Protein AF-0000000069317172 (afdb_homodimer)

Nearest PDB structures (foldseek):
  6hxw-assembly1_A  TM=9.285E-01  e=5.579E-65  Homo sapiens
  7qgo-assembly1_A  TM=9.162E-01  e=2.492E-63  Homo sapiens
  4h1y-assembly1_P  TM=6.346E-01  e=2.647E-63  Homo sapiens
  5h7w-assembly1_A  TM=6.269E-01  e=4.409E-60  Naja atra
  7d0v-assembly1_A  TM=6.318E-01  e=1.229E-59  Naja atra

Radius of gyration: 42.14 Å; Cα contacts (8 Å, |Δi|>4): 2681; chains: 2; bounding box: 92×193×120 Å

Sequence (1092 aa):
MFAQWWSWMVLLALTGVVRGQSDLFELSIVHINDFHARFEEVNTASVSCNPEKDEVCVGGYARTVTVLKKLLAERTNPIYLNAGDNFQGTLWYNIHRWNATVEFLNMVPADAMTIGNHEFDHGVEGVVPFLENIDSTVLLVNVDNSEEPEFKKFQKSMMIERNGRKIGLIGVILQTTYDIANTGNLIFSDESETVREEAELLKQQGANIIVVISHCGLDVDKIIAENAGPEIDIIVGGHSHTFLYTGDHPTIPGTSQGEYPTVVTQQGGHKVLIVQAAAYTKFVGDIVLFFDEAGIIQRWEGNPVYLGADVVPDPAVVAAMIPWKVSVDEQGNRQVGSTAVDLLKSNCNVGECNLGTLIADSMVSAFVSMAEPGHWTYGAIAVIAVGGIRVSMFRGAINYANVIEVLPFENNLVCVELRGDYLLAVLEYSVEKSWDEDKFNGANMLQVSGLKVEYNVTKPIGERVLSADVRCYDCMVPSYSPLNPFKYYRVITNSFIVGGGDGFHIFTQHGRNKRFGTIDNVAFENYLKQRSPVIQGVEGRIKVYTMFAQWWSWMVLLALTGVVRGQSDLFELSIVHINDFHARFEEVNTASVSCNPEKDEVCVGGYARTVTVLKKLLAERTNPIYLNAGDNFQGTLWYNIHRWNATVEFLNMVPADAMTIGNHEFDHGVEGVVPFLENIDSTVLLVNVDNSEEPEFKKFQKSMMIERNGRKIGLIGVILQTTYDIANTGNLIFSDESETVREEAELLKQQGANIIVVISHCGLDVDKIIAENAGPEIDIIVGGHSHTFLYTGDHPTIPGTSQGEYPTVVTQQGGHKVLIVQAAAYTKFVGDIVLFFDEAGIIQRWEGNPVYLGADVVPDPAVVAAMIPWKVSVDEQGNRQVGSTAVDLLKSNCNVGECNLGTLIADSMVSAFVSMAEPGHWTYGAIAVIAVGGIRVSMFRGAINYANVIEVLPFENNLVCVELRGDYLLAVLEYSVEKSWDEDKFNGANMLQVSGLKVEYNVTKPIGERVLSADVRCYDCMVPSYSPLNPFKYYRVITNSFIVGGGDGFHIFTQHGRNKRFGTIDNVAFENYLKQRSPVIQGVEGRIKVYT

Foldseek 3Di:
DDPDDPPPPPPPPPPPCPVPPFAWDKEKEWEAEAQQQLQDWAFPQLHRDDVVVVTWTFFHLLLVVLVVVVCVVPGANYFYEYLANNHHFFVLCVVQNLNVSQVSCQVPPGQAYEYALRCCLVHPVRNLVNLVRHPHAYAAQFKDCPVPVSNPSHYQWDWDDHPRAIEIEGEHYAQCSVQAHRHDPMHGDDGLARLLVVLVVVVVVPHQAYEYRYAHDDVVVLVSQARNDQRYAEYEYYNNLAAADDDDDVPRDDDHPYHVFDWHAYPVRRIYTYHHHRHNRQWMFIKMFTAGPNSGTDDMDGGTDGGTPPRDGNVVSVVVCVVSVPVSCVQFAAWLFFAQFKQFLVCQQPKAGLVQQLLQVLQQVQFQVVADVQWSGPAQKEKEWSVQAAGIDGGDTHTLRNLCSGGVSQFWKKKWKFALQLVLVLQLLQQQDAPDDVGRGGPGHMHMGQKAWEFESVDHRPPGTPWMWGWDGNHPDTDTDTGDRGDIHIYMYTPCVLCCHPNNCSNVVGIDDMDTTGTSSVSSSNSNNVCHHHHGGDDNSYHYHD/DCPVPPPPPPPPPPPPPPVPPFAWDKEKEWEAEAQQQLQDWAFPQLADDDVVVVTWTFFHLLLVVLVVVVCVVPGANYFYEYLANNHHFFVLCVVQNLNVSQVSCQVPPGCAYEYALRCCLVHPVRNLVNLVRHPHAYAAQFKDCPVPVSNPSHYQWDWDDHPRAIEIEGEHYAQCSVQAHRHDPMHGDDGLARLLVVLVVVVVVPHQAYEYRYAHDDVVVLVSQARNDQRYAEYEYYNNLAAADPDDDVPRDDDHPYHQWDWHAYPVRRIYTYHHHRHNRQWMFIKMFTAGPNSGTDDMDGGTDGGTPPRDGNPVSVVVCVVSVPVSCVQFAAWLFFAQFKQFLVCQQPKAGLVQQLLQVLQQVQFQVVADVQWRGPAQKEKEWSVQAAGIDGGDIHTLRNLCSGGVSQFWKKKWKDALQLVLVLQLLQQQDAPDDVGRGTPGHMHMGQKAWEFESVDHRPPGTPWMWGWDGNHPDTDTDTGDRGDIHIYMYTPCVLCQHPNNCSNVVGIDDMDTTGTSSVSSSNSNNVCHHHHGGGDNSYHYHD

Organism: Aedes albopictus (NCBI:txid7160)

Solvent-accessible surface area (backbone atoms only — not comparable to full-atom values): 54344 Å² total; per-residue (Å²): 137,80,76,86,77,78,78,78,77,77,77,75,74,72,69,70,72,70,69,66,78,73,81,56,47,60,39,23,43,35,34,43,18,28,34,23,34,33,57,58,45,18,25,92,80,71,39,84,49,50,67,90,71,75,46,64,45,25,21,6,44,26,29,46,50,35,53,49,54,50,50,58,70,70,42,56,58,55,46,39,38,33,10,19,20,52,36,54,46,28,50,55,24,77,74,47,44,50,57,55,51,37,58,55,48,48,75,64,52,33,72,32,26,27,52,30,50,44,42,19,71,63,23,57,78,45,33,38,63,36,47,72,62,38,72,34,46,39,21,40,48,31,60,45,35,84,72,30,66,80,58,57,67,61,36,39,57,50,78,46,73,48,95,86,41,35,34,26,40,36,13,34,44,40,44,64,37,69,32,65,31,43,50,79,60,53,42,55,38,60,53,30,62,38,51,24,56,52,42,53,52,38,42,74,72,56,32,48,40,28,39,36,28,24,17,50,15,64,72,51,46,52,51,29,49,59,60,22,55,83,61,49,40,35,35,41,32,14,72,61,49,47,41,32,40,59,78,90,55,93,86,49,88,77,77,64,79,41,44,35,55,36,78,44,68,28,96,88,64,48,60,22,36,36,39,42,25,20,38,50,31,39,27,38,26,36,40,37,38,27,21,46,95,84,41,46,78,74,48,70,50,61,44,48,44,73,31,45,73,82,51,65,57,28,63,69,51,53,60,64,42,52,76,64,43,51,63,41,48,65,55,26,64,40,74,44,36,31,26,47,26,42,28,43,48,87,39,30,35,62,38,61,18,26,36,41,33,50,49,14,43,19,55,26,58,63,26,33,87,59,30,48,92,76,28,35,18,56,29,36,25,17,45,41,47,39,81,60,55,67,45,58,49,62,59,42,76,34,30,42,36,58,49,28,33,25,34,58,77,65,37,36,25,30,33,26,34,31,41,25,50,57,50,49,48,51,57,27,52,18,61,54,46,51,78,36,92,89,47,82,31,25,64,42,13,59,28,46,21,40,45,36,37,33,34,31,68,76,44,60,82,79,60,23,64,75,46,46,30,36,36,46,30,70,39,58,50,34,38,67,41,71,66,46,54,84,40,76,42,44,40,28,33,36,47,54,41,43,68,18,34,72,61,38,43,63,38,53,74,59,43,40,79,76,43,78,52,60,37,44,44,57,32,38,46,54,38,39,46,39,43,48,61,33,71,59,37,50,85,66,43,42,42,66,44,120,137,87,80,72,74,76,77,79,76,78,75,74,74,73,70,70,73,70,66,65,78,74,80,56,47,59,40,23,44,35,33,42,19,28,34,24,34,33,56,57,46,17,24,93,80,71,39,83,48,48,67,91,72,75,46,67,43,27,21,7,45,26,28,45,49,36,52,48,55,49,50,57,70,70,42,56,58,55,45,38,38,33,11,18,19,54,37,54,45,28,49,56,24,76,75,48,42,50,57,54,51,38,59,56,48,48,76,64,53,32,72,33,25,26,52,30,52,45,42,18,71,62,22,56,79,46,31,39,62,36,47,72,63,41,72,34,46,39,20,39,47,31,60,43,38,86,70,32,68,81,58,57,66,61,34,39,57,50,78,45,73,48,94,86,42,35,33,26,40,37,13,34,44,40,44,64,37,68,32,66,29,43,51,79,59,52,41,56,38,60,54,31,62,40,50,25,55,51,42,51,52,38,42,74,72,57,33,47,40,28,40,33,29,24,18,48,15,65,72,51,47,52,51,28,50,60,59,22,54,83,61,48,42,36,35,40,33,14,76,59,49,48,39,33,40,61,77,90,54,93,87,49,89,78,76,64,77,43,44,36,55,35,78,42,69,26,96,88,64,47,61,23,37,36,40,42,27,20,36,50,31,39,28,38,25,36,39,38,36,28,22,46,96,82,42,47,78,74,50,71,49,60,45,50,44,72,31,45,74,83,52,64,58,28,62,69,51,54,60,64,42,52,77,64,41,51,64,41,49,65,54,27,63,39,74,44,36,30,27,47,26,41,28,42,49,86,39,29,37,62,39,60,19,26,35,42,35,51,49,14,42,18,56,28,57,63,27,33,87,59,31,48,93,76,26,36,19,55,27,37,23,18,46,41,47,38,80,61,55,66,45,58,48,61,58,43,78,33,29,42,34,56,49,28,33,25,34,58,79,62,36,35,25,28,33,26,33,32,41,25,50,55,51,50,47,52,57,27,52,17,61,55,46,52,79,38,92,90,46,83,31,25,64,42,12,59,28,47,20,42,45,36,39,33,34,31,69,76,45,59,84,80,60,21,64,74,49,46,30,35,35,47,29,68,40,58,50,34,37,66,42,71,65,48,53,84,40,74,40,42,40,29,33,36,46,54,40,45,69,17,34,72,62,39,43,62,39,53,73,58,44,40,80,74,44,80,52,58,37,44,42,56,32,39,46,53,41,40,46,40,43,49,63,33,71,59,35,50,84,68,43,43,42,64,42,122

Structure (mmCIF, N/CA/C/O backbone):
data_AF-0000000069317172-model_v1
#
loop_
_entity.id
_entity.type
_entity.pdbx_description
1 polymer 'Uncharacterized protein'
#
loop_
_atom_site.group_PDB
_atom_site.id
_atom_site.type_symbol
_atom_site.label_atom_id
_atom_site.label_alt_id
_atom_site.label_comp_id
_atom_site.label_asym_id
_atom_site.label_entity_id
_atom_site.label_seq_id
_atom_site.pdbx_PDB_ins_code
_atom_site.Cartn_x
_atom_site.Cartn_y
_atom_site.Cartn_z
_atom_site.occupancy
_atom_site.B_iso_or_equiv
_atom_site.auth_seq_id
_atom_site.auth_comp_id
_atom_site.auth_asym_id
_atom_site.auth_atom_id
_atom_site.pdbx_PDB_model_num
ATOM 1 N N . MET A 1 1 ? -38.938 84.5 82.125 1 21.58 1 MET A N 1
ATOM 2 C CA . MET A 1 1 ? -38.344 84.812 80.812 1 21.58 1 MET A CA 1
ATOM 3 C C . MET A 1 1 ? -37.562 83.562 80.25 1 21.58 1 MET A C 1
ATOM 5 O O . MET A 1 1 ? -37.656 83.25 79.125 1 21.58 1 MET A O 1
ATOM 9 N N . PHE A 1 2 ? -36.469 83.125 80.875 1 21.38 2 PHE A N 1
ATOM 10 C CA . PHE A 1 2 ? -35.188 82.812 80.25 1 21.38 2 PHE A CA 1
ATOM 11 C C . PHE A 1 2 ? -35.125 81.312 80 1 21.38 2 PHE A C 1
ATOM 13 O O . PHE A 1 2 ? -34.062 80.75 79.812 1 21.38 2 PHE A O 1
ATOM 20 N N . ALA A 1 3 ? -36.219 80.562 80.312 1 24.66 3 ALA A N 1
ATOM 21 C CA . ALA A 1 3 ? -35.844 79.188 80.438 1 24.66 3 ALA A CA 1
ATOM 22 C C . ALA A 1 3 ? -35.062 78.688 79.188 1 24.66 3 ALA A C 1
ATOM 24 O O . ALA A 1 3 ? -34.031 78 79.312 1 24.66 3 ALA A O 1
ATOM 25 N N . GLN A 1 4 ? -35.656 78.625 78 1 27.28 4 GLN A N 1
ATOM 26 C CA . GLN A 1 4 ? -35.594 77.5 77.125 1 27.28 4 GLN A CA 1
ATOM 27 C C . GLN A 1 4 ? -34.344 77.562 76.25 1 27.28 4 GLN A C 1
ATOM 29 O O . GLN A 1 4 ? -34.094 78.562 75.562 1 27.28 4 GLN A O 1
ATOM 34 N N . TRP A 1 5 ? -33.25 76.75 76.562 1 30.02 5 TRP A N 1
ATOM 35 C CA . TRP A 1 5 ? -32.031 76.25 76 1 30.02 5 TRP A CA 1
ATOM 36 C C . TRP A 1 5 ? -32.312 75.625 74.625 1 30.02 5 TRP A C 1
ATOM 38 O O . TRP A 1 5 ? -33.125 74.688 74.5 1 30.02 5 TRP A O 1
ATOM 48 N N . TRP A 1 6 ? -32.344 76.375 73.5 1 29.81 6 TRP A N 1
ATOM 49 C CA . TRP A 1 6 ? -32.469 75.938 72.125 1 29.81 6 TRP A CA 1
ATOM 50 C C . TRP A 1 6 ? -31.375 74.938 71.75 1 29.81 6 TRP A C 1
ATOM 52 O O . TRP A 1 6 ? -30.188 75.25 71.875 1 29.81 6 TRP A O 1
ATOM 62 N N . SER A 1 7 ? -31.625 73.625 72.062 1 33.16 7 SER A N 1
ATOM 63 C CA . SER A 1 7 ? -30.812 72.5 71.562 1 33.16 7 SER A CA 1
ATOM 64 C C . SER A 1 7 ? -30.516 72.625 70.062 1 33.16 7 SER A C 1
ATOM 66 O O . SER A 1 7 ? -31.422 72.75 69.25 1 33.16 7 SER A O 1
ATOM 68 N N . TRP A 1 8 ? -29.438 73.25 69.75 1 30.8 8 TRP A N 1
ATOM 69 C CA . TRP A 1 8 ? -28.891 73.375 68.375 1 30.8 8 TRP A CA 1
ATOM 70 C C . TRP A 1 8 ? -28.656 71.938 67.812 1 30.8 8 TRP A C 1
ATOM 72 O O . TRP A 1 8 ? -27.938 71.125 68.375 1 30.8 8 TRP A O 1
ATOM 82 N N . MET A 1 9 ? -29.703 71.375 67.188 1 33.12 9 MET A N 1
ATOM 83 C CA . MET A 1 9 ? -29.625 70.188 66.312 1 33.12 9 MET A CA 1
ATOM 84 C C . MET A 1 9 ? -28.516 70.312 65.312 1 33.12 9 MET A C 1
ATOM 86 O O . MET A 1 9 ? -28.531 71.25 64.5 1 33.12 9 MET A O 1
ATOM 90 N N . VAL A 1 10 ? -27.297 69.875 65.625 1 35.41 10 VAL A N 1
ATOM 91 C CA . VAL A 1 10 ? -26.203 69.75 64.625 1 35.41 10 VAL A CA 1
ATOM 92 C C . VAL A 1 10 ? -26.656 68.812 63.531 1 35.41 10 VAL A C 1
ATOM 94 O O . VAL A 1 10 ? -26.969 67.625 63.75 1 35.41 10 VAL A O 1
ATOM 97 N N . LEU A 1 11 ? -27.375 69.312 62.5 1 35.06 11 LEU A N 1
ATOM 98 C CA . LEU A 1 11 ? -27.578 68.562 61.25 1 35.06 11 LEU A CA 1
ATOM 99 C C . LEU A 1 11 ? -26.266 68.062 60.719 1 35.06 11 LEU A C 1
ATOM 101 O O . LEU A 1 11 ? -25.391 68.875 60.312 1 35.06 11 LEU A O 1
ATOM 105 N N . LEU A 1 12 ? -25.781 66.938 61.281 1 36.62 12 LEU A N 1
ATOM 106 C CA . LEU A 1 12 ? -24.703 66.25 60.594 1 36.62 12 LEU A CA 1
ATOM 107 C C . LEU A 1 12 ? -25.031 66.062 59.125 1 36.62 12 LEU A C 1
ATOM 109 O O . LEU A 1 12 ? -26 65.312 58.781 1 36.62 12 LEU A O 1
ATOM 113 N N . ALA A 1 13 ? -24.797 67.062 58.25 1 37.81 13 ALA A N 1
ATOM 114 C CA . ALA A 1 13 ? -24.797 66.875 56.812 1 37.81 13 ALA A CA 1
ATOM 115 C C . ALA A 1 13 ? -23.984 65.688 56.406 1 37.81 13 ALA A C 1
ATOM 117 O O . ALA A 1 13 ? -22.766 65.625 56.562 1 37.81 13 ALA A O 1
ATOM 118 N N . LEU A 1 14 ? -24.609 64.5 56.594 1 36.38 14 LEU A N 1
ATOM 119 C CA . LEU A 1 14 ? -24.047 63.344 55.875 1 36.38 14 LEU A CA 1
ATOM 120 C C . LEU A 1 14 ? -23.719 63.719 54.438 1 36.38 14 LEU A C 1
ATOM 122 O O . LEU A 1 14 ? -24.625 63.875 53.594 1 36.38 14 LEU A O 1
ATOM 126 N N . THR A 1 15 ? -22.797 64.625 54.25 1 35.84 15 THR A N 1
ATOM 127 C CA . THR A 1 15 ? -22.328 64.688 52.875 1 35.84 15 THR A CA 1
ATOM 128 C C . THR A 1 15 ? -22.078 63.281 52.312 1 35.84 15 THR A C 1
ATOM 130 O O . THR A 1 15 ? -21.234 62.562 52.844 1 35.84 15 THR A O 1
ATOM 133 N N . GLY A 1 16 ? -23.156 62.594 51.938 1 36.12 16 GLY A N 1
ATOM 134 C CA . GLY A 1 16 ? -22.922 61.406 51.125 1 36.12 16 GLY A CA 1
ATOM 135 C C . GLY A 1 16 ? -21.766 61.562 50.156 1 36.12 16 GLY A C 1
ATOM 136 O O . GLY A 1 16 ? -21.766 62.438 49.312 1 36.12 16 GLY A O 1
ATOM 137 N N . VAL A 1 17 ? -20.594 61.281 50.625 1 40.75 17 VAL A N 1
ATOM 138 C CA . VAL A 1 17 ? -19.484 61.062 49.688 1 40.75 17 VAL A CA 1
ATOM 139 C C . VAL A 1 17 ? -19.984 60.219 48.5 1 40.75 17 VAL A C 1
ATOM 141 O O . VAL A 1 17 ? -20.312 59.031 48.656 1 40.75 17 VAL A O 1
ATOM 144 N N . VAL A 1 18 ? -20.844 60.781 47.688 1 41.59 18 VAL A N 1
ATOM 145 C CA . VAL A 1 18 ? -20.906 60.125 46.375 1 41.59 18 VAL A CA 1
ATOM 146 C C . VAL A 1 18 ? -19.5 59.75 45.906 1 41.59 18 VAL A C 1
ATOM 148 O O . VAL A 1 18 ? -18.672 60.625 45.625 1 41.59 18 VAL A O 1
ATOM 151 N N . ARG A 1 19 ? -18.891 58.812 46.594 1 41.41 19 ARG A N 1
ATOM 152 C CA . ARG A 1 19 ? -17.734 58.25 45.906 1 41.41 19 ARG A CA 1
ATOM 153 C C . ARG A 1 19 ? -17.969 58.188 44.406 1 41.41 19 ARG A C 1
ATOM 155 O O . ARG A 1 19 ? -18.906 57.562 43.938 1 41.41 19 ARG A O 1
ATOM 162 N N . GLY A 1 20 ? -17.703 59.219 43.75 1 38.81 20 GLY A N 1
ATOM 163 C CA . GLY A 1 20 ? -17.688 59.219 42.281 1 38.81 20 GLY A CA 1
ATOM 164 C C . GLY A 1 20 ? -17.328 57.875 41.688 1 38.81 20 GLY A C 1
ATOM 165 O O . GLY A 1 20 ? -16.328 57.25 42.094 1 38.81 20 GLY A O 1
ATOM 166 N N . GLN A 1 21 ? -18.266 56.938 41.438 1 44.66 21 GLN A N 1
ATOM 167 C CA . GLN A 1 21 ? -17.938 55.844 40.562 1 44.66 21 GLN A CA 1
ATOM 168 C C . GLN A 1 21 ? -16.797 56.188 39.625 1 44.66 21 GLN A C 1
ATOM 170 O O . GLN A 1 21 ? -16.953 57.031 38.75 1 44.66 21 GLN A O 1
ATOM 175 N N . SER A 1 22 ? -15.602 56.438 40.062 1 55.25 22 SER A N 1
ATOM 176 C CA . SER A 1 22 ? -14.406 56.75 39.281 1 55.25 22 SER A CA 1
ATOM 177 C C . SER A 1 22 ? -14.43 56.125 37.906 1 55.25 22 SER A C 1
ATOM 179 O O . SER A 1 22 ? -14.734 54.938 37.781 1 55.25 22 SER A O 1
ATOM 181 N N . ASP A 1 23 ? -14.711 56.781 36.781 1 80.56 23 ASP A N 1
ATOM 182 C CA . ASP A 1 23 ? -14.875 56.469 35.375 1 80.56 23 ASP A CA 1
ATOM 183 C C . ASP A 1 23 ? -13.695 55.625 34.844 1 80.56 23 ASP A C 1
ATOM 185 O O . ASP A 1 23 ? -12.555 56.094 34.875 1 80.56 23 ASP A O 1
ATOM 189 N N . LEU A 1 24 ? -13.805 54.312 34.781 1 94.06 24 LEU A N 1
ATOM 190 C CA . LEU A 1 24 ? -12.781 53.406 34.281 1 94.06 24 LEU A CA 1
ATOM 191 C C . LEU A 1 24 ? -12.422 53.719 32.844 1 94.06 24 LEU A C 1
ATOM 193 O O . LEU A 1 24 ? -13.289 54.156 32.062 1 94.06 24 LEU A O 1
ATOM 197 N N . PHE A 1 25 ? -11.156 53.719 32.625 1 96.75 25 PHE A N 1
ATOM 198 C CA . PHE A 1 25 ? -10.672 53.875 31.25 1 96.75 25 PHE A CA 1
ATOM 199 C C . PHE A 1 25 ? -10.93 52.594 30.438 1 96.75 25 PHE A C 1
ATOM 201 O O . PHE A 1 25 ? -10.516 51.5 30.812 1 96.75 25 PHE A O 1
ATOM 208 N N . GLU A 1 26 ? -11.648 52.812 29.359 1 97.75 26 GLU A N 1
ATOM 209 C CA . GLU A 1 26 ? -11.992 51.688 28.484 1 97.75 26 GLU A CA 1
ATOM 210 C C . GLU A 1 26 ? -10.984 51.562 27.328 1 97.75 26 GLU A C 1
ATOM 212 O O . GLU A 1 26 ? -10.672 52.53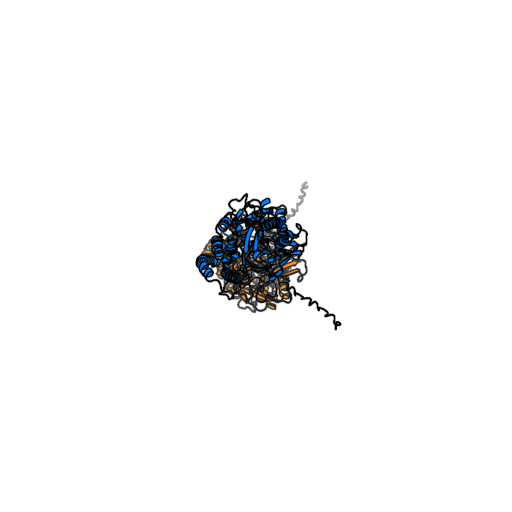1 26.656 1 97.75 26 GLU A O 1
ATOM 217 N N . LEU A 1 27 ? -10.383 50.375 27.203 1 98.38 27 LEU A N 1
ATOM 218 C CA . LEU A 1 27 ? -9.5 50.031 26.094 1 98.38 27 LEU A CA 1
ATOM 219 C C . LEU A 1 27 ? -9.992 48.812 25.344 1 98.38 27 LEU A C 1
ATOM 221 O O . LEU A 1 27 ? -10.188 47.75 25.938 1 98.38 27 LEU A O 1
ATOM 225 N N . SER A 1 28 ? -10.242 48.969 24.047 1 98.69 28 SER A N 1
ATOM 226 C CA . SER A 1 28 ? -10.633 47.844 23.219 1 98.69 28 SER A CA 1
ATOM 227 C C . SER A 1 28 ? -9.453 47.312 22.391 1 98.69 28 SER A C 1
ATOM 229 O O . SER A 1 28 ? -8.766 48.094 21.734 1 98.69 28 SER A O 1
ATOM 231 N N . ILE A 1 29 ? -9.203 46 22.5 1 98.88 29 ILE A N 1
ATOM 232 C CA . ILE A 1 29 ? -8.156 45.375 21.703 1 98.88 29 ILE A CA 1
ATOM 233 C C . ILE A 1 29 ? -8.789 44.438 20.688 1 98.88 29 ILE A C 1
ATOM 235 O O . ILE A 1 29 ? -9.445 43.469 21.062 1 98.88 29 ILE A O 1
ATOM 239 N N . VAL A 1 30 ? -8.641 44.719 19.453 1 98.88 30 VAL A N 1
ATOM 240 C CA . VAL A 1 30 ? -9.008 43.844 18.344 1 98.88 30 VAL A CA 1
ATOM 241 C C . VAL A 1 30 ? -7.758 43.219 17.75 1 98.88 30 VAL A C 1
ATOM 243 O O . VAL A 1 30 ? -6.727 43.844 17.594 1 98.88 30 VAL A O 1
ATOM 246 N N . HIS A 1 31 ? -7.82 41.844 17.547 1 98.88 31 HIS A N 1
ATOM 247 C CA . HIS A 1 31 ? -6.566 41.219 17.141 1 98.88 31 HIS A CA 1
ATOM 248 C C . HIS A 1 31 ? -6.812 40.031 16.203 1 98.88 31 HIS A C 1
ATOM 250 O O . HIS A 1 31 ? -7.898 39.438 16.219 1 98.88 31 HIS A O 1
ATOM 256 N N . ILE A 1 32 ? -5.824 39.688 15.398 1 98.75 32 ILE A N 1
ATOM 257 C CA . ILE A 1 32 ? -5.777 38.469 14.609 1 98.75 32 ILE A CA 1
ATOM 258 C C . ILE A 1 32 ? -4.441 37.75 14.828 1 98.75 32 ILE A C 1
ATOM 260 O O . ILE A 1 32 ? -3.482 38.375 15.312 1 98.75 32 ILE A O 1
ATOM 264 N N . ASN A 1 33 ? -4.438 36.5 14.633 1 98.44 33 ASN A N 1
ATOM 265 C CA . ASN A 1 33 ? -3.23 35.688 14.703 1 98.44 33 ASN A CA 1
ATOM 266 C C . ASN A 1 33 ? -3.314 34.5 13.758 1 98.44 33 ASN A C 1
ATOM 268 O O . ASN A 1 33 ? -4.41 34.031 13.43 1 98.44 33 ASN A O 1
ATOM 272 N N . ASP A 1 34 ? -2.148 34.031 13.25 1 98.25 34 ASP A N 1
ATOM 273 C CA . ASP A 1 34 ? -2.018 32.812 12.484 1 98.25 34 ASP A CA 1
ATOM 274 C C . ASP A 1 34 ? -2.941 32.812 11.266 1 98.25 34 ASP A C 1
ATOM 276 O O . ASP A 1 34 ? -3.742 31.891 11.086 1 98.25 34 ASP A O 1
ATOM 280 N N . PHE A 1 35 ? -2.701 33.906 10.422 1 97.94 35 PHE A N 1
ATOM 281 C CA . PHE A 1 35 ? -3.438 34.094 9.18 1 97.94 35 PHE A CA 1
ATOM 282 C C . PHE A 1 35 ? -3.137 33 8.18 1 97.94 35 PHE A C 1
ATOM 284 O O . PHE A 1 35 ? -4.047 32.469 7.543 1 97.94 35 PHE A O 1
ATOM 291 N N . HIS A 1 36 ? -1.914 32.625 7.98 1 97.75 36 HIS A N 1
ATOM 292 C CA . HIS A 1 36 ? -1.422 31.516 7.176 1 97.75 36 HIS A CA 1
ATOM 293 C C . HIS A 1 36 ? -1.93 31.609 5.742 1 97.75 36 HIS A C 1
ATOM 295 O O . HIS A 1 36 ? -2.367 30.609 5.172 1 97.75 36 HIS A O 1
ATOM 301 N N . ALA A 1 37 ? -1.95 32.812 5.238 1 97.38 37 ALA A N 1
ATOM 302 C CA . ALA A 1 37 ? -2.26 33.094 3.844 1 97.38 37 ALA A CA 1
ATOM 303 C C . ALA A 1 37 ? -3.68 32.656 3.49 1 97.38 37 ALA A C 1
ATOM 305 O O . ALA A 1 37 ? -3.963 32.312 2.342 1 97.38 37 ALA A O 1
ATOM 306 N N . ARG A 1 38 ? -4.48 32.625 4.5 1 97 38 ARG A N 1
ATOM 307 C CA . ARG A 1 38 ? -5.871 32.281 4.227 1 97 38 ARG A CA 1
ATOM 308 C C . ARG A 1 38 ? -6.641 33.469 3.713 1 97 38 ARG A C 1
ATOM 310 O O . ARG A 1 38 ? -7.559 33.969 4.379 1 97 38 ARG A O 1
ATOM 317 N N . PHE A 1 39 ? -6.352 33.844 2.516 1 97.69 39 PHE A N 1
ATOM 318 C CA . PHE A 1 39 ? -7.023 34.938 1.844 1 97.69 39 PHE A CA 1
ATOM 319 C C . PHE A 1 39 ? -8.461 34.562 1.497 1 97.69 39 PHE A C 1
ATOM 321 O O . PHE A 1 39 ? -9.375 35.375 1.656 1 97.69 39 PHE A O 1
ATOM 328 N N . GLU A 1 40 ? -8.617 33.344 1.081 1 96.06 40 GLU A N 1
ATOM 329 C CA . GLU A 1 40 ? -9.945 32.812 0.724 1 96.06 40 GLU A CA 1
ATOM 330 C C . GLU A 1 40 ? -10.609 32.125 1.907 1 96.06 40 GLU A C 1
ATOM 332 O O . GLU A 1 40 ? -9.938 31.75 2.871 1 96.06 40 GLU A O 1
ATOM 337 N N . GLU A 1 41 ? -11.875 31.984 1.806 1 95 41 GLU A N 1
ATOM 338 C CA . GLU A 1 41 ? -12.633 31.266 2.824 1 95 41 GLU A CA 1
ATOM 339 C C . GLU A 1 41 ? -12.211 29.797 2.896 1 95 41 GLU A C 1
ATOM 341 O O . GLU A 1 41 ? -11.664 29.25 1.934 1 95 41 GLU A O 1
ATOM 346 N N . VAL A 1 42 ? -12.438 29.188 4.051 1 92.5 42 VAL A N 1
ATOM 347 C CA . VAL A 1 42 ? -12.133 27.781 4.277 1 92.5 42 VAL A CA 1
ATOM 348 C C . VAL A 1 42 ? -13.391 27.062 4.773 1 92.5 42 VAL A C 1
ATOM 350 O O . VAL A 1 42 ? -14.375 27.703 5.148 1 92.5 42 VAL A O 1
ATOM 353 N N . ASN A 1 43 ? -13.305 25.734 4.703 1 89.12 43 ASN A N 1
ATOM 354 C CA . ASN A 1 43 ? -14.383 24.984 5.324 1 89.12 43 ASN A CA 1
ATOM 355 C C . ASN A 1 43 ? -14.141 24.781 6.816 1 89.12 43 ASN A C 1
ATOM 357 O O . ASN A 1 43 ? -13.188 25.328 7.375 1 89.12 43 ASN A O 1
ATOM 361 N N . THR A 1 44 ? -14.984 24.016 7.465 1 81.62 44 THR A N 1
ATOM 362 C CA . THR A 1 44 ? -14.906 23.859 8.914 1 81.62 44 THR A CA 1
ATOM 363 C C . THR A 1 44 ? -13.641 23.094 9.305 1 81.62 44 THR A C 1
ATOM 365 O O . THR A 1 44 ? -13.18 23.203 10.445 1 81.62 44 THR A O 1
ATOM 368 N N . ALA A 1 45 ? -13.07 22.438 8.336 1 79.88 45 ALA A N 1
ATOM 369 C CA . ALA A 1 45 ? -11.828 21.719 8.586 1 79.88 45 ALA A CA 1
ATOM 370 C C . ALA A 1 45 ? -10.609 22.547 8.195 1 79.88 45 ALA A C 1
ATOM 372 O O . ALA A 1 45 ? -9.484 22.047 8.211 1 79.88 45 ALA A O 1
ATOM 373 N N . SER A 1 46 ? -10.82 23.797 7.84 1 84.75 46 SER A N 1
ATOM 374 C CA . SER A 1 46 ? -9.789 24.797 7.598 1 84.75 46 SER A CA 1
ATOM 375 C C . SER A 1 46 ? -9.07 24.547 6.273 1 84.75 46 SER A C 1
ATOM 377 O O . SER A 1 46 ? -7.898 24.891 6.117 1 84.75 46 SER A O 1
ATOM 379 N N . VAL A 1 47 ? -9.781 23.844 5.383 1 87.94 47 VAL A N 1
ATOM 380 C CA . VAL A 1 47 ? -9.25 23.641 4.039 1 87.94 47 VAL A CA 1
ATOM 381 C C . VAL A 1 47 ? -10.141 24.344 3.021 1 87.94 47 VAL A C 1
ATOM 383 O O . VAL A 1 47 ? -11.172 24.906 3.381 1 87.94 47 VAL A O 1
ATOM 386 N N . SER A 1 48 ? -9.664 24.375 1.781 1 88.81 48 SER A N 1
ATOM 387 C CA . SER A 1 48 ? -10.383 25.062 0.718 1 88.81 48 SER A CA 1
ATOM 388 C C . SER A 1 48 ? -11.859 24.672 0.709 1 88.81 48 SER A C 1
ATOM 390 O O . SER A 1 48 ? -12.203 23.5 0.896 1 88.81 48 SER A O 1
ATOM 392 N N . CYS A 1 49 ? -12.648 25.641 0.56 1 90.31 49 CYS A N 1
ATOM 393 C CA . CYS A 1 49 ? -14.094 25.453 0.564 1 90.31 49 CYS A CA 1
ATOM 394 C C . CYS A 1 49 ? -14.648 25.422 -0.857 1 90.31 49 CYS A C 1
ATOM 396 O O . CYS A 1 49 ? -14.164 26.141 -1.729 1 90.31 49 CYS A O 1
ATOM 398 N N . ASN A 1 50 ? -15.492 24.516 -1.031 1 81.5 50 ASN A N 1
ATOM 399 C CA . ASN A 1 50 ? -16.25 24.484 -2.279 1 81.5 50 ASN A CA 1
ATOM 400 C C . ASN A 1 50 ? -17.734 24.75 -2.041 1 81.5 50 ASN A C 1
ATOM 402 O O . ASN A 1 50 ? -18.5 23.812 -1.769 1 81.5 50 ASN A O 1
ATOM 406 N N . PRO A 1 51 ? -18.078 25.922 -2.303 1 76.31 51 PRO A N 1
ATOM 407 C CA . PRO A 1 51 ? -19.484 26.266 -2.021 1 76.31 51 PRO A CA 1
ATOM 408 C C . PRO A 1 51 ? -20.453 25.516 -2.914 1 76.31 51 PRO A C 1
ATOM 410 O O . PRO A 1 51 ? -21.625 25.344 -2.551 1 76.31 51 PRO A O 1
ATOM 413 N N . GLU A 1 52 ? -20 25.031 -4.023 1 71.25 52 GLU A N 1
ATOM 414 C CA . GLU A 1 52 ? -20.875 24.312 -4.945 1 71.25 52 GLU A CA 1
ATOM 415 C C . GLU A 1 52 ? -21.25 22.938 -4.398 1 71.25 52 GLU A C 1
ATOM 417 O O . GLU A 1 52 ? -22.219 22.328 -4.852 1 71.25 52 GLU A O 1
ATOM 422 N N . LYS A 1 53 ? -20.578 22.484 -3.371 1 73.25 53 LYS A N 1
ATOM 423 C CA . LYS A 1 53 ? -20.844 21.172 -2.811 1 73.25 53 LYS A CA 1
ATOM 424 C C . LYS A 1 53 ? -21.578 21.281 -1.474 1 73.25 53 LYS A C 1
ATOM 426 O O . LYS A 1 53 ? -21.391 20.453 -0.588 1 73.25 53 LYS A O 1
ATOM 431 N N . ASP A 1 54 ? -22.141 22.281 -1.225 1 77.69 54 ASP A N 1
ATOM 432 C CA . ASP A 1 54 ? -22.953 22.547 -0.045 1 77.69 54 ASP A CA 1
ATOM 433 C C . ASP A 1 54 ? -22.094 22.578 1.22 1 77.69 54 ASP A C 1
ATOM 435 O O . ASP A 1 54 ? -22.547 22.156 2.289 1 77.69 54 ASP A O 1
ATOM 439 N N . GLU A 1 55 ? -20.938 23 1.073 1 85.69 55 GLU A N 1
ATOM 440 C CA . GLU A 1 55 ? -20.078 23.188 2.238 1 85.69 55 GLU A CA 1
ATOM 441 C C . GLU A 1 55 ? -20.297 24.547 2.881 1 85.69 55 GLU A C 1
ATOM 443 O O . GLU A 1 55 ? -20.562 25.531 2.186 1 85.69 55 GLU A O 1
ATOM 448 N N . VAL A 1 56 ? -20.234 24.562 4.156 1 88.88 56 VAL A N 1
ATOM 449 C CA . VAL A 1 56 ? -20.266 25.844 4.863 1 88.88 56 VAL A CA 1
ATOM 450 C C . VAL A 1 56 ? -18.891 26.484 4.832 1 88.88 56 VAL A C 1
ATOM 452 O O . VAL A 1 56 ? -17.922 25.922 5.359 1 88.88 56 VAL A O 1
ATOM 455 N N . CYS A 1 57 ? -18.828 27.609 4.199 1 93.81 57 CYS A N 1
ATOM 456 C CA . CYS A 1 57 ? -17.547 28.328 4.105 1 93.81 57 CYS A CA 1
ATOM 457 C C . CYS A 1 57 ? -17.453 29.406 5.18 1 93.81 57 CYS A C 1
ATOM 459 O O . CYS A 1 57 ? -18.453 30.062 5.492 1 93.81 57 CYS A O 1
ATOM 461 N N . VAL A 1 58 ? -16.328 29.547 5.773 1 95.38 58 VAL A N 1
ATOM 462 C CA . VAL A 1 58 ? -16.094 30.484 6.863 1 95.38 58 VAL A CA 1
ATOM 463 C C . VAL A 1 58 ? -14.75 31.188 6.656 1 95.38 58 VAL A C 1
ATOM 465 O O . VAL A 1 58 ? -13.984 30.812 5.77 1 95.38 58 VAL A O 1
ATOM 468 N N . GLY A 1 59 ? -14.562 32.281 7.387 1 96.81 59 GLY A N 1
ATOM 469 C CA . GLY A 1 59 ? -13.273 32.969 7.391 1 96.81 59 GLY A CA 1
ATOM 470 C C . GLY A 1 59 ? -12.984 33.688 6.098 1 96.81 59 GLY A C 1
ATOM 471 O O . GLY A 1 59 ? -13.891 34.25 5.469 1 96.81 59 GLY A O 1
ATOM 472 N N . GLY A 1 60 ? -11.688 33.781 5.789 1 97.25 60 GLY A N 1
ATOM 473 C CA . GLY A 1 60 ? -11.219 34.594 4.68 1 97.25 60 GLY A CA 1
ATOM 474 C C . GLY A 1 60 ? -10.898 36.031 5.078 1 97.25 60 GLY A C 1
ATOM 475 O O . GLY A 1 60 ? -11.508 36.562 6.008 1 97.25 60 GLY A O 1
ATOM 476 N N . TYR A 1 61 ? -10.008 36.594 4.316 1 98.38 61 TYR A N 1
ATOM 477 C CA . TYR A 1 61 ? -9.539 37.906 4.703 1 98.38 61 TYR A CA 1
ATOM 478 C C . TYR A 1 61 ? -10.641 38.938 4.527 1 98.38 61 TYR A C 1
ATOM 480 O O . TYR A 1 61 ? -10.711 39.906 5.293 1 98.38 61 TYR A O 1
ATOM 488 N N . ALA A 1 62 ? -11.547 38.75 3.523 1 98.69 62 ALA A N 1
ATOM 489 C CA . ALA A 1 62 ? -12.617 39.719 3.289 1 98.69 62 ALA A CA 1
ATOM 490 C C . ALA A 1 62 ? -13.555 39.812 4.492 1 98.69 62 ALA A C 1
ATOM 492 O O . ALA A 1 62 ? -13.938 40.906 4.91 1 98.69 62 ALA A O 1
ATOM 493 N N . ARG A 1 63 ? -13.922 38.656 5.039 1 98.62 63 ARG A N 1
ATOM 494 C CA . ARG A 1 63 ? -14.758 38.656 6.234 1 98.62 63 ARG A CA 1
ATOM 495 C C . ARG A 1 63 ? -13.992 39.219 7.434 1 98.62 63 ARG A C 1
ATOM 497 O O . ARG A 1 63 ? -14.57 39.875 8.297 1 98.62 63 ARG A O 1
ATOM 504 N N . THR A 1 64 ? -12.727 38.875 7.508 1 98.81 64 THR A N 1
ATOM 505 C CA . THR A 1 64 ? -11.875 39.406 8.562 1 98.81 64 THR A CA 1
ATOM 506 C C . THR A 1 64 ? -11.93 40.938 8.57 1 98.81 64 THR A C 1
ATOM 508 O O . THR A 1 64 ? -12.148 41.531 9.617 1 98.81 64 THR A O 1
ATOM 511 N N . VAL A 1 65 ? -11.766 41.531 7.414 1 98.81 65 VAL A N 1
ATOM 512 C CA . VAL A 1 65 ? -11.727 43 7.285 1 98.81 65 VAL A CA 1
ATOM 513 C C . VAL A 1 65 ? -13.086 43.594 7.641 1 98.81 65 VAL A C 1
ATOM 515 O O . VAL A 1 65 ? -13.172 44.625 8.273 1 98.81 65 VAL A O 1
ATOM 518 N N . THR A 1 66 ? -14.164 42.906 7.242 1 98.81 66 THR A N 1
ATOM 519 C CA . THR A 1 66 ? -15.5 43.375 7.609 1 98.81 66 THR A CA 1
ATOM 520 C C . THR A 1 66 ? -15.625 43.531 9.125 1 98.81 66 THR A C 1
ATOM 522 O O . THR A 1 66 ? -16.062 44.562 9.625 1 98.81 66 THR A O 1
ATOM 525 N N . VAL A 1 67 ? -15.227 42.5 9.82 1 98.81 67 VAL A N 1
ATOM 526 C CA . VAL A 1 67 ? -15.375 42.5 11.273 1 98.81 67 VAL A CA 1
ATOM 527 C C . VAL A 1 67 ? -14.398 43.469 11.898 1 98.81 67 VAL A C 1
ATOM 529 O O . VAL A 1 67 ? -14.742 44.188 12.852 1 98.81 67 VAL A O 1
ATOM 532 N N . LEU A 1 68 ? -13.156 43.562 11.391 1 98.81 68 LEU A N 1
ATOM 533 C CA . LEU A 1 68 ? -12.172 44.531 11.875 1 98.81 68 LEU A CA 1
ATOM 534 C C . LEU A 1 68 ? -12.719 45.969 11.789 1 98.81 68 LEU A C 1
ATOM 536 O O . LEU A 1 68 ? -12.695 46.688 12.773 1 98.81 68 LEU A O 1
ATOM 540 N N . LYS A 1 69 ? -13.188 46.344 10.625 1 98.62 69 LYS A N 1
ATOM 541 C CA . LYS A 1 69 ? -13.695 47.688 10.406 1 98.62 69 LYS A CA 1
ATOM 542 C C . LYS A 1 69 ? -14.867 48 11.344 1 98.62 69 LYS A C 1
ATOM 544 O O . LYS A 1 69 ? -14.953 49.094 11.906 1 98.62 69 LYS A O 1
ATOM 549 N N . LYS A 1 70 ? -15.727 47.031 11.469 1 98.62 70 LYS A N 1
ATOM 550 C CA . LYS A 1 70 ? -16.875 47.188 12.344 1 98.62 70 LYS A CA 1
ATOM 551 C C . LYS A 1 70 ? -16.438 47.438 13.789 1 98.62 70 LYS A C 1
ATOM 553 O O . LYS A 1 70 ? -16.875 48.406 14.422 1 98.62 70 LYS A O 1
ATOM 558 N N . LEU A 1 71 ? -15.602 46.594 14.305 1 98.56 71 LEU A N 1
ATOM 559 C CA . LEU A 1 71 ? -15.164 46.688 15.688 1 98.56 71 LEU A CA 1
ATOM 560 C C . LEU A 1 71 ? -14.391 48 15.914 1 98.56 71 LEU A C 1
ATOM 562 O O . LEU A 1 71 ? -14.578 48.656 16.938 1 98.56 71 LEU A O 1
ATOM 566 N N . LEU A 1 72 ? -13.523 48.375 14.992 1 98.19 72 LEU A N 1
ATOM 567 C CA . LEU A 1 72 ? -12.695 49.562 15.141 1 98.19 72 LEU A CA 1
ATOM 568 C C . LEU A 1 72 ? -13.547 50.844 15.102 1 98.19 72 LEU A C 1
ATOM 570 O O . LEU A 1 72 ? -13.195 51.844 15.711 1 98.19 72 LEU A O 1
ATOM 574 N N . ALA A 1 73 ? -14.648 50.75 14.43 1 97.88 73 ALA A N 1
ATOM 575 C CA . ALA A 1 73 ? -15.555 51.906 14.352 1 97.88 73 ALA A CA 1
ATOM 576 C C . ALA A 1 73 ? -16.422 52 15.602 1 97.88 73 ALA A C 1
ATOM 578 O O . ALA A 1 73 ? -16.75 53.125 16.047 1 97.88 73 ALA A O 1
ATOM 579 N N . GLU A 1 74 ? -16.719 50.906 16.203 1 97.56 74 GLU A N 1
ATOM 580 C CA . GLU A 1 74 ? -17.734 50.906 17.25 1 97.56 74 GLU A CA 1
ATOM 581 C C . GLU A 1 74 ? -17.094 50.938 18.625 1 97.56 74 GLU A C 1
ATOM 583 O O . GLU A 1 74 ? -17.734 51.375 19.594 1 97.56 74 GLU A O 1
ATOM 588 N N . ARG A 1 75 ? -15.875 50.594 18.766 1 97.56 75 ARG A N 1
ATOM 589 C CA . ARG A 1 75 ? -15.258 50.438 20.078 1 97.56 75 ARG A CA 1
ATOM 590 C C . ARG A 1 75 ? -14.633 51.719 20.547 1 97.56 75 ARG A C 1
ATOM 592 O O . ARG A 1 75 ? -14.305 52.594 19.734 1 97.56 75 ARG A O 1
ATOM 599 N N . THR A 1 76 ? -14.523 51.812 21.875 1 97.5 76 THR A N 1
ATOM 600 C CA . THR A 1 76 ? -13.875 52.969 22.516 1 97.5 76 THR A CA 1
ATOM 601 C C . THR A 1 76 ? -12.375 52.719 22.656 1 97.5 76 THR A C 1
ATOM 603 O O . THR A 1 76 ? -11.953 51.688 23.172 1 97.5 76 THR A O 1
ATOM 606 N N . ASN A 1 77 ? -11.547 53.625 22.172 1 98.12 77 ASN A N 1
ATOM 607 C CA . ASN A 1 77 ? -10.094 53.562 22.234 1 98.12 77 ASN A CA 1
ATOM 608 C C . ASN A 1 77 ? -9.547 52.281 21.656 1 98.12 77 ASN A C 1
ATOM 610 O O . ASN A 1 77 ? -8.766 51.562 22.312 1 98.12 77 ASN A O 1
ATOM 614 N N . PRO A 1 78 ? -9.953 51.969 20.5 1 98.44 78 PRO A N 1
ATOM 615 C CA . PRO A 1 78 ? -9.539 50.656 19.938 1 98.44 78 PRO A CA 1
ATOM 616 C C . PRO A 1 78 ? -8.07 50.656 19.531 1 98.44 78 PRO A C 1
ATOM 618 O O . PRO A 1 78 ? -7.52 51.688 19.125 1 98.44 78 PRO A O 1
ATOM 621 N N . ILE A 1 79 ? -7.438 49.5 19.703 1 98.56 79 ILE A N 1
ATOM 622 C CA . ILE A 1 79 ? -6.152 49.188 19.078 1 98.56 79 ILE A CA 1
ATOM 623 C C . ILE A 1 79 ? -6.254 47.875 18.328 1 98.56 79 ILE A C 1
ATOM 625 O O . ILE A 1 79 ? -6.926 46.938 18.797 1 98.56 79 ILE A O 1
ATOM 629 N N . TYR A 1 80 ? -5.699 47.781 17.172 1 98.88 80 TYR A N 1
ATOM 630 C CA . TYR A 1 80 ? -5.68 46.594 16.328 1 98.88 80 TYR A CA 1
ATOM 631 C C . TYR A 1 80 ? -4.293 45.969 16.312 1 98.88 80 TYR A C 1
ATOM 633 O O . TYR A 1 80 ? -3.318 46.625 15.922 1 98.88 80 TYR A O 1
ATOM 641 N N . LEU A 1 81 ? -4.191 44.688 16.703 1 98.94 81 LEU A N 1
ATOM 642 C CA . LEU A 1 81 ? -2.906 44 16.812 1 98.94 81 LEU A CA 1
ATOM 643 C C . LEU A 1 81 ? -2.895 42.719 15.977 1 98.94 81 LEU A C 1
ATOM 645 O O . LEU A 1 81 ? -3.916 42.062 15.867 1 98.94 81 LEU A O 1
ATOM 649 N N . ASN A 1 82 ? -1.791 42.375 15.328 1 98.88 82 ASN A N 1
ATOM 650 C CA . ASN A 1 82 ? -1.532 41.156 14.57 1 98.88 82 ASN A CA 1
ATOM 651 C C . ASN A 1 82 ? -0.396 40.344 15.188 1 98.88 82 ASN A C 1
ATOM 653 O O . ASN A 1 82 ? 0.761 40.75 15.156 1 98.88 82 ASN A O 1
ATOM 657 N N . ALA A 1 83 ? -0.713 39.125 15.609 1 98.81 83 ALA A N 1
ATOM 658 C CA . ALA A 1 83 ? 0.244 38.375 16.406 1 98.81 83 ALA A CA 1
ATOM 659 C C . ALA A 1 83 ? 1.077 37.438 15.531 1 98.81 83 ALA A C 1
ATOM 661 O O . ALA A 1 83 ? 1.641 36.438 16.016 1 98.81 83 ALA A O 1
ATOM 662 N N . GLY A 1 84 ? 1.115 37.625 14.305 1 98.12 84 GLY A N 1
ATOM 663 C CA 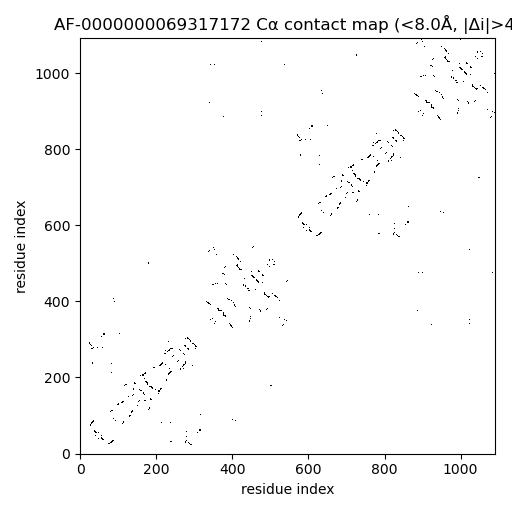. GLY A 1 84 ? 2.111 37 13.445 1 98.12 84 GLY A CA 1
ATOM 664 C C . GLY A 1 84 ? 1.618 35.75 12.781 1 98.12 84 GLY A C 1
ATOM 665 O O . GLY A 1 84 ? 0.446 35.375 12.906 1 98.12 84 GLY A O 1
ATOM 666 N N . ASP A 1 85 ? 2.514 35.062 11.891 1 98.06 85 ASP A N 1
ATOM 667 C CA . ASP A 1 85 ? 2.271 33.938 11.023 1 98.06 85 ASP A CA 1
ATOM 668 C C . ASP A 1 85 ? 1.217 34.25 9.961 1 98.06 85 ASP A C 1
ATOM 670 O O . ASP A 1 85 ? 0.205 33.562 9.852 1 98.06 85 ASP A O 1
ATOM 674 N N . ASN A 1 86 ? 1.616 35.188 9.172 1 98.06 86 ASN A N 1
ATOM 675 C CA . ASN A 1 86 ? 0.74 35.625 8.094 1 98.06 86 ASN A CA 1
ATOM 676 C C . ASN A 1 86 ? 1.032 34.875 6.793 1 98.06 86 ASN A C 1
ATOM 678 O O . ASN A 1 86 ? 0.211 34.906 5.875 1 98.06 86 ASN A O 1
ATOM 682 N N . PHE A 1 87 ? 2.291 34.281 6.789 1 94.25 87 PHE A N 1
ATOM 683 C CA . PHE A 1 87 ? 2.742 33.594 5.594 1 94.25 87 PHE A CA 1
ATOM 684 C C . PHE A 1 87 ? 2.271 32.125 5.602 1 94.25 87 PHE A C 1
ATOM 686 O O . PHE A 1 87 ? 1.799 31.641 6.629 1 94.25 87 PHE A O 1
ATOM 693 N N . GLN A 1 88 ? 2.418 31.5 4.559 1 90.31 88 GLN A N 1
ATOM 694 C CA . GLN A 1 88 ? 2.494 30.078 4.27 1 90.31 88 GLN A CA 1
ATOM 695 C C . GLN A 1 88 ? 1.23 29.359 4.73 1 90.31 88 GLN A C 1
ATOM 697 O O . GLN A 1 88 ? 0.812 29.5 5.879 1 90.31 88 GLN A O 1
ATOM 702 N N . GLY A 1 89 ? 0.649 28.531 3.848 1 93.81 89 GLY A N 1
ATOM 703 C CA . GLY A 1 89 ? -0.475 27.688 4.188 1 93.81 89 GLY A CA 1
ATOM 704 C C . GLY A 1 89 ? -1.381 27.391 3.008 1 93.81 89 GLY A C 1
ATOM 705 O O . GLY A 1 89 ? -2.129 26.406 3.02 1 93.81 89 GLY A O 1
ATOM 706 N N . THR A 1 90 ? -1.398 28.234 2.119 1 95.75 90 THR A N 1
ATOM 707 C CA . THR A 1 90 ? -2.189 28.047 0.907 1 95.75 90 THR A CA 1
ATOM 708 C C . THR A 1 90 ? -1.36 28.359 -0.334 1 95.75 90 THR A C 1
ATOM 710 O O . THR A 1 90 ? -0.261 28.906 -0.229 1 95.75 90 THR A O 1
ATOM 713 N N . LEU A 1 91 ? -1.926 28.062 -1.488 1 95.94 91 LEU A N 1
ATOM 714 C CA . LEU A 1 91 ? -1.25 28.297 -2.762 1 95.94 91 LEU A CA 1
ATOM 715 C C . LEU A 1 91 ? -1.023 29.781 -2.996 1 95.94 91 LEU A C 1
ATOM 717 O O . LEU A 1 91 ? -0.127 30.172 -3.75 1 95.94 91 LEU A O 1
ATOM 721 N N . TRP A 1 92 ? -1.778 30.656 -2.324 1 97.38 92 TRP A N 1
ATOM 722 C CA . TRP A 1 92 ? -1.601 32.094 -2.436 1 97.38 92 TRP A CA 1
ATOM 723 C C . TRP A 1 92 ? -0.169 32.5 -2.096 1 97.38 92 TRP A C 1
ATOM 725 O O . TRP A 1 92 ? 0.45 33.281 -2.814 1 97.38 92 TRP A O 1
ATOM 735 N N . TYR A 1 93 ? 0.341 31.922 -1.054 1 97.38 93 TYR A N 1
ATOM 736 C CA . TYR A 1 93 ? 1.703 32.281 -0.668 1 97.38 93 TYR A CA 1
ATOM 737 C C . TYR A 1 93 ? 2.719 31.641 -1.604 1 97.38 93 TYR A C 1
ATOM 739 O O . TYR A 1 93 ? 3.73 32.25 -1.949 1 97.38 93 TYR A O 1
ATOM 747 N N . ASN A 1 94 ? 2.434 30.375 -1.978 1 96.12 94 ASN A N 1
ATOM 748 C CA . ASN A 1 94 ? 3.379 29.688 -2.852 1 96.12 94 ASN A CA 1
ATOM 749 C C . ASN A 1 94 ? 3.553 30.422 -4.176 1 96.12 94 ASN A C 1
ATOM 751 O O . ASN A 1 94 ? 4.637 30.406 -4.766 1 96.12 94 ASN A O 1
ATOM 755 N N . ILE A 1 95 ? 2.535 31.062 -4.602 1 96.31 95 ILE A N 1
ATOM 756 C CA . ILE A 1 95 ? 2.576 31.766 -5.883 1 96.31 95 ILE A CA 1
ATOM 757 C C . ILE A 1 95 ? 3.029 33.219 -5.672 1 96.31 95 ILE A C 1
ATOM 759 O O . ILE A 1 95 ? 3.928 33.688 -6.363 1 96.31 95 ILE A O 1
ATOM 763 N N . HIS A 1 96 ? 2.471 33.938 -4.641 1 97.38 96 HIS A N 1
ATOM 764 C CA . HIS A 1 96 ? 2.611 35.375 -4.586 1 97.38 96 HIS A CA 1
ATOM 765 C C . HIS A 1 96 ? 3.566 35.812 -3.477 1 97.38 96 HIS A C 1
ATOM 767 O O . HIS A 1 96 ? 4.035 36.938 -3.453 1 97.38 96 HIS A O 1
ATOM 773 N N . ARG A 1 97 ? 3.863 34.906 -2.529 1 96.38 97 ARG A N 1
ATOM 774 C CA . ARG A 1 97 ? 4.793 35.156 -1.431 1 96.38 97 ARG A CA 1
ATOM 775 C C . ARG A 1 97 ? 4.367 36.375 -0.621 1 96.38 97 ARG A C 1
ATOM 777 O O . ARG A 1 97 ? 3.201 36.531 -0.249 1 96.38 97 ARG A O 1
ATOM 784 N N . TRP A 1 98 ? 5.352 37.25 -0.258 1 96.81 98 TRP A N 1
ATOM 785 C CA . TRP A 1 98 ? 5.117 38.375 0.628 1 96.81 98 TRP A CA 1
ATOM 786 C C . TRP A 1 98 ? 4.289 39.438 -0.07 1 96.81 98 TRP A C 1
ATOM 788 O O . TRP A 1 98 ? 3.615 40.25 0.586 1 96.81 98 TRP A O 1
ATOM 798 N N . ASN A 1 99 ? 4.207 39.469 -1.361 1 97.25 99 ASN A N 1
ATOM 799 C CA . ASN A 1 99 ? 3.539 40.531 -2.115 1 97.25 99 ASN A CA 1
ATOM 800 C C . ASN A 1 99 ? 2.047 40.562 -1.804 1 97.25 99 ASN A C 1
ATOM 802 O O . ASN A 1 99 ? 1.513 41.656 -1.485 1 97.25 99 ASN A O 1
ATOM 806 N N . ALA A 1 100 ? 1.382 39.438 -1.868 1 97.69 100 ALA A N 1
ATOM 807 C CA . ALA A 1 100 ? -0.048 39.406 -1.573 1 97.69 100 ALA A CA 1
ATOM 808 C C . ALA A 1 100 ? -0.314 39.781 -0.112 1 97.69 100 ALA A C 1
ATOM 810 O O . ALA A 1 100 ? -1.272 40.469 0.199 1 97.69 100 ALA A O 1
ATOM 811 N N . THR A 1 101 ? 0.516 39.281 0.746 1 98 101 THR A N 1
ATOM 812 C CA . THR A 1 101 ? 0.327 39.5 2.172 1 98 101 THR A CA 1
ATOM 813 C C . THR A 1 101 ? 0.414 41 2.49 1 98 101 THR A C 1
ATOM 815 O O . THR A 1 101 ? -0.432 41.531 3.209 1 98 101 THR A O 1
ATOM 818 N N . VAL A 1 102 ? 1.437 41.688 1.924 1 98.31 102 VAL A N 1
ATOM 819 C CA . VAL A 1 102 ? 1.625 43.094 2.145 1 98.31 102 VAL A CA 1
ATOM 820 C C . VAL A 1 102 ? 0.433 43.875 1.581 1 98.31 102 VAL A C 1
ATOM 822 O O . VAL A 1 102 ? -0.117 44.75 2.25 1 98.31 102 VAL A O 1
ATOM 825 N N . GLU A 1 103 ? 0.052 43.531 0.388 1 97.94 103 GLU A N 1
ATOM 826 C CA . GLU A 1 103 ? -1.053 44.219 -0.268 1 97.94 103 GLU A CA 1
ATOM 827 C C . GLU A 1 103 ? -2.311 44.188 0.597 1 97.94 103 GLU A C 1
ATOM 829 O O . GLU A 1 103 ? -2.922 45.25 0.838 1 97.94 103 GLU A O 1
ATOM 834 N N . PHE A 1 104 ? -2.656 43.094 1.11 1 98.38 104 PHE A N 1
ATOM 835 C CA . PHE A 1 104 ? -3.947 42.969 1.772 1 98.38 104 PHE A CA 1
ATOM 836 C C . PHE A 1 104 ? -3.871 43.438 3.221 1 98.38 104 PHE A C 1
ATOM 838 O O . PHE A 1 104 ? -4.789 44.094 3.717 1 98.38 104 PHE A O 1
ATOM 845 N N . LEU A 1 105 ? -2.783 43.094 3.959 1 98.56 105 LEU A N 1
ATOM 846 C CA . LEU A 1 105 ? -2.668 43.531 5.34 1 98.56 105 LEU A CA 1
ATOM 847 C C . LEU A 1 105 ? -2.588 45.062 5.402 1 98.56 105 LEU A C 1
ATOM 849 O O . LEU A 1 105 ? -3.023 45.656 6.379 1 98.56 105 LEU A O 1
ATOM 853 N N . ASN A 1 106 ? -2.072 45.719 4.348 1 98.56 106 ASN A N 1
ATOM 854 C CA . ASN A 1 106 ? -1.956 47.156 4.312 1 98.56 106 ASN A CA 1
ATOM 855 C C . ASN A 1 106 ? -3.307 47.844 4.066 1 98.56 106 ASN A C 1
ATOM 857 O O . ASN A 1 106 ? -3.451 49.031 4.254 1 98.56 106 ASN A O 1
ATOM 861 N N . MET A 1 107 ? -4.293 47.062 3.643 1 98.12 107 MET A N 1
ATOM 862 C CA . MET A 1 107 ? -5.629 47.625 3.479 1 98.12 107 MET A CA 1
ATOM 863 C C . MET A 1 107 ? -6.211 48.062 4.828 1 98.12 107 MET A C 1
ATOM 865 O O . MET A 1 107 ? -6.988 49 4.906 1 98.12 107 MET A O 1
ATOM 869 N N . VAL A 1 108 ? -5.875 47.25 5.859 1 98.12 108 VAL A N 1
ATOM 870 C CA . VAL A 1 108 ? -6.176 47.594 7.246 1 98.12 108 VAL A CA 1
ATOM 871 C C . VAL A 1 108 ? -4.941 47.375 8.117 1 98.12 108 VAL A C 1
ATOM 873 O O . VAL A 1 108 ? -4.855 46.375 8.828 1 98.12 108 VAL A O 1
ATOM 876 N N . PRO A 1 109 ? -4.062 48.344 8.094 1 98.38 109 PRO A N 1
ATOM 877 C CA . PRO A 1 109 ? -2.834 48.156 8.875 1 98.38 109 PRO A CA 1
ATOM 878 C C . PRO A 1 109 ? -3.096 48.062 10.375 1 98.38 109 PRO A C 1
ATOM 880 O O . PRO A 1 109 ? -3.91 48.844 10.906 1 98.38 109 PRO A O 1
ATOM 883 N N . ALA A 1 110 ? -2.467 47.156 11.039 1 98.75 110 ALA A N 1
ATOM 884 C CA . ALA A 1 110 ? -2.504 47.094 12.492 1 98.75 110 ALA A CA 1
ATOM 885 C C . ALA A 1 110 ? -1.688 48.219 13.125 1 98.75 110 ALA A C 1
ATOM 887 O O . ALA A 1 110 ? -0.765 48.75 12.5 1 98.75 110 ALA A O 1
ATOM 888 N N . ASP A 1 111 ? -2.059 48.531 14.344 1 98.69 111 ASP A N 1
ATOM 889 C CA . ASP A 1 111 ? -1.232 49.469 15.094 1 98.69 111 ASP A CA 1
ATOM 890 C C . ASP A 1 111 ? 0.166 48.906 15.336 1 98.69 111 ASP A C 1
ATOM 892 O O . ASP A 1 111 ? 1.154 49.656 15.281 1 98.69 111 ASP A O 1
ATOM 896 N N . ALA A 1 112 ? 0.224 47.656 15.578 1 98.75 112 ALA A N 1
ATOM 897 C CA . ALA A 1 112 ? 1.482 46.938 15.727 1 98.75 112 ALA A CA 1
ATOM 898 C C . ALA A 1 112 ? 1.3 45.438 15.414 1 98.75 112 ALA A C 1
ATOM 900 O O . ALA A 1 112 ? 0.188 44.906 15.5 1 98.75 112 ALA A O 1
ATOM 901 N N . MET A 1 113 ? 2.373 44.844 15.07 1 98.69 113 MET A N 1
ATOM 902 C CA . MET A 1 113 ? 2.355 43.406 14.836 1 98.69 113 MET A CA 1
ATOM 903 C C . MET A 1 113 ? 3.68 42.781 15.25 1 98.69 113 MET A C 1
ATOM 905 O O . MET A 1 113 ? 4.68 43.469 15.422 1 98.69 113 MET A O 1
ATOM 909 N N . THR A 1 114 ? 3.66 41.562 15.516 1 98.69 114 THR A N 1
ATOM 910 C CA . THR A 1 114 ? 4.867 40.719 15.555 1 98.69 114 THR A CA 1
ATOM 911 C C . THR A 1 114 ? 4.891 39.75 14.383 1 98.69 114 THR A C 1
ATOM 913 O O . THR A 1 114 ? 4.168 39.938 13.398 1 98.69 114 THR A O 1
ATOM 916 N N . ILE A 1 115 ? 5.898 38.875 14.273 1 98.31 115 ILE A N 1
ATOM 917 C CA . ILE A 1 115 ? 5.953 37.844 13.242 1 98.31 115 ILE A CA 1
ATOM 918 C C . ILE A 1 115 ? 6.16 36.469 13.891 1 98.31 115 ILE A C 1
ATOM 920 O O . ILE A 1 115 ? 6.473 36.406 15.086 1 98.31 115 ILE A O 1
ATOM 924 N N . GLY A 1 116 ? 5.82 35.5 13.18 1 98 116 GLY A N 1
ATOM 925 C CA . GLY A 1 116 ? 6.008 34.156 13.641 1 98 116 GLY A CA 1
ATOM 926 C C . GLY A 1 116 ? 7.039 33.375 12.836 1 98 116 GLY A C 1
ATOM 927 O O . GLY A 1 116 ? 7.805 33.969 12.07 1 98 116 GLY A O 1
ATOM 928 N N . ASN A 1 117 ? 7.152 32.062 13.109 1 97 117 ASN A N 1
ATOM 929 C CA . ASN A 1 117 ? 8.156 31.219 12.492 1 97 117 ASN A CA 1
ATOM 930 C C . ASN A 1 117 ? 7.918 31.062 10.992 1 97 117 ASN A C 1
ATOM 932 O O . ASN A 1 117 ? 8.867 30.906 10.219 1 97 117 ASN A O 1
ATOM 936 N N . HIS A 1 118 ? 6.727 31.203 10.492 1 97.44 118 HIS A N 1
ATOM 937 C CA . HIS A 1 118 ? 6.43 30.906 9.094 1 97.44 118 HIS A CA 1
ATOM 938 C C . HIS A 1 118 ? 6.801 32.094 8.195 1 97.44 118 HIS A C 1
ATOM 940 O O . HIS A 1 118 ? 6.887 31.938 6.977 1 97.44 118 HIS A O 1
ATOM 946 N N . GLU A 1 119 ? 6.996 33.25 8.758 1 98.12 119 GLU A N 1
ATOM 947 C CA . GLU A 1 119 ? 7.559 34.344 7.965 1 98.12 119 GLU A CA 1
ATOM 948 C C . GLU A 1 119 ? 8.969 34 7.48 1 98.12 119 GLU A C 1
ATOM 950 O O . GLU A 1 119 ? 9.445 34.594 6.504 1 98.12 119 GLU A O 1
ATOM 955 N N . PHE A 1 120 ? 9.617 32.969 8.109 1 97 120 PHE A N 1
ATOM 956 C CA . PHE A 1 120 ? 10.984 32.594 7.777 1 97 120 PHE A CA 1
ATOM 957 C C . PHE A 1 120 ? 11.016 31.391 6.859 1 97 120 PHE A C 1
ATOM 959 O O . PHE A 1 120 ? 12.078 30.812 6.617 1 97 120 PHE A O 1
ATOM 966 N N . ASP A 1 121 ? 9.914 30.984 6.348 1 94.19 121 ASP A N 1
ATOM 967 C CA . ASP A 1 121 ? 9.859 29.766 5.555 1 94.19 121 ASP A CA 1
ATOM 968 C C . ASP A 1 121 ? 10.75 29.859 4.32 1 94.19 121 ASP A C 1
ATOM 970 O O . ASP A 1 121 ? 11.242 28.844 3.816 1 94.19 121 ASP A O 1
ATOM 974 N N . HIS A 1 122 ? 10.977 31.078 3.783 1 94.38 122 HIS A N 1
ATOM 975 C CA . HIS A 1 122 ? 11.922 31.297 2.691 1 94.38 122 HIS A CA 1
ATOM 976 C C . HIS A 1 122 ? 13.141 32.094 3.164 1 94.38 122 HIS A C 1
ATOM 978 O O . HIS A 1 122 ? 13.656 32.938 2.439 1 94.38 122 HIS A O 1
ATOM 984 N N . GLY A 1 123 ? 13.445 31.922 4.43 1 94.88 123 GLY A N 1
ATOM 985 C CA . GLY A 1 123 ? 14.648 32.5 4.992 1 94.88 123 GLY A CA 1
ATOM 986 C C . GLY A 1 123 ? 14.5 34 5.281 1 94.88 123 GLY A C 1
ATOM 987 O O . GLY A 1 123 ? 13.43 34.562 5.078 1 94.88 123 GLY A O 1
ATOM 988 N N . VAL A 1 124 ? 15.586 34.5 5.73 1 96.88 124 VAL A N 1
ATOM 989 C CA . VAL A 1 124 ? 15.648 35.938 6.039 1 96.88 124 VAL A CA 1
ATOM 990 C C . VAL A 1 124 ? 15.406 36.75 4.77 1 96.88 124 VAL A C 1
ATOM 992 O O . VAL A 1 124 ? 14.695 37.75 4.797 1 96.88 124 VAL A O 1
ATOM 995 N N . GLU A 1 125 ? 15.922 36.219 3.713 1 95.44 125 GLU A N 1
ATOM 996 C CA . GLU A 1 125 ? 15.773 36.906 2.432 1 95.44 125 GLU A CA 1
ATOM 997 C C . GLU A 1 125 ? 14.305 37 2.029 1 95.44 125 GLU A C 1
ATOM 999 O O . GLU A 1 125 ? 13.906 37.969 1.36 1 95.44 125 GLU A O 1
ATOM 1004 N N . GLY A 1 126 ? 13.539 36.094 2.469 1 95.88 126 GLY A N 1
ATOM 1005 C CA . GLY A 1 126 ? 12.133 36.062 2.107 1 95.88 126 GLY A CA 1
ATOM 1006 C C . GLY A 1 126 ? 11.281 37 2.961 1 95.88 126 GLY A C 1
ATOM 1007 O O . GLY A 1 126 ? 10.227 37.438 2.527 1 95.88 126 GLY A O 1
ATOM 1008 N N . VAL A 1 127 ? 11.695 37.25 4.137 1 97.44 127 VAL A N 1
ATOM 1009 C CA . VAL A 1 127 ? 10.867 38.031 5.059 1 97.44 127 VAL A CA 1
ATOM 1010 C C . VAL A 1 127 ? 11.258 39.5 4.996 1 97.44 127 VAL A C 1
ATOM 1012 O O . VAL A 1 127 ? 10.43 40.375 5.254 1 97.44 127 VAL A O 1
ATOM 1015 N N . VAL A 1 128 ? 12.492 39.875 4.605 1 98.12 128 VAL A N 1
ATOM 1016 C CA . VAL A 1 128 ? 13.016 41.219 4.633 1 98.12 128 VAL A CA 1
ATOM 1017 C C . VAL A 1 128 ? 12.148 42.125 3.754 1 98.12 128 VAL A C 1
ATOM 1019 O O . VAL A 1 128 ? 11.727 43.188 4.184 1 98.12 128 VAL A O 1
ATOM 1022 N N . PRO A 1 129 ? 11.812 41.656 2.533 1 98.06 129 PRO A N 1
ATOM 1023 C CA . PRO A 1 129 ? 10.961 42.531 1.724 1 98.06 129 PRO A CA 1
ATOM 1024 C C . PRO A 1 129 ? 9.594 42.781 2.355 1 98.06 129 PRO A C 1
ATOM 1026 O O . PRO A 1 129 ? 9.016 43.875 2.186 1 98.06 129 PRO A O 1
ATOM 1029 N N . PHE A 1 130 ? 9.07 41.906 3.008 1 98.31 130 PHE A N 1
ATOM 1030 C CA . PHE A 1 130 ? 7.816 42.062 3.732 1 98.31 130 PHE A CA 1
ATOM 1031 C C . PHE A 1 130 ? 7.949 43.156 4.785 1 98.31 130 PHE A C 1
ATOM 1033 O O . PHE A 1 130 ? 7.137 44.094 4.836 1 98.31 130 PHE A O 1
ATOM 1040 N N . LEU A 1 131 ? 8.984 43.094 5.59 1 98.44 131 LEU A N 1
ATOM 1041 C CA . LEU A 1 131 ? 9.227 44.062 6.66 1 98.44 131 LEU A CA 1
ATOM 1042 C C . LEU A 1 131 ? 9.383 45.469 6.102 1 98.44 131 LEU A C 1
ATOM 1044 O O . LEU A 1 131 ? 8.969 46.438 6.738 1 98.44 131 LEU A O 1
ATOM 1048 N N . GLU A 1 132 ? 9.93 45.594 5.004 1 98.12 132 GLU A N 1
ATOM 1049 C CA . GLU A 1 132 ? 10.211 46.906 4.395 1 98.12 132 GLU A CA 1
ATOM 1050 C C . GLU A 1 132 ? 8.953 47.531 3.803 1 98.12 132 GLU A C 1
ATOM 1052 O O . GLU A 1 132 ? 8.906 48.719 3.566 1 98.12 132 GLU A O 1
ATOM 1057 N N . ASN A 1 133 ? 7.934 46.688 3.613 1 98.31 133 ASN A N 1
ATOM 1058 C CA . ASN A 1 133 ? 6.805 47.188 2.842 1 98.31 133 ASN A CA 1
ATOM 1059 C C . ASN A 1 133 ? 5.516 47.188 3.654 1 98.31 133 ASN A C 1
ATOM 1061 O O . ASN A 1 133 ? 4.531 47.812 3.275 1 98.31 133 ASN A O 1
ATOM 1065 N N . ILE A 1 134 ? 5.527 46.5 4.785 1 98.56 134 ILE A N 1
ATOM 1066 C CA . ILE A 1 134 ? 4.328 46.438 5.613 1 98.56 134 ILE A CA 1
ATOM 1067 C C . ILE A 1 134 ? 4.141 47.75 6.352 1 98.56 134 ILE A C 1
ATOM 1069 O O . ILE A 1 134 ? 5.109 48.344 6.812 1 98.56 134 ILE A O 1
ATOM 1073 N N . ASP A 1 135 ? 2.914 48.219 6.375 1 98.44 135 ASP A N 1
ATOM 1074 C CA . ASP A 1 135 ? 2.613 49.5 7.004 1 98.44 135 ASP A CA 1
ATOM 1075 C C . ASP A 1 135 ? 2.529 49.375 8.523 1 98.44 135 ASP A C 1
ATOM 1077 O O . ASP A 1 135 ? 2.766 50.344 9.25 1 98.44 135 ASP A O 1
ATOM 1081 N N . SER A 1 136 ? 2.168 48.25 9.016 1 98.62 136 SER A N 1
ATOM 1082 C CA . SER A 1 136 ? 2.131 48 10.453 1 98.62 136 SER A CA 1
ATOM 1083 C C . SER A 1 136 ? 3.533 48 11.047 1 98.62 136 SER A C 1
ATOM 1085 O O . SER A 1 136 ? 4.48 47.5 10.438 1 98.62 136 SER A O 1
ATOM 1087 N N . THR A 1 137 ? 3.666 48.531 12.242 1 98.56 137 THR A N 1
ATOM 1088 C CA . THR A 1 137 ? 4.957 48.5 12.93 1 98.56 137 THR A CA 1
ATOM 1089 C C . THR A 1 137 ? 5.242 47.094 13.461 1 98.56 137 THR A C 1
ATOM 1091 O O . THR A 1 137 ? 4.422 46.531 14.172 1 98.56 137 THR A O 1
ATOM 1094 N N . VAL A 1 138 ? 6.402 46.562 13.07 1 98.81 138 VAL A N 1
ATOM 1095 C CA . VAL A 1 138 ? 6.785 45.219 13.516 1 98.81 138 VAL A CA 1
ATOM 1096 C C . VAL A 1 138 ? 7.609 45.344 14.797 1 98.81 138 VAL A C 1
ATOM 1098 O O . VAL A 1 138 ? 8.602 46.062 14.852 1 98.81 138 VAL A O 1
ATOM 1101 N N . LEU A 1 139 ? 7.18 44.594 15.805 1 98.88 139 LEU A N 1
ATOM 1102 C CA . LEU A 1 139 ? 7.844 44.625 17.109 1 98.88 139 LEU A CA 1
ATOM 1103 C C . LEU A 1 139 ? 8.461 43.281 17.438 1 98.88 139 LEU A C 1
ATOM 1105 O O . LEU A 1 139 ? 7.812 42.25 17.297 1 98.88 139 LEU A O 1
ATOM 1109 N N . LEU A 1 140 ? 9.75 43.281 17.828 1 98.88 140 LEU A N 1
ATOM 1110 C CA . LEU A 1 140 ? 10.508 42.094 18.266 1 98.88 140 LEU A CA 1
ATOM 1111 C C . LEU A 1 140 ? 11.5 42.469 19.359 1 98.88 140 LEU A C 1
ATOM 1113 O O . LEU A 1 140 ? 12.594 42.969 19.062 1 98.88 140 LEU A O 1
ATOM 1117 N N . VAL A 1 141 ? 11.195 42.031 20.516 1 98.81 141 VAL A N 1
ATOM 1118 C CA . VAL A 1 141 ? 12.008 42.531 21.625 1 98.81 141 VAL A CA 1
ATOM 1119 C C . VAL A 1 141 ? 13.203 41.594 21.844 1 98.81 141 VAL A C 1
ATOM 1121 O O . VAL A 1 141 ? 14.258 42.031 22.297 1 98.81 141 VAL A O 1
ATOM 1124 N N . ASN A 1 142 ? 13.023 40.375 21.422 1 98.75 142 ASN A N 1
ATOM 1125 C CA . ASN A 1 142 ? 14.039 39.406 21.812 1 98.75 142 ASN A CA 1
ATOM 1126 C C . ASN A 1 142 ? 14.844 38.938 20.594 1 98.75 142 ASN A C 1
ATOM 1128 O O . ASN A 1 142 ? 15.383 37.812 20.609 1 98.75 142 ASN A O 1
ATOM 1132 N N . VAL A 1 143 ? 14.898 39.688 19.562 1 98.62 143 VAL A N 1
ATOM 1133 C CA . VAL A 1 143 ? 15.648 39.312 18.359 1 98.62 143 VAL A CA 1
ATOM 1134 C C . VAL A 1 143 ? 16.891 40.219 18.234 1 98.62 143 VAL A C 1
ATOM 1136 O O . VAL A 1 143 ? 16.781 41.438 18.328 1 98.62 143 VAL A O 1
ATOM 1139 N N . ASP A 1 144 ? 18.016 39.562 18.141 1 98.25 144 ASP A N 1
ATOM 1140 C CA . ASP A 1 144 ? 19.281 40.219 17.859 1 98.25 144 ASP A CA 1
ATOM 1141 C C . ASP A 1 144 ? 19.703 40.031 16.406 1 98.25 144 ASP A C 1
ATOM 1143 O O . ASP A 1 144 ? 19.969 38.875 15.984 1 98.25 144 ASP A O 1
ATOM 1147 N N . ASN A 1 145 ? 19.766 41.094 15.625 1 97.88 145 ASN A N 1
ATOM 1148 C CA . ASN A 1 145 ? 20.062 41.031 14.195 1 97.88 145 ASN A CA 1
ATOM 1149 C C . ASN A 1 145 ? 21.5 41.438 13.898 1 97.88 145 ASN A C 1
ATOM 1151 O O . ASN A 1 145 ? 21.828 41.812 12.773 1 97.88 145 ASN A O 1
ATOM 1155 N N . SER A 1 146 ? 22.406 41.344 14.844 1 97.69 146 SER A N 1
ATOM 1156 C CA . SER A 1 146 ? 23.781 41.812 14.68 1 97.69 146 SER A CA 1
ATOM 1157 C C . SER A 1 146 ? 24.5 41 13.578 1 97.69 146 SER A C 1
ATOM 1159 O O . SER A 1 146 ? 25.312 41.562 12.844 1 97.69 146 SER A O 1
ATOM 1161 N N . GLU A 1 147 ? 24.141 39.75 13.422 1 97.12 147 GLU A N 1
ATOM 1162 C CA . GLU A 1 147 ? 24.766 38.875 12.414 1 97.12 147 GLU A CA 1
ATOM 1163 C C . GLU A 1 147 ? 23.875 38.75 11.172 1 97.12 147 GLU A C 1
ATOM 1165 O O . GLU A 1 147 ? 24.156 37.969 10.289 1 97.12 147 GLU A O 1
ATOM 1170 N N . GLU A 1 148 ? 22.781 39.469 11.125 1 96.81 148 GLU A N 1
ATOM 1171 C CA . GLU A 1 148 ? 21.875 39.562 10 1 96.81 148 GLU A CA 1
ATOM 1172 C C . GLU A 1 148 ? 21.406 41 9.797 1 96.81 148 GLU A C 1
ATOM 1174 O O . GLU A 1 148 ? 20.219 41.312 9.938 1 96.81 148 GLU A O 1
ATOM 1179 N N . PRO A 1 149 ? 22.234 41.844 9.344 1 95.81 149 PRO A N 1
ATOM 1180 C CA . PRO A 1 149 ? 21.953 43.281 9.359 1 95.81 149 PRO A CA 1
ATOM 1181 C C . PRO A 1 149 ? 20.844 43.656 8.383 1 95.81 149 PRO A C 1
ATOM 1183 O O . PRO A 1 149 ? 20.234 44.719 8.531 1 95.81 149 PRO A O 1
ATOM 1186 N N . GLU A 1 150 ? 20.656 42.812 7.367 1 95.94 150 GLU A N 1
ATOM 1187 C CA . GLU A 1 150 ? 19.594 43.125 6.422 1 95.94 150 GLU A CA 1
ATOM 1188 C C . GLU A 1 150 ? 18.219 43.031 7.086 1 95.94 150 GLU A C 1
ATOM 1190 O O . GLU A 1 150 ? 17.266 43.656 6.637 1 95.94 150 GLU A O 1
ATOM 1195 N N . PHE A 1 151 ? 18.172 42.25 8.109 1 97.56 151 PHE A N 1
ATOM 1196 C CA . PHE A 1 151 ? 16.953 42.125 8.922 1 97.56 151 PHE A CA 1
ATOM 1197 C C . PHE A 1 151 ? 16.875 43.281 9.93 1 97.56 151 PHE A C 1
ATOM 1199 O O . PHE A 1 151 ? 17.25 43.094 11.094 1 97.56 151 PHE A O 1
ATOM 1206 N N . LYS A 1 152 ? 16.359 44.438 9.562 1 95.81 152 LYS A N 1
ATOM 1207 C CA . LYS A 1 152 ? 16.562 45.594 10.445 1 95.81 152 LYS A CA 1
ATOM 1208 C C . LYS A 1 152 ? 15.266 46.406 10.594 1 95.81 152 LYS A C 1
ATOM 1210 O O . LYS A 1 152 ? 15.164 47.281 11.461 1 95.81 152 LYS A O 1
ATOM 1215 N N . LYS A 1 153 ? 14.227 46.125 9.828 1 97.12 153 LYS A N 1
ATOM 1216 C CA . LYS A 1 153 ? 13.008 46.938 9.867 1 97.12 153 LYS A CA 1
ATOM 1217 C C . LYS A 1 153 ? 12.055 46.469 10.953 1 97.12 153 LYS A C 1
ATOM 1219 O O . LYS A 1 153 ? 10.938 46.031 10.656 1 97.12 153 LYS A O 1
ATOM 1224 N N . PHE A 1 154 ? 12.477 46.531 12.234 1 98.12 154 PHE A N 1
ATOM 1225 C CA . PHE A 1 154 ? 11.656 46.25 13.398 1 98.12 154 PHE A CA 1
ATOM 1226 C C . PHE A 1 154 ? 12.125 47.031 14.609 1 98.12 154 PHE A C 1
ATOM 1228 O O . PHE A 1 154 ? 13.195 47.656 14.578 1 98.12 154 PHE A O 1
ATOM 1235 N N . GLN A 1 155 ? 11.18 47.125 15.594 1 98.06 155 GLN A N 1
ATOM 1236 C CA . GLN A 1 155 ? 11.453 47.719 16.891 1 98.06 155 GLN A CA 1
ATOM 1237 C C . GLN A 1 155 ? 11.133 46.75 18.031 1 98.06 155 GLN A C 1
ATOM 1239 O O . GLN A 1 155 ? 10.453 45.75 17.812 1 98.06 155 GLN A O 1
ATOM 1244 N N . LYS A 1 156 ? 11.773 47.062 19.109 1 98.19 156 LYS A N 1
ATOM 1245 C CA . LYS A 1 156 ? 11.484 46.219 20.266 1 98.19 156 LYS A CA 1
ATOM 1246 C C . LYS A 1 156 ? 10.07 46.469 20.797 1 98.19 156 LYS A C 1
ATOM 1248 O O . LYS A 1 156 ? 9.32 45.531 21.062 1 98.19 156 LYS A O 1
ATOM 1253 N N . SER A 1 157 ? 9.773 47.75 20.922 1 98.69 157 SER A N 1
ATOM 1254 C CA . SER A 1 157 ? 8.5 48.219 21.469 1 98.69 157 SER A CA 1
ATOM 1255 C C . SER A 1 157 ? 8.109 49.562 20.891 1 98.69 157 SER A C 1
ATOM 1257 O O . SER A 1 157 ? 8.875 50.156 20.141 1 98.69 157 SER A O 1
ATOM 1259 N N . MET A 1 158 ? 6.832 49.969 21.219 1 98.44 158 MET A N 1
ATOM 1260 C CA . MET A 1 158 ? 6.383 51.312 20.875 1 98.44 158 MET A CA 1
ATOM 1261 C C . MET A 1 158 ? 5.348 51.812 21.875 1 98.44 158 MET A C 1
ATOM 1263 O O . MET A 1 158 ? 4.762 51.031 22.625 1 98.44 158 MET A O 1
ATOM 1267 N N . MET A 1 159 ? 5.281 53.156 21.953 1 98.19 159 MET A N 1
ATOM 1268 C CA . MET A 1 159 ? 4.285 53.812 22.797 1 98.19 159 MET A CA 1
ATOM 1269 C C . MET A 1 159 ? 3.178 54.406 21.938 1 98.19 159 MET A C 1
ATOM 1271 O O . MET A 1 159 ? 3.455 55.062 20.938 1 98.19 159 MET A O 1
ATOM 1275 N N . ILE A 1 160 ? 1.956 54.156 22.312 1 98.12 160 ILE A N 1
ATOM 1276 C CA . ILE A 1 160 ? 0.832 54.844 21.672 1 98.12 160 ILE A CA 1
ATOM 1277 C C . ILE A 1 160 ? -0.041 55.5 22.75 1 98.12 160 ILE A C 1
ATOM 1279 O O . ILE A 1 160 ? 0.096 55.188 23.938 1 98.12 160 ILE A O 1
ATOM 1283 N N . GLU A 1 161 ? -0.832 56.406 22.297 1 97.69 161 GLU A N 1
ATOM 1284 C CA . GLU A 1 161 ? -1.707 57.125 23.234 1 97.69 161 GLU A CA 1
ATOM 1285 C C . GLU A 1 161 ? -3.162 57.062 22.766 1 97.69 161 GLU A C 1
ATOM 1287 O O . GLU A 1 161 ? -3.451 57.188 21.578 1 97.69 161 GLU A O 1
ATOM 1292 N N . ARG A 1 162 ? -4.012 56.75 23.672 1 97.25 162 ARG A N 1
ATOM 1293 C CA . ARG A 1 162 ? -5.457 56.781 23.484 1 97.25 162 ARG A CA 1
ATOM 1294 C C . ARG A 1 162 ? -6.141 57.562 24.609 1 97.25 162 ARG A C 1
ATOM 1296 O O . ARG A 1 162 ? -5.992 57.188 25.781 1 97.25 162 ARG A O 1
ATOM 1303 N N . ASN A 1 163 ? -6.797 58.562 24.266 1 96.06 163 ASN A N 1
ATOM 1304 C CA . ASN A 1 163 ? -7.531 59.406 25.203 1 96.06 163 ASN A CA 1
ATOM 1305 C C . ASN A 1 163 ? -6.672 59.781 26.406 1 96.06 163 ASN A C 1
ATOM 1307 O O . ASN A 1 163 ? -7.09 59.594 27.562 1 96.06 163 ASN A O 1
ATOM 1311 N N . GLY A 1 164 ? -5.473 60.062 26.109 1 94.31 164 GLY A N 1
ATOM 1312 C CA . GLY A 1 164 ? -4.57 60.625 27.125 1 94.31 164 GLY A CA 1
ATOM 1313 C C . GLY A 1 164 ? -3.814 59.531 27.875 1 94.31 164 GLY A C 1
ATOM 1314 O O . GLY A 1 164 ? -2.932 59.844 28.688 1 94.31 164 GLY A O 1
ATOM 1315 N N . ARG A 1 165 ? -4.18 58.375 27.672 1 96.31 165 ARG A N 1
ATOM 1316 C CA . ARG A 1 165 ? -3.475 57.281 28.344 1 96.31 165 ARG A CA 1
ATOM 1317 C C . ARG A 1 165 ? -2.369 56.719 27.469 1 96.31 165 ARG A C 1
ATOM 1319 O O . ARG A 1 165 ? -2.588 56.438 26.281 1 96.31 165 ARG A O 1
ATOM 1326 N N . LYS A 1 166 ? -1.208 56.562 28.062 1 97.88 166 LYS A N 1
ATOM 1327 C CA . LYS A 1 166 ? -0.066 56 27.344 1 97.88 166 LYS A CA 1
ATOM 1328 C C . LYS A 1 166 ? -0.055 54.469 27.438 1 97.88 166 LYS A C 1
ATOM 1330 O O . LYS A 1 166 ? -0.101 53.906 28.547 1 97.88 166 LYS A O 1
ATOM 1335 N N . ILE A 1 167 ? -0.008 53.875 26.281 1 98.5 167 ILE A N 1
ATOM 1336 C CA . ILE A 1 167 ? -0.039 52.406 26.172 1 98.5 167 ILE A CA 1
ATOM 1337 C C . ILE A 1 167 ? 1.252 51.938 25.531 1 98.5 167 ILE A C 1
ATOM 1339 O O . ILE A 1 167 ? 1.591 52.312 24.422 1 98.5 167 ILE A O 1
ATOM 1343 N N . GLY A 1 168 ? 2.014 51.094 26.266 1 98.75 168 GLY A N 1
ATOM 1344 C CA . GLY A 1 168 ? 3.197 50.438 25.703 1 98.75 168 GLY A CA 1
ATOM 1345 C C . GLY A 1 168 ? 2.895 49.125 25.031 1 98.75 168 GLY A C 1
ATOM 1346 O O . GLY A 1 168 ? 2.166 48.312 25.578 1 98.75 168 GLY A O 1
ATOM 1347 N N . LEU A 1 169 ? 3.365 48.938 23.844 1 98.88 169 LEU A N 1
ATOM 1348 C CA . LEU A 1 169 ? 3.254 47.688 23.078 1 98.88 169 LEU A CA 1
ATOM 1349 C C . LEU A 1 169 ? 4.617 47.031 22.922 1 98.88 169 LEU A C 1
ATOM 1351 O O . LEU A 1 169 ? 5.598 47.688 22.562 1 98.88 169 LEU A O 1
ATOM 1355 N N . ILE A 1 170 ? 4.699 45.719 23.25 1 98.94 170 ILE A N 1
ATOM 1356 C CA . ILE A 1 170 ? 5.93 44.938 23.141 1 98.94 170 ILE A CA 1
ATOM 1357 C C . ILE A 1 170 ? 5.691 43.719 22.25 1 98.94 170 ILE A C 1
ATOM 1359 O O . ILE A 1 170 ? 4.699 43 22.406 1 98.94 170 ILE A O 1
ATOM 1363 N N . GLY A 1 171 ? 6.52 43.5 21.25 1 98.88 171 GLY A N 1
ATOM 1364 C CA . GLY A 1 171 ? 6.445 42.281 20.453 1 98.88 171 GLY A CA 1
ATOM 1365 C C . GLY A 1 171 ? 7.477 41.25 20.844 1 98.88 171 GLY A C 1
ATOM 1366 O O . GLY A 1 171 ? 8.609 41.594 21.188 1 98.88 171 GLY A O 1
ATOM 1367 N N . VAL A 1 172 ? 7.078 39.938 20.828 1 98.88 172 VAL A N 1
ATOM 1368 C CA . VAL A 1 172 ? 8.008 38.875 21.203 1 98.88 172 VAL A CA 1
ATOM 1369 C C . VAL A 1 172 ? 7.734 37.625 20.375 1 98.88 172 VAL A C 1
ATOM 1371 O O . VAL A 1 172 ? 6.582 37.344 20.031 1 98.88 172 VAL A O 1
ATOM 1374 N N . ILE A 1 173 ? 8.781 36.969 19.984 1 98.75 173 ILE A N 1
ATOM 1375 C CA . ILE A 1 173 ? 8.703 35.719 19.203 1 98.75 173 ILE A CA 1
ATOM 1376 C C . ILE A 1 173 ? 9.328 34.594 20 1 98.75 173 ILE A C 1
ATOM 1378 O O . ILE A 1 173 ? 10.125 34.812 20.906 1 98.75 173 ILE A O 1
ATOM 1382 N N . LEU A 1 174 ? 8.922 33.406 19.703 1 98.06 174 LEU A N 1
ATOM 1383 C CA . LEU A 1 174 ? 9.375 32.219 20.422 1 98.06 174 LEU A CA 1
ATOM 1384 C C . LEU A 1 174 ? 10.891 32.094 20.375 1 98.06 174 LEU A C 1
ATOM 1386 O O . LEU A 1 174 ? 11.492 32.156 19.297 1 98.06 174 LEU A O 1
ATOM 1390 N N . GLN A 1 175 ? 11.492 31.828 21.5 1 97.62 175 GLN A N 1
ATOM 1391 C CA . GLN A 1 175 ? 12.945 31.766 21.609 1 97.62 175 GLN A CA 1
ATOM 1392 C C . GLN A 1 175 ? 13.523 30.672 20.719 1 97.62 175 GLN A C 1
ATOM 1394 O O . GLN A 1 175 ? 14.602 30.844 20.141 1 97.62 175 GLN A O 1
ATOM 1399 N N . THR A 1 176 ? 12.82 29.578 20.609 1 94.25 176 THR A N 1
ATOM 1400 C CA . THR A 1 176 ? 13.344 28.422 19.891 1 94.25 176 THR A CA 1
ATOM 1401 C C . THR A 1 176 ? 12.953 28.469 18.422 1 94.25 176 THR A C 1
ATOM 1403 O O . THR A 1 176 ? 12.961 27.438 17.734 1 94.25 176 THR A O 1
ATOM 1406 N N . THR A 1 177 ? 12.594 29.641 17.953 1 96 177 THR A N 1
ATOM 1407 C CA . THR A 1 177 ? 12.258 29.797 16.531 1 96 177 THR A CA 1
ATOM 1408 C C . THR A 1 177 ? 13.406 29.328 15.648 1 96 177 THR A C 1
ATOM 1410 O O . THR A 1 177 ? 13.172 28.797 14.555 1 96 177 THR A O 1
ATOM 1413 N N . TYR A 1 178 ? 14.656 29.406 16.109 1 93.31 178 TYR A N 1
ATOM 1414 C CA . TYR A 1 178 ? 15.828 28.969 15.344 1 93.31 178 TYR A CA 1
ATOM 1415 C C . TYR A 1 178 ? 15.773 27.469 15.07 1 93.31 178 TYR A C 1
ATOM 1417 O O . TYR A 1 178 ? 16.422 26.984 14.141 1 93.31 178 TYR A O 1
ATOM 1425 N N . ASP A 1 179 ? 14.969 26.719 15.828 1 91.19 179 ASP A N 1
ATOM 1426 C CA . ASP A 1 179 ? 14.836 25.281 15.641 1 91.19 179 ASP A CA 1
ATOM 1427 C C . ASP A 1 179 ? 13.688 24.953 14.68 1 91.19 179 ASP A C 1
ATOM 1429 O O . ASP A 1 179 ? 13.68 23.891 14.055 1 91.19 179 ASP A O 1
ATOM 1433 N N . ILE A 1 180 ? 12.727 25.828 14.562 1 92.94 180 ILE A N 1
ATOM 1434 C CA . ILE A 1 180 ? 11.492 25.438 13.883 1 92.94 180 ILE A CA 1
ATOM 1435 C C . ILE A 1 180 ? 11.328 26.25 12.602 1 92.94 180 ILE A C 1
ATOM 1437 O O . ILE A 1 180 ? 10.281 26.172 11.945 1 92.94 180 ILE A O 1
ATOM 1441 N N . ALA A 1 181 ? 12.352 27.094 12.25 1 94.94 181 ALA A N 1
ATOM 1442 C CA . ALA A 1 181 ? 12.305 27.906 11.047 1 94.94 181 ALA A CA 1
ATOM 1443 C C . ALA A 1 181 ? 13.711 28.172 10.508 1 94.94 181 ALA A C 1
ATOM 1445 O O . ALA A 1 181 ? 14.703 27.797 11.141 1 94.94 181 ALA A O 1
ATOM 1446 N N . ASN A 1 182 ? 13.828 28.719 9.242 1 93.44 182 ASN A N 1
ATOM 1447 C CA . ASN A 1 182 ? 15.102 29.094 8.633 1 93.44 182 ASN A CA 1
ATOM 1448 C C . ASN A 1 182 ? 15.477 30.547 8.953 1 93.44 182 ASN A C 1
ATOM 1450 O O . ASN A 1 182 ? 15.367 31.422 8.102 1 93.44 182 ASN A O 1
ATOM 1454 N N . THR A 1 183 ? 16.125 30.781 10.109 1 96.69 183 THR A N 1
ATOM 1455 C CA . THR A 1 183 ? 16.266 32.125 10.648 1 96.69 183 THR A CA 1
ATOM 1456 C C . THR A 1 183 ? 17.656 32.688 10.375 1 96.69 183 THR A C 1
ATOM 1458 O O . THR A 1 183 ? 18.016 33.75 10.883 1 96.69 183 THR A O 1
ATOM 1461 N N . GLY A 1 184 ? 18.484 31.906 9.586 1 95.19 184 GLY A N 1
ATOM 1462 C CA . GLY A 1 184 ? 19.859 32.344 9.375 1 95.19 184 GLY A CA 1
ATOM 1463 C C . GLY A 1 184 ? 20.641 32.531 10.664 1 95.19 184 GLY A C 1
ATOM 1464 O O . GLY A 1 184 ? 20.656 31.625 11.508 1 95.19 184 GLY A O 1
ATOM 1465 N N . ASN A 1 185 ? 21.25 33.688 10.789 1 96.69 185 ASN A N 1
ATOM 1466 C CA . ASN A 1 185 ? 22.125 33.906 11.93 1 96.69 185 ASN A CA 1
ATOM 1467 C C . ASN A 1 185 ? 21.469 34.781 12.992 1 96.69 185 ASN A C 1
ATOM 1469 O O . ASN A 1 185 ? 22.141 35.375 13.828 1 96.69 185 ASN A O 1
ATOM 1473 N N . LEU A 1 186 ? 20.188 34.906 12.945 1 97.94 186 LEU A N 1
ATOM 1474 C CA . LEU A 1 186 ? 19.484 35.656 13.984 1 97.94 186 LEU A CA 1
ATOM 1475 C C . LEU A 1 186 ? 19.609 34.938 15.336 1 97.94 186 LEU A C 1
ATOM 1477 O O . LEU A 1 186 ? 19.578 33.719 15.406 1 97.94 186 LEU A O 1
ATOM 1481 N N . ILE A 1 187 ? 19.719 35.719 16.359 1 98 187 ILE A N 1
ATOM 1482 C CA . ILE A 1 187 ? 19.797 35.219 17.719 1 98 187 ILE A CA 1
ATOM 1483 C C . ILE A 1 187 ? 18.516 35.562 18.469 1 98 187 ILE A C 1
ATOM 1485 O O . ILE A 1 187 ? 18.016 36.688 18.359 1 98 187 ILE A O 1
ATOM 1489 N N . PHE A 1 188 ? 18.016 34.688 19.25 1 98.38 188 PHE A N 1
ATOM 1490 C CA . PHE A 1 188 ? 16.766 34.844 19.984 1 98.38 188 PHE A CA 1
ATOM 1491 C C . PHE A 1 188 ? 17.016 34.688 21.484 1 98.38 188 PHE A C 1
ATOM 1493 O O . PHE A 1 188 ? 17.562 33.688 21.938 1 98.38 188 PHE A O 1
ATOM 1500 N N . SER A 1 189 ? 16.594 35.625 22.219 1 98.38 189 SER A N 1
ATOM 1501 C CA . SER A 1 189 ? 16.797 35.625 23.672 1 98.38 189 SER A CA 1
ATOM 1502 C C . SER A 1 189 ? 15.539 35.156 24.391 1 98.38 189 SER A C 1
ATOM 1504 O O . SER A 1 189 ? 14.492 34.938 23.781 1 98.38 189 SER A O 1
ATOM 1506 N N . ASP A 1 190 ? 15.719 34.969 25.688 1 98.5 190 ASP A N 1
ATOM 1507 C CA . ASP A 1 190 ? 14.625 34.5 26.516 1 98.5 190 ASP A CA 1
ATOM 1508 C C . ASP A 1 190 ? 13.422 35.438 26.453 1 98.5 190 ASP A C 1
ATOM 1510 O O . ASP A 1 190 ? 13.578 36.656 26.609 1 98.5 190 ASP A O 1
ATOM 1514 N N . GLU A 1 191 ? 12.266 34.906 26.328 1 98.69 191 GLU A N 1
ATOM 1515 C CA . GLU A 1 191 ? 11.047 35.688 26.141 1 98.69 191 GLU A CA 1
ATOM 1516 C C . GLU A 1 191 ? 10.688 36.469 27.391 1 98.69 191 GLU A C 1
ATOM 1518 O O . GLU A 1 191 ? 10.492 37.688 27.344 1 98.69 191 GLU A O 1
ATOM 1523 N N . SER A 1 192 ? 10.586 35.812 28.531 1 98.62 192 SER A N 1
ATOM 1524 C CA . SER A 1 192 ? 10.141 36.438 29.766 1 98.62 192 SER A CA 1
ATOM 1525 C C . SER A 1 192 ? 11.094 37.531 30.203 1 98.62 192 SER A C 1
ATOM 1527 O O . SER A 1 192 ? 10.656 38.625 30.578 1 98.62 192 SER A O 1
ATOM 1529 N N . GLU A 1 193 ? 12.367 37.281 30.094 1 98.62 193 GLU A N 1
ATOM 1530 C CA . GLU A 1 193 ? 13.375 38.219 30.531 1 98.62 193 GLU A CA 1
ATOM 1531 C C . GLU A 1 193 ? 13.352 39.5 29.688 1 98.62 193 GLU A C 1
ATOM 1533 O O . GLU A 1 193 ? 13.359 40.594 30.203 1 98.62 193 GLU A O 1
ATOM 1538 N N . THR A 1 194 ? 13.312 39.344 28.406 1 98.75 194 THR A N 1
ATOM 1539 C CA . THR A 1 194 ? 13.359 40.469 27.516 1 98.75 194 THR A CA 1
ATOM 1540 C C . THR A 1 194 ? 12.07 41.312 27.609 1 98.75 194 THR A C 1
ATOM 1542 O O . THR A 1 194 ? 12.109 42.531 27.547 1 98.75 194 THR A O 1
ATOM 1545 N N . VAL A 1 195 ? 10.906 40.625 27.734 1 98.88 195 VAL A N 1
ATOM 1546 C CA . VAL A 1 195 ? 9.633 41.312 27.891 1 98.88 195 VAL A CA 1
ATOM 1547 C C . VAL A 1 195 ? 9.648 42.125 29.203 1 98.88 195 VAL A C 1
ATOM 1549 O O . VAL A 1 195 ? 9.211 43.281 29.234 1 98.88 195 VAL A O 1
ATOM 1552 N N . ARG A 1 196 ? 10.125 41.531 30.281 1 98.62 196 ARG A N 1
ATOM 1553 C CA . ARG A 1 196 ? 10.188 42.188 31.578 1 98.62 196 ARG A CA 1
ATOM 1554 C C . ARG A 1 196 ? 11.016 43.469 31.484 1 98.62 196 ARG A C 1
ATOM 1556 O O . ARG A 1 196 ? 10.57 44.531 31.922 1 98.62 196 ARG A O 1
ATOM 1563 N N . GLU A 1 197 ? 12.227 43.344 30.938 1 98.69 197 GLU A N 1
ATOM 1564 C CA . GLU A 1 197 ? 13.133 44.469 30.844 1 98.69 197 GLU A CA 1
ATOM 1565 C C . GLU A 1 197 ? 12.523 45.594 30.016 1 98.69 197 GLU A C 1
ATOM 1567 O O . GLU A 1 197 ? 12.594 46.781 30.391 1 98.69 197 GLU A O 1
ATOM 1572 N N . GLU A 1 198 ? 11.953 45.219 28.906 1 98.75 198 GLU A N 1
ATOM 1573 C CA . GLU A 1 198 ? 11.367 46.25 28.031 1 98.75 198 GLU A CA 1
ATOM 1574 C C . GLU A 1 198 ? 10.141 46.875 28.672 1 98.75 198 GLU A C 1
ATOM 1576 O O . GLU A 1 198 ? 9.898 48.062 28.5 1 98.75 198 GLU A O 1
ATOM 1581 N N . ALA A 1 199 ? 9.336 46.094 29.406 1 98.69 199 ALA A N 1
ATOM 1582 C CA . ALA A 1 199 ? 8.172 46.594 30.109 1 98.69 199 ALA A CA 1
ATOM 1583 C C . ALA A 1 199 ? 8.578 47.625 31.172 1 98.69 199 ALA A C 1
ATOM 1585 O O . ALA A 1 199 ? 7.922 48.656 31.328 1 98.69 199 ALA A O 1
ATOM 1586 N N . GLU A 1 200 ? 9.594 47.344 31.891 1 98.38 200 GLU A N 1
ATOM 1587 C CA . GLU A 1 200 ? 10.109 48.281 32.875 1 98.38 200 GLU A CA 1
ATOM 1588 C C . GLU A 1 200 ? 10.547 49.594 32.25 1 98.38 200 GLU A C 1
ATOM 1590 O O . GLU A 1 200 ? 10.281 50.688 32.781 1 98.38 200 GLU A O 1
ATOM 1595 N N . LEU A 1 201 ? 11.211 49.438 31.156 1 98.44 201 LEU A N 1
ATOM 1596 C CA . LEU A 1 201 ? 11.648 50.625 30.422 1 98.44 201 LEU A CA 1
ATOM 1597 C C . LEU A 1 201 ? 10.461 51.469 29.984 1 98.44 201 LEU A C 1
ATOM 1599 O O . LEU A 1 201 ? 10.484 52.688 30.125 1 98.44 201 LEU A O 1
ATOM 1603 N N . LEU A 1 202 ? 9.438 50.875 29.469 1 98.56 202 LEU A N 1
ATOM 1604 C CA . LEU A 1 202 ? 8.242 51.562 29.016 1 98.56 202 LEU A CA 1
ATOM 1605 C C . LEU A 1 202 ? 7.535 52.25 30.172 1 98.56 202 LEU A C 1
ATOM 1607 O O . LEU A 1 202 ? 6.996 53.344 30.031 1 98.56 202 LEU A O 1
ATOM 1611 N N . LYS A 1 203 ? 7.504 51.594 31.312 1 97.31 203 LYS A N 1
ATOM 1612 C CA . LYS A 1 203 ? 6.902 52.156 32.5 1 97.31 203 LYS A CA 1
ATOM 1613 C C . LYS A 1 203 ? 7.66 53.438 32.938 1 97.31 203 LYS A C 1
ATOM 1615 O O . LYS A 1 203 ? 7.047 54.406 33.344 1 97.31 203 LYS A O 1
ATOM 1620 N N . GLN A 1 204 ? 8.914 53.344 32.875 1 97.69 204 GLN A N 1
ATOM 1621 C CA . GLN A 1 204 ? 9.742 54.5 33.219 1 97.69 204 GLN A CA 1
ATOM 1622 C C . GLN A 1 204 ? 9.484 55.656 32.281 1 97.69 204 GLN A C 1
ATOM 1624 O O . GLN A 1 204 ? 9.602 56.812 32.656 1 97.69 204 GLN A O 1
ATOM 1629 N N . GLN A 1 205 ? 9.047 55.312 31.125 1 97.5 205 GLN A N 1
ATOM 1630 C CA . GLN A 1 205 ? 8.781 56.312 30.109 1 97.5 205 GLN A CA 1
ATOM 1631 C C . GLN A 1 205 ? 7.348 56.812 30.203 1 97.5 205 GLN A C 1
ATOM 1633 O O . GLN A 1 205 ? 6.934 57.688 29.422 1 97.5 205 GLN A O 1
ATOM 1638 N N . GLY A 1 206 ? 6.551 56.219 31.062 1 96.62 206 GLY A N 1
ATOM 1639 C CA . GLY A 1 206 ? 5.246 56.781 31.359 1 96.62 206 GLY A CA 1
ATOM 1640 C C . GLY A 1 206 ? 4.098 55.906 30.922 1 96.62 206 GLY A C 1
ATOM 1641 O O . GLY A 1 206 ? 2.93 56.281 31.047 1 96.62 206 GLY A O 1
ATOM 1642 N N . ALA A 1 207 ? 4.418 54.75 30.484 1 97.19 207 ALA A N 1
ATOM 1643 C CA . ALA A 1 207 ? 3.338 53.844 30.094 1 97.19 207 ALA A CA 1
ATOM 1644 C C . ALA A 1 207 ? 2.484 53.469 31.297 1 97.19 207 ALA A C 1
ATOM 1646 O O . ALA A 1 207 ? 3.014 53.156 32.375 1 97.19 207 ALA A O 1
ATOM 1647 N N . ASN A 1 208 ? 1.196 53.5 31.109 1 93.19 208 ASN A N 1
ATOM 1648 C CA . ASN A 1 208 ? 0.226 53.156 32.125 1 93.19 208 ASN A CA 1
ATOM 1649 C C . ASN A 1 208 ? -0.313 51.75 31.922 1 93.19 208 ASN A C 1
ATOM 1651 O O . ASN A 1 208 ? -0.747 51.094 32.875 1 93.19 208 ASN A O 1
ATOM 1655 N N . ILE A 1 209 ? -0.399 51.406 30.734 1 97.62 209 ILE A N 1
ATOM 1656 C CA . ILE A 1 209 ? -0.877 50.125 30.281 1 97.62 209 ILE A CA 1
ATOM 1657 C C . ILE A 1 209 ? 0.173 49.469 29.375 1 97.62 209 ILE A C 1
ATOM 1659 O O . ILE A 1 209 ? 0.787 50.156 28.547 1 97.62 209 ILE A O 1
ATOM 1663 N N . ILE A 1 210 ? 0.435 48.188 29.562 1 98.69 210 ILE A N 1
ATOM 1664 C CA . ILE A 1 210 ? 1.407 47.5 28.719 1 98.69 210 ILE A CA 1
ATOM 1665 C C . ILE A 1 210 ? 0.764 46.25 28.109 1 98.69 210 ILE A C 1
ATOM 1667 O O . ILE A 1 210 ? 0.237 45.406 28.812 1 98.69 210 ILE A O 1
ATOM 1671 N N . VAL A 1 211 ? 0.798 46.156 26.797 1 98.88 211 VAL A N 1
ATOM 1672 C CA . VAL A 1 211 ? 0.285 45.031 26 1 98.88 211 VAL A CA 1
ATOM 1673 C C . VAL A 1 211 ? 1.444 44.312 25.312 1 98.88 211 VAL A C 1
ATOM 1675 O O . VAL A 1 211 ? 2.291 44.938 24.672 1 98.88 211 VAL A O 1
ATOM 1678 N N . VAL A 1 212 ? 1.481 42.969 25.469 1 98.94 212 VAL A N 1
ATOM 1679 C CA . VAL A 1 212 ? 2.484 42.156 24.797 1 98.94 212 VAL A CA 1
ATOM 1680 C C . VAL A 1 212 ? 1.857 41.438 23.594 1 98.94 212 VAL A C 1
ATOM 1682 O O . VAL A 1 212 ? 0.829 40.781 23.734 1 98.94 212 VAL A O 1
ATOM 1685 N N . ILE A 1 213 ? 2.377 41.625 22.438 1 98.94 213 ILE A N 1
ATOM 1686 C CA . ILE A 1 213 ? 2.047 40.875 21.234 1 98.94 213 ILE A CA 1
ATOM 1687 C C . ILE A 1 213 ? 3.023 39.688 21.078 1 98.94 213 ILE A C 1
ATOM 1689 O O . ILE A 1 213 ? 4.203 39.906 20.797 1 98.94 213 ILE A O 1
ATOM 1693 N N . SER A 1 214 ? 2.506 38.469 21.203 1 98.88 214 SER A N 1
ATOM 1694 C CA . SER A 1 214 ? 3.373 37.312 21.344 1 98.88 214 SER A CA 1
ATOM 1695 C C . SER A 1 214 ? 3.084 36.281 20.266 1 98.88 214 SER A C 1
ATOM 1697 O O . SER A 1 214 ? 1.922 35.969 19.969 1 98.88 214 SER A O 1
ATOM 1699 N N . HIS A 1 215 ? 4.121 35.781 19.641 1 98.81 215 HIS A N 1
ATOM 1700 C CA . HIS A 1 215 ? 4 34.594 18.812 1 98.81 215 HIS A CA 1
ATOM 1701 C C . HIS A 1 215 ? 4.777 33.438 19.422 1 98.81 215 HIS A C 1
ATOM 1703 O O . HIS A 1 215 ? 5.66 32.844 18.766 1 98.81 215 HIS A O 1
ATOM 1709 N N . CYS A 1 216 ? 4.359 33 20.641 1 98.25 216 CYS A N 1
ATOM 1710 C CA . CYS A 1 216 ? 5.121 32.031 21.422 1 98.25 216 CYS A CA 1
ATOM 1711 C C . CYS A 1 216 ? 4.273 30.812 21.734 1 98.25 216 CYS A C 1
ATOM 1713 O O . CYS A 1 216 ? 4.801 29.766 22.109 1 98.25 216 CYS A O 1
ATOM 1715 N N . GLY A 1 217 ? 2.992 30.906 21.547 1 96.81 217 GLY A N 1
ATOM 1716 C CA . GLY A 1 217 ? 2.102 29.828 21.938 1 96.81 217 GLY A CA 1
ATOM 1717 C C . GLY A 1 217 ? 1.559 29.969 23.344 1 96.81 217 GLY A C 1
ATOM 1718 O O . GLY A 1 217 ? 2.207 30.562 24.203 1 96.81 217 GLY A O 1
ATOM 1719 N N . LEU A 1 218 ? 0.434 29.359 23.594 1 96.38 218 LEU A N 1
ATOM 1720 C CA . LEU A 1 218 ? -0.307 29.578 24.828 1 96.38 218 LEU A CA 1
ATOM 1721 C C . LEU A 1 218 ? 0.521 29.156 26.047 1 96.38 218 LEU A C 1
ATOM 1723 O O . LEU A 1 218 ? 0.559 29.859 27.047 1 96.38 218 LEU A O 1
ATOM 1727 N N . ASP A 1 219 ? 1.135 28.047 25.969 1 93.25 219 ASP A N 1
ATOM 1728 C CA . ASP A 1 219 ? 1.896 27.547 27.109 1 93.25 219 ASP A CA 1
ATOM 1729 C C . ASP A 1 219 ? 3.043 28.484 27.469 1 93.25 219 ASP A C 1
ATOM 1731 O O . ASP A 1 219 ? 3.273 28.781 28.641 1 93.25 219 ASP A O 1
ATOM 1735 N N . VAL A 1 220 ? 3.74 28.906 26.469 1 96.56 220 VAL A N 1
ATOM 1736 C CA . VAL A 1 220 ? 4.844 29.828 26.703 1 96.56 220 VAL A CA 1
ATOM 1737 C C . VAL A 1 220 ? 4.297 31.188 27.141 1 96.56 220 VAL A C 1
ATOM 1739 O O . VAL A 1 220 ? 4.902 31.875 27.969 1 96.56 220 VAL A O 1
ATOM 1742 N N . ASP A 1 221 ? 3.174 31.594 26.625 1 98.38 221 ASP A N 1
ATOM 1743 C CA . ASP A 1 221 ? 2.529 32.812 27.047 1 98.38 221 ASP A CA 1
ATOM 1744 C C . ASP A 1 221 ? 2.211 32.781 28.547 1 98.38 221 ASP A C 1
ATOM 1746 O O . ASP A 1 221 ? 2.332 33.812 29.234 1 98.38 221 ASP A O 1
ATOM 1750 N N . LYS A 1 222 ? 1.772 31.656 29.031 1 97.69 222 LYS A N 1
ATOM 1751 C CA . LYS A 1 222 ? 1.526 31.516 30.453 1 97.69 222 LYS A CA 1
ATOM 1752 C C . LYS A 1 222 ? 2.811 31.703 31.266 1 97.69 222 LYS A C 1
ATOM 1754 O O . LYS A 1 222 ? 2.797 32.344 32.312 1 97.69 222 LYS A O 1
ATOM 1759 N N . ILE A 1 223 ? 3.875 31.188 30.734 1 97.69 223 ILE A N 1
ATOM 1760 C CA . ILE A 1 223 ? 5.172 31.328 31.391 1 97.69 223 ILE A CA 1
ATOM 1761 C C . ILE A 1 223 ? 5.582 32.781 31.406 1 97.69 223 ILE A C 1
ATOM 1763 O O . ILE A 1 223 ? 6.055 33.312 32.406 1 97.69 223 ILE A O 1
ATOM 1767 N N . ILE A 1 224 ? 5.434 33.5 30.297 1 98.62 224 ILE A N 1
ATOM 1768 C CA . ILE A 1 224 ? 5.734 34.906 30.234 1 98.62 224 ILE A CA 1
ATOM 1769 C C . ILE A 1 224 ? 4.871 35.688 31.234 1 98.62 224 ILE A C 1
ATOM 1771 O O . ILE A 1 224 ? 5.375 36.5 31.984 1 98.62 224 ILE A O 1
ATOM 1775 N N . ALA A 1 225 ? 3.574 35.375 31.25 1 98.56 225 ALA A N 1
ATOM 1776 C CA . ALA A 1 225 ? 2.637 36.062 32.156 1 98.56 225 ALA A CA 1
ATOM 1777 C C . ALA A 1 225 ? 3.064 35.875 33.594 1 98.56 225 ALA A C 1
ATOM 1779 O O . ALA A 1 225 ? 2.92 36.812 34.406 1 98.56 225 ALA A O 1
ATOM 1780 N N . GLU A 1 226 ? 3.539 34.781 33.906 1 97.69 226 GLU A N 1
ATOM 1781 C CA . GLU A 1 226 ? 3.938 34.469 35.281 1 97.69 226 GLU A CA 1
ATOM 1782 C C . GLU A 1 226 ? 5.25 35.156 35.625 1 97.69 226 GLU A C 1
ATOM 1784 O O . GLU A 1 226 ? 5.457 35.562 36.781 1 97.69 226 GLU A O 1
ATOM 1789 N N . ASN A 1 227 ? 6.117 35.344 34.625 1 97 227 ASN A N 1
ATOM 1790 C CA . ASN A 1 227 ? 7.504 35.625 35 1 97 227 ASN A CA 1
ATOM 1791 C C . ASN A 1 227 ? 7.965 36.969 34.5 1 97 227 ASN A C 1
ATOM 1793 O O . ASN A 1 227 ? 9.047 37.438 34.844 1 97 227 ASN A O 1
ATOM 1797 N N . ALA A 1 228 ? 7.219 37.656 33.625 1 96.56 228 ALA A N 1
ATOM 1798 C CA . ALA A 1 228 ? 7.684 38.906 33 1 96.56 228 ALA A CA 1
ATOM 1799 C C . ALA A 1 228 ? 7.418 40.094 33.875 1 96.56 228 ALA A C 1
ATOM 1801 O O . ALA A 1 228 ? 7.418 41.25 33.406 1 96.56 228 ALA A O 1
ATOM 1802 N N . GLY A 1 229 ? 7.109 39.906 35.188 1 92.62 229 GLY A N 1
ATOM 1803 C CA . GLY A 1 229 ? 6.984 41 36.156 1 92.62 229 GLY A CA 1
ATOM 1804 C C . GLY A 1 229 ? 5.598 41.625 36.156 1 92.62 229 GLY A C 1
ATOM 1805 O O . GLY A 1 229 ? 4.742 41.281 35.344 1 92.62 229 GLY A O 1
ATOM 1806 N N . PRO A 1 230 ? 5.367 42.562 37 1 95.44 230 PRO A N 1
ATOM 1807 C CA . PRO A 1 230 ? 4.012 43.062 37.25 1 95.44 230 PRO A CA 1
ATOM 1808 C C . PRO A 1 230 ? 3.596 44.188 36.312 1 95.44 230 PRO A C 1
ATOM 1810 O O . PRO A 1 230 ? 2.486 44.719 36.438 1 95.44 230 PRO A O 1
ATOM 1813 N N . GLU A 1 231 ? 4.473 44.5 35.375 1 96.69 231 GLU A N 1
ATOM 1814 C CA . GLU A 1 231 ? 4.199 45.688 34.562 1 96.69 231 GLU A CA 1
ATOM 1815 C C . GLU A 1 231 ? 3.301 45.344 33.375 1 96.69 231 GLU A C 1
ATOM 1817 O O . GLU A 1 231 ? 2.643 46.219 32.812 1 96.69 231 GLU A O 1
ATOM 1822 N N . ILE A 1 232 ? 3.254 44.094 32.969 1 98.12 232 ILE A N 1
ATOM 1823 C CA . ILE A 1 232 ? 2.49 43.75 31.781 1 98.12 232 ILE A CA 1
ATOM 1824 C C . ILE A 1 232 ? 1.045 43.438 32.156 1 98.12 232 ILE A C 1
ATOM 1826 O O . ILE A 1 232 ? 0.786 42.844 33.219 1 98.12 232 ILE A O 1
ATOM 1830 N N . ASP A 1 233 ? 0.121 43.75 31.312 1 98.56 233 ASP A N 1
ATOM 1831 C CA . ASP A 1 233 ? -1.297 43.656 31.656 1 98.56 233 ASP A CA 1
ATOM 1832 C C . ASP A 1 233 ? -1.988 42.562 30.828 1 98.56 233 ASP A C 1
ATOM 1834 O O . ASP A 1 233 ? -2.895 41.906 31.312 1 98.56 233 ASP A O 1
ATOM 1838 N N . ILE A 1 234 ? -1.636 42.469 29.578 1 98.81 234 ILE A N 1
ATOM 1839 C CA . ILE A 1 234 ? -2.316 41.5 28.703 1 98.81 234 ILE A CA 1
ATOM 1840 C C . ILE A 1 234 ? -1.359 41.031 27.609 1 98.81 234 ILE A C 1
ATOM 1842 O O . ILE A 1 234 ? -0.474 41.781 27.188 1 98.81 234 ILE A O 1
ATOM 1846 N N . ILE A 1 235 ? -1.493 39.75 27.234 1 98.94 235 ILE A N 1
ATOM 1847 C CA . ILE A 1 235 ? -0.755 39.156 26.125 1 98.94 235 ILE A CA 1
ATOM 1848 C C . ILE A 1 235 ? -1.719 38.781 25 1 98.94 235 ILE A C 1
ATOM 1850 O O . ILE A 1 235 ? -2.691 38.062 25.219 1 98.94 235 ILE A O 1
ATOM 1854 N N . VAL A 1 236 ? -1.529 39.344 23.844 1 98.94 236 VAL A N 1
ATOM 1855 C CA . VAL A 1 236 ? -2.188 38.906 22.609 1 98.94 236 VAL A CA 1
ATOM 1856 C C . VAL A 1 236 ? -1.312 37.906 21.875 1 98.94 236 VAL A C 1
ATOM 1858 O O . VAL A 1 236 ? -0.302 38.25 21.266 1 98.94 236 VAL A O 1
ATOM 1861 N N . GLY A 1 237 ? -1.78 36.625 21.859 1 98.69 237 GLY A N 1
ATOM 1862 C CA . GLY A 1 237 ? -0.891 35.531 21.469 1 98.69 237 GLY A CA 1
ATOM 1863 C C . GLY A 1 237 ? -1.259 34.906 20.141 1 98.69 237 GLY A C 1
ATOM 1864 O O . GLY A 1 237 ? -2.275 35.281 19.531 1 98.69 237 GLY A O 1
ATOM 1865 N N . GLY A 1 238 ? -0.371 34.062 19.594 1 98.06 238 GLY A N 1
ATOM 1866 C CA . GLY A 1 238 ? -0.494 33.188 18.422 1 98.06 238 GLY A CA 1
ATOM 1867 C C . GLY A 1 238 ? 0.399 31.969 18.484 1 98.06 238 GLY A C 1
ATOM 1868 O O . GLY A 1 238 ? 0.694 31.469 19.562 1 98.06 238 GLY A O 1
ATOM 1869 N N . HIS A 1 239 ? 0.635 31.344 17.406 1 96.44 239 HIS A N 1
ATOM 1870 C CA . HIS A 1 239 ? 1.593 30.25 17.25 1 96.44 239 HIS A CA 1
ATOM 1871 C C . HIS A 1 239 ? 0.946 28.906 17.547 1 96.44 239 HIS A C 1
ATOM 1873 O O . HIS A 1 239 ? 1.12 27.953 16.781 1 96.44 239 HIS A O 1
ATOM 1879 N N . SER A 1 240 ? 0.173 28.719 18.641 1 94.38 240 SER A N 1
ATOM 1880 C CA . SER A 1 240 ? -0.381 27.422 19.062 1 94.38 240 SER A CA 1
ATOM 1881 C C . SER A 1 240 ? -1.756 27.203 18.438 1 94.38 240 SER A C 1
ATOM 1883 O O . SER A 1 240 ? -2.326 26.109 18.578 1 94.38 240 SER A O 1
ATOM 1885 N N . HIS A 1 241 ? -2.324 28.188 17.75 1 94.12 241 HIS A N 1
ATOM 1886 C CA . HIS A 1 241 ? -3.619 28.062 17.078 1 94.12 241 HIS A CA 1
ATOM 1887 C C . HIS A 1 241 ? -4.715 27.703 18.078 1 94.12 241 HIS A C 1
ATOM 1889 O O . HIS A 1 241 ? -5.613 26.922 17.766 1 94.12 241 HIS A O 1
ATOM 1895 N N . THR A 1 242 ? -4.652 28.25 19.281 1 95.81 242 THR A N 1
ATOM 1896 C CA . THR A 1 242 ? -5.555 27.828 20.359 1 95.81 242 THR A CA 1
ATOM 1897 C C . THR A 1 242 ? -6.887 28.562 20.25 1 95.81 242 THR A C 1
ATOM 1899 O O . THR A 1 242 ? -6.918 29.797 20.172 1 95.81 242 THR A O 1
ATOM 1902 N N . PHE A 1 243 ? -7.945 27.781 20.297 1 96.06 243 PHE A N 1
ATOM 1903 C CA . PHE A 1 243 ? -9.297 28.344 20.344 1 96.06 243 PHE A CA 1
ATOM 1904 C C . PHE A 1 243 ? -9.711 28.625 21.781 1 96.06 243 PHE A C 1
ATOM 1906 O O . PHE A 1 243 ? -10.031 27.688 22.531 1 96.06 243 PHE A O 1
ATOM 1913 N N . LEU A 1 244 ? -9.719 29.859 22.172 1 97.94 244 LEU A N 1
ATOM 1914 C CA . LEU A 1 244 ? -10.195 30.312 23.469 1 97.94 244 LEU A CA 1
ATOM 1915 C C . LEU A 1 244 ? -11.578 30.938 23.359 1 97.94 244 LEU A C 1
ATOM 1917 O O . LEU A 1 244 ? -11.867 31.656 22.391 1 97.94 244 LEU A O 1
ATOM 1921 N N . TYR A 1 245 ? -12.391 30.594 24.281 1 97.88 245 TYR A N 1
ATOM 1922 C CA . TYR A 1 245 ? -13.758 31.109 24.281 1 97.88 245 TYR A CA 1
ATOM 1923 C C . TYR A 1 245 ? -14.391 30.953 25.656 1 97.88 245 TYR A C 1
ATOM 1925 O O . TYR A 1 245 ? -14.203 29.938 26.328 1 97.88 245 TYR A O 1
ATOM 1933 N N . THR A 1 246 ? -15.094 31.969 26.094 1 97.56 246 THR A N 1
ATOM 1934 C CA . THR A 1 246 ? -15.812 31.906 27.359 1 97.56 246 THR A CA 1
ATOM 1935 C C . THR A 1 246 ? -17.312 31.797 27.125 1 97.56 246 THR A C 1
ATOM 1937 O O . THR A 1 246 ? -17.891 32.594 26.391 1 97.56 246 THR A O 1
ATOM 1940 N N . GLY A 1 247 ? -17.969 30.875 27.797 1 95.62 247 GLY A N 1
ATOM 1941 C CA . GLY A 1 247 ? -19.406 30.656 27.688 1 95.62 247 GLY A CA 1
ATOM 1942 C C . GLY A 1 247 ? -19.766 29.641 26.625 1 95.62 247 GLY A C 1
ATOM 1943 O O . GLY A 1 247 ? -18.891 29.062 25.969 1 95.62 247 GLY A O 1
ATOM 1944 N N . ASP A 1 248 ? -21.062 29.375 26.453 1 94.19 248 ASP A N 1
ATOM 1945 C CA . ASP A 1 248 ? -21.578 28.422 25.469 1 94.19 248 ASP A CA 1
ATOM 1946 C C . ASP A 1 248 ? -21.547 29.031 24.062 1 94.19 248 ASP A C 1
ATOM 1948 O O . ASP A 1 248 ? -21.75 30.234 23.891 1 94.19 248 ASP A O 1
ATOM 1952 N N . HIS A 1 249 ? -21.188 28.219 23.188 1 92.88 249 HIS A N 1
ATOM 1953 C CA . HIS A 1 249 ? -21.156 28.656 21.797 1 92.88 249 HIS A CA 1
ATOM 1954 C C . HIS A 1 249 ? -21.75 27.609 20.875 1 92.88 249 HIS A C 1
ATOM 1956 O O . HIS A 1 249 ? -21.031 27.047 20.031 1 92.88 249 HIS A O 1
ATOM 1962 N N . PRO A 1 250 ? -22.969 27.281 20.828 1 88.38 250 PRO A N 1
ATOM 1963 C CA . PRO A 1 250 ? -23.594 26.188 20.094 1 88.38 250 PRO A CA 1
ATOM 1964 C C . PRO A 1 250 ? -23.5 26.375 18.578 1 88.38 250 PRO A C 1
ATOM 1966 O O . PRO A 1 250 ? -23.609 25.391 17.828 1 88.38 250 PRO A O 1
ATOM 1969 N N . THR A 1 251 ? -23.281 27.562 18.109 1 90.69 251 THR A N 1
ATOM 1970 C CA . THR A 1 251 ? -23.281 27.812 16.672 1 90.69 251 THR A CA 1
ATOM 1971 C C . THR A 1 251 ? -21.844 27.875 16.141 1 90.69 251 THR A C 1
ATOM 1973 O O . THR A 1 251 ? -21.641 28.125 14.945 1 90.69 251 THR A O 1
ATOM 1976 N N . ILE A 1 252 ? -20.891 27.828 17 1 92.81 252 ILE A N 1
ATOM 1977 C CA . ILE A 1 252 ? -19.469 27.844 16.625 1 92.81 252 ILE A CA 1
ATOM 1978 C C . ILE A 1 252 ? -18.906 26.438 16.672 1 92.81 252 ILE A C 1
ATOM 1980 O O . ILE A 1 252 ? -18.891 25.812 17.734 1 92.81 252 ILE A O 1
ATOM 1984 N N . PRO A 1 253 ? -18.5 25.969 15.508 1 89.44 253 PRO A N 1
ATOM 1985 C CA . PRO A 1 253 ? -17.953 24.609 15.508 1 89.44 253 PRO A CA 1
ATOM 1986 C C . PRO A 1 253 ? -16.672 24.469 16.328 1 89.44 253 PRO A C 1
ATOM 1988 O O . PRO A 1 253 ? -15.883 25.406 16.391 1 89.44 253 PRO A O 1
ATOM 1991 N N . GLY A 1 254 ? -16.516 23.281 16.922 1 87.25 254 GLY A N 1
ATOM 1992 C CA . GLY A 1 254 ? -15.305 22.984 17.672 1 87.25 254 GLY A CA 1
ATOM 1993 C C . GLY A 1 254 ? -15.469 23.156 19.172 1 87.25 254 GLY A C 1
ATOM 1994 O O . GLY A 1 254 ? -16.5 23.641 19.625 1 87.25 254 GLY A O 1
ATOM 1995 N N . THR A 1 255 ? -14.461 22.672 19.875 1 90.25 255 THR A N 1
ATOM 1996 C CA . THR A 1 255 ? -14.438 22.797 21.328 1 90.25 255 THR A CA 1
ATOM 1997 C C . THR A 1 255 ? -13.344 23.766 21.766 1 90.25 255 THR A C 1
ATOM 1999 O O . THR A 1 255 ? -12.188 23.641 21.359 1 90.25 255 THR A O 1
ATOM 2002 N N . SER A 1 256 ? -13.75 24.703 22.578 1 94 256 SER A N 1
ATOM 2003 C CA . SER A 1 256 ? -12.758 25.641 23.109 1 94 256 SER A CA 1
ATOM 2004 C C . SER A 1 256 ? -11.734 24.922 23.984 1 94 256 SER A C 1
ATOM 2006 O O . SER A 1 256 ? -12.078 23.984 24.703 1 94 256 SER A O 1
ATOM 2008 N N . GLN A 1 257 ? -10.555 25.438 24 1 92.56 257 GLN A N 1
ATOM 2009 C CA . GLN A 1 257 ? -9.469 24.828 24.75 1 92.56 257 GLN A CA 1
ATOM 2010 C C . GLN A 1 257 ? -9.156 25.594 26.016 1 92.56 257 GLN A C 1
ATOM 2012 O O . GLN A 1 257 ? -8.258 25.234 26.781 1 92.56 257 GLN A O 1
ATOM 2017 N N . GLY A 1 258 ? -9.883 26.656 26.281 1 95.44 258 GLY A N 1
ATOM 2018 C CA . GLY A 1 258 ? -9.742 27.484 27.469 1 95.44 258 GLY A CA 1
ATOM 2019 C C . GLY A 1 258 ? -10.617 28.719 27.453 1 95.44 258 GLY A C 1
ATOM 2020 O O . GLY A 1 258 ? -11.367 28.938 26.5 1 95.44 258 GLY A O 1
ATOM 2021 N N . GLU A 1 259 ? -10.469 29.484 28.438 1 97.31 259 GLU A N 1
ATOM 2022 C CA . GLU A 1 259 ? -11.281 30.703 28.562 1 97.31 259 GLU A CA 1
ATOM 2023 C C . GLU A 1 259 ? -10.641 31.859 27.812 1 97.31 259 GLU A C 1
ATOM 2025 O O . GLU A 1 259 ? -9.422 31.953 27.703 1 97.31 259 GLU A O 1
ATOM 2030 N N . TYR A 1 260 ? -11.461 32.719 27.328 1 98.38 260 TYR A N 1
ATOM 2031 C CA . TYR A 1 260 ? -11.078 33.969 26.703 1 98.38 260 TYR A CA 1
ATOM 2032 C C . TYR A 1 260 ? -11.5 35.156 27.578 1 98.38 260 TYR A C 1
ATOM 2034 O O . TYR A 1 260 ? -12.688 35.469 27.688 1 98.38 260 TYR A O 1
ATOM 2042 N N . PRO A 1 261 ? -10.555 35.875 28.234 1 98.44 261 PRO A N 1
ATOM 2043 C CA . PRO A 1 261 ? -9.125 35.562 28.266 1 98.44 261 PRO A CA 1
ATOM 2044 C C . PRO A 1 261 ? -8.781 34.469 29.281 1 98.44 261 PRO A C 1
ATOM 2046 O O . PRO A 1 261 ? -9.562 34.219 30.203 1 98.44 261 PRO A O 1
ATOM 2049 N N . THR A 1 262 ? -7.719 33.812 29.031 1 98.38 262 THR A N 1
ATOM 2050 C CA . THR A 1 262 ? -7.07 33.062 30.109 1 98.38 262 THR A CA 1
ATOM 2051 C C . THR A 1 262 ? -6.418 34 31.109 1 98.38 262 THR A C 1
ATOM 2053 O O . THR A 1 262 ? -5.758 34.969 30.719 1 98.38 262 THR A O 1
ATOM 2056 N N . VAL A 1 263 ? -6.578 33.75 32.406 1 98.31 263 VAL A N 1
ATOM 2057 C CA . VAL A 1 263 ? -6.078 34.656 33.406 1 98.31 263 VAL A CA 1
ATOM 2058 C C . VAL A 1 263 ? -4.961 34 34.219 1 98.31 263 VAL A C 1
ATOM 2060 O O . VAL A 1 263 ? -5.137 32.875 34.75 1 98.31 263 VAL A O 1
ATOM 2063 N N . VAL A 1 264 ? -3.844 34.594 34.219 1 98.06 264 VAL A N 1
ATOM 2064 C CA . VAL A 1 264 ? -2.734 34.156 35.062 1 98.06 264 VAL A CA 1
ATOM 2065 C C . VAL A 1 264 ? -2.541 35.156 36.188 1 98.06 264 VAL A C 1
ATOM 2067 O O . VAL A 1 264 ? -2.381 36.375 35.938 1 98.06 264 VAL A O 1
ATOM 2070 N N . THR A 1 265 ? -2.566 34.719 37.406 1 97.06 265 THR A N 1
ATOM 2071 C CA . THR A 1 265 ? -2.334 35.594 38.562 1 97.06 265 THR A CA 1
ATOM 2072 C C . THR A 1 265 ? -0.92 35.375 39.125 1 97.06 265 THR A C 1
ATOM 2074 O O . THR A 1 265 ? -0.554 34.281 39.5 1 97.06 265 THR A O 1
ATOM 2077 N N . GLN A 1 266 ? -0.251 36.438 39.094 1 95.88 266 GLN A N 1
ATOM 2078 C CA . GLN A 1 266 ? 1.115 36.375 39.594 1 95.88 266 GLN A CA 1
ATOM 2079 C C . GLN A 1 266 ? 1.131 36.281 41.125 1 95.88 266 GLN A C 1
ATOM 2081 O O . GLN A 1 266 ? 0.106 36.469 41.781 1 95.88 266 GLN A O 1
ATOM 2086 N N . GLN A 1 267 ? 2.303 35.906 41.719 1 91.25 267 GLN A N 1
ATOM 2087 C CA . GLN A 1 267 ? 2.459 35.75 43.156 1 91.25 267 GLN A CA 1
ATOM 2088 C C . GLN A 1 267 ? 2.08 37.031 43.875 1 91.25 267 GLN A C 1
ATOM 2090 O O . GLN A 1 267 ? 1.524 37 44.969 1 91.25 267 GLN A O 1
ATOM 2095 N N . GLY A 1 268 ? 2.254 38.219 43.375 1 90.62 268 GLY A N 1
ATOM 2096 C CA . GLY A 1 268 ? 1.947 39.5 44 1 90.62 268 GLY A CA 1
ATOM 2097 C C . GLY A 1 268 ? 0.505 39.906 43.781 1 90.62 268 GLY A C 1
ATOM 2098 O O . GLY A 1 268 ? 0.099 41 44.25 1 90.62 268 GLY A O 1
ATOM 2099 N N . GLY A 1 269 ? -0.268 39.031 43.094 1 93.06 269 GLY A N 1
ATOM 2100 C CA . GLY A 1 269 ? -1.69 39.312 42.938 1 93.06 269 GLY A CA 1
ATOM 2101 C C . GLY A 1 269 ? -2.027 39.969 41.594 1 93.06 269 GLY A C 1
ATOM 2102 O O . GLY A 1 269 ? -3.197 40.031 41.219 1 93.06 269 GLY A O 1
ATOM 2103 N N . HIS A 1 270 ? -1.001 40.406 40.906 1 95.19 270 HIS A N 1
ATOM 2104 C CA . HIS A 1 270 ? -1.227 41.062 39.625 1 95.19 270 HIS A CA 1
ATOM 2105 C C . HIS A 1 270 ? -1.739 40.062 38.594 1 95.19 270 HIS A C 1
ATOM 2107 O O . HIS A 1 270 ? -1.206 38.938 38.469 1 95.19 270 HIS A O 1
ATOM 2113 N N . LYS A 1 271 ? -2.803 40.469 37.812 1 97.31 271 LYS A N 1
ATOM 2114 C CA . LYS A 1 271 ? -3.389 39.594 36.812 1 97.31 271 LYS A CA 1
ATOM 2115 C C . LYS A 1 271 ? -2.895 39.969 35.406 1 97.31 271 LYS A C 1
ATOM 2117 O O . LYS A 1 271 ? -2.855 41.156 35.062 1 97.31 271 LYS A O 1
ATOM 2122 N N . VAL A 1 272 ? -2.486 39 34.75 1 98.44 272 VAL A N 1
ATOM 2123 C CA . VAL A 1 272 ? -2.145 39.125 33.344 1 98.44 272 VAL A CA 1
ATOM 2124 C C . VAL A 1 272 ? -3.123 38.344 32.5 1 98.44 272 VAL A C 1
ATOM 2126 O O . VAL A 1 272 ? -3.301 37.125 32.719 1 98.44 272 VAL A O 1
ATOM 2129 N N . LEU A 1 273 ? -3.783 38.969 31.562 1 98.75 273 LEU A N 1
ATOM 2130 C CA . LEU A 1 273 ? -4.73 38.312 30.656 1 98.75 273 LEU A CA 1
ATOM 2131 C C . LEU A 1 273 ? -4.031 37.812 29.406 1 98.75 273 LEU A C 1
ATOM 2133 O O . LEU A 1 273 ? -3.066 38.438 28.938 1 98.75 273 LEU A O 1
ATOM 2137 N N . ILE A 1 274 ? -4.461 36.656 28.875 1 98.88 274 ILE A N 1
ATOM 2138 C CA . ILE A 1 274 ? -3.951 36.094 27.625 1 98.88 274 ILE A CA 1
ATOM 2139 C C . ILE A 1 274 ? -5.113 35.844 26.672 1 98.88 274 ILE A C 1
ATOM 2141 O O . ILE A 1 274 ? -6.078 35.156 27.031 1 98.88 274 ILE A O 1
ATOM 2145 N N . VAL A 1 275 ? -5.023 36.344 25.438 1 98.88 275 VAL A N 1
ATOM 2146 C CA . VAL A 1 275 ? -6.055 36.094 24.438 1 98.88 275 VAL A CA 1
ATOM 2147 C C . VAL A 1 275 ? -5.418 35.5 23.172 1 98.88 275 VAL A C 1
ATOM 2149 O O . VAL A 1 275 ? -4.25 35.781 22.875 1 98.88 275 VAL A O 1
ATOM 2152 N N . GLN A 1 276 ? -6.113 34.656 22.469 1 98.56 276 GLN A N 1
ATOM 2153 C CA . GLN A 1 276 ? -5.797 34.062 21.156 1 98.56 276 GLN A CA 1
ATOM 2154 C C . GLN A 1 276 ? -7.07 33.75 20.375 1 98.56 276 GLN A C 1
ATOM 2156 O O . GLN A 1 276 ? -8.094 33.375 20.969 1 98.56 276 GLN A O 1
ATOM 2161 N N . ALA A 1 277 ? -7 33.875 19.094 1 97.81 277 ALA A N 1
ATOM 2162 C CA . ALA A 1 277 ? -8.18 33.719 18.25 1 97.81 277 ALA A CA 1
ATOM 2163 C C . ALA A 1 277 ? -7.988 32.562 17.266 1 97.81 277 ALA A C 1
ATOM 2165 O O . ALA A 1 277 ? -8.195 32.75 16.047 1 97.81 277 ALA A O 1
ATOM 2166 N N . ALA A 1 278 ? -7.578 31.422 17.766 1 96.56 278 ALA A N 1
ATOM 2167 C CA . ALA A 1 278 ? -7.398 30.219 16.953 1 96.56 278 ALA A CA 1
ATOM 2168 C C . ALA A 1 278 ? -6.477 30.5 15.766 1 96.56 278 ALA A C 1
ATOM 2170 O O . ALA A 1 278 ? -5.344 30.953 15.945 1 96.56 278 ALA A O 1
ATOM 2171 N N . ALA A 1 279 ? -6.98 30.203 14.586 1 96.56 279 ALA A N 1
ATOM 2172 C CA . ALA A 1 279 ? -6.152 30.406 13.398 1 96.56 279 ALA A CA 1
ATOM 2173 C C . ALA A 1 279 ? -7.004 30.391 12.133 1 96.56 279 ALA A C 1
ATOM 2175 O O . ALA A 1 279 ? -8.219 30.203 12.188 1 96.56 279 ALA A O 1
ATOM 2176 N N . TYR A 1 280 ? -6.426 30.781 11.039 1 96.31 280 TYR A N 1
ATOM 2177 C CA . TYR A 1 280 ? -6.934 30.578 9.688 1 96.31 280 TYR A CA 1
ATOM 2178 C C . TYR A 1 280 ? -8.156 31.438 9.422 1 96.31 280 TYR A C 1
ATOM 2180 O O . TYR A 1 280 ? -9.086 31.016 8.719 1 96.31 280 TYR A O 1
ATOM 2188 N N . THR A 1 281 ? -8.219 32.562 10.07 1 96.81 281 THR A N 1
ATOM 2189 C CA . THR A 1 281 ? -9.195 33.594 9.844 1 96.81 281 THR A CA 1
ATOM 2190 C C . THR A 1 281 ? -10.578 33.188 10.336 1 96.81 281 THR A C 1
ATOM 2192 O O . THR A 1 281 ? -11.586 33.781 9.984 1 96.81 281 THR A O 1
ATOM 2195 N N . LYS A 1 282 ? -10.578 32.188 11.117 1 96.44 282 LYS A N 1
ATOM 2196 C CA . LYS A 1 282 ? -11.883 31.703 11.578 1 96.44 282 LYS A CA 1
ATOM 2197 C C . LYS A 1 282 ? -12.484 32.656 12.602 1 96.44 282 LYS A C 1
ATOM 2199 O O . LYS A 1 282 ? -13.695 32.688 12.805 1 96.44 282 LYS A O 1
ATOM 2204 N N . PHE A 1 283 ? -11.57 33.406 13.242 1 98 283 PHE A N 1
ATOM 2205 C CA . PHE A 1 283 ? -12 34.344 14.297 1 98 283 PHE A CA 1
ATOM 2206 C C . PHE A 1 283 ? -11.25 35.656 14.211 1 98 283 PHE A C 1
ATOM 2208 O O . PHE A 1 283 ? -10.117 35.688 13.727 1 98 283 PHE A O 1
ATOM 2215 N N . VAL A 1 284 ? -11.883 36.688 14.664 1 98.75 284 VAL A N 1
ATOM 2216 C CA . VAL A 1 284 ? -11.25 37.938 15.062 1 98.75 284 VAL A CA 1
ATOM 2217 C C . VAL A 1 284 ? -11.391 38.156 16.562 1 98.75 284 VAL A C 1
ATOM 2219 O O . VAL A 1 284 ? -12.492 38.062 17.109 1 98.75 284 VAL A O 1
ATOM 2222 N N . GLY A 1 285 ? -10.266 38.344 17.219 1 98.88 285 GLY A N 1
ATOM 2223 C CA . GLY A 1 285 ? -10.312 38.562 18.656 1 98.88 285 GLY A CA 1
ATOM 2224 C C . GLY A 1 285 ? -10.891 39.906 19.047 1 98.88 285 GLY A C 1
ATOM 2225 O O . GLY A 1 285 ? -10.656 40.906 18.359 1 98.88 285 GLY A O 1
ATOM 2226 N N . ASP A 1 286 ? -11.633 39.938 20.141 1 98.75 286 ASP A N 1
ATOM 2227 C CA . ASP A 1 286 ? -12.289 41.156 20.625 1 98.75 286 ASP A CA 1
ATOM 2228 C C . ASP A 1 286 ? -12.352 41.156 22.156 1 98.75 286 ASP A C 1
ATOM 2230 O O . ASP A 1 286 ? -13.164 40.438 22.75 1 98.75 286 ASP A O 1
ATOM 2234 N N . ILE A 1 287 ? -11.531 42 22.75 1 98.81 287 ILE A N 1
ATOM 2235 C CA . ILE A 1 287 ? -11.578 42.094 24.203 1 98.81 287 ILE A CA 1
ATOM 2236 C C . ILE A 1 287 ? -11.633 43.562 24.625 1 98.81 287 ILE A C 1
ATOM 2238 O O . ILE A 1 287 ? -10.977 44.406 24.016 1 98.81 287 ILE A O 1
ATOM 2242 N N . VAL A 1 288 ? -12.477 43.875 25.562 1 98.69 288 VAL A N 1
ATOM 2243 C CA . VAL A 1 288 ? -12.602 45.219 26.156 1 98.69 288 VAL A CA 1
ATOM 2244 C C . VAL A 1 288 ? -12.141 45.188 27.609 1 98.69 288 VAL A C 1
ATOM 2246 O O . VAL A 1 288 ? -12.641 44.375 28.406 1 98.69 288 VAL A O 1
ATOM 2249 N N . LEU A 1 289 ? -11.234 46.031 27.859 1 98.56 289 LEU A N 1
ATOM 2250 C CA . LEU A 1 289 ? -10.656 46.094 29.203 1 98.56 289 LEU A CA 1
ATOM 2251 C C . LEU A 1 289 ? -11.031 47.406 29.891 1 98.56 289 LEU A C 1
ATOM 2253 O O . LEU A 1 289 ? -11.125 48.438 29.234 1 98.56 289 LEU A O 1
ATOM 2257 N N . PHE A 1 290 ? -11.219 47.344 31.188 1 98.12 290 PHE A N 1
ATOM 2258 C CA . PHE A 1 290 ? -11.516 48.531 32 1 98.12 290 PHE A CA 1
ATOM 2259 C C . PHE A 1 290 ? -10.461 48.719 33.094 1 98.12 290 PHE A C 1
ATOM 2261 O O . PHE A 1 290 ? -10.328 47.875 33.969 1 98.12 290 PHE A O 1
ATOM 2268 N N . PHE A 1 291 ? -9.766 49.875 32.938 1 97.44 291 PHE A N 1
ATOM 2269 C CA . PHE A 1 291 ? -8.656 50.156 33.812 1 97.44 291 PHE A CA 1
ATOM 2270 C C . PHE A 1 291 ? -9.023 51.25 34.812 1 97.44 291 PHE A C 1
ATOM 2272 O O . PHE A 1 291 ? -9.727 52.219 34.438 1 97.44 291 PHE A O 1
ATOM 2279 N N . ASP A 1 292 ? -8.453 51.219 36.031 1 96.19 292 ASP A N 1
ATOM 2280 C CA . ASP A 1 292 ? -8.562 52.344 36.938 1 96.19 292 ASP A CA 1
ATOM 2281 C C . ASP A 1 292 ? -7.445 53.375 36.688 1 96.19 292 ASP A C 1
ATOM 2283 O O . ASP A 1 292 ? -6.699 53.25 35.719 1 96.19 292 ASP A O 1
ATOM 2287 N N . GLU A 1 293 ? -7.375 54.344 37.469 1 92.62 293 GLU A N 1
ATOM 2288 C CA . GLU A 1 293 ? -6.422 55.438 37.25 1 92.62 293 GLU A CA 1
ATOM 2289 C C . GLU A 1 293 ? -4.984 54.938 37.406 1 92.62 293 GLU A C 1
ATOM 2291 O O . GLU A 1 293 ? -4.074 55.469 36.781 1 92.62 293 GLU A O 1
ATOM 2296 N N . ALA A 1 294 ? -4.852 53.906 38.125 1 91 294 ALA A N 1
ATOM 2297 C CA . ALA A 1 294 ? -3.52 53.344 38.406 1 91 294 ALA A CA 1
ATOM 2298 C C . ALA A 1 294 ? -3.08 52.406 37.281 1 91 294 ALA A C 1
ATOM 2300 O O . ALA A 1 294 ? -1.941 51.938 37.281 1 91 294 ALA A O 1
ATOM 2301 N N . GLY A 1 295 ? -3.998 52.188 36.375 1 93.19 295 GLY A N 1
ATOM 2302 C CA . GLY A 1 295 ? -3.664 51.312 35.281 1 93.19 295 GLY A CA 1
ATOM 2303 C C . GLY A 1 295 ? -3.881 49.844 35.594 1 93.19 295 GLY A C 1
ATOM 2304 O O . GLY A 1 295 ? -3.262 48.969 35 1 93.19 295 GLY A O 1
ATOM 2305 N N . ILE A 1 296 ? -4.652 49.562 36.625 1 94.56 296 ILE A N 1
ATOM 2306 C CA . ILE A 1 296 ? -4.961 48.188 37 1 94.56 296 ILE A CA 1
ATOM 2307 C C . ILE A 1 296 ? -6.289 47.75 36.406 1 94.56 296 ILE A C 1
ATOM 2309 O O . ILE A 1 296 ? -7.289 48.469 36.5 1 94.56 296 ILE A O 1
ATOM 2313 N N . ILE A 1 297 ? -6.312 46.594 35.812 1 96.94 297 ILE A N 1
ATOM 2314 C CA . ILE A 1 297 ? -7.523 46.062 35.188 1 96.94 297 ILE A CA 1
ATOM 2315 C C . ILE A 1 297 ? -8.562 45.75 36.25 1 96.94 297 ILE A C 1
ATOM 2317 O O . ILE A 1 297 ? -8.289 45 37.188 1 96.94 297 ILE A O 1
ATOM 2321 N N . GLN A 1 298 ? -9.727 46.219 36.062 1 96.31 298 GLN A N 1
ATOM 2322 C CA . GLN A 1 298 ? -10.789 46 37.031 1 96.31 298 GLN A CA 1
ATOM 2323 C C . GLN A 1 298 ? -11.805 44.969 36.5 1 96.31 298 GLN A C 1
ATOM 2325 O O . GLN A 1 298 ? -12.398 44.219 37.281 1 96.31 298 GLN A O 1
ATOM 2330 N N . ARG A 1 299 ? -12.008 45.031 35.281 1 96.75 299 ARG A N 1
ATOM 2331 C CA . ARG A 1 299 ? -12.914 44.094 34.625 1 96.75 299 ARG A CA 1
ATOM 2332 C C . ARG A 1 299 ? -12.648 44.031 33.125 1 96.75 299 ARG A C 1
ATOM 2334 O O . ARG A 1 299 ? -11.945 44.906 32.562 1 96.75 299 ARG A O 1
ATOM 2341 N N . TRP A 1 300 ? -13.133 42.969 32.531 1 98.12 300 TRP A N 1
ATOM 2342 C CA . TRP A 1 300 ? -13.016 42.781 31.078 1 98.12 300 TRP A CA 1
ATOM 2343 C C . TRP A 1 300 ? -14.266 42.125 30.516 1 98.12 300 TRP A C 1
ATOM 2345 O O . TRP A 1 300 ? -15.047 41.531 31.266 1 98.12 300 TRP A O 1
ATOM 2355 N N . GLU A 1 301 ? -14.445 42.25 29.25 1 97.75 301 GLU A N 1
ATOM 2356 C CA . GLU A 1 301 ? -15.508 41.562 28.531 1 97.75 301 GLU A CA 1
ATOM 2357 C C . GLU A 1 301 ? -15.117 41.312 27.062 1 97.75 301 GLU A C 1
ATOM 2359 O O . GLU A 1 301 ? -14.219 42 26.547 1 97.75 301 GLU A O 1
ATOM 2364 N N . GLY A 1 302 ? -15.805 40.344 26.516 1 97.44 302 GLY A N 1
ATOM 2365 C CA . GLY A 1 302 ? -15.578 40.062 25.094 1 97.44 302 GLY A CA 1
ATOM 2366 C C . GLY A 1 302 ? -15.281 38.594 24.812 1 97.44 302 GLY A C 1
ATOM 2367 O O . GLY A 1 302 ? -15.094 37.812 25.734 1 97.44 302 GLY A O 1
ATOM 2368 N N . ASN A 1 303 ? -15.281 38.25 23.547 1 98.25 303 ASN A N 1
ATOM 2369 C CA . ASN A 1 303 ? -14.961 36.969 22.938 1 98.25 303 ASN A CA 1
ATOM 2370 C C . ASN A 1 303 ? -14.5 37.125 21.484 1 98.25 303 ASN A C 1
ATOM 2372 O O . ASN A 1 303 ? -14.766 38.156 20.859 1 98.25 303 ASN A O 1
ATOM 2376 N N . PRO A 1 304 ? -13.742 36.094 21.016 1 98.5 304 PRO A N 1
ATOM 2377 C CA . PRO A 1 304 ? -13.477 36.188 19.578 1 98.5 304 PRO A CA 1
ATOM 2378 C C . PRO A 1 304 ? -14.75 36.094 18.75 1 98.5 304 PRO A C 1
ATOM 2380 O O . PRO A 1 304 ? -15.68 35.375 19.094 1 98.5 304 PRO A O 1
ATOM 2383 N N . VAL A 1 305 ? -14.797 36.844 17.688 1 98.25 305 VAL A N 1
ATOM 2384 C CA . VAL A 1 305 ? -15.93 36.875 16.766 1 98.25 305 VAL A CA 1
ATOM 2385 C C . VAL A 1 305 ? -15.734 35.812 15.688 1 98.25 305 VAL A C 1
ATOM 2387 O O . VAL A 1 305 ? -14.758 35.844 14.938 1 98.25 305 VAL A O 1
ATOM 2390 N N . TYR A 1 306 ? -16.672 34.875 15.633 1 97.69 306 TYR A N 1
ATOM 2391 C CA . TYR A 1 306 ? -16.625 33.812 14.633 1 97.69 306 TYR A CA 1
ATOM 2392 C C . TYR A 1 306 ? -17.016 34.344 13.258 1 97.69 306 TYR A C 1
ATOM 2394 O O . TYR A 1 306 ? -18.031 35.031 13.117 1 97.69 306 TYR A O 1
ATOM 2402 N N . LEU A 1 307 ? -16.219 34.062 12.273 1 97.94 307 LEU A N 1
ATOM 2403 C CA . LEU A 1 307 ? -16.469 34.531 10.93 1 97.94 307 LEU A CA 1
ATOM 2404 C C . LEU A 1 307 ? -17.234 33.5 10.102 1 97.94 307 LEU A C 1
ATOM 2406 O O . LEU A 1 307 ? -16.688 32.969 9.141 1 97.94 307 LEU A O 1
ATOM 2410 N N . GLY A 1 308 ? -18.469 33.344 10.43 1 95.69 308 GLY A N 1
ATOM 2411 C CA . GLY A 1 308 ? -19.344 32.406 9.758 1 95.69 308 GLY A CA 1
ATOM 2412 C C . GLY A 1 308 ? -19.891 32.906 8.438 1 95.69 308 GLY A C 1
ATOM 2413 O O . GLY A 1 308 ? -19.469 33.969 7.961 1 95.69 308 GLY A O 1
ATOM 2414 N N . ALA A 1 309 ? -20.812 32.156 7.891 1 92.5 309 ALA A N 1
ATOM 2415 C CA . ALA A 1 309 ? -21.391 32.438 6.586 1 92.5 309 ALA A CA 1
ATOM 2416 C C . ALA A 1 309 ? -22.234 33.719 6.637 1 92.5 309 ALA A C 1
ATOM 2418 O O . ALA A 1 309 ? -22.484 34.344 5.602 1 92.5 309 ALA A O 1
ATOM 2419 N N . ASP A 1 310 ? -22.594 34.125 7.762 1 94.62 310 ASP A N 1
ATOM 2420 C CA . ASP A 1 310 ? -23.453 35.281 7.934 1 94.62 310 ASP A CA 1
ATOM 2421 C C . ASP A 1 310 ? -22.656 36.594 7.859 1 94.62 310 ASP A C 1
ATOM 2423 O O . ASP A 1 310 ? -23.234 37.656 7.699 1 94.62 310 ASP A O 1
ATOM 2427 N N . VAL A 1 311 ? -21.375 36.562 8.039 1 97.5 311 VAL A N 1
ATOM 2428 C CA . VAL A 1 311 ? -20.531 37.75 7.902 1 97.5 311 VAL A CA 1
ATOM 2429 C C . VAL A 1 311 ? -20.344 38.094 6.422 1 97.5 311 VAL A C 1
ATOM 2431 O O . VAL A 1 311 ? -19.797 37.281 5.668 1 97.5 311 VAL A O 1
ATOM 2434 N N . VAL A 1 312 ? -20.797 39.25 6.008 1 97.38 312 VAL A N 1
ATOM 2435 C CA . VAL A 1 312 ? -20.688 39.688 4.617 1 97.38 312 VAL A CA 1
ATOM 2436 C C . VAL A 1 312 ? -19.25 40.062 4.305 1 97.38 312 VAL A C 1
ATOM 2438 O O . VAL A 1 312 ? -18.672 40.906 5 1 97.38 312 VAL A O 1
ATOM 2441 N N . PRO A 1 313 ? -18.672 39.5 3.297 1 98.06 313 PRO A N 1
ATOM 2442 C CA . PRO A 1 313 ? -17.297 39.844 2.947 1 98.06 313 PRO A CA 1
ATOM 2443 C C . PRO A 1 313 ? -17.156 41.312 2.545 1 98.06 313 PRO A C 1
ATOM 2445 O O . PRO A 1 313 ? -18.047 41.875 1.877 1 98.06 313 PRO A O 1
ATOM 2448 N N . ASP A 1 314 ? -16.078 42 2.908 1 98.69 314 ASP A N 1
ATOM 2449 C CA . ASP A 1 314 ? -15.797 43.375 2.525 1 98.69 314 ASP A CA 1
ATOM 2450 C C . ASP A 1 314 ? -15.641 43.5 1.012 1 98.69 314 ASP A C 1
ATOM 2452 O O . ASP A 1 314 ? -14.781 42.844 0.412 1 98.69 314 ASP A O 1
ATOM 2456 N N . PRO A 1 315 ? -16.406 44.312 0.431 1 98.25 315 PRO A N 1
ATOM 2457 C CA . PRO A 1 315 ? -16.406 44.344 -1.033 1 98.25 315 PRO A CA 1
ATOM 2458 C C . PRO A 1 315 ? -15.102 44.844 -1.623 1 98.25 315 PRO A C 1
ATOM 2460 O O . PRO A 1 315 ? -14.703 44.438 -2.713 1 98.25 315 PRO A O 1
ATOM 2463 N N . ALA A 1 316 ? -14.445 45.75 -0.978 1 98.38 316 ALA A N 1
ATOM 2464 C CA . ALA A 1 316 ? -13.172 46.281 -1.48 1 98.38 316 ALA A CA 1
ATOM 2465 C C . ALA A 1 316 ? -12.109 45.188 -1.506 1 98.38 316 ALA A C 1
ATOM 2467 O O . ALA A 1 316 ? -11.312 45.094 -2.441 1 98.38 316 ALA A O 1
ATOM 2468 N N . VAL A 1 317 ? -12.109 44.375 -0.442 1 98.56 317 VAL A N 1
ATOM 2469 C CA . VAL A 1 317 ? -11.148 43.281 -0.379 1 98.56 317 VAL A CA 1
ATOM 2470 C C . VAL A 1 317 ? -11.477 42.25 -1.465 1 98.56 317 VAL A C 1
ATOM 2472 O O . VAL A 1 317 ? -10.57 41.75 -2.145 1 98.56 317 VAL A O 1
ATOM 2475 N N . VAL A 1 318 ? -12.758 41.906 -1.629 1 98.06 318 VAL A N 1
ATOM 2476 C CA . VAL A 1 318 ? -13.188 40.969 -2.641 1 98.06 318 VAL A CA 1
ATOM 2477 C C . VAL A 1 318 ? -12.711 41.406 -4.02 1 98.06 318 VAL A C 1
ATOM 2479 O O . VAL A 1 318 ? -12.164 40.625 -4.789 1 98.06 318 VAL A O 1
ATOM 2482 N N . ALA A 1 319 ? -12.898 42.688 -4.285 1 98.19 319 ALA A N 1
ATOM 2483 C CA . ALA A 1 319 ? -12.5 43.25 -5.574 1 98.19 319 ALA A CA 1
ATOM 2484 C C . ALA A 1 319 ? -10.984 43.188 -5.762 1 98.19 319 ALA A C 1
ATOM 2486 O O . ALA A 1 319 ? -10.5 42.875 -6.852 1 98.19 319 ALA A O 1
ATOM 2487 N N . ALA A 1 320 ? -10.273 43.469 -4.727 1 98.19 320 ALA A N 1
ATOM 2488 C CA . ALA A 1 320 ? -8.812 43.5 -4.793 1 98.19 320 ALA A CA 1
ATOM 2489 C C . ALA A 1 320 ? -8.242 42.094 -4.996 1 98.19 320 ALA A C 1
ATOM 2491 O O . ALA A 1 320 ? -7.152 41.938 -5.543 1 98.19 320 ALA A O 1
ATOM 2492 N N . MET A 1 321 ? -8.93 41.094 -4.582 1 98.12 321 MET A N 1
ATOM 2493 C CA . MET A 1 321 ? -8.438 39.719 -4.629 1 98.12 321 MET A CA 1
ATOM 2494 C C . MET A 1 321 ? -8.531 39.156 -6.043 1 98.12 321 MET A C 1
ATOM 2496 O O . MET A 1 321 ? -7.797 38.219 -6.398 1 98.12 321 MET A O 1
ATOM 2500 N N . ILE A 1 322 ? -9.367 39.688 -6.883 1 97.44 322 ILE A N 1
ATOM 2501 C CA . ILE A 1 322 ? -9.75 39.094 -8.172 1 97.44 322 ILE A CA 1
ATOM 2502 C C . ILE A 1 322 ? -8.508 38.875 -9.031 1 97.44 322 ILE A C 1
ATOM 2504 O O . ILE A 1 322 ? -8.273 37.781 -9.531 1 97.44 322 ILE A O 1
ATOM 2508 N N . PRO A 1 323 ? -7.629 39.875 -9.227 1 97.44 323 PRO A N 1
ATOM 2509 C CA . PRO A 1 323 ? -6.473 39.656 -10.094 1 97.44 323 PRO A CA 1
ATOM 2510 C C . PRO A 1 323 ? -5.508 38.625 -9.523 1 97.44 323 PRO A C 1
ATOM 2512 O O . PRO A 1 323 ? -4.875 37.875 -10.289 1 97.44 323 PRO A O 1
ATOM 2515 N N . TRP A 1 324 ? -5.344 38.562 -8.219 1 97.38 324 TRP A N 1
ATOM 2516 C CA . TRP A 1 324 ? -4.438 37.625 -7.57 1 97.38 324 TRP A CA 1
ATOM 2517 C C . TRP A 1 324 ? -4.969 36.188 -7.672 1 97.38 324 TRP A C 1
ATOM 2519 O O . TRP A 1 324 ? -4.188 35.25 -7.719 1 97.38 324 TRP A O 1
ATOM 2529 N N . LYS A 1 325 ? -6.254 36.031 -7.707 1 96.69 325 LYS A N 1
ATOM 2530 C CA . LYS A 1 325 ? -6.922 34.719 -7.676 1 96.69 325 LYS A CA 1
ATOM 2531 C C . LYS A 1 325 ? -6.773 34 -9.008 1 96.69 325 LYS A C 1
ATOM 2533 O O . LYS A 1 325 ? -6.801 32.781 -9.055 1 96.69 325 LYS A O 1
ATOM 2538 N N . VAL A 1 326 ? -6.535 34.688 -10.055 1 96.69 326 VAL A N 1
ATOM 2539 C CA . VAL A 1 326 ? -6.488 34.094 -11.391 1 96.69 326 VAL A CA 1
ATOM 2540 C C . VAL A 1 326 ? -5.402 33.031 -11.453 1 96.69 326 VAL A C 1
ATOM 2542 O O . VAL A 1 326 ? -5.672 31.891 -11.812 1 96.69 326 VAL A O 1
ATOM 2545 N N . SER A 1 327 ? -4.184 33.406 -11.078 1 95.5 327 SER A N 1
ATOM 2546 C CA . SER A 1 327 ? -3.08 32.438 -11.125 1 95.5 327 SER A CA 1
ATOM 2547 C C . SER A 1 327 ? -3.262 31.328 -10.094 1 95.5 327 SER A C 1
ATOM 2549 O O . SER A 1 327 ? -2.889 30.188 -10.344 1 95.5 327 SER A O 1
ATOM 2551 N N . VAL A 1 328 ? -3.805 31.656 -8.961 1 96.81 328 VAL A N 1
ATOM 2552 C CA . VAL A 1 328 ? -4.047 30.672 -7.902 1 96.81 328 VAL A CA 1
ATOM 2553 C C . VAL A 1 328 ? -5.043 29.625 -8.391 1 96.81 328 VAL A C 1
ATOM 2555 O O . VAL A 1 328 ? -4.812 28.422 -8.234 1 96.81 328 VAL A O 1
ATOM 2558 N N . ASP A 1 329 ? -6.086 30.109 -9.062 1 95.75 329 ASP A N 1
ATOM 2559 C CA . ASP A 1 329 ? -7.117 29.203 -9.555 1 95.75 329 ASP A CA 1
ATOM 2560 C C . ASP A 1 329 ? -6.594 28.344 -10.711 1 95.75 329 ASP A C 1
ATOM 2562 O O . ASP A 1 329 ? -6.922 27.156 -10.812 1 95.75 329 ASP A O 1
ATOM 2566 N N . GLU A 1 330 ? -5.875 28.953 -11.555 1 96.25 330 GLU A N 1
ATOM 2567 C CA . GLU A 1 330 ? -5.332 28.234 -12.711 1 96.25 330 GLU A CA 1
ATOM 2568 C C . GLU A 1 330 ? -4.504 27.031 -12.273 1 96.25 330 GLU A C 1
ATOM 2570 O O . GLU A 1 330 ? -4.668 25.938 -12.812 1 96.25 330 GLU A O 1
ATOM 2575 N N . GLN A 1 331 ? -3.699 27.188 -11.312 1 96.06 331 GLN A N 1
ATOM 2576 C CA . GLN A 1 331 ? -2.85 26.094 -10.844 1 96.06 331 GLN A CA 1
ATOM 2577 C C . GLN A 1 331 ? -3.584 25.219 -9.828 1 96.06 331 GLN A C 1
ATOM 2579 O O . GLN A 1 331 ? -3.484 23.984 -9.875 1 96.06 331 GLN A O 1
ATOM 2584 N N . GLY A 1 332 ? -4.27 25.875 -8.984 1 96.5 332 GLY A N 1
ATOM 2585 C CA . GLY A 1 332 ? -4.852 25.203 -7.836 1 96.5 332 GLY A CA 1
ATOM 2586 C C . GLY A 1 332 ? -5.977 24.25 -8.203 1 96.5 332 GLY A C 1
ATOM 2587 O O . GLY A 1 332 ? -6.195 23.25 -7.523 1 96.5 332 GLY A O 1
ATOM 2588 N N . ASN A 1 333 ? -6.66 24.5 -9.305 1 94.75 333 ASN A N 1
ATOM 2589 C CA . ASN A 1 333 ? -7.836 23.719 -9.672 1 94.75 333 ASN A CA 1
ATOM 2590 C C . ASN A 1 333 ? -7.465 22.5 -10.516 1 94.75 333 ASN A C 1
ATOM 2592 O O . ASN A 1 333 ? -8.32 21.672 -10.82 1 94.75 333 ASN A O 1
ATOM 2596 N N . ARG A 1 334 ? -6.227 22.375 -10.82 1 96.31 334 ARG A N 1
ATOM 2597 C CA . ARG A 1 334 ? -5.793 21.188 -11.555 1 96.31 334 ARG A CA 1
ATOM 2598 C C . ARG A 1 334 ? -5.996 19.922 -10.719 1 96.31 334 ARG A C 1
ATOM 2600 O O . ARG A 1 334 ? -5.488 19.812 -9.602 1 96.31 334 ARG A O 1
ATOM 2607 N N . GLN A 1 335 ? -6.734 18.969 -11.273 1 96.38 335 GLN A N 1
ATOM 2608 C CA . GLN A 1 335 ? -6.977 17.719 -10.562 1 96.38 335 GLN A CA 1
ATOM 2609 C C . GLN A 1 335 ? -5.734 16.828 -10.57 1 96.38 335 GLN A C 1
ATOM 2611 O O . GLN A 1 335 ? -5.125 16.625 -11.625 1 96.38 335 GLN A O 1
ATOM 2616 N N . VAL A 1 336 ? -5.383 16.344 -9.445 1 97 336 VAL A N 1
ATOM 2617 C CA . VAL A 1 336 ? -4.207 15.492 -9.25 1 97 336 VAL A CA 1
ATOM 2618 C C . VAL A 1 336 ? -4.633 14.039 -9.094 1 97 336 VAL A C 1
ATOM 2620 O O . VAL A 1 336 ? -3.898 13.125 -9.477 1 97 336 VAL A O 1
ATOM 2623 N N . GLY A 1 337 ? -5.742 13.781 -8.547 1 96.88 337 GLY A N 1
ATOM 2624 C CA . GLY A 1 337 ? -6.258 12.445 -8.281 1 96.88 337 GLY A CA 1
ATOM 2625 C C . GLY A 1 337 ? -7.535 12.461 -7.457 1 96.88 337 GLY A C 1
ATOM 2626 O O . GLY A 1 337 ? -8.328 13.398 -7.539 1 96.88 337 GLY A O 1
ATOM 2627 N N . SER A 1 338 ? -7.777 11.375 -6.789 1 97.25 338 SER A N 1
ATOM 2628 C CA . SER A 1 338 ? -8.93 11.25 -5.902 1 97.25 338 SER A CA 1
ATOM 2629 C C . SER A 1 338 ? -8.633 10.312 -4.738 1 97.25 338 SER A C 1
ATOM 2631 O O . SER A 1 338 ? -7.633 9.586 -4.754 1 97.25 338 SER A O 1
ATOM 2633 N N . THR A 1 339 ? -9.352 10.43 -3.729 1 97.56 339 THR A N 1
ATOM 2634 C CA . THR A 1 339 ? -9.258 9.523 -2.586 1 97.56 339 THR A CA 1
ATOM 2635 C C . THR A 1 339 ? -10.633 8.977 -2.217 1 97.56 339 THR A C 1
ATOM 2637 O O . THR A 1 339 ? -11.633 9.695 -2.281 1 97.56 339 THR A O 1
ATOM 2640 N N . ALA A 1 340 ? -10.688 7.668 -1.846 1 97.44 340 ALA A N 1
ATOM 2641 C CA . ALA A 1 340 ? -11.922 7.012 -1.431 1 97.44 340 ALA A CA 1
ATOM 2642 C C . ALA A 1 340 ? -12.102 7.086 0.083 1 97.44 340 ALA A C 1
ATOM 2644 O O . ALA A 1 340 ? -13.164 6.734 0.607 1 97.44 340 ALA A O 1
ATOM 2645 N N . VAL A 1 341 ? -11.102 7.605 0.766 1 97.75 341 VAL A N 1
ATOM 2646 C CA . VAL A 1 341 ? -11.102 7.641 2.225 1 97.75 341 VAL A CA 1
ATOM 2647 C C . VAL A 1 341 ? -10.758 9.047 2.707 1 97.75 341 VAL A C 1
ATOM 2649 O O . VAL A 1 341 ? -10.242 9.867 1.94 1 97.75 341 VAL A O 1
ATOM 2652 N N . ASP A 1 342 ? -11.094 9.273 3.996 1 96.25 342 ASP A N 1
ATOM 2653 C CA . ASP A 1 342 ? -10.562 10.484 4.625 1 96.25 342 ASP A CA 1
ATOM 2654 C C . ASP A 1 342 ? -9.109 10.289 5.043 1 96.25 342 ASP A C 1
ATOM 2656 O O . ASP A 1 342 ? -8.75 9.258 5.605 1 96.25 342 ASP A O 1
ATOM 2660 N N . LEU A 1 343 ? -8.328 11.156 4.629 1 97.62 343 LEU A N 1
ATOM 2661 C CA . LEU A 1 343 ? -6.934 11.203 5.047 1 97.62 343 LEU A CA 1
ATOM 2662 C C . LEU A 1 343 ? -6.73 12.234 6.152 1 97.62 343 LEU A C 1
ATOM 2664 O O . LEU A 1 343 ? -6.641 13.43 5.879 1 97.62 343 LEU A O 1
ATOM 2668 N N . LEU A 1 344 ? -6.555 11.773 7.379 1 96.69 344 LEU A N 1
ATOM 2669 C CA . LEU A 1 344 ? -6.719 12.648 8.539 1 96.69 344 LEU A CA 1
ATOM 2670 C C . LEU A 1 344 ? -5.371 12.969 9.172 1 96.69 344 LEU A C 1
ATOM 2672 O O . LEU A 1 344 ? -4.531 12.086 9.336 1 96.69 344 LEU A O 1
ATOM 2676 N N . LYS A 1 345 ? -5.242 14.211 9.555 1 95.19 345 LYS A N 1
ATOM 2677 C CA . LYS A 1 345 ? -4.07 14.688 10.281 1 95.19 345 LYS A CA 1
ATOM 2678 C C . LYS A 1 345 ? -4.234 14.477 11.789 1 95.19 345 LYS A C 1
ATOM 2680 O O . LYS A 1 345 ? -3.246 14.391 12.523 1 95.19 345 LYS A O 1
ATOM 2685 N N . SER A 1 346 ? -5.391 14.336 12.328 1 89.56 346 SER A N 1
ATOM 2686 C CA . SER A 1 346 ? -5.75 14.445 13.734 1 89.56 346 SER A CA 1
ATOM 2687 C C . SER A 1 346 ? -4.988 13.422 14.578 1 89.56 346 SER A C 1
ATOM 2689 O O . SER A 1 346 ? -4.645 13.695 15.727 1 89.56 346 SER A O 1
ATOM 2691 N N . ASN A 1 347 ? -4.613 12.281 13.992 1 91.88 347 ASN A N 1
ATOM 2692 C CA . ASN A 1 347 ? -3.969 11.25 14.797 1 91.88 347 ASN A CA 1
ATOM 2693 C C . ASN A 1 347 ? -2.457 11.234 14.578 1 91.88 347 ASN A C 1
ATOM 2695 O O . ASN A 1 347 ? -1.749 10.43 15.188 1 91.88 347 ASN A O 1
ATOM 2699 N N . CYS A 1 348 ? -1.953 12.141 13.883 1 96.31 348 CYS A N 1
ATOM 2700 C CA . CYS A 1 348 ? -0.544 12.078 13.508 1 96.31 348 CYS A CA 1
ATOM 2701 C C . CYS A 1 348 ? 0.35 12.352 14.711 1 96.31 348 CYS A C 1
ATOM 2703 O O . CYS A 1 348 ? 1.511 11.938 14.734 1 96.31 348 CYS A O 1
ATOM 2705 N N . ASN A 1 349 ? -0.173 13.031 15.75 1 95.94 349 ASN A N 1
ATOM 2706 C CA . ASN A 1 349 ? 0.636 13.398 16.906 1 95.94 349 ASN A CA 1
ATOM 2707 C C . ASN A 1 349 ? 0.614 12.312 17.969 1 95.94 349 ASN A C 1
ATOM 2709 O O . ASN A 1 349 ? 1.419 12.336 18.906 1 95.94 349 ASN A O 1
ATOM 2713 N N . VAL A 1 350 ? -0.286 11.367 17.891 1 95.56 350 VAL A N 1
ATOM 2714 C CA . VAL A 1 350 ? -0.439 10.438 19 1 95.56 350 VAL A CA 1
ATOM 2715 C C . VAL A 1 350 ? -0.175 9.008 18.516 1 95.56 350 VAL A C 1
ATOM 2717 O O . VAL A 1 350 ? -0.164 8.07 19.328 1 95.56 350 VAL A O 1
ATOM 2720 N N . GLY A 1 351 ? -0.012 8.836 17.312 1 96.56 351 GLY A N 1
ATOM 2721 C CA . GLY A 1 351 ? 0.235 7.539 16.703 1 96.56 351 GLY A CA 1
ATOM 2722 C C . GLY A 1 351 ? 0.259 7.59 15.18 1 96.56 351 GLY A C 1
ATOM 2723 O O . GLY A 1 351 ? 0.616 8.617 14.594 1 96.56 351 GLY A O 1
ATOM 2724 N N . GLU A 1 352 ? -0.068 6.453 14.555 1 97.69 352 GLU A N 1
ATOM 2725 C CA . GLU A 1 352 ? -0.103 6.383 13.102 1 97.69 352 GLU A CA 1
ATOM 2726 C C . GLU A 1 352 ? -1.327 7.105 12.539 1 97.69 352 GLU A C 1
ATOM 2728 O O . GLU A 1 352 ? -2.441 6.922 13.039 1 97.69 352 GLU A O 1
ATOM 2733 N N . CYS A 1 353 ? -1.15 7.957 11.664 1 97.94 353 CYS A N 1
ATOM 2734 C CA . CYS A 1 353 ? -2.256 8.5 10.883 1 97.94 353 CYS A CA 1
ATOM 2735 C C . CYS A 1 353 ? -2.104 8.148 9.406 1 97.94 353 CYS A C 1
ATOM 2737 O O . CYS A 1 353 ? -0.985 8.062 8.898 1 97.94 353 CYS A O 1
ATOM 2739 N N . ASN A 1 354 ? -3.203 7.906 8.688 1 98.25 354 ASN A N 1
ATOM 2740 C CA . ASN A 1 354 ? -3.143 7.406 7.316 1 98.25 354 ASN A CA 1
ATOM 2741 C C . ASN A 1 354 ? -2.584 8.453 6.359 1 98.25 354 ASN A C 1
ATOM 2743 O O . ASN A 1 354 ? -1.918 8.117 5.379 1 98.25 354 ASN A O 1
ATOM 2747 N N . LEU A 1 355 ? -2.812 9.742 6.668 1 98.5 355 LEU A N 1
ATOM 2748 C CA . LEU A 1 355 ? -2.219 10.789 5.848 1 98.5 355 LEU A CA 1
ATOM 2749 C C . LEU A 1 355 ? -0.698 10.773 5.965 1 98.5 355 LEU A C 1
ATOM 2751 O O . LEU A 1 355 ? 0.006 10.875 4.957 1 98.5 355 LEU A O 1
ATOM 2755 N N . GLY A 1 356 ? -0.229 10.711 7.18 1 98.62 356 GLY A N 1
ATOM 2756 C CA . GLY A 1 356 ? 1.208 10.641 7.398 1 98.62 356 GLY A CA 1
ATOM 2757 C C . GLY A 1 356 ? 1.861 9.453 6.723 1 98.62 356 GLY A C 1
ATOM 2758 O O . GLY A 1 356 ? 2.926 9.586 6.113 1 98.62 356 GLY A O 1
ATOM 2759 N N . THR A 1 357 ? 1.248 8.297 6.828 1 98.06 357 THR A N 1
ATOM 2760 C CA . THR A 1 357 ? 1.752 7.09 6.18 1 98.06 357 THR A CA 1
ATOM 2761 C C . THR A 1 357 ? 1.783 7.262 4.664 1 98.06 357 THR A C 1
ATOM 2763 O O . THR A 1 357 ? 2.729 6.828 4.004 1 98.06 357 THR A O 1
ATOM 2766 N N . LEU A 1 358 ? 0.739 7.832 4.102 1 98.56 358 LEU A N 1
ATOM 2767 C CA . LEU A 1 358 ? 0.651 8.062 2.662 1 98.56 358 LEU A CA 1
ATOM 2768 C C . LEU A 1 358 ? 1.777 8.977 2.189 1 98.56 358 LEU A C 1
ATOM 2770 O O . LEU A 1 358 ? 2.412 8.711 1.167 1 98.56 358 LEU A O 1
ATOM 2774 N N . ILE A 1 359 ? 2.008 10.055 2.939 1 98.81 359 ILE A N 1
ATOM 2775 C CA . ILE A 1 359 ? 3.061 11 2.588 1 98.81 359 ILE A CA 1
ATOM 2776 C C . ILE A 1 359 ? 4.422 10.312 2.672 1 98.81 359 ILE A C 1
ATOM 2778 O O . ILE A 1 359 ? 5.246 10.438 1.763 1 98.81 359 ILE A O 1
ATOM 2782 N N . ALA A 1 360 ? 4.66 9.586 3.729 1 98.81 360 ALA A N 1
ATOM 2783 C CA . ALA A 1 360 ? 5.93 8.875 3.887 1 98.81 360 ALA A CA 1
ATOM 2784 C C . ALA A 1 360 ? 6.148 7.883 2.748 1 98.81 360 ALA A C 1
ATOM 2786 O O . ALA A 1 360 ? 7.262 7.75 2.238 1 98.81 360 ALA A O 1
ATOM 2787 N N . ASP A 1 361 ? 5.121 7.18 2.336 1 98.44 361 ASP A N 1
ATOM 2788 C CA . ASP A 1 361 ? 5.219 6.258 1.209 1 98.44 361 ASP A CA 1
ATOM 2789 C C . ASP A 1 361 ? 5.582 6.996 -0.076 1 98.44 361 ASP A C 1
ATOM 2791 O O . ASP A 1 361 ? 6.332 6.477 -0.906 1 98.44 361 ASP A O 1
ATOM 2795 N N . SER A 1 362 ? 5.004 8.156 -0.292 1 98.69 362 SER A N 1
ATOM 2796 C CA . SER A 1 362 ? 5.324 8.953 -1.474 1 98.69 362 SER A CA 1
ATOM 2797 C C . SER A 1 362 ? 6.801 9.328 -1.504 1 98.69 362 SER A C 1
ATOM 2799 O O . SER A 1 362 ? 7.398 9.43 -2.576 1 98.69 362 SER A O 1
ATOM 2801 N N . MET A 1 363 ? 7.379 9.516 -0.321 1 98.75 363 MET A N 1
ATOM 2802 C CA . MET A 1 363 ? 8.797 9.852 -0.227 1 98.75 363 MET A CA 1
ATOM 2803 C C . MET A 1 363 ? 9.664 8.688 -0.678 1 98.75 363 MET A C 1
ATOM 2805 O O . MET A 1 363 ? 10.602 8.867 -1.452 1 98.75 363 MET A O 1
ATOM 2809 N N . VAL A 1 364 ? 9.328 7.512 -0.236 1 98.69 364 VAL A N 1
ATOM 2810 C CA . VAL A 1 364 ? 10.062 6.328 -0.675 1 98.69 364 VAL A CA 1
ATOM 2811 C C . VAL A 1 364 ? 9.883 6.137 -2.18 1 98.69 364 VAL A C 1
ATOM 2813 O O . VAL A 1 364 ? 10.852 5.863 -2.895 1 98.69 364 VAL A O 1
ATOM 2816 N N . SER A 1 365 ? 8.672 6.273 -2.641 1 97.94 365 SER A N 1
ATOM 2817 C CA . SER A 1 365 ? 8.367 6.098 -4.059 1 97.94 365 SER A CA 1
ATOM 2818 C C . SER A 1 365 ? 9.242 6.992 -4.926 1 97.94 365 SER A C 1
ATOM 2820 O O . SER A 1 365 ? 9.656 6.598 -6.016 1 97.94 365 SER A O 1
ATOM 2822 N N . ALA A 1 366 ? 9.578 8.164 -4.457 1 98.19 366 ALA A N 1
ATOM 2823 C CA . ALA A 1 366 ? 10.344 9.148 -5.215 1 98.19 366 ALA A CA 1
ATOM 2824 C C . ALA A 1 366 ? 11.781 8.672 -5.434 1 98.19 366 ALA A C 1
ATOM 2826 O O . ALA A 1 366 ? 12.492 9.195 -6.293 1 98.19 366 ALA A O 1
ATOM 2827 N N . PHE A 1 367 ? 12.195 7.695 -4.688 1 98.5 367 PHE A N 1
ATOM 2828 C CA . PHE A 1 367 ? 13.594 7.273 -4.773 1 98.5 367 PHE A CA 1
ATOM 2829 C C . PHE A 1 367 ? 13.703 5.918 -5.457 1 98.5 367 PHE A C 1
ATOM 2831 O O . PHE A 1 367 ? 14.805 5.391 -5.625 1 98.5 367 PHE A O 1
ATOM 2838 N N . VAL A 1 368 ? 12.625 5.324 -5.883 1 97.81 368 VAL A N 1
ATOM 2839 C CA . VAL A 1 368 ? 12.617 4.02 -6.535 1 97.81 368 VAL A CA 1
ATOM 2840 C C . VAL A 1 368 ? 13.383 4.102 -7.859 1 97.81 368 VAL A C 1
ATOM 2842 O O . VAL A 1 368 ? 14.164 3.209 -8.188 1 97.81 368 VAL A O 1
ATOM 2845 N N . SER A 1 369 ? 13.211 5.207 -8.625 1 95.88 369 SER A N 1
ATOM 2846 C CA . SER A 1 369 ? 13.844 5.371 -9.922 1 95.88 369 SER A CA 1
ATOM 2847 C C . SER A 1 369 ? 15.352 5.582 -9.781 1 95.88 369 SER A C 1
ATOM 2849 O O . SER A 1 369 ? 16.094 5.504 -10.766 1 95.88 369 SER A O 1
ATOM 2851 N N . MET A 1 370 ? 15.766 5.82 -8.531 1 97 370 MET A N 1
ATOM 2852 C CA . MET A 1 370 ? 17.188 6.07 -8.281 1 97 370 MET A CA 1
ATOM 2853 C C . MET A 1 370 ? 17.875 4.809 -7.777 1 97 370 MET A C 1
ATOM 2855 O O . MET A 1 370 ? 19.016 4.867 -7.305 1 97 370 MET A O 1
ATOM 2859 N N . ALA A 1 371 ? 17.219 3.717 -7.836 1 97 371 ALA A N 1
ATOM 2860 C CA . ALA A 1 371 ? 17.734 2.443 -7.344 1 97 371 ALA A CA 1
ATOM 2861 C C . ALA A 1 371 ? 19.078 2.105 -8 1 97 371 ALA A C 1
ATOM 2863 O O . ALA A 1 371 ? 19.25 2.328 -9.195 1 97 371 ALA A O 1
ATOM 2864 N N . GLU A 1 372 ? 19.984 1.573 -7.258 1 96.19 372 GLU A N 1
ATOM 2865 C CA . GLU A 1 372 ? 21.234 1.005 -7.777 1 96.19 372 GLU A CA 1
ATOM 2866 C C . GLU A 1 372 ? 21 -0.405 -8.312 1 96.19 372 GLU A C 1
ATOM 2868 O O . GLU A 1 372 ? 20 -1.039 -8.016 1 96.19 372 GLU A O 1
ATOM 2873 N N . PRO A 1 373 ? 21.969 -0.868 -9.156 1 93.06 373 PRO A N 1
ATOM 2874 C CA . PRO A 1 373 ? 21.797 -2.225 -9.68 1 93.06 373 PRO A CA 1
ATOM 2875 C C . PRO A 1 373 ? 21.594 -3.264 -8.578 1 93.06 373 PRO A C 1
ATOM 2877 O O . PRO A 1 373 ? 22.328 -3.271 -7.586 1 93.06 373 PRO A O 1
ATOM 2880 N N . GLY A 1 374 ? 20.609 -4.016 -8.773 1 91.81 374 GLY A N 1
ATOM 2881 C CA . GLY A 1 374 ? 20.312 -5.074 -7.82 1 91.81 374 GLY A CA 1
ATOM 2882 C C . GLY A 1 374 ? 19.391 -4.629 -6.703 1 91.81 374 GLY A C 1
ATOM 2883 O O . GLY A 1 374 ? 18.875 -5.457 -5.941 1 91.81 374 GLY A O 1
ATOM 2884 N N . HIS A 1 375 ? 19.188 -3.297 -6.566 1 95.94 375 HIS A N 1
ATOM 2885 C CA . HIS A 1 375 ? 18.297 -2.752 -5.543 1 95.94 375 HIS A CA 1
ATOM 2886 C C . HIS A 1 375 ? 16.953 -2.373 -6.129 1 95.94 375 HIS A C 1
ATOM 2888 O O . HIS A 1 375 ? 16.828 -2.123 -7.332 1 95.94 375 HIS A O 1
ATOM 2894 N N . TRP A 1 376 ? 15.883 -2.449 -5.336 1 96.88 376 TRP A N 1
ATOM 2895 C CA . TRP A 1 376 ? 14.578 -2.059 -5.855 1 96.88 376 TRP A CA 1
ATOM 2896 C C . TRP A 1 376 ? 14.336 -0.567 -5.648 1 96.88 376 TRP A C 1
ATOM 2898 O O . TRP A 1 376 ? 13.461 0.02 -6.293 1 96.88 376 TRP A O 1
ATOM 2908 N N . THR A 1 377 ? 15.102 0.063 -4.742 1 97.94 377 THR A N 1
ATOM 2909 C CA . THR A 1 377 ? 15.039 1.488 -4.441 1 97.94 377 THR A CA 1
ATOM 2910 C C . THR A 1 377 ? 16.391 1.995 -3.947 1 97.94 377 THR A C 1
ATOM 2912 O O . THR A 1 377 ? 17.281 1.201 -3.641 1 97.94 377 THR A O 1
ATOM 2915 N N . TYR A 1 378 ? 16.578 3.303 -3.973 1 98.25 378 TYR A N 1
ATOM 2916 C CA . TYR A 1 378 ? 17.75 3.879 -3.346 1 98.25 378 TYR A CA 1
ATOM 2917 C C . TYR A 1 378 ? 17.609 3.904 -1.828 1 98.25 378 TYR A C 1
ATOM 2919 O O . TYR A 1 378 ? 18.578 3.66 -1.102 1 98.25 378 TYR A O 1
ATOM 2927 N N . GLY A 1 379 ? 16.438 4.223 -1.341 1 98.31 379 GLY A N 1
ATOM 2928 C CA . GLY A 1 379 ? 16.094 4.23 0.072 1 98.31 379 GLY A CA 1
ATOM 2929 C C . GLY A 1 379 ? 14.719 3.648 0.354 1 98.31 379 GLY A C 1
ATOM 2930 O O . GLY A 1 379 ? 13.742 3.992 -0.318 1 98.31 379 GLY A O 1
ATOM 2931 N N . ALA A 1 380 ? 14.664 2.807 1.382 1 98.25 380 ALA A N 1
ATOM 2932 C CA . ALA A 1 380 ? 13.422 2.078 1.645 1 98.25 380 ALA A CA 1
ATOM 2933 C C . ALA A 1 380 ? 12.734 2.604 2.9 1 98.25 380 ALA A C 1
ATOM 2935 O O . ALA A 1 380 ? 11.648 2.135 3.266 1 98.25 380 ALA A O 1
ATOM 2936 N N . ILE A 1 381 ? 13.312 3.588 3.59 1 98.62 381 ILE A N 1
ATOM 2937 C CA . ILE A 1 381 ? 12.836 4.148 4.852 1 98.62 381 ILE A CA 1
ATOM 2938 C C . ILE A 1 381 ? 12.609 5.648 4.695 1 98.62 381 ILE A C 1
ATOM 2940 O O . ILE A 1 381 ? 13.445 6.355 4.125 1 98.62 381 ILE A O 1
ATOM 2944 N N . ALA A 1 382 ? 11.477 6.129 5.137 1 98.94 382 ALA A N 1
ATOM 2945 C CA . ALA A 1 382 ? 11.211 7.566 5.156 1 98.94 382 ALA A CA 1
ATOM 2946 C C . ALA A 1 382 ? 10.555 7.98 6.469 1 98.94 382 ALA A C 1
ATOM 2948 O O . ALA A 1 382 ? 9.797 7.207 7.066 1 98.94 382 ALA A O 1
ATOM 2949 N N . VAL A 1 383 ? 10.844 9.141 6.93 1 98.88 383 VAL A N 1
ATOM 2950 C CA . VAL A 1 383 ? 10.203 9.727 8.102 1 98.88 383 VAL A CA 1
ATOM 2951 C C . VAL A 1 383 ? 9.773 11.164 7.789 1 98.88 383 VAL A C 1
ATOM 2953 O O . VAL A 1 383 ? 10.477 11.883 7.074 1 98.88 383 VAL A O 1
ATOM 2956 N N . ILE A 1 384 ? 8.641 11.562 8.273 1 98.62 384 ILE A N 1
ATOM 2957 C CA . ILE A 1 384 ? 8.148 12.93 8.164 1 98.62 384 ILE A CA 1
ATOM 2958 C C . ILE A 1 384 ? 7.598 13.391 9.516 1 98.62 384 ILE A C 1
ATOM 2960 O O . ILE A 1 384 ? 6.84 12.664 10.156 1 98.62 384 ILE A O 1
ATOM 2964 N N . ALA A 1 385 ? 8.07 14.516 9.922 1 97.94 385 ALA A N 1
ATOM 2965 C CA . ALA A 1 385 ? 7.633 15.078 11.195 1 97.94 385 ALA A CA 1
ATOM 2966 C C . ALA A 1 385 ? 6.215 15.641 11.086 1 97.94 385 ALA A C 1
ATOM 2968 O O . ALA A 1 385 ? 5.855 16.234 10.07 1 97.94 385 ALA A O 1
ATOM 2969 N N . VAL A 1 386 ? 5.48 15.539 12.117 1 96.69 386 VAL A N 1
ATOM 2970 C CA . VAL A 1 386 ? 4.074 15.914 12.141 1 96.69 386 VAL A CA 1
ATOM 2971 C C . VAL A 1 386 ? 3.93 17.406 11.836 1 96.69 386 VAL A C 1
ATOM 2973 O O . VAL A 1 386 ? 2.951 17.828 11.219 1 96.69 386 VAL A O 1
ATOM 2976 N N . GLY A 1 387 ? 4.879 18.219 12.148 1 94.06 387 GLY A N 1
ATOM 2977 C CA . GLY A 1 387 ? 4.84 19.641 11.898 1 94.06 387 GLY A CA 1
ATOM 2978 C C . GLY A 1 387 ? 4.797 20 10.422 1 94.06 387 GLY A C 1
ATOM 2979 O O . GLY A 1 387 ? 4.383 21.094 10.055 1 94.06 387 GLY A O 1
ATOM 2980 N N . GLY A 1 388 ? 5.23 19.016 9.625 1 95.5 388 GLY A N 1
ATOM 2981 C CA . GLY A 1 388 ? 5.227 19.234 8.188 1 95.5 388 GLY A CA 1
ATOM 2982 C C . GLY A 1 388 ? 3.883 18.953 7.547 1 95.5 388 GLY A C 1
ATOM 2983 O O . GLY A 1 388 ? 3.643 19.328 6.398 1 95.5 388 GLY A O 1
ATOM 2984 N N . ILE A 1 389 ? 3.014 18.328 8.242 1 96.69 389 ILE A N 1
ATOM 2985 C CA . ILE A 1 389 ? 1.669 17.984 7.785 1 96.69 389 ILE A CA 1
ATOM 2986 C C . ILE A 1 389 ? 0.664 18.984 8.375 1 96.69 389 ILE A C 1
ATOM 2988 O O . ILE A 1 389 ? 0.463 19.016 9.586 1 96.69 389 ILE A O 1
ATOM 2992 N N . ARG A 1 390 ? -0.042 19.672 7.5 1 94.44 390 ARG A N 1
ATOM 2993 C CA . ARG A 1 390 ? -0.683 20.859 8.055 1 94.44 390 ARG A CA 1
ATOM 2994 C C . ARG A 1 390 ? -2.188 20.656 8.188 1 94.44 390 ARG A C 1
ATOM 2996 O O . ARG A 1 390 ? -2.795 21.109 9.156 1 94.44 390 ARG A O 1
ATOM 3003 N N . VAL A 1 391 ? -2.805 20 7.203 1 94.69 391 VAL A N 1
ATOM 3004 C CA . VAL A 1 391 ? -4.25 19.812 7.254 1 94.69 391 VAL A CA 1
ATOM 3005 C C . VAL A 1 391 ? -4.605 18.422 6.711 1 94.69 391 VAL A C 1
ATOM 3007 O O . VAL A 1 391 ? -3.752 17.734 6.148 1 94.69 391 VAL A O 1
ATOM 3010 N N . SER A 1 392 ? -5.852 18 6.945 1 95.69 392 SER A N 1
ATOM 3011 C CA . SER A 1 392 ? -6.375 16.75 6.414 1 95.69 392 SER A CA 1
ATOM 3012 C C . SER A 1 392 ? -6.816 16.906 4.965 1 95.69 392 SER A C 1
ATOM 3014 O O . SER A 1 392 ? -6.871 18.016 4.441 1 95.69 392 SER A O 1
ATOM 3016 N N . MET A 1 393 ? -6.988 15.859 4.348 1 94.69 393 MET A N 1
ATOM 3017 C CA . MET A 1 393 ? -7.598 15.75 3.025 1 94.69 393 MET A CA 1
ATOM 3018 C C . MET A 1 393 ? -8.812 14.82 3.062 1 94.69 393 MET A C 1
ATOM 3020 O O . MET A 1 393 ? -8.781 13.781 3.717 1 94.69 393 MET A O 1
ATOM 3024 N N . PHE A 1 394 ? -9.852 15.211 2.361 1 92.69 394 PHE A N 1
ATOM 3025 C CA . PHE A 1 394 ? -11.102 14.469 2.525 1 92.69 394 PHE A CA 1
ATOM 3026 C C . PHE A 1 394 ? -11.508 13.797 1.222 1 92.69 394 PHE A C 1
ATOM 3028 O O . PHE A 1 394 ? -11.023 14.164 0.149 1 92.69 394 PHE A O 1
ATOM 3035 N N . ARG A 1 395 ? -12.414 12.836 1.315 1 93 395 ARG A N 1
ATOM 3036 C CA . ARG A 1 395 ? -12.867 12.008 0.201 1 93 395 ARG A CA 1
ATOM 3037 C C . ARG A 1 395 ? -13.32 12.875 -0.971 1 93 395 ARG A C 1
ATOM 3039 O O . ARG A 1 395 ? -13.945 13.922 -0.774 1 93 395 ARG A O 1
ATOM 3046 N N . GLY A 1 396 ? -13.039 12.305 -2.219 1 93.19 396 GLY A N 1
ATOM 3047 C CA . GLY A 1 396 ? -13.406 13.016 -3.436 1 93.19 396 GLY A CA 1
ATOM 3048 C C . GLY A 1 396 ? -12.211 13.391 -4.285 1 93.19 396 GLY A C 1
ATOM 3049 O O . GLY A 1 396 ? -11.148 12.773 -4.184 1 93.19 396 GLY A O 1
ATOM 3050 N N . ALA A 1 397 ? -12.406 14.352 -5.156 1 94.94 397 ALA A N 1
ATOM 3051 C CA . ALA A 1 397 ? -11.344 14.82 -6.051 1 94.94 397 ALA A CA 1
ATOM 3052 C C . ALA A 1 397 ? -10.258 15.555 -5.273 1 94.94 397 ALA A C 1
ATOM 3054 O O . ALA A 1 397 ? -10.555 16.312 -4.348 1 94.94 397 ALA A O 1
ATOM 3055 N N . ILE A 1 398 ? -9.062 15.289 -5.57 1 96.75 398 ILE A N 1
ATOM 3056 C CA . ILE A 1 398 ? -7.906 15.992 -5.023 1 96.75 398 ILE A CA 1
ATOM 3057 C C . ILE A 1 398 ? -7.355 16.969 -6.066 1 96.75 398 ILE A C 1
ATOM 3059 O O . ILE A 1 398 ? -6.984 16.547 -7.168 1 96.75 398 ILE A O 1
ATOM 3063 N N . ASN A 1 399 ? -7.316 18.219 -5.746 1 96.19 399 ASN A N 1
ATOM 3064 C CA . ASN A 1 399 ? -6.715 19.234 -6.602 1 96.19 399 ASN A CA 1
ATOM 3065 C C . ASN A 1 399 ? -5.344 19.656 -6.086 1 96.19 399 ASN A C 1
ATOM 3067 O O . ASN A 1 399 ? -4.973 19.328 -4.961 1 96.19 399 ASN A O 1
ATOM 3071 N N . TYR A 1 400 ? -4.613 20.328 -6.941 1 97.38 400 TYR A N 1
ATOM 3072 C CA . TYR A 1 400 ? -3.264 20.766 -6.586 1 97.38 400 TYR A CA 1
ATOM 3073 C C . TYR A 1 400 ? -3.279 21.641 -5.348 1 97.38 400 TYR A C 1
ATOM 3075 O O . TYR A 1 400 ? -2.365 21.578 -4.52 1 97.38 400 TYR A O 1
ATOM 3083 N N . ALA A 1 401 ? -4.27 22.469 -5.168 1 96.5 401 ALA A N 1
ATOM 3084 C CA . ALA A 1 401 ? -4.398 23.328 -3.986 1 96.5 401 ALA A CA 1
ATOM 3085 C C . ALA A 1 401 ? -4.43 22.484 -2.713 1 96.5 401 ALA A C 1
ATOM 3087 O O . ALA A 1 401 ? -3.861 22.875 -1.689 1 96.5 401 ALA A O 1
ATOM 3088 N N . ASN A 1 402 ? -5.121 21.312 -2.74 1 96.44 402 ASN A N 1
ATOM 3089 C CA . ASN A 1 402 ? -5.168 20.406 -1.591 1 96.44 402 ASN A CA 1
ATOM 3090 C C . ASN A 1 402 ? -3.779 19.906 -1.214 1 96.44 402 ASN A C 1
ATOM 3092 O O . ASN A 1 402 ? -3.451 19.812 -0.03 1 96.44 402 ASN A O 1
ATOM 3096 N N . VAL A 1 403 ? -3.014 19.609 -2.227 1 98.06 403 VAL A N 1
ATOM 3097 C CA . VAL A 1 403 ? -1.66 19.094 -2.018 1 98.06 403 VAL A CA 1
ATOM 3098 C C . VAL A 1 403 ? -0.827 20.156 -1.286 1 98.06 403 VAL A C 1
ATOM 3100 O O . VAL A 1 403 ? -0.135 19.844 -0.315 1 98.06 403 VAL A O 1
ATOM 3103 N N . ILE A 1 404 ? -0.945 21.391 -1.7 1 97.25 404 ILE A N 1
ATOM 3104 C CA . ILE A 1 404 ? -0.154 22.484 -1.14 1 97.25 404 ILE A CA 1
ATOM 3105 C C . ILE A 1 404 ? -0.629 22.797 0.28 1 97.25 404 ILE A C 1
ATOM 3107 O O . ILE A 1 404 ? 0.179 23.094 1.158 1 97.25 404 ILE A O 1
ATOM 3111 N N . GLU A 1 405 ? -1.898 22.703 0.535 1 96.12 405 GLU A N 1
ATOM 3112 C CA . GLU A 1 405 ? -2.426 22.953 1.872 1 96.12 405 GLU A CA 1
ATOM 3113 C C . GLU A 1 405 ? -1.897 21.938 2.877 1 96.12 405 GLU A C 1
ATOM 3115 O O . GLU A 1 405 ? -1.664 22.266 4.043 1 96.12 405 GLU A O 1
ATOM 3120 N N . VAL A 1 406 ? -1.701 20.703 2.391 1 97.44 406 VAL A N 1
ATOM 3121 C CA . VAL A 1 406 ? -1.211 19.641 3.254 1 97.44 406 VAL A CA 1
ATOM 3122 C C . VAL A 1 406 ? 0.296 19.781 3.455 1 97.44 406 VAL A C 1
ATOM 3124 O O . VAL A 1 406 ? 0.795 19.656 4.574 1 97.44 406 VAL A O 1
ATOM 3127 N N . LEU A 1 407 ? 1.023 20 2.352 1 97.38 407 LEU A N 1
ATOM 3128 C CA . LEU A 1 407 ? 2.477 20.141 2.338 1 97.38 407 LEU A CA 1
ATOM 3129 C C . LEU A 1 407 ? 2.895 21.453 1.695 1 97.38 407 LEU A C 1
ATOM 3131 O O . LEU A 1 407 ? 3.445 21.469 0.592 1 97.38 407 LEU A O 1
ATOM 3135 N N . PRO A 1 408 ? 2.93 22.5 2.346 1 95.81 408 PRO A N 1
ATOM 3136 C CA . PRO A 1 408 ? 3.096 23.797 1.694 1 95.81 408 PRO A CA 1
ATOM 3137 C C . PRO A 1 408 ? 4.559 24.219 1.569 1 95.81 408 PRO A C 1
ATOM 3139 O O . PRO A 1 408 ? 4.879 25.172 0.847 1 95.81 408 PRO A O 1
ATOM 3142 N N . PHE A 1 409 ? 5.516 23.5 2.148 1 94.81 409 PHE A N 1
ATOM 3143 C CA . PHE A 1 409 ? 6.805 24.078 2.484 1 94.81 409 PHE A CA 1
ATOM 3144 C C . PHE A 1 409 ? 7.797 23.906 1.34 1 94.81 409 PHE A C 1
ATOM 3146 O O . PHE A 1 409 ? 8.836 24.562 1.306 1 94.81 409 PHE A O 1
ATOM 3153 N N . GLU A 1 410 ? 7.574 23 0.381 1 94.5 410 GLU A N 1
ATOM 3154 C CA . GLU A 1 410 ? 8.383 22.812 -0.819 1 94.5 410 GLU A CA 1
ATOM 3155 C C . GLU A 1 410 ? 9.82 22.438 -0.462 1 94.5 410 GLU A C 1
ATOM 3157 O O . GLU A 1 410 ? 10.766 22.984 -1.038 1 94.5 410 GLU A O 1
ATOM 3162 N N . ASN A 1 411 ? 10.023 21.594 0.48 1 96.25 411 ASN A N 1
ATOM 3163 C CA . ASN A 1 411 ? 11.344 21.094 0.829 1 96.25 411 ASN A CA 1
ATOM 3164 C C . ASN A 1 411 ? 11.797 20 -0.143 1 96.25 411 ASN A C 1
ATOM 3166 O O . ASN A 1 411 ? 10.984 19.203 -0.61 1 96.25 411 ASN A O 1
ATOM 3170 N N . ASN A 1 412 ? 13.094 20.016 -0.396 1 97.62 412 ASN A N 1
ATOM 3171 C CA . ASN A 1 412 ? 13.633 18.859 -1.102 1 97.62 412 ASN A CA 1
ATOM 3172 C C . ASN A 1 412 ? 13.586 17.609 -0.236 1 97.62 412 ASN A C 1
ATOM 3174 O O . ASN A 1 412 ? 13.859 17.672 0.965 1 97.62 412 ASN A O 1
ATOM 3178 N N . LEU A 1 413 ? 13.242 16.531 -0.898 1 98.69 413 LEU A N 1
ATOM 3179 C CA . LEU A 1 413 ? 13.508 15.25 -0.243 1 98.69 413 LEU A CA 1
ATOM 3180 C C . LEU A 1 413 ? 15.008 14.961 -0.221 1 98.69 413 LEU A C 1
ATOM 3182 O O . LEU A 1 413 ? 15.727 15.297 -1.163 1 98.69 413 LEU A O 1
ATOM 3186 N N . VAL A 1 414 ? 15.477 14.398 0.842 1 98.75 414 VAL A N 1
ATOM 3187 C CA . VAL A 1 414 ? 16.891 14.039 1.001 1 98.75 414 VAL A CA 1
ATOM 3188 C C . VAL A 1 414 ? 17 12.648 1.613 1 98.75 414 VAL A C 1
ATOM 3190 O O . VAL A 1 414 ? 16.328 12.336 2.6 1 98.75 414 VAL A O 1
ATOM 3193 N N . CYS A 1 415 ? 17.703 11.773 0.984 1 98.75 415 CYS A N 1
ATOM 3194 C CA . CYS A 1 415 ? 18.062 10.492 1.573 1 98.75 415 CYS A CA 1
ATOM 3195 C C . CYS A 1 415 ? 19.438 10.57 2.232 1 98.75 415 CYS A C 1
ATOM 3197 O O . CYS A 1 415 ? 20.422 10.969 1.597 1 98.75 415 CYS A O 1
ATOM 3199 N N . VAL A 1 416 ? 19.516 10.219 3.523 1 98.5 416 VAL A N 1
ATOM 3200 C CA . VAL A 1 416 ? 20.766 10.289 4.281 1 98.5 416 VAL A CA 1
ATOM 3201 C C . VAL A 1 416 ? 21.062 8.922 4.895 1 98.5 416 VAL A C 1
ATOM 3203 O O . VAL A 1 416 ? 20.156 8.164 5.223 1 98.5 416 VAL A O 1
ATOM 3206 N N . GLU A 1 417 ? 22.359 8.617 5.008 1 98.62 417 GLU A N 1
ATOM 3207 C CA . GLU A 1 417 ? 22.766 7.406 5.719 1 98.62 417 GLU A CA 1
ATOM 3208 C C . GLU A 1 417 ? 22.922 7.676 7.215 1 98.62 417 GLU A C 1
ATOM 3210 O O . GLU A 1 417 ? 23.609 8.617 7.613 1 98.62 417 GLU A O 1
ATOM 3215 N N . LEU A 1 418 ? 22.234 6.902 7.996 1 98.5 418 LEU A N 1
ATOM 3216 C CA . LEU A 1 418 ? 22.344 6.926 9.453 1 98.5 418 LEU A CA 1
ATOM 3217 C C . LEU A 1 418 ? 22.656 5.535 9.992 1 98.5 418 LEU A C 1
ATOM 3219 O O . LEU A 1 418 ? 22.109 4.539 9.516 1 98.5 418 LEU A O 1
ATOM 3223 N N . ARG A 1 419 ? 23.562 5.551 10.914 1 98.56 419 ARG A N 1
ATOM 3224 C CA . ARG A 1 419 ? 23.781 4.285 11.609 1 98.56 419 ARG A CA 1
ATOM 3225 C C . ARG A 1 419 ? 22.578 3.92 12.461 1 98.56 419 ARG A C 1
ATOM 3227 O O . ARG A 1 419 ? 21.844 4.797 12.914 1 98.56 419 ARG A O 1
ATOM 3234 N N . GLY A 1 420 ? 22.438 2.613 12.711 1 98.69 420 GLY A N 1
ATOM 3235 C CA . GLY A 1 420 ? 21.25 2.104 13.375 1 98.69 420 GLY A CA 1
ATOM 3236 C C . GLY A 1 420 ? 21.031 2.713 14.75 1 98.69 420 GLY A C 1
ATOM 3237 O O . GLY A 1 420 ? 19.891 2.973 15.141 1 98.69 420 GLY A O 1
ATOM 3238 N N . ASP A 1 421 ? 22.047 2.957 15.469 1 98.62 421 ASP A N 1
ATOM 3239 C CA . ASP A 1 421 ? 21.906 3.559 16.797 1 98.62 421 ASP A CA 1
ATOM 3240 C C . ASP A 1 421 ? 21.422 5 16.688 1 98.62 421 ASP A C 1
ATOM 3242 O O . ASP A 1 421 ? 20.656 5.465 17.531 1 98.62 421 ASP A O 1
ATOM 3246 N N . TYR A 1 422 ? 21.859 5.738 15.633 1 98.75 422 TYR A N 1
ATOM 3247 C CA . TYR A 1 422 ? 21.375 7.102 15.43 1 98.75 422 TYR A CA 1
ATOM 3248 C C . TYR A 1 422 ? 19.938 7.102 14.945 1 98.75 422 TYR A C 1
ATOM 3250 O O . TYR A 1 422 ? 19.156 7.992 15.297 1 98.75 422 TYR A O 1
ATOM 3258 N N . LEU A 1 423 ? 19.594 6.148 14.109 1 98.81 423 LEU A N 1
ATOM 3259 C CA . LEU A 1 423 ? 18.188 6.027 13.711 1 98.81 423 LEU A CA 1
ATOM 3260 C C . LEU A 1 423 ? 17.297 5.754 14.922 1 98.81 423 LEU A C 1
ATOM 3262 O O . LEU A 1 423 ? 16.219 6.332 15.039 1 98.81 423 LEU A O 1
ATOM 3266 N N . LEU A 1 424 ? 17.75 4.902 15.789 1 98.75 424 LEU A N 1
ATOM 3267 C CA . LEU A 1 424 ? 17.031 4.652 17.031 1 98.75 424 LEU A CA 1
ATOM 3268 C C . LEU A 1 424 ? 16.875 5.938 17.844 1 98.75 424 LEU A C 1
ATOM 3270 O O . LEU A 1 424 ? 15.812 6.199 18.391 1 98.75 424 LEU A O 1
ATOM 3274 N N . ALA A 1 425 ? 17.906 6.738 17.906 1 98.69 425 ALA A N 1
ATOM 3275 C CA . ALA A 1 425 ? 17.875 8.008 18.625 1 98.69 425 ALA A CA 1
ATOM 3276 C C . ALA A 1 425 ? 16.875 8.969 17.984 1 98.69 425 ALA A C 1
ATOM 3278 O O . ALA A 1 425 ? 16.203 9.727 18.688 1 98.69 425 ALA A O 1
ATOM 3279 N N . VAL A 1 426 ? 16.812 8.961 16.672 1 98.81 426 VAL A N 1
ATOM 3280 C CA . VAL A 1 426 ? 15.836 9.766 15.969 1 98.81 426 VAL A CA 1
ATOM 3281 C C . VAL A 1 426 ? 14.43 9.359 16.391 1 98.81 426 VAL A C 1
ATOM 3283 O O . VAL A 1 426 ? 13.586 10.211 16.672 1 98.81 426 VAL A O 1
ATOM 3286 N N . LEU A 1 427 ? 14.172 8.086 16.469 1 98.81 427 LEU A N 1
ATOM 3287 C CA . LEU A 1 427 ? 12.859 7.57 16.859 1 98.81 427 LEU A CA 1
ATOM 3288 C C . LEU A 1 427 ? 12.555 7.926 18.312 1 98.81 427 LEU A C 1
ATOM 3290 O O . LEU A 1 427 ? 11.43 8.305 18.641 1 98.81 427 LEU A O 1
ATOM 3294 N N . GLU A 1 428 ? 13.547 7.836 19.125 1 98.69 428 GLU A N 1
ATOM 3295 C CA . GLU A 1 428 ? 13.367 8.234 20.531 1 98.69 428 GLU A CA 1
ATOM 3296 C C . GLU A 1 428 ? 13.023 9.719 20.641 1 98.69 428 GLU A C 1
ATOM 3298 O O . GLU A 1 428 ? 12.117 10.094 21.375 1 98.69 428 GLU A O 1
ATOM 3303 N N . TYR A 1 429 ? 13.727 10.5 19.891 1 98.19 429 TYR A N 1
ATOM 3304 C CA . TYR A 1 429 ? 13.5 11.938 19.922 1 98.19 429 TYR A CA 1
ATOM 3305 C C . TYR A 1 429 ? 12.094 12.273 19.438 1 98.19 429 TYR A C 1
ATOM 3307 O O . TYR A 1 429 ? 11.477 13.227 19.922 1 98.19 429 TYR A O 1
ATOM 3315 N N . SER A 1 430 ? 11.555 11.5 18.594 1 98.12 430 SER A N 1
ATOM 3316 C CA . SER A 1 430 ? 10.242 11.734 18 1 98.12 430 SER A CA 1
ATOM 3317 C C . SER A 1 430 ? 9.141 11.648 19.047 1 98.12 430 SER A C 1
ATOM 3319 O O . SER A 1 430 ? 8.047 12.172 18.844 1 98.12 430 SER A O 1
ATOM 3321 N N . VAL A 1 431 ? 9.383 11 20.172 1 97.56 431 VAL A N 1
ATOM 3322 C CA . VAL A 1 431 ? 8.344 10.836 21.188 1 97.56 431 VAL A CA 1
ATOM 3323 C C . VAL A 1 431 ? 8.82 11.43 22.516 1 97.56 431 VAL A C 1
ATOM 3325 O O . VAL A 1 431 ? 8.328 11.062 23.578 1 97.56 431 VAL A O 1
ATOM 3328 N N . GLU A 1 432 ? 9.789 12.266 22.406 1 95.81 432 GLU A N 1
ATOM 3329 C CA . GLU A 1 432 ? 10.375 12.852 23.609 1 95.81 432 GLU A CA 1
ATOM 3330 C C . GLU A 1 432 ? 9.469 13.922 24.203 1 95.81 432 GLU A C 1
ATOM 3332 O O . GLU A 1 432 ? 9.211 13.922 25.406 1 95.81 432 GLU A O 1
ATOM 3337 N N . LYS A 1 433 ? 9.047 14.805 23.281 1 89.69 433 LYS A N 1
ATOM 3338 C CA . LYS A 1 433 ? 8.312 15.984 23.75 1 89.69 433 LYS A CA 1
ATOM 3339 C C . LYS A 1 433 ? 6.812 15.812 23.531 1 89.69 433 LYS A C 1
ATOM 3341 O O . LYS A 1 433 ? 6.375 15.344 22.484 1 89.69 433 LYS A O 1
ATOM 3346 N N . SER A 1 434 ? 6.055 16.141 24.594 1 88.12 434 SER A N 1
ATOM 3347 C CA . SER A 1 434 ? 4.598 16.125 24.531 1 88.12 434 SER A CA 1
ATOM 3348 C C . SER A 1 434 ? 4.012 17.5 24.828 1 88.12 434 SER A C 1
ATOM 3350 O O . SER A 1 434 ? 4.453 18.188 25.75 1 88.12 434 SER A O 1
ATOM 3352 N N . TRP A 1 435 ? 3.061 17.969 24.031 1 78.38 435 TRP A N 1
ATOM 3353 C CA . TRP A 1 435 ? 2.396 19.25 24.219 1 78.38 435 TRP A CA 1
ATOM 3354 C C . TRP A 1 435 ? 1.442 19.203 25.422 1 78.38 435 TRP A C 1
ATOM 3356 O O . TRP A 1 435 ? 1.079 20.234 25.969 1 78.38 435 TRP A O 1
ATOM 3366 N N . ASP A 1 436 ? 1.055 17.953 25.703 1 77.25 436 ASP A N 1
ATOM 3367 C CA . ASP A 1 436 ? 0.107 17.797 26.797 1 77.25 436 ASP A CA 1
ATOM 3368 C C . ASP A 1 436 ? 0.748 17.047 27.969 1 77.25 436 ASP A C 1
ATOM 3370 O O . ASP A 1 436 ? 1.508 16.094 27.766 1 77.25 436 ASP A O 1
ATOM 3374 N N . GLU A 1 437 ? 0.416 17.562 29.141 1 73.12 437 GLU A N 1
ATOM 3375 C CA . GLU A 1 437 ? 0.988 16.938 30.328 1 73.12 437 GLU A CA 1
ATOM 3376 C C . GLU A 1 437 ? 0.224 15.68 30.719 1 73.12 437 GLU A C 1
ATOM 3378 O O . GLU A 1 437 ? 0.808 14.734 31.25 1 73.12 437 GLU A O 1
ATOM 3383 N N . ASP A 1 438 ? -1.079 15.695 30.438 1 78 438 ASP A N 1
ATOM 3384 C CA . ASP A 1 438 ? -1.935 14.625 30.938 1 78 438 ASP A CA 1
ATOM 3385 C C . ASP A 1 438 ? -2.057 13.492 29.922 1 78 438 ASP A C 1
ATOM 3387 O O . ASP A 1 438 ? -2.381 12.359 30.281 1 78 438 ASP A O 1
ATOM 3391 N N . LYS A 1 439 ? -1.901 13.867 28.672 1 87.88 439 LYS A N 1
ATOM 3392 C CA . LYS A 1 439 ? -2.033 12.898 27.594 1 87.88 439 LYS A CA 1
ATOM 3393 C C . LYS A 1 439 ? -0.946 13.102 26.547 1 87.88 439 LYS A C 1
ATOM 3395 O O . LYS A 1 439 ? -0.594 14.234 26.219 1 87.88 439 LYS A O 1
ATOM 3400 N N . PHE A 1 440 ? -0.484 11.953 26.109 1 90.81 440 PHE A N 1
ATOM 3401 C CA . PHE A 1 440 ? 0.582 12.062 25.109 1 90.81 440 PHE A CA 1
ATOM 3402 C C . PHE A 1 440 ? 0.076 12.734 23.844 1 90.81 440 PHE A C 1
ATOM 3404 O O . PHE A 1 440 ? -0.919 12.305 23.266 1 90.81 440 PHE A O 1
ATOM 3411 N N . ASN A 1 441 ? 0.687 13.758 23.484 1 91.19 441 ASN A N 1
ATOM 3412 C CA . ASN A 1 441 ? 0.54 14.547 22.266 1 91.19 441 ASN A CA 1
ATOM 3413 C C . ASN A 1 441 ? 1.894 14.992 21.719 1 91.19 441 ASN A C 1
ATOM 3415 O O . ASN A 1 441 ? 2.4 16.047 22.078 1 91.19 441 ASN A O 1
ATOM 3419 N N . GLY A 1 442 ? 2.377 14.141 20.828 1 91.62 442 GLY A N 1
ATOM 3420 C CA . GLY A 1 442 ? 3.766 14.273 20.406 1 91.62 442 GLY A CA 1
ATOM 3421 C C . GLY A 1 442 ? 4.023 15.5 19.562 1 91.62 442 GLY A C 1
ATOM 3422 O O . GLY A 1 442 ? 3.479 15.625 18.453 1 91.62 442 GLY A O 1
ATOM 3423 N N . ALA A 1 443 ? 4.953 16.344 20 1 89.44 443 ALA A N 1
ATOM 3424 C CA . ALA A 1 443 ? 5.281 17.594 19.312 1 89.44 443 ALA A CA 1
ATOM 3425 C C . ALA A 1 443 ? 6.16 17.328 18.094 1 89.44 443 ALA A C 1
ATOM 3427 O O . ALA A 1 443 ? 6.109 18.062 17.109 1 89.44 443 ALA A O 1
ATOM 3428 N N . ASN A 1 444 ? 6.941 16.234 18.234 1 94.56 444 ASN A N 1
ATOM 3429 C CA . ASN A 1 444 ? 7.902 15.922 17.172 1 94.56 444 ASN A CA 1
ATOM 3430 C C . ASN A 1 444 ? 7.621 14.57 16.531 1 94.56 444 ASN A C 1
ATOM 3432 O O . ASN A 1 444 ? 8.5 13.984 15.898 1 94.56 444 ASN A O 1
ATOM 3436 N N . MET A 1 445 ? 6.48 14.109 16.75 1 97.44 445 MET A N 1
ATOM 3437 C CA . MET A 1 445 ? 6.184 12.75 16.297 1 97.44 445 MET A CA 1
ATOM 3438 C C . MET A 1 445 ? 6.488 12.586 14.812 1 97.44 445 MET A C 1
ATOM 3440 O O . MET A 1 445 ? 6.207 13.477 14.016 1 97.44 445 MET A O 1
ATOM 3444 N N . LEU A 1 446 ? 7.051 11.422 14.523 1 98.62 446 LEU A N 1
ATOM 3445 C CA . LEU A 1 446 ? 7.355 11.078 13.141 1 98.62 446 LEU A CA 1
ATOM 3446 C C . LEU A 1 446 ? 6.355 10.07 12.594 1 98.62 446 LEU A C 1
ATOM 3448 O O . LEU A 1 446 ? 5.969 9.133 13.297 1 98.62 446 LEU A O 1
ATOM 3452 N N . GLN A 1 447 ? 5.809 10.289 11.422 1 98.75 447 GLN A N 1
ATOM 3453 C CA . GLN A 1 447 ? 5.172 9.258 10.617 1 98.75 447 GLN A CA 1
ATOM 3454 C C . GLN A 1 447 ? 6.191 8.547 9.734 1 98.75 447 GLN A C 1
ATOM 3456 O O . GLN A 1 447 ? 7.211 9.125 9.359 1 98.75 447 GLN A O 1
ATOM 3461 N N . VAL A 1 448 ? 5.922 7.246 9.352 1 98.81 448 VAL A N 1
ATOM 3462 C CA . VAL A 1 448 ? 7.043 6.473 8.836 1 98.81 448 VAL A CA 1
ATOM 3463 C C . VAL A 1 448 ? 6.59 5.652 7.625 1 98.81 448 VAL A C 1
ATOM 3465 O O . VAL A 1 448 ? 5.406 5.34 7.488 1 98.81 448 VAL A O 1
ATOM 3468 N N . SER A 1 449 ? 7.426 5.34 6.77 1 98.69 449 SER A N 1
ATOM 3469 C CA . SER A 1 449 ? 7.395 4.293 5.754 1 98.69 449 SER A CA 1
ATOM 3470 C C . SER A 1 449 ? 8.633 3.408 5.836 1 98.69 449 SER A C 1
ATOM 3472 O O . SER A 1 449 ? 9.742 3.902 6.066 1 98.69 449 SER A O 1
ATOM 3474 N N . GLY A 1 450 ? 8.469 2.109 5.723 1 98.56 450 GLY A N 1
ATOM 3475 C CA . GLY A 1 450 ? 9.594 1.186 5.777 1 98.56 450 GLY A CA 1
ATOM 3476 C C . GLY A 1 450 ? 10.062 0.899 7.191 1 98.56 450 GLY A C 1
ATOM 3477 O O . GLY A 1 450 ? 11.148 0.365 7.395 1 98.56 450 GLY A O 1
ATOM 3478 N N . LEU A 1 451 ? 9.305 1.34 8.195 1 98.75 451 LEU A N 1
ATOM 3479 C CA . LEU A 1 451 ? 9.555 1.067 9.609 1 98.75 451 LEU A CA 1
ATOM 3480 C C . LEU A 1 451 ? 8.289 0.557 10.289 1 98.75 451 LEU A C 1
ATOM 3482 O O . LEU A 1 451 ? 7.18 0.937 9.914 1 98.75 451 LEU A O 1
ATOM 3486 N N . LYS A 1 452 ? 8.43 -0.298 11.133 1 98.38 452 LYS A N 1
ATOM 3487 C CA . LYS A 1 452 ? 7.438 -0.667 12.141 1 98.38 452 LYS A CA 1
ATOM 3488 C C . LYS A 1 452 ? 7.969 -0.431 13.547 1 98.38 452 LYS A C 1
ATOM 3490 O O . LYS A 1 452 ? 8.961 -1.037 13.953 1 98.38 452 LYS A O 1
ATOM 3495 N N . VAL A 1 453 ? 7.305 0.412 14.273 1 98.75 453 VAL A N 1
ATOM 3496 C CA . VAL A 1 453 ? 7.863 0.835 15.547 1 98.75 453 VAL A CA 1
ATOM 3497 C C . VAL A 1 453 ? 6.805 0.706 16.641 1 98.75 453 VAL A C 1
ATOM 3499 O O . VAL A 1 453 ? 5.637 1.035 16.422 1 98.75 453 VAL A O 1
ATOM 3502 N N . GLU A 1 454 ? 7.188 0.282 17.781 1 98.69 454 GLU A N 1
ATOM 3503 C CA . GLU A 1 454 ? 6.375 0.267 19 1 98.69 454 GLU A CA 1
ATOM 3504 C C . GLU A 1 454 ? 6.961 1.185 20.062 1 98.69 454 GLU A C 1
ATOM 3506 O O . GLU A 1 454 ? 8.133 1.054 20.422 1 98.69 454 GLU A O 1
ATOM 3511 N N . TYR A 1 455 ? 6.156 2.049 20.516 1 98.5 455 TYR A N 1
ATOM 3512 C CA . TYR A 1 455 ? 6.562 2.975 21.562 1 98.5 455 TYR A CA 1
ATOM 3513 C C . TYR A 1 455 ? 5.82 2.684 22.859 1 98.5 455 TYR A C 1
ATOM 3515 O O . TYR A 1 455 ? 4.648 2.305 22.844 1 98.5 455 TYR A O 1
ATOM 3523 N N . ASN A 1 456 ? 6.473 2.848 23.938 1 98.31 456 ASN A N 1
ATOM 3524 C CA . ASN A 1 456 ? 5.852 3.039 25.234 1 98.31 456 ASN A CA 1
ATOM 3525 C C . ASN A 1 456 ? 6.215 4.395 25.844 1 98.31 456 ASN A C 1
ATOM 3527 O O . ASN A 1 456 ? 7.293 4.555 26.406 1 98.31 456 ASN A O 1
ATOM 3531 N N . VAL A 1 457 ? 5.297 5.312 25.797 1 96.44 457 VAL A N 1
ATOM 3532 C CA . VAL A 1 457 ? 5.621 6.707 26.078 1 96.44 457 VAL A CA 1
ATOM 3533 C C . VAL A 1 457 ? 5.578 6.953 27.594 1 96.44 457 VAL A C 1
ATOM 3535 O O . VAL A 1 457 ? 5.855 8.062 28.047 1 96.44 457 VAL A O 1
ATOM 3538 N N . THR A 1 458 ? 5.227 5.945 28.359 1 95.25 458 THR A N 1
ATOM 3539 C CA . THR A 1 458 ? 5.277 6.07 29.812 1 95.25 458 THR A CA 1
ATOM 3540 C C . THR A 1 458 ? 6.688 5.801 30.328 1 95.25 458 THR A C 1
ATOM 3542 O O . THR A 1 458 ? 7 6.109 31.484 1 95.25 458 THR A O 1
ATOM 3545 N N . LYS A 1 459 ? 7.469 5.242 29.531 1 96.88 459 LYS A N 1
ATOM 3546 C CA . LYS A 1 459 ? 8.859 5 29.906 1 96.88 459 LYS A CA 1
ATOM 3547 C C . LYS A 1 459 ? 9.672 6.289 29.859 1 96.88 459 LYS A C 1
ATOM 3549 O O . LYS A 1 459 ? 9.242 7.285 29.266 1 96.88 459 LYS A O 1
ATOM 3554 N N . PRO A 1 460 ? 10.875 6.289 30.516 1 96.5 460 PRO A N 1
ATOM 3555 C CA . PRO A 1 460 ? 11.711 7.492 30.516 1 96.5 460 PRO A CA 1
ATOM 3556 C C . PRO A 1 460 ? 12.148 7.906 29.109 1 96.5 460 PRO A C 1
ATOM 3558 O O . PRO A 1 460 ? 12.289 7.055 28.219 1 96.5 460 PRO A O 1
ATOM 3561 N N . ILE A 1 461 ? 12.375 9.195 28.953 1 96.31 461 ILE A N 1
ATOM 3562 C CA . ILE A 1 461 ? 12.898 9.742 27.703 1 96.31 461 ILE A CA 1
ATOM 3563 C C . ILE A 1 461 ? 14.18 9.016 27.312 1 96.31 461 ILE A C 1
ATOM 3565 O O . ILE A 1 461 ? 15.055 8.789 28.156 1 96.31 461 ILE A O 1
ATOM 3569 N N . GLY A 1 462 ? 14.211 8.531 26.156 1 97.06 462 GLY A N 1
ATOM 3570 C CA . GLY A 1 462 ? 15.375 7.824 25.641 1 97.06 462 GLY A CA 1
ATOM 3571 C C . GLY A 1 462 ? 15.234 6.316 25.703 1 97.06 462 GLY A C 1
ATOM 3572 O O . GLY A 1 462 ? 16.062 5.586 25.172 1 97.06 462 GLY A O 1
ATOM 3573 N N . GLU A 1 463 ? 14.164 5.848 26.297 1 98.12 463 GLU A N 1
ATOM 3574 C CA . GLU A 1 463 ? 13.93 4.41 26.438 1 98.12 463 GLU A CA 1
ATOM 3575 C C . GLU A 1 463 ? 12.523 4.039 25.984 1 98.12 463 GLU A C 1
ATOM 3577 O O . GLU A 1 463 ? 11.961 3.047 26.453 1 98.12 463 GLU A O 1
ATOM 3582 N N . ARG A 1 464 ? 11.945 4.75 25.125 1 98.38 464 ARG A N 1
ATOM 3583 C CA . ARG A 1 464 ? 10.523 4.609 24.828 1 98.38 464 ARG A CA 1
ATOM 3584 C C . ARG A 1 464 ? 10.305 3.725 23.609 1 98.38 464 ARG A C 1
ATOM 3586 O O . ARG A 1 464 ? 9.188 3.262 23.359 1 98.38 464 ARG A O 1
ATOM 3593 N N . VAL A 1 465 ? 11.297 3.488 22.828 1 98.75 465 VAL A N 1
ATOM 3594 C CA . VAL A 1 465 ? 11.18 2.572 21.703 1 98.75 465 VAL A CA 1
ATOM 3595 C C . VAL A 1 465 ? 11.305 1.131 22.188 1 98.75 465 VAL A C 1
ATOM 3597 O O . VAL A 1 465 ? 12.359 0.717 22.672 1 98.75 465 VAL A O 1
ATOM 3600 N N . LEU A 1 466 ? 10.25 0.404 22.047 1 98.69 466 LEU A N 1
ATOM 3601 C CA . LEU A 1 466 ? 10.25 -0.995 22.469 1 98.69 466 LEU A CA 1
ATOM 3602 C C . LEU A 1 466 ? 10.836 -1.883 21.375 1 98.69 466 LEU A C 1
ATOM 3604 O O . LEU A 1 466 ? 11.555 -2.842 21.656 1 98.69 466 LEU A O 1
ATOM 3608 N N . SER A 1 467 ? 10.477 -1.672 20.156 1 98.44 467 SER A N 1
ATOM 3609 C CA . SER A 1 467 ? 10.961 -2.412 19 1 98.44 467 SER A CA 1
ATOM 3610 C C . SER A 1 467 ? 10.875 -1.568 17.734 1 98.44 467 SER A C 1
ATOM 3612 O O . SER A 1 467 ? 10.062 -0.646 17.641 1 98.44 467 SER A O 1
ATOM 3614 N N . ALA A 1 468 ? 11.781 -1.86 16.828 1 98.75 468 ALA A N 1
ATOM 3615 C CA . ALA A 1 468 ? 11.789 -1.229 15.516 1 98.75 468 ALA A CA 1
ATOM 3616 C C . ALA A 1 468 ? 12.25 -2.209 14.438 1 98.75 468 ALA A C 1
ATOM 3618 O O . ALA A 1 468 ? 13.336 -2.779 14.531 1 98.75 468 ALA A O 1
ATOM 3619 N N . ASP A 1 469 ? 11.398 -2.463 13.445 1 98.56 469 ASP A N 1
ATOM 3620 C CA . ASP A 1 469 ? 11.758 -3.242 12.266 1 98.56 469 ASP A CA 1
ATOM 3621 C C . ASP A 1 469 ? 11.969 -2.338 11.055 1 98.56 469 ASP A C 1
ATOM 3623 O O . ASP A 1 469 ? 11.289 -1.317 10.906 1 98.56 469 ASP A O 1
ATOM 3627 N N . VAL A 1 470 ? 12.914 -2.746 10.25 1 98.62 470 VAL A N 1
ATOM 3628 C CA . VAL A 1 470 ? 13.328 -1.902 9.133 1 98.62 470 VAL A CA 1
ATOM 3629 C C . VAL A 1 470 ? 13.211 -2.684 7.828 1 98.62 470 VAL A C 1
ATOM 3631 O O . VAL A 1 470 ? 13.609 -3.848 7.754 1 98.62 470 VAL A O 1
ATOM 3634 N N . ARG A 1 471 ? 12.633 -2.049 6.809 1 98.25 471 ARG A N 1
ATOM 3635 C CA . ARG A 1 471 ? 12.5 -2.639 5.48 1 98.25 471 ARG A CA 1
ATOM 3636 C C . ARG A 1 471 ? 13.82 -2.578 4.719 1 98.25 471 ARG A C 1
ATOM 3638 O O . ARG A 1 471 ? 14.508 -1.559 4.746 1 98.25 471 ARG A O 1
ATOM 3645 N N . CYS A 1 472 ? 14.164 -3.564 3.992 1 97.88 472 CYS A N 1
ATOM 3646 C CA . CYS A 1 472 ? 15.414 -3.605 3.238 1 97.88 472 CYS A CA 1
ATOM 3647 C C . CYS A 1 472 ? 15.258 -2.928 1.882 1 97.88 472 CYS A C 1
ATOM 3649 O O . CYS A 1 472 ? 14.195 -3.018 1.259 1 97.88 472 CYS A O 1
ATOM 3651 N N . TYR A 1 473 ? 16.297 -2.201 1.434 1 97.06 473 TYR A N 1
ATOM 3652 C CA . TYR A 1 473 ? 16.297 -1.554 0.127 1 97.06 473 TYR A CA 1
ATOM 3653 C C . TYR A 1 473 ? 17.078 -2.379 -0.891 1 97.06 473 TYR A C 1
ATOM 3655 O O . TYR A 1 473 ? 16.875 -2.238 -2.1 1 97.06 473 TYR A O 1
ATOM 3663 N N . ASP A 1 474 ? 17.891 -3.301 -0.48 1 95.12 474 ASP A N 1
ATOM 3664 C CA . ASP A 1 474 ? 18.828 -4.016 -1.338 1 95.12 474 ASP A CA 1
ATOM 3665 C C . ASP A 1 474 ? 18.422 -5.48 -1.494 1 95.12 474 ASP A C 1
ATOM 3667 O O . ASP A 1 474 ? 19.25 -6.32 -1.858 1 95.12 474 ASP A O 1
ATOM 3671 N N . CYS A 1 475 ? 17.219 -5.816 -1.226 1 94.44 475 CYS A N 1
ATOM 3672 C CA . CYS A 1 475 ? 16.719 -7.184 -1.319 1 94.44 475 CYS A CA 1
ATOM 3673 C C . CYS A 1 475 ? 15.875 -7.371 -2.578 1 94.44 475 CYS A C 1
ATOM 3675 O O . CYS A 1 475 ? 15.422 -6.395 -3.178 1 94.44 475 CYS A O 1
ATOM 3677 N N . MET A 1 476 ? 15.609 -8.609 -2.967 1 92.62 476 MET A N 1
ATOM 3678 C CA . MET A 1 476 ? 14.797 -8.93 -4.133 1 92.62 476 MET A CA 1
ATOM 3679 C C . MET A 1 476 ? 13.312 -8.734 -3.832 1 92.62 476 MET A C 1
ATOM 3681 O O . MET A 1 476 ? 12.562 -8.258 -4.688 1 92.62 476 MET A O 1
ATOM 3685 N N . VAL A 1 477 ? 12.953 -9.07 -2.637 1 95.62 477 VAL A N 1
ATOM 3686 C CA . VAL A 1 477 ? 11.602 -8.875 -2.113 1 95.62 477 VAL A CA 1
ATOM 3687 C C . VAL A 1 477 ? 11.664 -8.062 -0.826 1 95.62 477 VAL A C 1
ATOM 3689 O O . VAL A 1 477 ? 12.219 -8.508 0.177 1 95.62 477 VAL A O 1
ATOM 3692 N N . PRO A 1 478 ? 11.109 -6.852 -0.902 1 97.69 478 PRO A N 1
ATOM 3693 C CA . PRO A 1 478 ? 11.141 -6.039 0.315 1 97.69 478 PRO A CA 1
ATOM 3694 C C . PRO A 1 478 ? 10.578 -6.773 1.53 1 97.69 478 PRO A C 1
ATOM 3696 O O . PRO A 1 478 ? 9.5 -7.371 1.451 1 97.69 478 PRO A O 1
ATOM 3699 N N . SER A 1 479 ? 11.289 -6.781 2.617 1 97 479 SER A N 1
ATOM 3700 C CA . SER A 1 479 ? 10.914 -7.422 3.871 1 97 479 SER A CA 1
ATOM 3701 C C . SER A 1 479 ? 11.453 -6.656 5.07 1 97 479 SER A C 1
ATOM 3703 O O . SER A 1 479 ? 12.344 -5.812 4.926 1 97 479 SER A O 1
ATOM 3705 N N . TYR A 1 480 ? 10.906 -6.887 6.211 1 97.69 480 TYR A N 1
ATOM 3706 C CA . TYR A 1 480 ? 11.305 -6.207 7.441 1 97.69 480 TYR A CA 1
ATOM 3707 C C . TYR A 1 480 ? 12.203 -7.098 8.297 1 97.69 480 TYR A C 1
ATOM 3709 O O . TYR A 1 480 ? 12 -8.312 8.352 1 97.69 480 TYR A O 1
ATOM 3717 N N . SER A 1 481 ? 13.133 -6.535 8.938 1 97.62 481 SER A N 1
ATOM 3718 C CA . SER A 1 481 ? 13.969 -7.168 9.945 1 97.62 481 SER A CA 1
ATOM 3719 C C . SER A 1 481 ? 14.25 -6.219 11.109 1 97.62 481 SER A C 1
ATOM 3721 O O . SER A 1 481 ? 14.156 -5 10.953 1 97.62 481 SER A O 1
ATOM 3723 N N . PRO A 1 482 ? 14.547 -6.73 12.258 1 98.38 482 PRO A N 1
ATOM 3724 C CA . PRO A 1 482 ? 14.828 -5.852 13.391 1 98.38 482 PRO A CA 1
ATOM 3725 C C . PRO A 1 482 ? 15.961 -4.867 13.109 1 98.38 482 PRO A C 1
ATOM 3727 O O . PRO A 1 482 ? 16.953 -5.223 12.461 1 98.38 482 PRO A O 1
ATOM 3730 N N . LEU A 1 483 ? 15.828 -3.705 13.625 1 98.69 483 LEU A N 1
ATOM 3731 C CA . LEU A 1 483 ? 16.859 -2.676 13.492 1 98.69 483 LEU A CA 1
ATOM 3732 C C . LEU A 1 483 ? 18.172 -3.139 14.102 1 98.69 483 LEU A C 1
ATOM 3734 O O . LEU A 1 483 ? 18.203 -3.627 15.234 1 98.69 483 LEU A O 1
ATOM 3738 N N . ASN A 1 484 ? 19.219 -3.068 13.328 1 98.38 484 ASN A N 1
ATOM 3739 C CA . ASN A 1 484 ? 20.578 -3.322 13.781 1 98.38 484 ASN A CA 1
ATOM 3740 C C . ASN A 1 484 ? 21.312 -2.025 14.125 1 98.38 484 ASN A C 1
ATOM 3742 O O . ASN A 1 484 ? 21.594 -1.218 13.234 1 98.38 484 ASN A O 1
ATOM 3746 N N . PRO A 1 485 ? 21.656 -1.84 15.375 1 97.88 485 PRO A N 1
ATOM 3747 C CA . PRO A 1 485 ? 22.234 -0.56 15.789 1 97.88 485 PRO A CA 1
ATOM 3748 C C . PRO A 1 485 ? 23.578 -0.277 15.109 1 97.88 485 PRO A C 1
ATOM 3750 O O . PRO A 1 485 ? 24.047 0.867 15.102 1 97.88 485 PRO A O 1
ATOM 3753 N N . PHE A 1 486 ? 24.172 -1.258 14.445 1 97.94 486 PHE A N 1
ATOM 3754 C CA . PHE A 1 486 ? 25.531 -1.077 13.938 1 97.94 486 PHE A CA 1
ATOM 3755 C C . PHE A 1 486 ? 25.531 -1.029 12.414 1 97.94 486 PHE A C 1
ATOM 3757 O O . PHE A 1 486 ? 26.578 -0.78 11.797 1 97.94 486 PHE A O 1
ATOM 3764 N N . LYS A 1 487 ? 24.438 -1.193 11.844 1 97.69 487 LYS A N 1
ATOM 3765 C CA . LYS A 1 487 ? 24.312 -1.121 10.391 1 97.69 487 LYS A CA 1
ATOM 3766 C C . LYS A 1 487 ? 23.859 0.269 9.945 1 97.69 487 LYS A C 1
ATOM 3768 O O . LYS A 1 487 ? 23.141 0.955 10.672 1 97.69 487 LYS A O 1
ATOM 3773 N N . TYR A 1 488 ? 24.344 0.652 8.75 1 98.19 488 TYR A N 1
ATOM 3774 C CA . TYR A 1 488 ? 23.875 1.915 8.188 1 98.19 488 TYR A CA 1
ATOM 3775 C C . TYR A 1 488 ? 22.594 1.719 7.395 1 98.19 488 TYR A C 1
ATOM 3777 O O . TYR A 1 488 ? 22.438 0.732 6.672 1 98.19 488 TYR A O 1
ATOM 3785 N N . TYR A 1 489 ? 21.734 2.611 7.582 1 98.62 489 TYR A N 1
ATOM 3786 C CA . TYR A 1 489 ? 20.453 2.645 6.867 1 98.62 489 TYR A CA 1
ATOM 3787 C C . TYR A 1 489 ? 20.328 3.922 6.051 1 98.62 489 TYR A C 1
ATOM 3789 O O . TYR A 1 489 ? 20.922 4.945 6.383 1 98.62 489 TYR A O 1
ATOM 3797 N N . ARG A 1 490 ? 19.656 3.873 4.93 1 98.69 490 ARG A N 1
ATOM 3798 C CA . ARG A 1 490 ? 19.312 5.039 4.125 1 98.69 490 ARG A CA 1
ATOM 3799 C C . ARG A 1 490 ? 17.922 5.574 4.496 1 98.69 490 ARG A C 1
ATOM 3801 O O . ARG A 1 490 ? 16.906 4.926 4.23 1 98.69 490 ARG A O 1
ATOM 3808 N N . VAL A 1 491 ? 17.906 6.73 5.078 1 98.88 491 VAL A N 1
ATOM 3809 C CA . VAL A 1 491 ? 16.688 7.324 5.625 1 98.88 491 VAL A CA 1
ATOM 3810 C C . VAL A 1 491 ? 16.297 8.555 4.812 1 98.88 491 VAL A C 1
ATOM 3812 O O . VAL A 1 491 ? 17.094 9.5 4.695 1 98.88 491 VAL A O 1
ATOM 3815 N N . ILE A 1 492 ? 15.109 8.539 4.238 1 98.94 492 ILE A N 1
ATOM 3816 C CA . ILE A 1 492 ? 14.594 9.656 3.453 1 98.94 492 ILE A CA 1
ATOM 3817 C C . ILE A 1 492 ? 13.797 10.602 4.355 1 98.94 492 ILE A C 1
ATOM 3819 O O . ILE A 1 492 ? 12.984 10.148 5.164 1 98.94 492 ILE A O 1
ATOM 3823 N N . THR A 1 493 ? 14.039 11.812 4.316 1 98.75 493 THR A N 1
ATOM 3824 C CA . THR A 1 493 ? 13.25 12.891 4.895 1 98.75 493 THR A CA 1
ATOM 3825 C C . THR A 1 493 ? 13.375 14.164 4.066 1 98.75 493 THR A C 1
ATOM 3827 O O . THR A 1 493 ? 13.586 14.102 2.852 1 98.75 493 THR A O 1
ATOM 3830 N N . ASN A 1 494 ? 13.086 15.305 4.629 1 98.12 494 ASN A N 1
ATOM 3831 C CA . ASN A 1 494 ? 13.18 16.531 3.838 1 98.12 494 ASN A CA 1
ATOM 3832 C C . ASN A 1 494 ? 14.352 17.391 4.293 1 98.12 494 ASN A C 1
ATOM 3834 O O . ASN A 1 494 ? 14.977 17.125 5.32 1 98.12 494 ASN A O 1
ATOM 3838 N N . SER A 1 495 ? 14.672 18.375 3.504 1 97.38 495 SER A N 1
ATOM 3839 C CA . SER A 1 495 ? 15.859 19.203 3.711 1 97.38 495 SER A CA 1
ATOM 3840 C C . SER A 1 495 ? 15.773 19.984 5.023 1 97.38 495 SER A C 1
ATOM 3842 O O . SER A 1 495 ? 16.797 20.234 5.664 1 97.38 495 SER A O 1
ATOM 3844 N N . PHE A 1 496 ? 14.609 20.328 5.473 1 96.88 496 PHE A N 1
ATOM 3845 C CA . PHE A 1 496 ? 14.438 21.031 6.734 1 96.88 496 PHE A CA 1
ATOM 3846 C C . PHE A 1 496 ? 14.875 20.172 7.91 1 96.88 496 PHE A C 1
ATOM 3848 O O . PHE A 1 496 ? 15.656 20.609 8.758 1 96.88 496 PHE A O 1
ATOM 3855 N N . ILE A 1 497 ? 14.422 18.938 7.957 1 97.75 497 ILE A N 1
ATOM 3856 C CA . ILE A 1 497 ? 14.727 18.016 9.031 1 97.75 497 ILE A CA 1
ATOM 3857 C C . ILE A 1 497 ? 16.203 17.609 8.977 1 97.75 497 ILE A C 1
ATOM 3859 O O . ILE A 1 497 ? 16.875 17.547 10.008 1 97.75 497 ILE A O 1
ATOM 3863 N N . VAL A 1 498 ? 16.719 17.375 7.801 1 97.62 498 VAL A N 1
ATOM 3864 C CA . VAL A 1 498 ? 18.125 17.016 7.633 1 97.62 498 VAL A CA 1
ATOM 3865 C C . VAL A 1 498 ? 19.016 18.141 8.141 1 97.62 498 VAL A C 1
ATOM 3867 O O . VAL A 1 498 ? 20.094 17.891 8.672 1 97.62 498 VAL A O 1
ATOM 3870 N N . GLY A 1 499 ? 18.547 19.344 7.988 1 95.31 499 GLY A N 1
ATOM 3871 C CA . GLY A 1 499 ? 19.281 20.5 8.461 1 95.31 499 GLY A CA 1
ATOM 3872 C C . GLY A 1 499 ? 19.141 20.734 9.953 1 95.31 499 GLY A C 1
ATOM 3873 O O . GLY A 1 499 ? 19.703 21.688 10.492 1 95.31 499 GLY A O 1
ATOM 3874 N N . GLY A 1 500 ? 18.391 19.891 10.625 1 95.88 500 GLY A N 1
ATOM 3875 C CA . GLY A 1 500 ? 18.219 20 12.062 1 95.88 500 GLY A CA 1
ATOM 3876 C C . GLY A 1 500 ? 16.891 20.609 12.461 1 95.88 500 GLY A C 1
ATOM 3877 O O . GLY A 1 500 ? 16.656 20.875 13.641 1 95.88 500 GLY A O 1
ATOM 3878 N N . GLY A 1 501 ? 16.078 20.828 11.516 1 95.19 501 GLY A N 1
ATOM 3879 C CA . GLY A 1 501 ? 14.781 21.422 11.781 1 95.19 501 GLY A CA 1
ATOM 3880 C C . GLY A 1 501 ? 13.969 20.656 12.805 1 95.19 501 GLY A C 1
ATOM 3881 O O . GLY A 1 501 ? 14.031 19.422 12.867 1 95.19 501 GLY A O 1
ATOM 3882 N N . ASP A 1 502 ? 13.156 21.391 13.648 1 94.62 502 ASP A N 1
ATOM 3883 C CA . ASP A 1 502 ? 12.312 20.859 14.719 1 94.62 502 ASP A CA 1
ATOM 3884 C C . ASP A 1 502 ? 13.156 20.172 15.781 1 94.62 502 ASP A C 1
ATOM 3886 O O . ASP A 1 502 ? 12.656 19.328 16.531 1 94.62 502 ASP A O 1
ATOM 3890 N N . GLY A 1 503 ? 14.445 20.422 15.734 1 94.88 503 GLY A N 1
ATOM 3891 C CA . GLY A 1 503 ? 15.336 19.906 16.766 1 94.88 503 GLY A CA 1
ATOM 3892 C C . GLY A 1 503 ? 15.961 18.578 16.391 1 94.88 503 GLY A C 1
ATOM 3893 O O . GLY A 1 503 ? 16.656 17.969 17.203 1 94.88 503 GLY A O 1
ATOM 3894 N N . PHE A 1 504 ? 15.766 18.078 15.234 1 97.56 504 PHE A N 1
ATOM 3895 C CA . PHE A 1 504 ? 16.344 16.797 14.805 1 97.56 504 PHE A CA 1
ATOM 3896 C C . PHE A 1 504 ? 17.797 16.969 14.43 1 97.56 504 PHE A C 1
ATOM 3898 O O . PHE A 1 504 ? 18.203 16.594 13.32 1 97.56 504 PHE A O 1
ATOM 3905 N N . HIS A 1 505 ? 18.625 17.328 15.383 1 97.19 505 HIS A N 1
ATOM 3906 C CA . HIS A 1 505 ? 20.031 17.641 15.172 1 97.19 505 HIS A CA 1
ATOM 3907 C C . HIS A 1 505 ? 20.828 16.375 14.859 1 97.19 505 HIS A C 1
ATOM 3909 O O . HIS A 1 505 ? 21.938 16.453 14.336 1 97.19 505 HIS A O 1
ATOM 3915 N N . ILE A 1 506 ? 20.266 15.219 15.164 1 98.19 506 ILE A N 1
ATOM 3916 C CA . ILE A 1 506 ? 20.938 13.953 14.883 1 98.19 506 ILE A CA 1
ATOM 3917 C C . ILE A 1 506 ? 21.219 13.844 13.383 1 98.19 506 ILE A C 1
ATOM 3919 O O . ILE A 1 506 ? 22.266 13.336 12.977 1 98.19 506 ILE A O 1
ATOM 3923 N N . PHE A 1 507 ? 20.375 14.297 12.57 1 98.06 507 PHE A N 1
ATOM 3924 C CA . PHE A 1 507 ? 20.578 14.242 11.125 1 98.06 507 PHE A CA 1
ATOM 3925 C C . PHE A 1 507 ? 21.766 15.102 10.703 1 98.06 507 PHE A C 1
ATOM 3927 O O . PHE A 1 507 ? 22.562 14.695 9.852 1 98.06 507 PHE A O 1
ATOM 3934 N N . THR A 1 508 ? 21.812 16.328 11.234 1 96.5 508 THR A N 1
ATOM 3935 C CA . THR A 1 508 ? 22.906 17.234 10.875 1 96.5 508 THR A CA 1
ATOM 3936 C C . THR A 1 508 ? 24.234 16.719 11.43 1 96.5 508 THR A C 1
ATOM 3938 O O . THR A 1 508 ? 25.266 16.844 10.781 1 96.5 508 THR A O 1
ATOM 3941 N N . GLN A 1 509 ? 24.203 16.141 12.531 1 98.06 509 GLN A N 1
ATOM 3942 C CA . GLN A 1 509 ? 25.422 15.727 13.242 1 98.06 509 GLN A CA 1
ATOM 3943 C C . GLN A 1 509 ? 25.953 14.414 12.695 1 98.06 509 GLN A C 1
ATOM 3945 O O . GLN A 1 509 ? 27.172 14.211 12.625 1 98.06 509 GLN A O 1
ATOM 3950 N N . HIS A 1 510 ? 25.094 13.539 12.273 1 98.25 510 HIS A N 1
ATOM 3951 C CA . HIS A 1 510 ? 25.547 12.172 12.039 1 98.25 510 HIS A CA 1
ATOM 3952 C C . HIS A 1 510 ? 25.156 11.688 10.641 1 98.25 510 HIS A C 1
ATOM 3954 O O . HIS A 1 510 ? 25.609 10.633 10.195 1 98.25 510 HIS A O 1
ATOM 3960 N N . GLY A 1 511 ? 24.344 12.445 9.984 1 97.69 511 GLY A N 1
ATOM 3961 C CA . GLY A 1 511 ? 23.953 12.047 8.641 1 97.69 511 GLY A CA 1
ATOM 3962 C C . GLY A 1 511 ? 25.078 12.18 7.633 1 97.69 511 GLY A C 1
ATOM 3963 O O . GLY A 1 511 ? 25.812 13.172 7.633 1 97.69 511 GLY A O 1
ATOM 3964 N N . ARG A 1 512 ? 25.234 11.141 6.742 1 97.69 512 ARG A N 1
ATOM 3965 C CA . ARG A 1 512 ? 26.266 11.195 5.719 1 97.69 512 ARG A CA 1
ATOM 3966 C C . ARG A 1 512 ? 25.719 10.82 4.352 1 97.69 512 ARG A C 1
ATOM 3968 O O . ARG A 1 512 ? 24.562 10.391 4.242 1 97.69 512 ARG A O 1
ATOM 3975 N N . ASN A 1 513 ? 26.391 11.062 3.232 1 97.62 513 ASN A N 1
ATOM 3976 C CA . ASN A 1 513 ? 26.094 10.688 1.854 1 97.62 513 ASN A CA 1
ATOM 3977 C C . ASN A 1 513 ? 24.703 11.156 1.438 1 97.62 513 ASN A C 1
ATOM 3979 O O . ASN A 1 513 ? 23.891 10.359 0.966 1 97.62 513 ASN A O 1
ATOM 3983 N N . LYS A 1 514 ? 24.547 12.406 1.579 1 97.75 514 LYS A N 1
ATOM 3984 C CA . LYS A 1 514 ? 23.234 12.984 1.259 1 97.75 514 LYS A CA 1
ATOM 3985 C C . LYS A 1 514 ? 22.953 12.891 -0.237 1 97.75 514 LYS A C 1
ATOM 3987 O O . LYS A 1 514 ? 23.812 13.203 -1.062 1 97.75 514 LYS A O 1
ATOM 3992 N N . ARG A 1 515 ? 21.766 12.383 -0.604 1 98 515 ARG A N 1
ATOM 3993 C CA . ARG A 1 515 ? 21.25 12.359 -1.97 1 98 515 ARG A CA 1
ATOM 3994 C C . ARG A 1 515 ? 19.922 13.102 -2.07 1 98 515 ARG A C 1
ATOM 3996 O O . ARG A 1 515 ? 18.953 12.734 -1.419 1 98 515 ARG A O 1
ATOM 4003 N N . PHE A 1 516 ? 19.906 14.141 -2.881 1 97.75 516 PHE A N 1
ATOM 4004 C CA . PHE A 1 516 ? 18.734 14.984 -3 1 97.75 516 PHE A CA 1
ATOM 4005 C C . PHE A 1 516 ? 17.75 14.398 -4.008 1 97.75 516 PHE A C 1
ATOM 4007 O O . PHE A 1 516 ? 18.156 13.875 -5.043 1 97.75 516 PHE A O 1
ATOM 4014 N N . GLY A 1 517 ? 16.469 14.383 -3.633 1 97.44 517 GLY A N 1
ATOM 4015 C CA . GLY A 1 517 ? 15.383 14.031 -4.523 1 97.44 517 GLY A CA 1
ATOM 4016 C C . GLY A 1 517 ? 14.523 15.219 -4.914 1 97.44 517 GLY A C 1
ATOM 4017 O O . GLY A 1 517 ? 14.977 16.375 -4.855 1 97.44 517 GLY A O 1
ATOM 4018 N N . THR A 1 518 ? 13.391 14.953 -5.434 1 97.56 518 THR A N 1
ATOM 4019 C CA . THR A 1 518 ? 12.469 15.992 -5.871 1 97.56 518 THR A CA 1
ATOM 4020 C C . THR A 1 518 ? 11.875 16.719 -4.668 1 97.56 518 THR A C 1
ATOM 4022 O O . THR A 1 518 ? 12.188 16.406 -3.521 1 97.56 518 THR A O 1
ATOM 4025 N N . ILE A 1 519 ? 11.148 17.75 -4.934 1 98 519 ILE A N 1
ATOM 4026 C CA . ILE A 1 519 ? 10.461 18.516 -3.9 1 98 519 ILE A CA 1
ATOM 4027 C C . ILE A 1 519 ? 9.336 17.688 -3.299 1 98 519 ILE A C 1
ATOM 4029 O O . ILE A 1 519 ? 8.664 16.938 -4.008 1 98 519 ILE A O 1
ATOM 4033 N N . ASP A 1 520 ? 9.117 17.766 -2.01 1 97.94 520 ASP A N 1
ATOM 4034 C CA . ASP A 1 520 ? 8.227 16.891 -1.259 1 97.94 520 ASP A CA 1
ATOM 4035 C C . ASP A 1 520 ? 6.801 16.969 -1.802 1 97.94 520 ASP A C 1
ATOM 4037 O O . ASP A 1 520 ? 6.152 15.938 -2.01 1 97.94 520 ASP A O 1
ATOM 4041 N N . ASN A 1 521 ? 6.27 18.203 -2.104 1 97.69 521 ASN A N 1
ATOM 4042 C CA . ASN A 1 521 ? 4.895 18.297 -2.59 1 97.69 521 ASN A CA 1
ATOM 4043 C C . ASN A 1 521 ? 4.77 17.781 -4.02 1 97.69 521 ASN A C 1
ATOM 4045 O O . ASN A 1 521 ? 3.709 17.297 -4.422 1 97.69 521 ASN A O 1
ATOM 4049 N N . VAL A 1 522 ? 5.848 17.844 -4.793 1 97.94 522 VAL A N 1
ATOM 4050 C CA . VAL A 1 522 ? 5.867 17.266 -6.129 1 97.94 522 VAL A CA 1
ATOM 4051 C C . VAL A 1 522 ? 5.832 15.75 -6.035 1 97.94 522 VAL A C 1
ATOM 4053 O O . VAL A 1 522 ? 5.094 15.086 -6.773 1 97.94 522 VAL A O 1
ATOM 4056 N N . ALA A 1 523 ? 6.695 15.227 -5.164 1 98.5 523 ALA A N 1
ATOM 4057 C CA . ALA A 1 523 ? 6.684 13.781 -4.938 1 98.5 523 ALA A CA 1
ATOM 4058 C C . ALA A 1 523 ? 5.297 13.305 -4.516 1 98.5 523 ALA A C 1
ATOM 4060 O O . ALA A 1 523 ? 4.816 12.281 -5 1 98.5 523 ALA A O 1
ATOM 4061 N N . PHE A 1 524 ? 4.68 13.969 -3.635 1 98.69 524 PHE A N 1
ATOM 4062 C CA . PHE A 1 524 ? 3.359 13.609 -3.135 1 98.69 524 PHE A CA 1
ATOM 4063 C C . PHE A 1 524 ? 2.32 13.68 -4.246 1 98.69 524 PHE A C 1
ATOM 4065 O O . PHE A 1 524 ? 1.494 12.773 -4.391 1 98.69 524 PHE A O 1
ATOM 4072 N N . GLU A 1 525 ? 2.316 14.797 -5.035 1 98.38 525 GLU A N 1
ATOM 4073 C CA . GLU A 1 525 ? 1.416 14.938 -6.176 1 98.38 525 GLU A CA 1
ATOM 4074 C C . GLU A 1 525 ? 1.542 13.75 -7.129 1 98.38 525 GLU A C 1
ATOM 4076 O O . GLU A 1 525 ? 0.536 13.18 -7.547 1 98.38 525 GLU A O 1
ATOM 4081 N N . ASN A 1 526 ? 2.754 13.438 -7.473 1 97.69 526 ASN A N 1
ATOM 4082 C CA . ASN A 1 526 ? 2.996 12.32 -8.383 1 97.69 526 ASN A CA 1
ATOM 4083 C C . ASN A 1 526 ? 2.469 11.008 -7.816 1 97.69 526 ASN A C 1
ATOM 4085 O O . ASN A 1 526 ? 1.892 10.203 -8.539 1 97.69 526 ASN A O 1
ATOM 4089 N N . TYR A 1 527 ? 2.723 10.797 -6.578 1 97.94 527 TYR A N 1
ATOM 4090 C CA . TYR A 1 527 ? 2.271 9.57 -5.922 1 97.94 527 TYR A CA 1
ATOM 4091 C C . TYR A 1 527 ? 0.75 9.477 -5.93 1 97.94 527 TYR A C 1
ATOM 4093 O O . TYR A 1 527 ? 0.188 8.406 -6.16 1 97.94 527 TYR A O 1
ATOM 4101 N N . LEU A 1 528 ? 0.086 10.594 -5.609 1 97.94 528 LEU A N 1
ATOM 4102 C CA . LEU A 1 528 ? -1.372 10.633 -5.629 1 97.94 528 LEU A CA 1
ATOM 4103 C C . LEU A 1 528 ? -1.908 10.281 -7.012 1 97.94 528 LEU A C 1
ATOM 4105 O O . LEU A 1 528 ? -2.895 9.555 -7.137 1 97.94 528 LEU A O 1
ATOM 4109 N N . LYS A 1 529 ? -1.309 10.82 -8.055 1 95.56 529 LYS A N 1
ATOM 4110 C CA . LYS A 1 529 ? -1.716 10.516 -9.422 1 95.56 529 LYS A CA 1
ATOM 4111 C C . LYS A 1 529 ? -1.624 9.016 -9.695 1 95.56 529 LYS A C 1
ATOM 4113 O O . LYS A 1 529 ? -2.535 8.43 -10.281 1 95.56 529 LYS A O 1
ATOM 4118 N N . GLN A 1 530 ? -0.594 8.469 -9.18 1 92.69 530 GLN A N 1
ATOM 4119 C CA . GLN A 1 530 ? -0.296 7.066 -9.445 1 92.69 530 GLN A CA 1
ATOM 4120 C C . GLN A 1 530 ? -1.195 6.145 -8.633 1 92.69 530 GLN A C 1
ATOM 4122 O O . GLN A 1 530 ? -1.456 5.008 -9.031 1 92.69 530 GLN A O 1
ATOM 4127 N N . ARG A 1 531 ? -1.681 6.586 -7.574 1 94.38 531 ARG A N 1
ATOM 4128 C CA . ARG A 1 531 ? -2.379 5.715 -6.637 1 94.38 531 ARG A CA 1
ATOM 4129 C C . ARG A 1 531 ? -3.871 6.027 -6.602 1 94.38 531 ARG A C 1
ATOM 4131 O O . ARG A 1 531 ? -4.602 5.516 -5.75 1 94.38 531 ARG A O 1
ATOM 4138 N N . SER A 1 532 ? -4.375 6.789 -7.426 1 95.31 532 SER A N 1
ATOM 4139 C CA . SER A 1 532 ? -5.773 7.207 -7.461 1 95.31 532 SER A CA 1
ATOM 4140 C C . SER A 1 532 ? -6.688 6.047 -7.832 1 95.31 532 SER A C 1
ATOM 4142 O O . SER A 1 532 ? -6.438 5.344 -8.812 1 95.31 532 SER A O 1
ATOM 4144 N N . PRO A 1 533 ? -7.828 5.852 -7.152 1 96.69 533 PRO A N 1
ATOM 4145 C CA . PRO A 1 533 ? -8.172 6.52 -5.895 1 96.69 533 PRO A CA 1
ATOM 4146 C C . PRO A 1 533 ? -7.371 5.988 -4.707 1 96.69 533 PRO A C 1
ATOM 4148 O O . PRO A 1 533 ? -7.098 4.785 -4.629 1 96.69 533 PRO A O 1
ATOM 4151 N N . VAL A 1 534 ? -7 6.832 -3.852 1 97.75 534 VAL A N 1
ATOM 4152 C CA . VAL A 1 534 ? -6.258 6.488 -2.643 1 97.75 534 VAL A CA 1
ATOM 4153 C C . VAL A 1 534 ? -7.18 5.777 -1.655 1 97.75 534 VAL A C 1
ATOM 4155 O O . VAL A 1 534 ? -8.32 6.199 -1.443 1 97.75 534 VAL A O 1
ATOM 4158 N N . ILE A 1 535 ? -6.727 4.695 -1.074 1 97.44 535 ILE A N 1
ATOM 4159 C CA . ILE A 1 535 ? -7.508 3.945 -0.097 1 97.44 535 ILE A CA 1
ATOM 4160 C C . ILE A 1 535 ? -6.68 3.721 1.165 1 97.44 535 ILE A C 1
ATOM 4162 O O . ILE A 1 535 ? -6.887 2.744 1.888 1 97.44 535 ILE A O 1
ATOM 4166 N N . GLN A 1 536 ? -5.695 4.574 1.411 1 97.19 536 GLN A N 1
ATOM 4167 C CA . GLN A 1 536 ? -4.734 4.43 2.5 1 97.19 536 GLN A CA 1
ATOM 4168 C C . GLN A 1 536 ? -5.441 4.363 3.852 1 97.19 536 GLN A C 1
ATOM 4170 O O . GLN A 1 536 ? -6.328 5.172 4.137 1 97.19 536 GLN A O 1
ATOM 4175 N N . GLY A 1 537 ? -5.141 3.389 4.648 1 97.19 537 GLY A N 1
ATOM 4176 C CA . GLY A 1 537 ? -5.605 3.275 6.02 1 97.19 537 GLY A CA 1
ATOM 4177 C C . GLY A 1 537 ? -4.473 3.232 7.031 1 97.19 537 GLY A C 1
ATOM 4178 O O . GLY A 1 537 ? -3.355 3.666 6.738 1 97.19 537 GLY A O 1
ATOM 4179 N N . VAL A 1 538 ? -4.832 2.873 8.227 1 96.44 538 VAL A N 1
ATOM 4180 C CA . VAL A 1 538 ? -3.844 2.639 9.273 1 96.44 538 VAL A CA 1
ATOM 4181 C C . VAL A 1 538 ? -3.451 1.163 9.297 1 96.44 538 VAL A C 1
ATOM 4183 O O . VAL A 1 538 ? -4.312 0.287 9.406 1 96.44 538 VAL A O 1
ATOM 4186 N N . GLU A 1 539 ? -2.156 0.889 9.172 1 92.56 539 GLU A N 1
ATOM 4187 C CA . GLU A 1 539 ? -1.699 -0.481 8.961 1 92.56 539 GLU A CA 1
ATOM 4188 C C . GLU A 1 539 ? -0.994 -1.025 10.195 1 92.56 539 GLU A C 1
ATOM 4190 O O . GLU A 1 539 ? -0.606 -2.195 10.234 1 92.56 539 GLU A O 1
ATOM 4195 N N . GLY A 1 540 ? -0.765 -0.193 11.148 1 94.94 540 GLY A N 1
ATOM 4196 C CA . GLY A 1 540 ? -0.103 -0.634 12.359 1 94.94 540 GLY A CA 1
ATOM 4197 C C . GLY A 1 540 ? 1.402 -0.449 12.32 1 94.94 540 GLY A C 1
ATOM 4198 O O . GLY A 1 540 ? 2.141 -1.177 12.992 1 94.94 540 GLY A O 1
ATOM 4199 N N . ARG A 1 541 ? 1.896 0.479 11.523 1 97.31 541 ARG A N 1
ATOM 4200 C CA . ARG A 1 541 ? 3.324 0.767 11.438 1 97.31 541 ARG A CA 1
ATOM 4201 C C . ARG A 1 541 ? 3.834 1.384 12.742 1 97.31 541 ARG A C 1
ATOM 4203 O O . ARG A 1 541 ? 5.016 1.262 13.07 1 97.31 541 ARG A O 1
ATOM 4210 N N . ILE A 1 542 ? 2.967 2.121 13.422 1 98.38 542 ILE A N 1
ATOM 4211 C CA . ILE A 1 542 ? 3.293 2.756 14.695 1 98.38 542 ILE A CA 1
ATOM 4212 C C . ILE A 1 542 ? 2.295 2.311 15.766 1 98.38 542 ILE A C 1
ATOM 4214 O O . ILE A 1 542 ? 1.083 2.451 15.586 1 98.38 542 ILE A O 1
ATOM 4218 N N . LYS A 1 543 ? 2.729 1.744 16.797 1 96.81 543 LYS A N 1
ATOM 4219 C CA . LYS A 1 543 ? 1.942 1.436 17.984 1 96.81 543 LYS A CA 1
ATOM 4220 C C . LYS A 1 543 ? 2.459 2.203 19.203 1 96.81 543 LYS A C 1
ATOM 4222 O O . LYS A 1 543 ? 3.658 2.191 19.484 1 96.81 543 LYS A O 1
ATOM 4227 N N . VAL A 1 544 ? 1.611 2.869 19.859 1 97.44 544 VAL A N 1
ATOM 4228 C CA . VAL A 1 544 ? 1.984 3.66 21.016 1 97.44 544 VAL A CA 1
ATOM 4229 C C . VAL A 1 544 ? 1.242 3.146 22.25 1 97.44 544 VAL A C 1
ATOM 4231 O O . VAL A 1 544 ? 0.009 3.15 22.281 1 97.44 544 VAL A O 1
ATOM 4234 N N . TYR A 1 545 ? 1.986 2.725 23.188 1 96.25 545 TYR A N 1
ATOM 4235 C CA . TYR A 1 545 ? 1.429 2.326 24.469 1 96.25 545 TYR A CA 1
ATOM 4236 C C . TYR A 1 545 ? 1.503 3.469 25.484 1 96.25 545 TYR A C 1
ATOM 4238 O O . TYR A 1 545 ? 2.523 4.152 25.578 1 96.25 545 TYR A O 1
ATOM 4246 N N . THR A 1 546 ? 0.436 3.715 26.219 1 91.81 546 THR A N 1
ATOM 4247 C CA . THR A 1 546 ? 0.355 4.816 27.172 1 91.81 546 THR A CA 1
ATOM 4248 C C . THR A 1 546 ? 0.054 4.301 28.562 1 91.81 546 THR A C 1
ATOM 4250 O O . THR A 1 546 ? -0.533 3.227 28.734 1 91.81 546 THR A O 1
ATOM 4253 N N . MET B 1 1 ? 55.531 -108.062 -21.406 1 23 1 MET B N 1
ATOM 4254 C CA . MET B 1 1 ? 54.188 -107.938 -21.953 1 23 1 MET B CA 1
ATOM 4255 C C . MET B 1 1 ? 53.5 -106.688 -21.359 1 23 1 MET B C 1
ATOM 4257 O O . MET B 1 1 ? 53.875 -106.25 -20.266 1 23 1 MET B O 1
ATOM 4261 N N . PHE B 1 2 ? 52.469 -106.125 -22.203 1 22.3 2 PHE B N 1
ATOM 4262 C CA . PHE B 1 2 ? 51.75 -104.938 -22.656 1 22.3 2 PHE B CA 1
ATOM 4263 C C . PHE B 1 2 ? 50.719 -104.5 -21.609 1 22.3 2 PHE B C 1
ATOM 4265 O O . PHE B 1 2 ? 49.719 -105.188 -21.391 1 22.3 2 PHE B O 1
ATOM 4272 N N . ALA B 1 3 ? 51.375 -104.125 -20.391 1 31.5 3 ALA B N 1
ATOM 4273 C CA . ALA B 1 3 ? 50.875 -103.375 -19.219 1 31.5 3 ALA B CA 1
ATOM 4274 C C . ALA B 1 3 ? 50.031 -102.188 -19.641 1 31.5 3 ALA B C 1
ATOM 4276 O O . ALA B 1 3 ? 50.094 -101.125 -19.031 1 31.5 3 ALA B O 1
ATOM 4277 N N . GLN B 1 4 ? 49.406 -102.312 -21.016 1 24.7 4 GLN B N 1
ATOM 4278 C CA . GLN B 1 4 ? 48.844 -101.062 -21.531 1 24.7 4 GLN B CA 1
ATOM 4279 C C . GLN B 1 4 ? 47.5 -100.75 -20.906 1 24.7 4 GLN B C 1
ATOM 4281 O O . GLN B 1 4 ? 46.469 -101.312 -21.281 1 24.7 4 GLN B O 1
ATOM 4286 N N . TRP B 1 5 ? 47.312 -100.812 -19.594 1 30.94 5 TRP B N 1
ATOM 4287 C CA . TRP B 1 5 ? 46.031 -100.5 -19 1 30.94 5 TRP B CA 1
ATOM 4288 C C . TRP B 1 5 ? 45.5 -99.188 -19.438 1 30.94 5 TRP B C 1
ATOM 4290 O O . TRP B 1 5 ? 46.156 -98.125 -19.219 1 30.94 5 TRP B O 1
ATOM 4300 N N . TRP B 1 6 ? 44.844 -99.062 -20.578 1 29.28 6 TRP B N 1
ATOM 4301 C CA . TRP B 1 6 ? 44.219 -97.875 -21.172 1 29.28 6 TRP B CA 1
ATOM 4302 C C . TRP B 1 6 ? 43.125 -97.312 -20.25 1 29.28 6 TRP B C 1
ATOM 4304 O O . TRP B 1 6 ? 42.188 -98 -19.922 1 29.28 6 TRP B O 1
ATOM 4314 N N . SER B 1 7 ? 43.531 -96.625 -19.172 1 33.28 7 SER B N 1
ATOM 4315 C CA . SER B 1 7 ? 42.625 -95.875 -18.297 1 33.28 7 SER B CA 1
ATOM 4316 C C . SER B 1 7 ? 41.688 -95 -19.109 1 33.28 7 SER B C 1
ATOM 4318 O O . SER B 1 7 ? 42.125 -94.188 -19.922 1 33.28 7 SER B O 1
ATOM 4320 N N . TRP B 1 8 ? 40.469 -95.5 -19.406 1 31.77 8 TRP B N 1
ATOM 4321 C CA . TRP B 1 8 ? 39.344 -94.75 -20.016 1 31.77 8 TRP B CA 1
ATOM 4322 C C . TRP B 1 8 ? 38.969 -93.5 -19.234 1 31.77 8 TRP B C 1
ATOM 4324 O O . TRP B 1 8 ? 38.594 -93.625 -18.062 1 31.77 8 TRP B O 1
ATOM 4334 N N . MET B 1 9 ? 39.719 -92.438 -19.406 1 33.25 9 MET B N 1
ATOM 4335 C CA . MET B 1 9 ? 39.375 -91.062 -18.906 1 33.25 9 MET B CA 1
ATOM 4336 C C . MET B 1 9 ? 37.969 -90.688 -19.375 1 33.25 9 MET B C 1
ATOM 4338 O O . MET B 1 9 ? 37.719 -90.625 -20.578 1 33.25 9 MET B O 1
ATOM 4342 N N . VAL B 1 10 ? 36.906 -91 -18.641 1 37.12 10 VAL B N 1
ATOM 4343 C CA . VAL B 1 10 ? 35.531 -90.5 -18.844 1 37.12 10 VAL B CA 1
ATOM 4344 C C . VAL B 1 10 ? 35.594 -89 -18.859 1 37.12 10 VAL B C 1
ATOM 4346 O O . VAL B 1 10 ? 35.969 -88.312 -17.875 1 37.12 10 VAL B O 1
ATOM 4349 N N . LEU B 1 11 ? 35.875 -88.375 -20.016 1 34.31 11 LEU B N 1
ATOM 4350 C CA . LEU B 1 11 ? 35.656 -86.938 -20.25 1 34.31 11 LEU B CA 1
ATOM 4351 C C . LEU B 1 11 ? 34.25 -86.5 -19.875 1 34.31 11 LEU B C 1
ATOM 4353 O O . LEU B 1 11 ? 33.281 -86.938 -20.516 1 34.31 11 LEU B O 1
ATOM 4357 N N . LEU B 1 12 ? 33.969 -86.312 -18.578 1 37.62 12 LEU B N 1
ATOM 4358 C CA . LEU B 1 12 ? 32.75 -85.625 -18.188 1 37.62 12 LEU B CA 1
ATOM 4359 C C . LEU B 1 12 ? 32.562 -84.375 -19 1 37.62 12 LEU B C 1
ATOM 4361 O O . LEU B 1 12 ? 33.375 -83.438 -18.906 1 37.62 12 LEU B O 1
ATOM 4365 N N . ALA B 1 13 ? 32.031 -84.5 -20.25 1 37.94 13 ALA B N 1
ATOM 4366 C CA . ALA B 1 13 ? 31.578 -83.312 -21.016 1 37.94 13 ALA B CA 1
ATOM 4367 C C . ALA B 1 13 ? 30.688 -82.438 -20.156 1 37.94 13 ALA B C 1
ATOM 4369 O O . ALA B 1 13 ? 29.578 -82.812 -19.781 1 37.94 13 ALA B O 1
ATOM 4370 N N . LEU B 1 14 ? 31.328 -81.625 -19.297 1 36.78 14 LEU B N 1
ATOM 4371 C CA . LEU B 1 14 ? 30.594 -80.438 -18.75 1 36.78 14 LEU B CA 1
ATOM 4372 C C . LEU B 1 14 ? 29.828 -79.75 -19.844 1 36.78 14 LEU B C 1
ATOM 4374 O O . LEU B 1 14 ? 30.422 -79.062 -20.688 1 36.78 14 LEU B O 1
ATOM 4378 N N . THR B 1 15 ? 28.875 -80.438 -20.438 1 36 15 THR B N 1
ATOM 4379 C CA . THR B 1 15 ? 28.016 -79.562 -21.234 1 36 15 THR B CA 1
ATOM 4380 C C . THR B 1 15 ? 27.641 -78.312 -20.469 1 36 15 THR B C 1
ATOM 4382 O O . THR B 1 15 ? 27.016 -78.375 -19.406 1 36 15 THR B O 1
ATOM 4385 N N . GLY B 1 16 ? 28.594 -77.375 -20.391 1 36.56 16 GLY B N 1
ATOM 4386 C CA . GLY B 1 16 ? 28.172 -76 -19.953 1 36.56 16 GLY B CA 1
ATOM 4387 C C . GLY B 1 16 ? 26.797 -75.625 -20.453 1 36.56 16 GLY B C 1
ATOM 4388 O O . GLY B 1 16 ? 26.562 -75.562 -21.672 1 36.56 16 GLY B O 1
ATOM 4389 N N . VAL B 1 17 ? 25.797 -76.062 -19.75 1 41.41 17 VAL B N 1
ATOM 4390 C CA . VAL B 1 17 ? 24.5 -75.438 -19.969 1 41.41 17 VAL B CA 1
ATOM 4391 C C . VAL B 1 17 ? 24.688 -73.938 -20.172 1 41.41 17 VAL B C 1
ATOM 4393 O O . VAL B 1 17 ? 25.062 -73.188 -19.234 1 41.41 17 VAL B O 1
ATOM 4396 N N . VAL B 1 18 ? 25.25 -73.562 -21.297 1 41.41 18 VAL B N 1
ATOM 4397 C CA . VAL B 1 18 ? 25.016 -72.125 -21.625 1 41.41 18 VAL B CA 1
ATOM 4398 C C . VAL B 1 18 ? 23.562 -71.75 -21.328 1 41.41 18 VAL B C 1
ATOM 4400 O O . VAL B 1 18 ? 22.641 -72.25 -22 1 41.41 18 VAL B O 1
ATOM 4403 N N . ARG B 1 19 ? 23.172 -71.812 -20.062 1 41.38 19 ARG B N 1
ATOM 4404 C CA . ARG B 1 19 ? 21.922 -71.062 -19.812 1 41.38 19 ARG B CA 1
ATOM 4405 C C . ARG B 1 19 ? 21.797 -69.875 -20.766 1 41.38 19 ARG B C 1
ATOM 4407 O O . ARG B 1 19 ? 22.641 -69 -20.781 1 41.38 19 ARG B O 1
ATOM 4414 N N . GLY B 1 20 ? 21.328 -70.125 -21.875 1 39.06 20 GLY B N 1
ATOM 4415 C CA . GLY B 1 20 ? 20.984 -69 -22.781 1 39.06 20 GLY B CA 1
ATOM 4416 C C . GLY B 1 20 ? 20.609 -67.75 -22.047 1 39.06 20 GLY B C 1
ATOM 4417 O O . GLY B 1 20 ? 19.781 -67.75 -21.141 1 39.06 20 GLY B O 1
ATOM 4418 N N . GLN B 1 21 ? 21.531 -66.875 -21.703 1 44.31 21 GLN B N 1
ATOM 4419 C CA . GLN B 1 21 ? 21.109 -65.5 -21.328 1 44.31 21 GLN B CA 1
ATOM 4420 C C . GLN B 1 21 ? 19.734 -65.188 -21.922 1 44.31 21 GLN B C 1
ATOM 4422 O O . GLN B 1 21 ? 19.609 -65.062 -23.141 1 44.31 21 GLN B O 1
ATOM 4427 N N . SER B 1 22 ? 18.656 -65.812 -21.547 1 55.53 22 SER B N 1
ATOM 4428 C CA . SER B 1 22 ? 17.281 -65.562 -22 1 55.53 22 SER B CA 1
ATOM 4429 C C . SER B 1 22 ? 17.062 -64.125 -22.391 1 55.53 22 SER B C 1
ATOM 4431 O O . SER B 1 22 ? 17.453 -63.219 -21.641 1 55.53 22 SER B O 1
ATOM 4433 N N . ASP B 1 23 ? 17 -63.688 -23.641 1 80.62 23 ASP B N 1
ATOM 4434 C CA . ASP B 1 23 ? 16.875 -62.375 -24.297 1 80.62 23 ASP B CA 1
ATOM 4435 C C . ASP B 1 23 ? 15.711 -61.594 -23.734 1 80.62 23 ASP B C 1
ATOM 4437 O O . ASP B 1 23 ? 14.562 -62.031 -23.797 1 80.62 23 ASP B O 1
ATOM 4441 N N . LEU B 1 24 ? 15.945 -60.688 -22.797 1 94.06 24 LEU B N 1
ATOM 4442 C CA . LEU B 1 24 ? 14.945 -59.812 -22.188 1 94.06 24 LEU B CA 1
ATOM 4443 C C . LEU B 1 24 ? 14.234 -58.969 -23.25 1 94.06 24 LEU B C 1
ATOM 4445 O O . LEU B 1 24 ? 14.836 -58.562 -24.25 1 94.06 24 LEU B O 1
ATOM 4449 N N . PHE B 1 25 ? 12.945 -58.938 -23.078 1 96.75 25 PHE B N 1
ATOM 4450 C CA . PHE B 1 25 ? 12.148 -58.062 -23.938 1 96.75 25 PHE B CA 1
ATOM 4451 C C . PHE B 1 25 ? 12.344 -56.594 -23.547 1 96.75 25 PHE B C 1
ATOM 4453 O O . PHE B 1 25 ? 12.156 -56.219 -22.391 1 96.75 25 PHE B O 1
ATOM 4460 N N . GLU B 1 26 ? 12.773 -55.844 -24.531 1 97.75 26 GLU B N 1
ATOM 4461 C CA . GLU B 1 26 ? 13.023 -54.406 -24.312 1 97.75 26 GLU B CA 1
ATOM 4462 C C . GLU B 1 26 ? 11.805 -53.562 -24.688 1 97.75 26 GLU B C 1
ATOM 4464 O O . GLU B 1 26 ? 11.25 -53.75 -25.781 1 97.75 26 GLU B O 1
ATOM 4469 N N . LEU B 1 27 ? 11.312 -52.75 -23.734 1 98.38 27 LEU B N 1
ATOM 4470 C CA . LEU B 1 27 ? 10.234 -51.812 -23.984 1 98.38 27 LEU B CA 1
ATOM 4471 C C . LEU B 1 27 ? 10.68 -50.406 -23.625 1 98.38 27 LEU B C 1
ATOM 4473 O O . LEU B 1 27 ? 11.102 -50.125 -22.5 1 98.38 27 LEU B O 1
ATOM 4477 N N . SER B 1 28 ? 10.609 -49.5 -24.609 1 98.69 28 SER B N 1
ATOM 4478 C CA . SER B 1 28 ? 10.914 -48.094 -24.375 1 98.69 28 SER B CA 1
ATOM 4479 C C . SER B 1 28 ? 9.641 -47.25 -24.219 1 98.69 28 SER B C 1
ATOM 4481 O O . SER B 1 28 ? 8.742 -47.344 -25.047 1 98.69 28 SER B O 1
ATOM 4483 N N . ILE B 1 29 ? 9.562 -46.5 -23.109 1 98.88 29 ILE B N 1
ATOM 4484 C CA . ILE B 1 29 ? 8.438 -45.625 -22.875 1 98.88 29 ILE B CA 1
ATOM 4485 C C . ILE B 1 29 ? 8.922 -44.156 -22.938 1 98.88 29 ILE B C 1
ATOM 4487 O O . ILE B 1 29 ? 9.75 -43.75 -22.125 1 98.88 29 ILE B O 1
ATOM 4491 N N . VAL B 1 30 ? 8.461 -43.438 -23.875 1 98.88 30 VAL B N 1
ATOM 4492 C CA . VAL B 1 30 ? 8.656 -42 -24.016 1 98.88 30 VAL B CA 1
ATOM 4493 C C . VAL B 1 30 ? 7.383 -41.281 -23.594 1 98.88 30 VAL B C 1
ATOM 4495 O O . VAL B 1 30 ? 6.277 -41.688 -23.953 1 98.88 30 VAL B O 1
ATOM 4498 N N . HIS B 1 31 ? 7.539 -40.219 -22.719 1 98.88 31 HIS B N 1
ATOM 4499 C CA . HIS B 1 31 ? 6.301 -39.656 -22.203 1 98.88 31 HIS B CA 1
ATOM 4500 C C . HIS B 1 31 ? 6.453 -38.156 -21.953 1 98.88 31 HIS B C 1
ATOM 4502 O O . HIS B 1 31 ? 7.566 -37.656 -21.766 1 98.88 31 HIS B O 1
ATOM 4508 N N . ILE B 1 32 ? 5.344 -37.438 -21.969 1 98.81 32 ILE B N 1
ATOM 4509 C CA . ILE B 1 32 ? 5.246 -36.031 -21.531 1 98.81 32 ILE B CA 1
ATOM 4510 C C . ILE B 1 32 ? 4.078 -35.906 -20.562 1 98.81 32 ILE B C 1
ATOM 4512 O O . ILE B 1 32 ? 3.195 -36.75 -20.5 1 98.81 32 ILE B O 1
ATOM 4516 N N . ASN B 1 33 ? 4.16 -34.938 -19.734 1 98.44 33 ASN B N 1
ATOM 4517 C CA . ASN B 1 33 ? 3.092 -34.562 -18.812 1 98.44 33 ASN B CA 1
ATOM 4518 C C . ASN B 1 33 ? 3.084 -33.062 -18.516 1 98.44 33 ASN B C 1
ATOM 4520 O O . ASN B 1 33 ? 4.117 -32.406 -18.625 1 98.44 33 ASN B O 1
ATOM 4524 N N . ASP B 1 34 ? 1.893 -32.531 -18.234 1 98.31 34 ASP B N 1
ATOM 4525 C CA . ASP B 1 34 ? 1.719 -31.156 -17.75 1 98.31 34 ASP B CA 1
ATOM 4526 C C . ASP B 1 34 ? 2.336 -30.141 -18.719 1 98.31 34 ASP B C 1
ATOM 4528 O O . ASP B 1 34 ? 3.166 -29.328 -18.328 1 98.31 34 ASP B O 1
ATOM 4532 N N . PHE B 1 35 ? 1.792 -30.25 -20 1 97.94 35 PHE B N 1
ATOM 4533 C CA . PHE B 1 35 ? 2.197 -29.359 -21.094 1 97.94 35 PHE B CA 1
ATOM 4534 C C . PHE B 1 35 ? 1.798 -27.922 -20.797 1 97.94 35 PHE B C 1
ATOM 4536 O O . PHE B 1 35 ? 2.59 -27 -21.016 1 97.94 35 PHE B O 1
ATOM 4543 N N . HIS B 1 36 ? 0.604 -27.672 -20.391 1 97.75 36 HIS B N 1
ATOM 4544 C CA . HIS B 1 36 ? 0.06 -26.391 -19.938 1 97.75 36 HIS B CA 1
ATOM 4545 C C . HIS B 1 36 ? 0.213 -25.312 -21 1 97.75 36 HIS B C 1
ATOM 4547 O O . HIS B 1 36 ? 0.609 -24.188 -20.703 1 97.75 36 HIS B O 1
ATOM 4553 N N . ALA B 1 37 ? -0.006 -25.719 -22.219 1 97.38 37 ALA B N 1
ATOM 4554 C CA . ALA B 1 37 ? -0.057 -24.828 -23.375 1 97.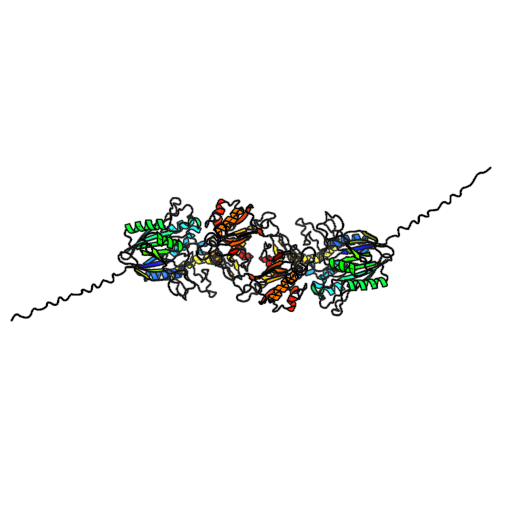38 37 ALA B CA 1
ATOM 4555 C C . ALA B 1 37 ? 1.282 -24.125 -23.594 1 97.38 37 ALA B C 1
ATOM 4557 O O . ALA B 1 37 ? 1.329 -23 -24.109 1 97.38 37 ALA B O 1
ATOM 4558 N N . ARG B 1 38 ? 2.291 -24.766 -23.109 1 96.94 38 ARG B N 1
ATOM 4559 C CA . ARG B 1 38 ? 3.613 -24.188 -23.328 1 96.94 38 ARG B CA 1
ATOM 4560 C C . ARG B 1 38 ? 4.113 -24.516 -24.734 1 96.94 38 ARG B C 1
ATOM 4562 O O . ARG B 1 38 ? 5.105 -25.234 -24.891 1 96.94 38 ARG B O 1
ATOM 4569 N N . PHE B 1 39 ? 3.52 -23.875 -25.672 1 97.75 39 PHE B N 1
ATOM 4570 C CA . PHE B 1 39 ? 3.895 -24.016 -27.078 1 97.75 39 PHE B CA 1
ATOM 4571 C C . PHE B 1 39 ? 5.246 -23.359 -27.344 1 97.75 39 PHE B C 1
ATOM 4573 O O . PHE B 1 39 ? 6.078 -23.922 -28.062 1 97.75 39 PHE B O 1
ATOM 4580 N N . GLU B 1 40 ? 5.441 -22.234 -26.703 1 96 40 GLU B N 1
ATOM 4581 C CA . GLU B 1 40 ? 6.695 -21.5 -26.859 1 96 40 GLU B CA 1
ATOM 4582 C C . GLU B 1 40 ? 7.68 -21.859 -25.75 1 96 40 GLU B C 1
ATOM 4584 O O . GLU B 1 40 ? 7.293 -22.406 -24.719 1 96 40 GLU B O 1
ATOM 4589 N N . GLU B 1 41 ? 8.898 -21.547 -26 1 95 41 GLU B N 1
ATOM 4590 C CA . GLU B 1 41 ? 9.945 -21.766 -25 1 95 41 GLU B CA 1
ATOM 4591 C C . GLU B 1 41 ? 9.711 -20.906 -23.75 1 95 41 GLU B C 1
ATOM 4593 O O . GLU B 1 41 ? 9.016 -19.891 -23.812 1 95 41 GLU B O 1
ATOM 4598 N N . VAL B 1 42 ? 10.25 -21.344 -22.641 1 92.5 42 VAL B N 1
ATOM 4599 C CA . VAL B 1 42 ? 10.164 -20.641 -21.375 1 92.5 42 VAL B CA 1
ATOM 4600 C C . VAL B 1 42 ? 11.562 -20.391 -20.812 1 92.5 42 VAL B C 1
ATOM 4602 O O . VAL B 1 42 ? 12.539 -20.984 -21.281 1 92.5 42 VAL B O 1
ATOM 4605 N N . ASN B 1 43 ? 11.602 -19.484 -19.844 1 89.12 43 ASN B N 1
ATOM 4606 C CA . ASN B 1 43 ? 12.875 -19.344 -19.141 1 89.12 43 ASN B CA 1
ATOM 4607 C C . ASN B 1 43 ? 13.008 -20.359 -18.016 1 89.12 43 ASN B C 1
ATOM 4609 O O . ASN B 1 43 ? 12.148 -21.234 -17.859 1 89.12 43 ASN B O 1
ATOM 4613 N N . THR B 1 44 ? 14.047 -20.281 -17.234 1 81.56 44 THR B N 1
ATOM 4614 C CA . THR B 1 44 ? 14.32 -21.266 -16.203 1 81.56 44 THR B CA 1
ATOM 4615 C C . THR B 1 44 ? 13.273 -21.203 -15.102 1 81.56 44 THR B C 1
ATOM 4617 O O . THR B 1 44 ? 13.07 -22.188 -14.375 1 81.56 44 THR B O 1
ATOM 4620 N N . ALA B 1 45 ? 12.555 -20.109 -15.07 1 80.19 45 ALA B N 1
ATOM 4621 C CA . ALA B 1 45 ? 11.492 -19.969 -14.078 1 80.19 45 ALA B CA 1
ATOM 4622 C C . ALA B 1 45 ? 10.141 -20.344 -14.672 1 80.19 45 ALA B C 1
ATOM 4624 O O . ALA B 1 45 ? 9.102 -20.156 -14.031 1 80.19 45 ALA B O 1
ATOM 4625 N N . SER B 1 46 ? 10.125 -20.859 -15.883 1 84.88 46 SER B N 1
ATOM 4626 C CA . SER B 1 46 ? 8.961 -21.438 -16.547 1 84.88 46 SER B CA 1
ATOM 4627 C C . SER B 1 46 ? 7.996 -20.359 -17.016 1 84.88 46 SER B C 1
ATOM 4629 O O . SER B 1 46 ? 6.789 -20.594 -17.109 1 84.88 46 SER B O 1
ATOM 4631 N N . VAL B 1 47 ? 8.547 -19.156 -17.188 1 88.06 47 VAL B N 1
ATOM 4632 C CA . VAL B 1 47 ? 7.75 -18.062 -17.75 1 88.06 47 VAL B CA 1
ATOM 4633 C C . VAL B 1 47 ? 8.297 -17.672 -19.109 1 88.06 47 VAL B C 1
ATOM 4635 O O . VAL B 1 47 ? 9.328 -18.188 -19.547 1 88.06 47 VAL B O 1
ATOM 4638 N N . SER B 1 48 ? 7.551 -16.812 -19.797 1 88.81 48 SER B N 1
ATOM 4639 C CA . SER B 1 48 ? 7.934 -16.375 -21.141 1 88.81 48 SER B CA 1
ATOM 4640 C C . SER B 1 48 ? 9.398 -15.961 -21.188 1 88.81 48 SER B C 1
ATOM 4642 O O . SER B 1 48 ? 9.891 -15.297 -20.266 1 88.81 48 SER B O 1
ATOM 4644 N N . CYS B 1 49 ? 10.016 -16.391 -22.172 1 90.19 49 CYS B N 1
ATOM 4645 C CA . CYS B 1 49 ? 11.438 -16.109 -22.375 1 90.19 49 CYS B CA 1
ATOM 4646 C C . CYS B 1 49 ? 11.641 -14.969 -23.359 1 90.19 49 CYS B C 1
ATOM 4648 O O . CYS B 1 49 ? 10.898 -14.844 -24.328 1 90.19 49 CYS B O 1
ATOM 4650 N N . ASN B 1 50 ? 12.5 -14.141 -22.969 1 80.94 50 ASN B N 1
ATOM 4651 C CA . ASN B 1 50 ? 12.938 -13.109 -23.906 1 80.94 50 ASN B CA 1
ATOM 4652 C C . ASN B 1 50 ? 14.398 -13.289 -24.297 1 80.94 50 ASN B C 1
ATOM 4654 O O . ASN B 1 50 ? 15.305 -12.828 -23.609 1 80.94 50 ASN B O 1
ATOM 4658 N N . PRO B 1 51 ? 14.539 -13.828 -25.438 1 75.69 51 PRO B N 1
ATOM 4659 C CA . PRO B 1 51 ? 15.922 -14.109 -25.844 1 75.69 51 PRO B CA 1
ATOM 4660 C C . PRO B 1 51 ? 16.75 -12.844 -26.047 1 75.69 51 PRO B C 1
ATOM 4662 O O . PRO B 1 51 ? 17.969 -12.883 -25.969 1 75.69 51 PRO B O 1
ATOM 4665 N N . GLU B 1 52 ? 16.094 -11.727 -26.266 1 70.75 52 GLU B N 1
ATOM 4666 C CA . GLU B 1 52 ? 16.812 -10.477 -26.5 1 70.75 52 GLU B CA 1
ATOM 4667 C C . GLU B 1 52 ? 17.453 -9.961 -25.203 1 70.75 52 GLU B C 1
ATOM 4669 O O . GLU B 1 52 ? 18.344 -9.117 -25.25 1 70.75 52 GLU B O 1
ATOM 4674 N N . LYS B 1 53 ? 17.062 -10.516 -24.078 1 72.88 53 LYS B N 1
ATOM 4675 C CA . LYS B 1 53 ? 17.609 -10.055 -22.797 1 72.88 53 LYS B CA 1
ATOM 4676 C C . LYS B 1 53 ? 18.609 -11.055 -22.234 1 72.88 53 LYS B C 1
ATOM 4678 O O . LYS B 1 53 ? 18.734 -11.188 -21.016 1 72.88 53 LYS B O 1
ATOM 4683 N N . ASP B 1 54 ? 19.125 -11.828 -22.953 1 77.69 54 ASP B N 1
ATOM 4684 C CA . ASP B 1 54 ? 20.156 -12.805 -22.625 1 77.69 54 ASP B CA 1
ATOM 4685 C C . ASP B 1 54 ? 19.625 -13.859 -21.656 1 77.69 54 ASP B C 1
ATOM 4687 O O . ASP B 1 54 ? 20.359 -14.344 -20.797 1 77.69 54 ASP B O 1
ATOM 4691 N N . GLU B 1 55 ? 18.422 -14.148 -21.797 1 85.56 55 GLU B N 1
ATOM 4692 C CA . GLU B 1 55 ? 17.844 -15.234 -21.016 1 85.56 55 GLU B CA 1
ATOM 4693 C C . GLU B 1 55 ? 18.062 -16.594 -21.688 1 85.56 55 GLU B C 1
ATOM 4695 O O . GLU B 1 55 ? 18.047 -16.672 -22.922 1 85.56 55 GLU B O 1
ATOM 4700 N N . VAL B 1 56 ? 18.312 -17.547 -20.891 1 88.75 56 VAL B N 1
ATOM 4701 C CA . VAL B 1 56 ? 18.375 -18.922 -21.422 1 88.75 56 VAL B CA 1
ATOM 4702 C C . VAL B 1 56 ? 16.953 -19.453 -21.594 1 88.75 56 VAL B C 1
ATOM 4704 O O . VAL B 1 56 ? 16.203 -19.594 -20.641 1 88.75 56 VAL B O 1
ATOM 4707 N N . CYS B 1 57 ? 16.625 -19.75 -22.828 1 93.69 57 CYS B N 1
ATOM 4708 C CA . CYS B 1 57 ? 15.305 -20.281 -23.141 1 93.69 57 CYS B CA 1
ATOM 4709 C C . CYS B 1 57 ? 15.344 -21.797 -23.25 1 93.69 57 CYS B C 1
ATOM 4711 O O . CYS B 1 57 ? 16.297 -22.359 -23.797 1 93.69 57 CYS B O 1
ATOM 4713 N N . VAL B 1 58 ? 14.375 -22.453 -22.734 1 95.38 58 VAL B N 1
ATOM 4714 C CA . VAL B 1 58 ? 14.297 -23.906 -22.703 1 95.38 58 VAL B CA 1
ATOM 4715 C C . VAL B 1 58 ? 12.875 -24.359 -23.047 1 95.38 58 VAL B C 1
ATOM 4717 O O . VAL B 1 58 ? 11.961 -23.531 -23.141 1 95.38 58 VAL B O 1
ATOM 4720 N N . GLY B 1 59 ? 12.742 -25.641 -23.375 1 96.88 59 GLY B N 1
ATOM 4721 C CA . GLY B 1 59 ? 11.43 -26.219 -23.594 1 96.88 59 GLY B CA 1
ATOM 4722 C C . GLY B 1 59 ? 10.766 -25.766 -24.875 1 96.88 59 GLY B C 1
ATOM 4723 O O . GLY B 1 59 ? 11.445 -25.562 -25.891 1 96.88 59 GLY B O 1
ATOM 4724 N N . GLY B 1 60 ? 9.438 -25.734 -24.828 1 97.25 60 GLY B N 1
ATOM 4725 C CA . GLY B 1 60 ? 8.641 -25.469 -26.016 1 97.25 60 GLY B CA 1
ATOM 4726 C C . GLY B 1 60 ? 8.273 -26.734 -26.766 1 97.25 60 GLY B C 1
ATOM 4727 O O . GLY B 1 60 ? 9.016 -27.719 -26.734 1 97.25 60 GLY B O 1
ATOM 4728 N N . TYR B 1 61 ? 7.18 -26.625 -27.469 1 98.38 61 TYR B N 1
ATOM 4729 C CA . TYR B 1 61 ? 6.668 -27.828 -28.109 1 98.38 61 TYR B CA 1
ATOM 4730 C C . TYR B 1 61 ? 7.578 -28.25 -29.25 1 98.38 61 TYR B C 1
ATOM 4732 O O . TYR B 1 61 ? 7.727 -29.453 -29.531 1 98.38 61 TYR B O 1
ATOM 4740 N N . ALA B 1 62 ? 8.25 -27.281 -29.953 1 98.69 62 ALA B N 1
ATOM 4741 C CA . ALA B 1 62 ? 9.133 -27.625 -31.062 1 98.69 62 ALA B CA 1
ATOM 4742 C C . ALA B 1 62 ? 10.305 -28.484 -30.594 1 98.69 62 ALA B C 1
ATOM 4744 O O . ALA B 1 62 ? 10.656 -29.469 -31.25 1 98.69 62 ALA B O 1
ATOM 4745 N N . ARG B 1 63 ? 10.898 -28.094 -29.469 1 98.62 63 ARG B N 1
ATOM 4746 C CA . ARG B 1 63 ? 11.984 -28.906 -28.922 1 98.62 63 ARG B CA 1
ATOM 4747 C C . ARG B 1 63 ? 11.461 -30.25 -28.422 1 98.62 63 ARG B C 1
ATOM 4749 O O . ARG B 1 63 ? 12.148 -31.266 -28.531 1 98.62 63 ARG B O 1
ATOM 4756 N N . THR B 1 64 ? 10.289 -30.219 -27.828 1 98.81 64 THR B N 1
ATOM 4757 C CA . THR B 1 64 ? 9.656 -31.453 -27.391 1 98.81 64 THR B CA 1
ATOM 4758 C C . THR B 1 64 ? 9.547 -32.438 -28.531 1 98.81 64 THR B C 1
ATOM 4760 O O . THR B 1 64 ? 9.93 -33.625 -28.391 1 98.81 64 THR B O 1
ATOM 4763 N N . VAL B 1 65 ? 9.055 -32 -29.672 1 98.81 65 VAL B N 1
ATOM 4764 C CA . VAL B 1 65 ? 8.836 -32.844 -30.828 1 98.81 65 VAL B CA 1
ATOM 4765 C C . VAL B 1 65 ? 10.172 -33.344 -31.375 1 98.81 65 VAL B C 1
ATOM 4767 O O . VAL B 1 65 ? 10.281 -34.5 -31.781 1 98.81 65 VAL B O 1
ATOM 4770 N N . THR B 1 66 ? 11.195 -32.5 -31.375 1 98.88 66 THR B N 1
ATOM 4771 C CA . THR B 1 66 ? 12.523 -32.938 -31.797 1 98.88 66 THR B CA 1
ATOM 4772 C C . THR B 1 66 ? 12.977 -34.156 -31 1 98.88 66 THR B C 1
ATOM 4774 O O . THR B 1 66 ? 13.398 -35.156 -31.562 1 98.88 66 THR B O 1
ATOM 4777 N N . VAL B 1 67 ? 12.859 -34.062 -29.703 1 98.81 67 VAL B N 1
ATOM 4778 C CA . VAL B 1 67 ? 13.336 -35.125 -28.828 1 98.81 67 VAL B CA 1
ATOM 4779 C C . VAL B 1 67 ? 12.43 -36.344 -28.953 1 98.81 67 VAL B C 1
ATOM 4781 O O . VAL B 1 67 ? 12.906 -37.5 -28.984 1 98.81 67 VAL B O 1
ATOM 4784 N N . LEU B 1 68 ? 11.102 -36.156 -29.062 1 98.81 68 LEU B N 1
ATOM 4785 C CA . LEU B 1 68 ? 10.164 -37.25 -29.25 1 98.81 68 LEU B CA 1
ATOM 4786 C C . LEU B 1 68 ? 10.516 -38.062 -30.5 1 98.81 68 LEU B C 1
ATOM 4788 O O . LEU B 1 68 ? 10.648 -39.281 -30.438 1 98.81 68 LEU B O 1
ATOM 4792 N N . LYS B 1 69 ? 10.656 -37.375 -31.609 1 98.62 69 LYS B N 1
ATOM 4793 C CA . LYS B 1 69 ? 10.961 -38.031 -32.875 1 98.62 69 LYS B CA 1
ATOM 4794 C C . LYS B 1 69 ? 12.273 -38.812 -32.812 1 98.62 69 LYS B C 1
ATOM 4796 O O . LYS B 1 69 ? 12.359 -39.938 -33.281 1 98.62 69 LYS B O 1
ATOM 4801 N N . LYS B 1 70 ? 13.234 -38.188 -32.188 1 98.62 70 LYS B N 1
ATOM 4802 C CA . LYS B 1 70 ? 14.531 -38.844 -32.031 1 98.62 70 LYS B CA 1
ATOM 4803 C C . LYS B 1 70 ? 14.414 -40.125 -31.234 1 98.62 70 LYS B C 1
ATOM 4805 O O . LYS B 1 70 ? 14.875 -41.188 -31.672 1 98.62 70 LYS B O 1
ATOM 4810 N N . LEU B 1 71 ? 13.812 -40.062 -30.078 1 98.56 71 LEU B N 1
ATOM 4811 C CA . LEU B 1 71 ? 13.688 -41.219 -29.203 1 98.56 71 LEU B CA 1
ATOM 4812 C C . LEU B 1 71 ? 12.852 -42.312 -29.859 1 98.56 71 LEU B C 1
ATOM 4814 O O . LEU B 1 71 ? 13.203 -43.5 -29.781 1 98.56 71 LEU B O 1
ATOM 4818 N N . LEU B 1 72 ? 11.758 -41.969 -30.531 1 98.19 72 LEU B N 1
ATOM 4819 C CA . LEU B 1 72 ? 10.867 -42.938 -31.141 1 98.19 72 LEU B CA 1
ATOM 4820 C C . LEU B 1 72 ? 11.547 -43.656 -32.312 1 98.19 72 LEU B C 1
ATOM 4822 O O . LEU B 1 72 ? 11.234 -44.812 -32.625 1 98.19 72 LEU B O 1
ATOM 4826 N N . ALA B 1 73 ? 12.461 -42.969 -32.938 1 97.94 73 ALA B N 1
ATOM 4827 C CA . ALA B 1 73 ? 13.195 -43.531 -34.031 1 97.94 73 ALA B CA 1
ATOM 4828 C C . ALA B 1 73 ? 14.312 -44.469 -33.562 1 97.94 73 ALA B C 1
ATOM 4830 O O . ALA B 1 73 ? 14.617 -45.469 -34.188 1 97.94 73 ALA B O 1
ATOM 4831 N N . GLU B 1 74 ? 14.852 -44.156 -32.438 1 97.56 74 GLU B N 1
ATOM 4832 C CA . GLU B 1 74 ? 16.078 -44.844 -32 1 97.56 74 GLU B CA 1
ATOM 4833 C C . GLU B 1 74 ? 15.773 -45.969 -31.031 1 97.56 74 GLU B C 1
ATOM 4835 O O . GLU B 1 74 ? 16.562 -46.906 -30.906 1 97.56 74 GLU B O 1
ATOM 4840 N N . ARG B 1 75 ? 14.664 -45.969 -30.391 1 97.56 75 ARG B N 1
ATOM 4841 C CA . ARG B 1 75 ? 14.391 -46.938 -29.328 1 97.56 75 ARG B CA 1
ATOM 4842 C C . ARG B 1 75 ? 13.758 -48.188 -29.875 1 97.56 75 ARG B C 1
ATOM 4844 O O . ARG B 1 75 ? 13.164 -48.188 -30.953 1 97.56 75 ARG B O 1
ATOM 4851 N N . THR B 1 76 ? 13.945 -49.25 -29.094 1 97.44 76 THR B N 1
ATOM 4852 C CA . THR B 1 76 ? 13.352 -50.562 -29.406 1 97.44 76 THR B CA 1
ATOM 4853 C C . THR B 1 76 ? 11.953 -50.656 -28.797 1 97.44 76 THR B C 1
ATOM 4855 O O . THR B 1 76 ? 11.766 -50.406 -27.594 1 97.44 76 THR B O 1
ATOM 4858 N N . ASN B 1 77 ? 10.945 -50.969 -29.562 1 98.12 77 ASN B N 1
ATOM 4859 C CA . ASN B 1 77 ? 9.555 -51.156 -29.156 1 98.12 77 ASN B CA 1
ATOM 4860 C C . ASN B 1 77 ? 9.031 -49.938 -28.406 1 98.12 77 ASN B C 1
ATOM 4862 O O . ASN B 1 77 ? 8.5 -50.031 -27.312 1 98.12 77 ASN B O 1
ATOM 4866 N N . PRO B 1 78 ? 9.203 -48.812 -28.969 1 98.44 78 PRO B N 1
ATOM 4867 C CA . PRO B 1 78 ? 8.805 -47.594 -28.25 1 98.44 78 PRO B CA 1
ATOM 4868 C C . PRO B 1 78 ? 7.293 -47.438 -28.156 1 98.44 78 PRO B C 1
ATOM 4870 O O . PRO B 1 78 ? 6.562 -47.844 -29.062 1 98.44 78 PRO B O 1
ATOM 4873 N N . ILE B 1 79 ? 6.836 -46.875 -27.062 1 98.56 79 ILE B N 1
ATOM 4874 C CA . ILE B 1 79 ? 5.484 -46.344 -26.906 1 98.56 79 ILE B CA 1
ATOM 4875 C C . ILE B 1 79 ? 5.551 -44.906 -26.406 1 98.56 79 ILE B C 1
ATOM 4877 O O . ILE B 1 79 ? 6.402 -44.562 -25.578 1 98.56 79 ILE B O 1
ATOM 4881 N N . TYR B 1 80 ? 4.762 -44.031 -26.922 1 98.88 80 TYR B N 1
ATOM 4882 C CA . TYR B 1 80 ? 4.68 -42.625 -26.547 1 98.88 80 TYR B CA 1
ATOM 4883 C C . TYR B 1 80 ? 3.396 -42.344 -25.766 1 98.88 80 TYR B C 1
ATOM 4885 O O . TYR B 1 80 ? 2.297 -42.594 -26.281 1 98.88 80 TYR B O 1
ATOM 4893 N N . LEU B 1 81 ? 3.525 -41.844 -24.547 1 98.94 81 LEU B N 1
ATOM 4894 C CA . LEU B 1 81 ? 2.381 -41.594 -23.672 1 98.94 81 LEU B CA 1
ATOM 4895 C C . LEU B 1 81 ? 2.312 -40.156 -23.234 1 98.94 81 LEU B C 1
ATOM 4897 O O . LEU B 1 81 ? 3.348 -39.5 -23.016 1 98.94 81 LEU B O 1
ATOM 4901 N N . ASN B 1 82 ? 1.138 -39.531 -23.109 1 98.88 82 ASN B N 1
ATOM 4902 C CA . ASN B 1 82 ? 0.844 -38.219 -22.594 1 98.88 82 ASN B CA 1
ATOM 4903 C C . ASN B 1 82 ? -0.03 -38.25 -21.344 1 98.88 82 ASN B C 1
ATOM 4905 O O . ASN B 1 82 ? -1.197 -38.656 -21.422 1 98.88 82 ASN B O 1
ATOM 4909 N N . ALA B 1 83 ? 0.502 -37.75 -20.25 1 98.81 83 ALA B N 1
ATOM 4910 C CA . ALA B 1 83 ? -0.161 -37.969 -18.969 1 98.81 83 ALA B CA 1
ATOM 4911 C C . ALA B 1 83 ? -1.07 -36.781 -18.625 1 98.81 83 ALA B C 1
ATOM 4913 O O . ALA B 1 83 ? -1.396 -36.562 -17.453 1 98.81 83 ALA B O 1
ATOM 4914 N N . GLY B 1 84 ? -1.412 -36 -19.516 1 98.12 84 GLY B N 1
ATOM 4915 C CA . GLY B 1 84 ? -2.508 -35.031 -19.359 1 98.12 84 GLY B CA 1
ATOM 4916 C C . GLY B 1 84 ? -2.049 -33.656 -18.922 1 98.12 84 GLY B C 1
ATOM 4917 O O . GLY B 1 84 ? -0.846 -33.406 -18.844 1 98.12 84 GLY B O 1
ATOM 4918 N N . ASP B 1 85 ? -3.045 -32.656 -18.781 1 98.12 85 ASP B N 1
ATOM 4919 C CA . ASP B 1 85 ? -2.887 -31.234 -18.516 1 98.12 85 ASP B CA 1
ATOM 4920 C C . ASP B 1 85 ? -2.146 -30.547 -19.656 1 98.12 85 ASP B C 1
ATOM 4922 O O . ASP B 1 85 ? -1.119 -29.891 -19.422 1 98.12 85 ASP B O 1
ATOM 4926 N N . ASN B 1 86 ? -2.811 -30.594 -20.734 1 98.06 86 ASN B N 1
ATOM 4927 C CA . ASN B 1 86 ? -2.26 -29.984 -21.938 1 98.06 86 ASN B CA 1
ATOM 4928 C C . ASN B 1 86 ? -2.766 -28.562 -22.125 1 98.06 86 ASN B C 1
ATOM 4930 O O . ASN B 1 86 ? -2.186 -27.781 -22.891 1 98.06 86 ASN B O 1
ATOM 4934 N N . PHE B 1 87 ? -3.922 -28.297 -21.375 1 94.38 87 PHE B N 1
ATOM 4935 C CA . PHE B 1 87 ? -4.559 -26.984 -21.5 1 94.38 87 PHE B CA 1
ATOM 4936 C C . PHE B 1 87 ? -3.949 -26 -20.5 1 94.38 87 PHE B C 1
ATOM 4938 O O . PHE B 1 87 ? -3.201 -26.406 -19.609 1 94.38 87 PHE B O 1
ATOM 4945 N N . GLN B 1 88 ? -4.262 -24.812 -20.641 1 90.38 88 GLN B N 1
ATOM 4946 C CA . GLN B 1 88 ? -4.246 -23.672 -19.719 1 90.38 88 GLN B CA 1
ATOM 4947 C C . GLN B 1 88 ? -2.842 -23.422 -19.188 1 90.38 88 GLN B C 1
ATOM 4949 O O . GLN B 1 88 ? -2.193 -24.328 -18.656 1 90.38 88 GLN B O 1
ATOM 4954 N N . GLY B 1 89 ? -2.385 -22.172 -19.266 1 93.88 89 GLY B N 1
ATOM 4955 C CA . GLY B 1 89 ? -1.128 -21.75 -18.656 1 93.88 89 GLY B CA 1
ATOM 4956 C C . GLY B 1 89 ? -0.491 -20.578 -19.375 1 93.88 89 GLY B C 1
ATOM 4957 O O . GLY B 1 89 ? 0.345 -19.875 -18.812 1 93.88 89 GLY B O 1
ATOM 4958 N N . THR B 1 90 ? -0.776 -20.453 -20.578 1 95.75 90 THR B N 1
ATOM 4959 C CA . THR B 1 90 ? -0.269 -19.344 -21.359 1 95.75 90 THR B CA 1
ATOM 4960 C C . THR B 1 90 ? -1.39 -18.703 -22.172 1 95.75 90 THR B C 1
ATOM 4962 O O . THR B 1 90 ? -2.486 -19.25 -22.281 1 95.75 90 THR B O 1
ATOM 4965 N N . LEU B 1 91 ? -1.077 -17.578 -22.781 1 95.88 91 LEU B N 1
ATOM 4966 C CA . LEU B 1 91 ? -2.047 -16.844 -23.594 1 95.88 91 LEU B CA 1
ATOM 4967 C C . LEU B 1 91 ? -2.479 -17.656 -24.812 1 95.88 91 LEU B C 1
ATOM 4969 O O . LEU B 1 91 ? -3.562 -17.438 -25.344 1 95.88 91 LEU B O 1
ATOM 4973 N N . TRP B 1 92 ? -1.683 -18.641 -25.219 1 97.38 92 TRP B N 1
ATOM 4974 C CA . TRP B 1 92 ? -2.033 -19.516 -26.344 1 97.38 92 TRP B CA 1
ATOM 4975 C C . TRP B 1 92 ? -3.383 -20.188 -26.094 1 97.38 92 TRP B C 1
ATOM 4977 O O . TRP B 1 92 ? -4.23 -20.219 -27 1 97.38 92 TRP B O 1
ATOM 4987 N N . TYR B 1 93 ? -3.578 -20.656 -24.906 1 97.38 93 TYR B N 1
ATOM 4988 C CA . TYR B 1 93 ? -4.844 -21.328 -24.625 1 97.38 93 TYR B CA 1
ATOM 4989 C C . TYR B 1 93 ? -5.973 -20.312 -24.484 1 97.38 93 TYR B C 1
ATOM 4991 O O . TYR B 1 93 ? -7.098 -20.562 -24.938 1 97.38 93 TYR B O 1
ATOM 4999 N N . ASN B 1 94 ? -5.648 -19.188 -23.828 1 96.06 94 ASN B N 1
ATOM 5000 C CA . ASN B 1 94 ? -6.691 -18.172 -23.641 1 96.06 94 ASN B CA 1
ATOM 5001 C C . ASN B 1 94 ? -7.246 -17.688 -24.969 1 96.06 94 ASN B C 1
ATOM 5003 O O . ASN B 1 94 ? -8.422 -17.344 -25.062 1 96.06 94 ASN B O 1
ATOM 5007 N N . ILE B 1 95 ? -6.422 -17.672 -25.953 1 96.25 95 ILE B N 1
ATOM 5008 C CA . ILE B 1 95 ? -6.836 -17.172 -27.266 1 96.25 95 ILE B CA 1
ATOM 5009 C C . ILE B 1 95 ? -7.379 -18.312 -28.109 1 96.25 95 ILE B C 1
ATOM 5011 O O . ILE B 1 95 ? -8.461 -18.203 -28.688 1 96.25 95 ILE B O 1
ATOM 5015 N N . HIS B 1 96 ? -6.672 -19.5 -28.141 1 97.38 96 HIS B N 1
ATOM 5016 C CA . HIS B 1 96 ? -6.953 -20.5 -29.172 1 97.38 96 HIS B CA 1
ATOM 5017 C C . HIS B 1 96 ? -7.672 -21.703 -28.578 1 97.38 96 HIS B C 1
ATOM 5019 O O . HIS B 1 96 ? -8.25 -22.516 -29.328 1 97.38 96 HIS B O 1
ATOM 5025 N N . ARG B 1 97 ? -7.637 -21.891 -27.281 1 96.44 97 ARG B N 1
ATOM 5026 C CA . ARG B 1 97 ? -8.305 -22.969 -26.562 1 96.44 97 ARG B CA 1
ATOM 5027 C C . ARG B 1 97 ? -7.848 -24.328 -27.094 1 96.44 97 ARG B C 1
ATOM 5029 O O . ARG B 1 97 ? -6.648 -24.562 -27.234 1 96.44 97 ARG B O 1
ATOM 5036 N N . TRP B 1 98 ? -8.805 -25.25 -27.266 1 96.81 98 TRP B N 1
ATOM 5037 C CA . TRP B 1 98 ? -8.5 -26.641 -27.625 1 96.81 98 TRP B CA 1
ATOM 5038 C C . TRP B 1 98 ? -7.973 -26.719 -29.062 1 96.81 98 TRP B C 1
ATOM 5040 O O . TRP B 1 98 ? -7.25 -27.656 -29.406 1 96.81 98 TRP B O 1
ATOM 5050 N N . ASN B 1 99 ? -8.188 -25.766 -29.891 1 97.25 99 ASN B N 1
ATOM 5051 C CA . ASN B 1 99 ? -7.824 -25.812 -31.297 1 97.25 99 ASN B CA 1
ATOM 5052 C C . ASN B 1 99 ? -6.316 -25.922 -31.5 1 97.25 99 ASN B C 1
ATOM 5054 O O . ASN B 1 99 ? -5.84 -26.797 -32.219 1 97.25 99 ASN B O 1
ATOM 5058 N N . ALA B 1 100 ? -5.574 -25.062 -30.844 1 97.69 100 ALA B N 1
ATOM 5059 C CA . ALA B 1 100 ? -4.121 -25.109 -30.953 1 97.69 100 ALA B CA 1
ATOM 5060 C C . ALA B 1 100 ? -3.562 -26.406 -30.375 1 97.69 100 ALA B C 1
ATOM 5062 O O . ALA B 1 100 ? -2.643 -27 -30.938 1 97.69 100 ALA B O 1
ATOM 5063 N N . THR B 1 101 ? -4.121 -26.812 -29.281 1 98 101 THR B N 1
ATOM 5064 C CA . THR B 1 101 ? -3.635 -28.016 -28.625 1 98 101 THR B CA 1
ATOM 5065 C C . THR B 1 101 ? -3.801 -29.234 -29.531 1 98 101 THR B C 1
ATOM 5067 O O . THR B 1 101 ? -2.873 -30.031 -29.688 1 98 101 THR B O 1
ATOM 5070 N N . VAL B 1 102 ? -4.988 -29.359 -30.156 1 98.38 102 VAL B N 1
ATOM 5071 C CA . VAL B 1 102 ? -5.27 -30.484 -31.062 1 98.38 102 VAL B CA 1
ATOM 5072 C C . VAL B 1 102 ? -4.324 -30.438 -32.25 1 98.38 102 VAL B C 1
ATOM 5074 O O . VAL B 1 102 ? -3.73 -31.453 -32.625 1 98.38 102 VAL B O 1
ATOM 5077 N N . GLU B 1 103 ? -4.195 -29.266 -32.812 1 97.94 103 GLU B N 1
ATOM 5078 C CA . GLU B 1 103 ? -3.352 -29.109 -34 1 97.94 103 GLU B CA 1
ATOM 5079 C C . GLU B 1 103 ? -1.935 -29.609 -33.719 1 97.94 103 GLU B C 1
ATOM 5081 O O . GLU B 1 103 ? -1.397 -30.406 -34.5 1 97.94 103 GLU B O 1
ATOM 5086 N N . PHE B 1 104 ? -1.369 -29.25 -32.656 1 98.38 104 PHE B N 1
ATOM 5087 C CA . PHE B 1 104 ? 0.047 -29.516 -32.438 1 98.38 104 PHE B CA 1
ATOM 5088 C C . PHE B 1 104 ? 0.256 -30.906 -31.875 1 98.38 104 PHE B C 1
ATOM 5090 O O . PHE B 1 104 ? 1.187 -31.609 -32.281 1 98.38 104 PHE B O 1
ATOM 5097 N N . LEU B 1 105 ? -0.589 -31.359 -30.922 1 98.56 105 LEU B N 1
ATOM 5098 C CA . LEU B 1 105 ? -0.433 -32.719 -30.391 1 98.56 105 LEU B CA 1
ATOM 5099 C C . LEU B 1 105 ? -0.657 -33.75 -31.469 1 98.56 105 LEU B C 1
ATOM 5101 O O . LEU B 1 105 ? -0.074 -34.844 -31.422 1 98.56 105 LEU B O 1
ATOM 5105 N N . ASN B 1 106 ? -1.466 -33.438 -32.5 1 98.56 106 ASN B N 1
ATOM 5106 C CA . ASN B 1 106 ? -1.742 -34.375 -33.562 1 98.56 106 ASN B CA 1
ATOM 5107 C C . ASN B 1 106 ? -0.56 -34.469 -34.531 1 98.56 106 ASN B C 1
ATOM 5109 O O . ASN B 1 106 ? -0.505 -35.406 -35.375 1 98.56 106 ASN B O 1
ATOM 5113 N N . MET B 1 107 ? 0.378 -33.562 -34.469 1 98.12 107 MET B N 1
ATOM 5114 C CA . MET B 1 107 ? 1.574 -33.656 -35.281 1 98.12 107 MET B CA 1
ATOM 5115 C C . MET B 1 107 ? 2.404 -34.875 -34.906 1 98.12 107 MET B C 1
ATOM 5117 O O . MET B 1 107 ? 3.072 -35.5 -35.75 1 98.12 107 MET B O 1
ATOM 5121 N N . VAL B 1 108 ? 2.4 -35.188 -33.562 1 98.12 108 VAL B N 1
ATOM 5122 C CA . VAL B 1 108 ? 2.973 -36.406 -33.062 1 98.12 108 VAL B CA 1
ATOM 5123 C C . VAL B 1 108 ? 2.002 -37.062 -32.062 1 98.12 108 VAL B C 1
ATOM 5125 O O . VAL B 1 108 ? 2.184 -36.938 -30.844 1 98.12 108 VAL B O 1
ATOM 5128 N N . PRO B 1 109 ? 1.042 -37.781 -32.594 1 98.38 109 PRO B N 1
ATOM 5129 C CA . PRO B 1 109 ? 0.052 -38.375 -31.688 1 98.38 109 PRO B CA 1
ATOM 5130 C C . PRO B 1 109 ? 0.657 -39.406 -30.75 1 98.38 109 PRO B C 1
ATOM 5132 O O . PRO B 1 109 ? 1.495 -40.219 -31.172 1 98.38 109 PRO B O 1
ATOM 5135 N N . ALA B 1 110 ? 0.293 -39.375 -29.531 1 98.75 110 ALA B N 1
ATOM 5136 C CA . ALA B 1 110 ? 0.672 -40.406 -28.578 1 98.75 110 ALA B CA 1
ATOM 5137 C C . ALA B 1 110 ? -0.092 -41.719 -28.844 1 98.75 110 ALA B C 1
ATOM 5139 O O . ALA B 1 110 ? -1.179 -41.688 -29.422 1 98.75 110 ALA B O 1
ATOM 5140 N N . ASP B 1 111 ? 0.521 -42.781 -28.422 1 98.69 111 ASP B N 1
ATOM 5141 C CA . ASP B 1 111 ? -0.208 -44.062 -28.469 1 98.69 111 ASP B CA 1
ATOM 5142 C C . ASP B 1 111 ? -1.447 -44 -27.578 1 98.69 111 ASP B C 1
ATOM 5144 O O . ASP B 1 111 ? -2.496 -44.562 -27.938 1 98.69 111 ASP B O 1
ATOM 5148 N N . ALA B 1 112 ? -1.313 -43.375 -26.453 1 98.75 112 ALA B N 1
ATOM 5149 C CA . ALA B 1 112 ? -2.422 -43.156 -25.531 1 98.75 112 ALA B CA 1
ATOM 5150 C C . ALA B 1 112 ? -2.16 -41.938 -24.656 1 98.75 112 ALA B C 1
ATOM 5152 O O . ALA B 1 112 ? -1.008 -41.531 -24.453 1 98.75 112 ALA B O 1
ATOM 5153 N N . MET B 1 113 ? -3.215 -41.406 -24.188 1 98.69 113 MET B N 1
ATOM 5154 C CA . MET B 1 113 ? -3.1 -40.281 -23.25 1 98.69 113 MET B CA 1
ATOM 5155 C C . MET B 1 113 ? -4.219 -40.312 -22.203 1 98.69 113 MET B C 1
ATOM 5157 O O . MET B 1 113 ? -5.219 -41 -22.406 1 98.69 113 MET B O 1
ATOM 5161 N N . THR B 1 114 ? -4.008 -39.719 -21.125 1 98.69 114 THR B N 1
ATOM 5162 C CA . THR B 1 114 ? -5.074 -39.344 -20.219 1 98.69 114 THR B CA 1
ATOM 5163 C C . THR B 1 114 ? -5.266 -37.844 -20.203 1 98.69 114 THR B C 1
ATOM 5165 O O . THR B 1 114 ? -4.801 -37.125 -21.109 1 98.69 114 THR B O 1
ATOM 5168 N N . ILE B 1 115 ? -6.172 -37.312 -19.375 1 98.38 115 ILE B N 1
ATOM 5169 C CA . ILE B 1 115 ? -6.352 -35.844 -19.234 1 98.38 115 ILE B CA 1
ATOM 5170 C C . ILE B 1 115 ? -6.262 -35.469 -17.75 1 98.38 115 ILE B C 1
ATOM 5172 O O . ILE B 1 115 ? -6.285 -36.344 -16.875 1 98.38 115 ILE B O 1
ATOM 5176 N N . GLY B 1 116 ? -5.988 -34.281 -17.531 1 98.06 116 GLY B N 1
ATOM 5177 C CA . GLY B 1 116 ? -5.922 -33.75 -16.188 1 98.06 116 GLY B CA 1
ATOM 5178 C C . GLY B 1 116 ? -7.027 -32.75 -15.875 1 98.06 116 GLY B C 1
ATOM 5179 O O . GLY B 1 116 ? -8.008 -32.656 -16.609 1 98.06 116 GLY B O 1
ATOM 5180 N N . ASN B 1 117 ? -6.934 -32.125 -14.703 1 97 117 ASN B N 1
ATOM 5181 C CA . ASN B 1 117 ? -7.961 -31.203 -14.211 1 97 117 ASN B CA 1
ATOM 5182 C C . ASN B 1 117 ? -8.055 -29.953 -15.078 1 97 117 ASN B C 1
ATOM 5184 O O . ASN B 1 117 ? -9.133 -29.359 -15.227 1 97 117 ASN B O 1
ATOM 5188 N N . HIS B 1 118 ? -7.031 -29.547 -15.766 1 97.5 118 HIS B N 1
ATOM 5189 C CA . HIS B 1 118 ? -7.027 -28.281 -16.484 1 97.5 118 HIS B CA 1
ATOM 5190 C C . HIS B 1 118 ? -7.723 -28.422 -17.844 1 97.5 118 HIS B C 1
ATOM 5192 O O . HIS B 1 118 ? -8.07 -27.406 -18.469 1 97.5 118 HIS B O 1
ATOM 5198 N N . GLU B 1 119 ? -7.891 -29.609 -18.344 1 98.12 119 GLU B N 1
ATOM 5199 C CA . GLU B 1 119 ? -8.734 -29.797 -19.516 1 98.12 119 GLU B CA 1
ATOM 5200 C C . GLU B 1 119 ? -10.172 -29.359 -19.234 1 98.12 119 GLU B C 1
ATOM 5202 O O . GLU B 1 119 ? -10.922 -29.047 -20.172 1 98.12 119 GLU B O 1
ATOM 5207 N N . PHE B 1 120 ? -10.562 -29.219 -17.906 1 97 120 PHE B N 1
ATOM 5208 C CA . PHE B 1 120 ? -11.93 -28.875 -17.516 1 97 120 PHE B CA 1
ATOM 5209 C C . PHE B 1 120 ? -12.039 -27.391 -17.172 1 97 120 PHE B C 1
ATOM 5211 O O . PHE B 1 120 ? -13.062 -26.953 -16.656 1 97 120 PHE B O 1
ATOM 5218 N N . ASP B 1 121 ? -11.047 -26.641 -17.453 1 94.19 121 ASP B N 1
ATOM 5219 C CA . ASP B 1 121 ? -11.039 -25.234 -17.031 1 94.19 121 ASP B CA 1
ATOM 5220 C C . ASP B 1 121 ? -12.195 -24.469 -17.672 1 94.19 121 ASP B C 1
ATOM 5222 O O . ASP B 1 121 ? -12.68 -23.484 -17.109 1 94.19 121 ASP B O 1
ATOM 5226 N N . HIS B 1 122 ? -12.664 -24.891 -18.844 1 94.38 122 HIS B N 1
ATOM 5227 C CA . HIS B 1 122 ? -13.852 -24.312 -19.484 1 94.38 122 HIS B CA 1
ATOM 5228 C C . HIS B 1 122 ? -15.008 -25.297 -19.484 1 94.38 122 HIS B C 1
ATOM 5230 O O . HIS B 1 122 ? -15.766 -25.359 -20.469 1 94.38 122 HIS B O 1
ATOM 5236 N N . GLY B 1 123 ? -14.992 -26.172 -18.531 1 94.94 123 GLY B N 1
ATOM 5237 C CA . GLY B 1 123 ? -16.094 -27.109 -18.344 1 94.94 123 GLY B CA 1
ATOM 5238 C C . GLY B 1 123 ? -16.047 -28.281 -19.312 1 94.94 123 GLY B C 1
ATOM 5239 O O . GLY B 1 123 ? -15.117 -28.391 -20.109 1 94.94 123 GLY B O 1
ATOM 5240 N N . VAL B 1 124 ? -17.047 -29.062 -19.172 1 96.94 124 VAL B N 1
ATOM 5241 C CA . VAL B 1 124 ? -17.188 -30.234 -20.031 1 96.94 124 VAL B CA 1
ATOM 5242 C C . VAL B 1 124 ? -17.328 -29.781 -21.484 1 96.94 124 VAL B C 1
ATOM 5244 O O . VAL B 1 124 ? -16.75 -30.391 -22.375 1 96.94 124 VAL B O 1
ATOM 5247 N N . GLU B 1 125 ? -18.016 -28.703 -21.625 1 95.44 125 GLU B N 1
ATOM 5248 C CA . GLU B 1 125 ? -18.234 -28.172 -22.969 1 95.44 125 GLU B CA 1
ATOM 5249 C C . GLU B 1 125 ? -16.922 -27.781 -23.641 1 95.44 125 GLU B C 1
ATOM 5251 O O . GLU B 1 125 ? -16.797 -27.859 -24.859 1 95.44 125 GLU B O 1
ATOM 5256 N N . GLY B 1 126 ? -15.977 -27.422 -22.828 1 95.94 126 GLY B N 1
ATOM 5257 C CA . GLY B 1 126 ? -14.695 -26.984 -23.375 1 95.94 126 GLY B CA 1
ATOM 5258 C C . GLY B 1 126 ? -13.781 -28.141 -23.734 1 95.94 126 GLY B C 1
ATOM 5259 O O . GLY B 1 126 ? -12.898 -28 -24.578 1 95.94 126 GLY B O 1
ATOM 5260 N N . VAL B 1 127 ? -13.953 -29.25 -23.125 1 97.44 127 VAL B N 1
ATOM 5261 C CA . VAL B 1 127 ? -13.016 -30.344 -23.312 1 97.44 127 VAL B CA 1
ATOM 5262 C C . VAL B 1 127 ? -13.562 -31.312 -24.375 1 97.44 127 VAL B C 1
ATOM 5264 O O . VAL B 1 127 ? -12.797 -31.984 -25.062 1 97.44 127 VAL B O 1
ATOM 5267 N N . VAL B 1 128 ? -14.875 -31.391 -24.594 1 98.12 128 VAL B N 1
ATOM 5268 C CA . VAL B 1 128 ? -15.516 -32.344 -25.484 1 98.12 128 VAL B CA 1
ATOM 5269 C C . VAL B 1 128 ? -14.977 -32.188 -26.906 1 98.12 128 VAL B C 1
ATOM 5271 O O . VAL B 1 128 ? -14.57 -33.156 -27.547 1 98.12 128 VAL B O 1
ATOM 5274 N N . PRO B 1 129 ? -14.883 -30.922 -27.391 1 98.12 129 PRO B N 1
ATOM 5275 C CA . PRO B 1 129 ? -14.344 -30.797 -28.734 1 98.12 129 PRO B CA 1
ATOM 5276 C C . PRO B 1 129 ? -12.898 -31.281 -28.844 1 98.12 129 PRO B C 1
ATOM 5278 O O . PRO B 1 129 ? -12.492 -31.797 -29.891 1 98.12 129 PRO B O 1
ATOM 5281 N N . PHE B 1 130 ? -12.148 -31.141 -27.906 1 98.31 130 PHE B N 1
ATOM 5282 C CA . PHE B 1 130 ? -10.789 -31.672 -27.875 1 98.31 130 PHE B CA 1
ATOM 5283 C C . PHE B 1 130 ? -10.789 -33.188 -28.016 1 98.31 130 PHE B C 1
ATOM 5285 O O . PHE B 1 130 ? -10.094 -33.719 -28.875 1 98.31 130 PHE B O 1
ATOM 5292 N N . LEU B 1 131 ? -11.602 -33.875 -27.219 1 98.44 131 LEU B N 1
ATOM 5293 C CA . LEU B 1 131 ? -11.695 -35.312 -27.234 1 98.44 131 LEU B CA 1
ATOM 5294 C C . LEU B 1 131 ? -12.117 -35.844 -28.594 1 98.44 131 LEU B C 1
ATOM 5296 O O . LEU B 1 131 ? -11.672 -36.906 -29.031 1 98.44 131 LEU B O 1
ATOM 5300 N N . GLU B 1 132 ? -12.914 -35.156 -29.25 1 98.12 132 GLU B N 1
ATOM 5301 C CA . GLU B 1 132 ? -13.469 -35.562 -30.531 1 98.12 132 GLU B CA 1
ATOM 5302 C C . GLU B 1 132 ? -12.453 -35.375 -31.656 1 98.12 132 GLU B C 1
ATOM 5304 O O . GLU B 1 132 ? -12.594 -35.969 -32.719 1 98.12 132 GLU B O 1
ATOM 5309 N N . ASN B 1 133 ? -11.422 -34.594 -31.375 1 98.38 133 ASN B N 1
ATOM 5310 C CA . ASN B 1 133 ? -10.562 -34.219 -32.5 1 98.38 133 ASN B CA 1
ATOM 5311 C C . ASN B 1 133 ? -9.125 -34.688 -32.281 1 98.38 133 ASN B C 1
ATOM 5313 O O . ASN B 1 133 ? -8.328 -34.688 -33.219 1 98.38 133 ASN B O 1
ATOM 5317 N N . ILE B 1 134 ? -8.805 -35.094 -31.062 1 98.56 134 ILE B N 1
ATOM 5318 C CA . ILE B 1 134 ? -7.449 -35.531 -30.781 1 98.56 134 ILE B CA 1
ATOM 5319 C C . ILE B 1 134 ? -7.234 -36.938 -31.359 1 98.56 134 ILE B C 1
ATOM 5321 O O . ILE B 1 134 ? -8.125 -37.781 -31.297 1 98.56 134 ILE B O 1
ATOM 5325 N N . ASP B 1 135 ? -6.086 -37.125 -31.969 1 98.44 135 ASP B N 1
ATOM 5326 C CA . ASP B 1 135 ? -5.781 -38.406 -32.625 1 98.44 135 ASP B CA 1
ATOM 5327 C C . ASP B 1 135 ? -5.336 -39.438 -31.594 1 98.44 135 ASP B C 1
ATOM 5329 O O . ASP B 1 135 ? -5.492 -40.625 -31.812 1 98.44 135 ASP B O 1
ATOM 5333 N N . SER B 1 136 ? -4.762 -39.031 -30.516 1 98.62 136 SER B N 1
ATOM 5334 C CA . SER B 1 136 ? -4.367 -39.938 -29.453 1 98.62 136 SER B CA 1
ATOM 5335 C C . SER B 1 136 ? -5.586 -40.562 -28.766 1 98.62 136 SER B C 1
ATOM 5337 O O . SER B 1 136 ? -6.594 -39.875 -28.547 1 98.62 136 SER B O 1
ATOM 5339 N N . THR B 1 137 ? -5.5 -41.812 -28.406 1 98.56 137 THR B N 1
ATOM 5340 C CA . THR B 1 137 ? -6.586 -42.438 -27.656 1 98.56 137 THR B CA 1
ATOM 5341 C C . THR B 1 137 ? -6.594 -41.969 -26.219 1 98.56 137 THR B C 1
ATOM 5343 O O . THR B 1 137 ? -5.574 -42.031 -25.531 1 98.56 137 THR B O 1
ATOM 5346 N N . VAL B 1 138 ? -7.75 -41.469 -25.797 1 98.81 138 VAL B N 1
ATOM 5347 C CA . VAL B 1 138 ? -7.879 -40.969 -24.422 1 98.81 138 VAL B CA 1
ATOM 5348 C C . VAL B 1 138 ? -8.398 -42.062 -23.516 1 98.81 138 VAL B C 1
ATOM 5350 O O . VAL B 1 138 ? -9.414 -42.719 -23.812 1 98.81 138 VAL B O 1
ATOM 5353 N N . LEU B 1 139 ? -7.672 -42.312 -22.453 1 98.94 139 LEU B N 1
ATOM 5354 C CA . LEU B 1 139 ? -8.023 -43.375 -21.516 1 98.94 139 LEU B CA 1
ATOM 5355 C C . LEU B 1 139 ? -8.406 -42.812 -20.156 1 98.94 139 LEU B C 1
ATOM 5357 O O . LEU B 1 139 ? -7.699 -41.969 -19.609 1 98.94 139 LEU B O 1
ATOM 5361 N N . LEU B 1 140 ? -9.555 -43.25 -19.609 1 98.88 140 LEU B N 1
ATOM 5362 C CA . LEU B 1 140 ? -10.062 -42.875 -18.281 1 98.88 140 LEU B CA 1
ATOM 5363 C C . LEU B 1 140 ? -10.812 -44.062 -17.656 1 98.88 140 LEU B C 1
ATOM 5365 O O . LEU B 1 140 ? -11.984 -44.281 -17.953 1 98.88 140 LEU B O 1
ATOM 5369 N N . VAL B 1 141 ? -10.211 -44.594 -16.688 1 98.81 141 VAL B N 1
ATOM 5370 C CA . VAL B 1 141 ? -10.781 -45.844 -16.172 1 98.81 141 VAL B CA 1
ATOM 5371 C C . VAL B 1 141 ? -11.797 -45.531 -15.07 1 98.81 141 VAL B C 1
ATOM 5373 O O . VAL B 1 141 ? -12.758 -46.25 -14.867 1 98.81 141 VAL B O 1
ATOM 5376 N N . ASN B 1 142 ? -11.594 -44.406 -14.453 1 98.75 142 ASN B N 1
ATOM 5377 C CA . ASN B 1 142 ? -12.375 -44.156 -13.25 1 98.75 142 ASN B CA 1
ATOM 5378 C C . ASN B 1 142 ? -13.391 -43.031 -13.461 1 98.75 142 ASN B C 1
ATOM 5380 O O . ASN B 1 142 ? -13.781 -42.344 -12.5 1 98.75 142 ASN B O 1
ATOM 5384 N N . VAL B 1 143 ? -13.758 -42.75 -14.656 1 98.62 143 VAL B N 1
ATOM 5385 C CA . VAL B 1 143 ? -14.711 -41.688 -14.953 1 98.62 143 VAL B CA 1
ATOM 5386 C C . VAL B 1 143 ? -16.031 -42.312 -15.414 1 98.62 143 VAL B C 1
ATOM 5388 O O . VAL B 1 143 ? -16.047 -43.156 -16.312 1 98.62 143 VAL B O 1
ATOM 5391 N N . ASP B 1 144 ? -17.078 -41.938 -14.734 1 98.25 144 ASP B N 1
ATOM 5392 C CA . ASP B 1 144 ? -18.453 -42.281 -15.109 1 98.25 144 ASP B CA 1
ATOM 5393 C C . ASP B 1 144 ? -19.172 -41.094 -15.75 1 98.25 144 ASP B C 1
ATOM 5395 O O . ASP B 1 144 ? -19.391 -40.094 -15.102 1 98.25 144 ASP B O 1
ATOM 5399 N N . ASN B 1 145 ? -19.516 -41.25 -17.031 1 97.88 145 ASN B N 1
ATOM 5400 C CA . ASN B 1 145 ? -20.125 -40.156 -17.797 1 97.88 145 ASN B CA 1
ATOM 5401 C C . ASN B 1 145 ? -21.625 -40.344 -17.953 1 97.88 145 ASN B C 1
ATOM 5403 O O . ASN B 1 145 ? -22.25 -39.781 -18.859 1 97.88 145 ASN B O 1
ATOM 5407 N N . SER B 1 146 ? -22.281 -41.094 -17.094 1 97.69 146 SER B N 1
ATOM 5408 C CA . SER B 1 146 ? -23.703 -41.406 -17.219 1 97.69 146 SER B CA 1
ATOM 5409 C C . SER B 1 146 ? -24.547 -40.156 -17.141 1 97.69 146 SER B C 1
ATOM 5411 O O . SER B 1 146 ? -25.578 -40.031 -17.812 1 97.69 146 SER B O 1
ATOM 5413 N N . GLU B 1 147 ? -24.109 -39.156 -16.375 1 97.19 147 GLU B N 1
ATOM 5414 C CA . GLU B 1 147 ? -24.859 -37.938 -16.203 1 97.19 147 GLU B CA 1
ATOM 5415 C C . GLU B 1 147 ? -24.266 -36.812 -17.078 1 97.19 147 GLU B C 1
ATOM 5417 O O . GLU B 1 147 ? -24.641 -35.656 -16.938 1 97.19 147 GLU B O 1
ATOM 5422 N N . GLU B 1 148 ? -23.312 -37.125 -17.906 1 96.81 148 GLU B N 1
ATOM 5423 C CA . GLU B 1 148 ? -22.688 -36.25 -18.891 1 96.81 148 GLU B CA 1
ATOM 5424 C C . GLU B 1 148 ? -22.438 -37 -20.203 1 96.81 148 GLU B C 1
ATOM 5426 O O . GLU B 1 148 ? -21.297 -37.156 -20.625 1 96.81 148 GLU B O 1
ATOM 5431 N N . PRO B 1 149 ? -23.438 -37.281 -20.906 1 95.88 149 PRO B N 1
ATOM 5432 C CA . PRO B 1 149 ? -23.297 -38.188 -22.047 1 95.88 149 PRO B CA 1
ATOM 5433 C C . PRO B 1 149 ? -22.5 -37.594 -23.203 1 95.88 149 PRO B C 1
ATOM 5435 O O . PRO B 1 149 ? -21.984 -38.344 -24.047 1 95.88 149 PRO B O 1
ATOM 5438 N N . GLU B 1 150 ? -22.469 -36.25 -23.234 1 95.94 150 GLU B N 1
ATOM 5439 C CA . GLU B 1 150 ? -21.688 -35.625 -24.297 1 95.94 150 GLU B CA 1
ATOM 5440 C C . GLU B 1 150 ? -20.203 -35.938 -24.141 1 95.94 150 GLU B C 1
ATOM 5442 O O . GLU B 1 150 ? -19.438 -35.906 -25.109 1 95.94 150 GLU B O 1
ATOM 5447 N N . PHE B 1 151 ? -19.828 -36.188 -22.922 1 97.56 151 PHE B N 1
ATOM 5448 C CA . PHE B 1 151 ? -18.453 -36.594 -22.609 1 97.56 151 PHE B CA 1
ATOM 5449 C C . PHE B 1 151 ? -18.266 -38.062 -22.859 1 97.56 151 PHE B C 1
ATOM 5451 O O . PHE B 1 151 ? -18.328 -38.875 -21.922 1 97.56 151 PHE B O 1
ATOM 5458 N N . LYS B 1 152 ? -17.969 -38.5 -24.078 1 95.81 152 LYS B N 1
ATOM 5459 C CA . LYS B 1 152 ? -18.078 -39.938 -24.359 1 95.81 152 LYS B CA 1
ATOM 5460 C C . LYS B 1 152 ? -16.875 -40.438 -25.156 1 95.81 152 LYS B C 1
ATOM 5462 O O . LYS B 1 152 ? -16.672 -41.656 -25.312 1 95.81 152 LYS B O 1
ATOM 5467 N N . LYS B 1 153 ? -16.031 -39.594 -25.672 1 97.12 153 LYS B N 1
ATOM 5468 C CA . LYS B 1 153 ? -14.93 -40 -26.547 1 97.12 153 LYS B CA 1
ATOM 5469 C C . LYS B 1 153 ? -13.703 -40.406 -25.719 1 97.12 153 LYS B C 1
ATOM 5471 O O . LYS B 1 153 ? -12.641 -39.781 -25.844 1 97.12 153 LYS B O 1
ATOM 5476 N N . PHE B 1 154 ? -13.828 -41.438 -24.891 1 98.19 154 PHE B N 1
ATOM 5477 C CA . PHE B 1 154 ? -12.734 -42.062 -24.141 1 98.19 154 PHE B CA 1
ATOM 5478 C C . PHE B 1 154 ? -12.992 -43.531 -23.891 1 98.19 154 PHE B C 1
ATOM 5480 O O . PHE B 1 154 ? -14.102 -44.031 -24.125 1 98.19 154 PHE B O 1
ATOM 5487 N N . GLN B 1 155 ? -11.859 -44.219 -23.547 1 98.12 155 GLN B N 1
ATOM 5488 C CA . GLN B 1 155 ? -11.891 -45.625 -23.141 1 98.12 155 GLN B CA 1
ATOM 5489 C C . GLN B 1 155 ? -11.227 -45.812 -21.781 1 98.12 155 GLN B C 1
ATOM 5491 O O . GLN B 1 155 ? -10.5 -44.938 -21.312 1 98.12 155 GLN B O 1
ATOM 5496 N N . LYS B 1 156 ? -11.625 -46.875 -21.188 1 98.12 156 LYS B N 1
ATOM 5497 C CA . LYS B 1 156 ? -10.984 -47.188 -19.906 1 98.12 156 LYS B CA 1
ATOM 5498 C C . LYS B 1 156 ? -9.531 -47.594 -20.094 1 98.12 156 LYS B C 1
ATOM 5500 O O . LYS B 1 156 ? -8.648 -47.094 -19.391 1 98.12 156 LYS B O 1
ATOM 5505 N N . SER B 1 157 ? -9.352 -48.469 -21.047 1 98.69 157 SER B N 1
ATOM 5506 C CA . SER B 1 157 ? -8.039 -49.031 -21.344 1 98.69 157 SER B CA 1
ATOM 5507 C C . SER B 1 157 ? -7.938 -49.469 -22.812 1 98.69 157 SER B C 1
ATOM 5509 O O . SER B 1 157 ? -8.914 -49.375 -23.547 1 98.69 157 SER B O 1
ATOM 5511 N N . MET B 1 158 ? -6.668 -49.844 -23.203 1 98.44 158 MET B N 1
ATOM 5512 C CA . MET B 1 158 ? -6.453 -50.406 -24.531 1 98.44 158 MET B CA 1
ATOM 5513 C C . MET B 1 158 ? -5.277 -51.375 -24.516 1 98.44 158 MET B C 1
ATOM 5515 O O . MET B 1 158 ? -4.461 -51.375 -23.594 1 98.44 158 MET B O 1
ATOM 5519 N N . MET B 1 159 ? -5.328 -52.281 -25.484 1 98.19 159 MET B N 1
ATOM 5520 C CA . MET B 1 159 ? -4.242 -53.25 -25.688 1 98.19 159 MET B CA 1
ATOM 5521 C C . MET B 1 159 ? -3.43 -52.875 -26.922 1 98.19 159 MET B C 1
ATOM 5523 O O . MET B 1 159 ? -3.996 -52.594 -27.984 1 98.19 159 MET B O 1
ATOM 5527 N N . ILE B 1 160 ? -2.139 -52.875 -26.766 1 98.12 160 ILE B N 1
ATOM 5528 C CA . ILE B 1 160 ? -1.269 -52.719 -27.922 1 98.12 160 ILE B CA 1
ATOM 5529 C C . ILE B 1 160 ? -0.25 -53.844 -27.969 1 98.12 160 ILE B C 1
ATOM 5531 O O . ILE B 1 160 ? -0.075 -54.562 -26.969 1 98.12 160 ILE B O 1
ATOM 5535 N N . GLU B 1 161 ? 0.325 -54.031 -29.109 1 97.62 161 GLU B N 1
ATOM 5536 C CA . GLU B 1 161 ? 1.306 -55.094 -29.281 1 97.62 161 GLU B CA 1
ATOM 5537 C C . GLU B 1 161 ? 2.617 -54.562 -29.844 1 97.62 161 GLU B C 1
ATOM 5539 O O . GLU B 1 161 ? 2.611 -53.75 -30.75 1 97.62 161 GLU B O 1
ATOM 5544 N N . ARG B 1 162 ? 3.674 -54.969 -29.25 1 97.19 162 ARG B N 1
ATOM 5545 C CA . ARG B 1 162 ? 5.027 -54.688 -29.734 1 97.19 162 ARG B CA 1
ATOM 5546 C C . ARG B 1 162 ? 5.867 -55.969 -29.766 1 97.19 162 ARG B C 1
ATOM 5548 O O . ARG B 1 162 ? 6.035 -56.625 -28.734 1 97.19 162 ARG B O 1
ATOM 5555 N N . ASN B 1 163 ? 6.301 -56.281 -30.891 1 95.94 163 ASN B N 1
ATOM 5556 C CA . ASN B 1 163 ? 7.137 -57.469 -31.109 1 95.94 163 ASN B CA 1
ATOM 5557 C C . ASN B 1 163 ? 6.539 -58.688 -30.438 1 95.94 163 ASN B C 1
ATOM 5559 O O . ASN B 1 163 ? 7.223 -59.375 -29.688 1 95.94 163 ASN B O 1
ATOM 5563 N N . GLY B 1 164 ? 5.285 -58.812 -30.578 1 94.25 164 GLY B N 1
ATOM 5564 C CA . GLY B 1 164 ? 4.582 -60 -30.156 1 94.25 164 GLY B CA 1
ATOM 5565 C C . GLY B 1 164 ? 4.137 -59.969 -28.703 1 94.25 164 GLY B C 1
ATOM 5566 O O . GLY B 1 164 ? 3.428 -60.844 -28.234 1 94.25 164 GLY B O 1
ATOM 5567 N N . ARG B 1 165 ? 4.57 -58.969 -28.031 1 96.25 165 ARG B N 1
ATOM 5568 C CA . ARG B 1 165 ? 4.156 -58.875 -26.625 1 96.25 165 ARG B CA 1
ATOM 5569 C C . ARG B 1 165 ? 2.945 -57.938 -26.5 1 96.25 165 ARG B C 1
ATOM 5571 O O . ARG B 1 165 ? 2.912 -56.844 -27.078 1 96.25 165 ARG B O 1
ATOM 5578 N N . LYS B 1 166 ? 1.968 -58.438 -25.75 1 97.88 166 LYS B N 1
ATOM 5579 C CA . LYS B 1 166 ? 0.76 -57.656 -25.5 1 97.88 166 LYS B CA 1
ATOM 5580 C C . LYS B 1 166 ? 0.933 -56.719 -24.297 1 97.88 166 LYS B C 1
ATOM 5582 O O . LYS B 1 166 ? 1.284 -57.188 -23.203 1 97.88 166 LYS B O 1
ATOM 5587 N N . ILE B 1 167 ? 0.68 -55.469 -24.562 1 98.5 167 ILE B N 1
ATOM 5588 C CA . ILE B 1 167 ? 0.841 -54.438 -23.531 1 98.5 167 ILE B CA 1
ATOM 5589 C C . ILE B 1 167 ? -0.503 -53.781 -23.266 1 98.5 167 ILE B C 1
ATOM 5591 O O . ILE B 1 167 ? -1.13 -53.219 -24.172 1 98.5 167 ILE B O 1
ATOM 5595 N N . GLY B 1 168 ? -0.978 -53.844 -22.016 1 98.75 168 GLY B N 1
ATOM 5596 C CA . GLY B 1 168 ? -2.178 -53.156 -21.609 1 98.75 168 GLY B CA 1
ATOM 5597 C C . GLY B 1 168 ? -1.9 -51.75 -21.109 1 98.75 168 GLY B C 1
ATOM 5598 O O . GLY B 1 168 ? -0.985 -51.531 -20.312 1 98.75 168 GLY B O 1
ATOM 5599 N N . LEU B 1 169 ? -2.607 -50.781 -21.594 1 98.88 169 LEU B N 1
ATOM 5600 C CA . LEU B 1 169 ? -2.539 -49.375 -21.156 1 98.88 169 LEU B CA 1
ATOM 5601 C C . LEU B 1 169 ? -3.824 -48.969 -20.438 1 98.88 169 LEU B C 1
ATOM 5603 O O . LEU B 1 169 ? -4.922 -49.25 -20.938 1 98.88 169 LEU B O 1
ATOM 5607 N N . ILE B 1 170 ? -3.68 -48.375 -19.234 1 98.94 170 ILE B N 1
ATOM 5608 C CA . ILE B 1 170 ? -4.809 -47.906 -18.438 1 98.94 170 ILE B CA 1
ATOM 5609 C C . ILE B 1 170 ? -4.652 -46.406 -18.141 1 98.94 170 ILE B C 1
ATOM 5611 O O . ILE B 1 170 ? -3.58 -45.969 -17.719 1 98.94 170 ILE B O 1
ATOM 5615 N N . GLY B 1 171 ? -5.656 -45.625 -18.391 1 98.88 171 GLY B N 1
ATOM 5616 C CA . GLY B 1 171 ? -5.645 -44.219 -17.984 1 98.88 171 GLY B CA 1
ATOM 5617 C C . GLY B 1 171 ? -6.441 -43.938 -16.734 1 98.88 171 GLY B C 1
ATOM 5618 O O . GLY B 1 171 ? -7.504 -44.531 -16.516 1 98.88 171 GLY B O 1
ATOM 5619 N N . VAL B 1 172 ? -5.918 -43.031 -15.836 1 98.88 172 VAL B N 1
ATOM 5620 C CA . VAL B 1 172 ? -6.617 -42.719 -14.602 1 98.88 172 VAL B CA 1
ATOM 5621 C C . VAL B 1 172 ? -6.414 -41.25 -14.242 1 98.88 172 VAL B C 1
ATOM 5623 O O . VAL B 1 172 ? -5.344 -40.688 -14.492 1 98.88 172 VAL B O 1
ATOM 5626 N N . ILE B 1 173 ? -7.453 -40.625 -13.742 1 98.75 173 ILE B N 1
ATOM 5627 C CA . ILE B 1 173 ? -7.426 -39.25 -13.32 1 98.75 173 ILE B CA 1
ATOM 5628 C C . ILE B 1 173 ? -7.73 -39.156 -11.828 1 98.75 173 ILE B C 1
ATOM 5630 O O . ILE B 1 173 ? -8.336 -40.062 -11.25 1 98.75 173 ILE B O 1
ATOM 5634 N N . LEU B 1 174 ? -7.27 -38.125 -11.211 1 98.12 174 LEU B N 1
ATOM 5635 C CA . LEU B 1 174 ? -7.41 -37.938 -9.773 1 98.12 174 LEU B CA 1
ATOM 5636 C C . LEU B 1 174 ? -8.883 -37.969 -9.359 1 98.12 174 LEU B C 1
ATOM 5638 O O . LEU B 1 174 ? -9.711 -37.281 -9.945 1 98.12 174 LEU B O 1
ATOM 5642 N N . GLN B 1 175 ? -9.172 -38.719 -8.336 1 97.62 175 GLN B N 1
ATOM 5643 C CA . GLN B 1 175 ? -10.547 -38.938 -7.883 1 97.62 175 GLN B CA 1
ATOM 5644 C C . GLN B 1 175 ? -11.195 -37.594 -7.48 1 97.62 175 GLN B C 1
ATOM 5646 O O . GLN B 1 175 ? -12.383 -37.406 -7.719 1 97.62 175 GLN B O 1
ATOM 5651 N N . THR B 1 176 ? -10.422 -36.719 -6.883 1 94.38 176 THR B N 1
ATOM 5652 C CA . THR B 1 176 ? -10.969 -35.5 -6.332 1 94.38 176 THR B CA 1
ATOM 5653 C C . THR B 1 176 ? -10.938 -34.375 -7.375 1 94.38 176 THR B C 1
ATOM 5655 O O . THR B 1 176 ? -10.992 -33.188 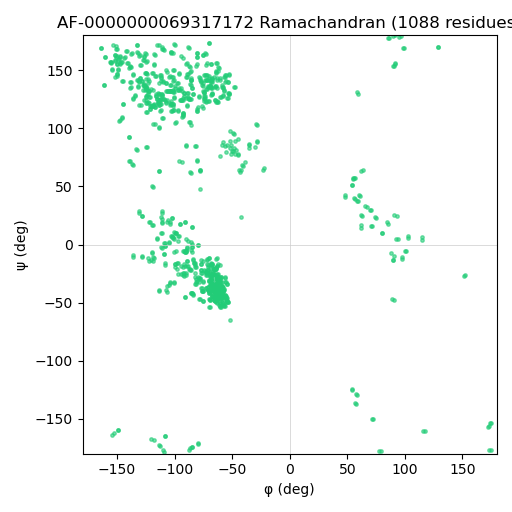-7.027 1 94.38 176 THR B O 1
ATOM 5658 N N . THR B 1 177 ? -10.828 -34.75 -8.633 1 96.12 177 THR B N 1
ATOM 5659 C CA . THR B 1 177 ? -10.844 -33.75 -9.711 1 96.12 177 THR B CA 1
ATOM 5660 C C . THR B 1 177 ? -12.109 -32.906 -9.648 1 96.12 177 THR B C 1
ATOM 5662 O O . THR B 1 177 ? -12.086 -31.719 -9.977 1 96.12 177 THR B O 1
ATOM 5665 N N . TYR B 1 178 ? -13.227 -33.438 -9.125 1 93.38 178 TYR B N 1
ATOM 5666 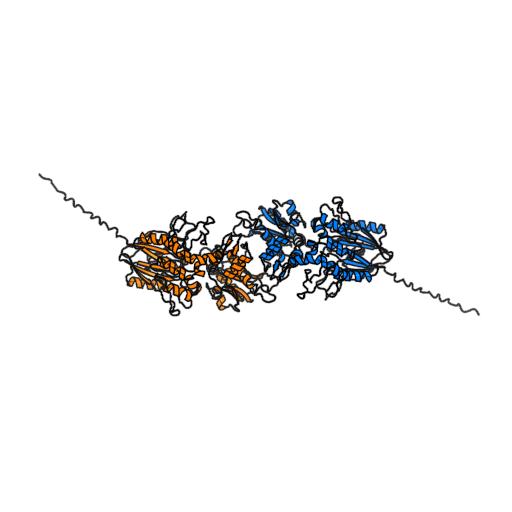C CA . TYR B 1 178 ? -14.484 -32.688 -8.992 1 93.38 178 TYR B CA 1
ATOM 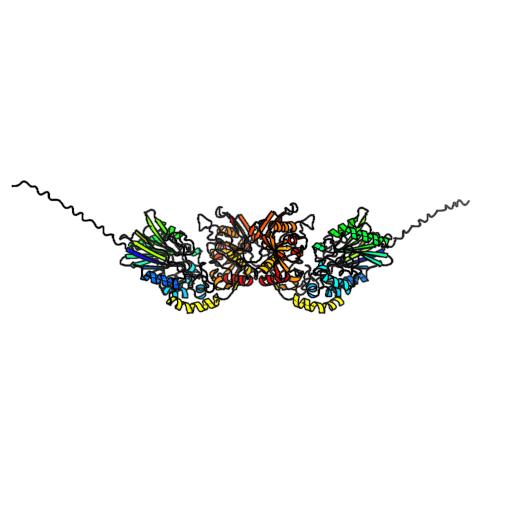5667 C C . TYR B 1 178 ? -14.336 -31.5 -8.055 1 93.38 178 TYR B C 1
ATOM 5669 O O . TYR B 1 178 ? -15.133 -30.562 -8.102 1 93.38 178 TYR B O 1
ATOM 5677 N N . ASP B 1 179 ? -13.297 -31.5 -7.219 1 91.31 179 ASP B N 1
ATOM 5678 C CA . ASP B 1 179 ? -13.062 -30.406 -6.285 1 91.31 179 ASP B CA 1
ATOM 5679 C C . ASP B 1 179 ? -12.141 -29.359 -6.895 1 91.31 179 ASP B C 1
ATOM 5681 O O . ASP B 1 179 ? -12.156 -28.188 -6.488 1 91.31 179 ASP B O 1
ATOM 5685 N N . ILE B 1 180 ? -11.32 -29.734 -7.848 1 93.12 180 ILE B N 1
ATOM 5686 C CA . ILE B 1 180 ? -10.25 -28.828 -8.25 1 93.12 180 ILE B CA 1
ATOM 5687 C C . ILE B 1 180 ? -10.469 -28.391 -9.695 1 93.12 180 ILE B C 1
ATOM 5689 O O . ILE B 1 180 ? -9.602 -27.734 -10.289 1 93.12 180 ILE B O 1
ATOM 5693 N N . ALA B 1 181 ? -11.633 -28.797 -10.305 1 95.06 181 ALA B N 1
ATOM 5694 C CA . ALA B 1 181 ? -11.961 -28.422 -11.68 1 95.06 181 ALA B CA 1
ATOM 5695 C C . ALA B 1 181 ? -13.469 -28.328 -11.875 1 95.06 181 ALA B C 1
ATOM 5697 O O . ALA B 1 181 ? -14.242 -28.688 -10.984 1 95.06 181 ALA B O 1
ATOM 5698 N N . ASN B 1 182 ? -13.93 -27.75 -13.047 1 93.44 182 ASN B N 1
ATOM 5699 C CA . ASN B 1 182 ? -15.336 -27.672 -13.422 1 93.44 182 ASN B CA 1
ATOM 5700 C C . ASN B 1 182 ? -15.781 -28.891 -14.219 1 93.44 182 ASN B C 1
ATOM 5702 O O . ASN B 1 182 ? -15.953 -28.812 -15.43 1 93.44 182 ASN B O 1
ATOM 5706 N N . THR B 1 183 ? -16.172 -29.984 -13.531 1 96.75 183 THR B N 1
ATOM 5707 C CA . THR B 1 183 ? -16.312 -31.281 -14.188 1 96.75 183 THR B CA 1
ATOM 5708 C C . THR B 1 183 ? -17.797 -31.578 -14.445 1 96.75 183 THR B C 1
ATOM 5710 O O . THR B 1 183 ? -18.141 -32.688 -14.844 1 96.75 183 THR B O 1
ATOM 5713 N N . GLY B 1 184 ? -18.688 -30.578 -14.156 1 95.19 184 GLY B N 1
ATOM 5714 C CA . GLY B 1 184 ? -20.109 -30.859 -14.305 1 95.19 184 GLY B CA 1
ATOM 5715 C C . GLY B 1 184 ? -20.594 -32.031 -13.461 1 95.19 184 GLY B C 1
ATOM 5716 O O . GLY B 1 184 ? -20.312 -32.094 -12.258 1 95.19 184 GLY B O 1
ATOM 5717 N N . ASN B 1 185 ? -21.281 -32.938 -14.125 1 96.69 185 ASN B N 1
ATOM 5718 C CA . ASN B 1 185 ? -21.891 -34.031 -13.375 1 96.69 185 ASN B CA 1
ATOM 5719 C C . ASN B 1 185 ? -21.094 -35.344 -13.539 1 96.69 185 ASN B C 1
ATOM 5721 O O . ASN B 1 185 ? -21.625 -36.438 -13.312 1 96.69 185 ASN B O 1
ATOM 5725 N N . LEU B 1 186 ? -19.875 -35.25 -13.938 1 98 186 LEU B N 1
ATOM 5726 C CA . LEU B 1 186 ? -19.047 -36.438 -14.023 1 98 186 LEU B CA 1
ATOM 5727 C C . LEU B 1 186 ? -18.766 -37 -12.633 1 98 186 LEU B C 1
ATOM 5729 O O . LEU B 1 186 ? -18.594 -36.25 -11.672 1 98 186 LEU B O 1
ATOM 5733 N N . ILE B 1 187 ? -18.734 -38.281 -12.562 1 98 187 ILE B N 1
ATOM 5734 C CA . ILE B 1 187 ? -18.438 -38.969 -11.312 1 98 187 ILE B CA 1
ATOM 5735 C C . ILE B 1 187 ? -17.062 -39.625 -11.391 1 98 187 ILE B C 1
ATOM 5737 O O . ILE B 1 187 ? -16.719 -40.219 -12.414 1 98 187 ILE B O 1
ATOM 5741 N N . PHE B 1 188 ? -16.312 -39.594 -10.375 1 98.44 188 PHE B N 1
ATOM 5742 C CA . PHE B 1 188 ? -14.945 -40.125 -10.32 1 98.44 188 PHE B CA 1
ATOM 5743 C C . PHE B 1 188 ? -14.82 -41.188 -9.234 1 98.44 188 PHE B C 1
ATOM 5745 O O . PHE B 1 188 ? -15.141 -40.938 -8.07 1 98.44 188 PHE B O 1
ATOM 5752 N N . SER B 1 189 ? -14.352 -42.281 -9.562 1 98.44 189 SER B N 1
ATOM 5753 C CA . SER B 1 189 ? -14.211 -43.375 -8.617 1 98.44 189 SER B CA 1
ATOM 5754 C C . SER B 1 189 ? -12.781 -43.5 -8.109 1 98.44 189 SER B C 1
ATOM 5756 O O . SER B 1 189 ? -11.891 -42.781 -8.578 1 98.44 189 SER B O 1
ATOM 5758 N N . ASP B 1 190 ? -12.633 -44.375 -7.129 1 98.5 190 ASP B N 1
ATOM 5759 C CA . ASP B 1 190 ? -11.336 -44.562 -6.504 1 98.5 190 ASP B CA 1
ATOM 5760 C C . ASP B 1 190 ? -10.289 -45 -7.527 1 98.5 190 ASP B C 1
ATOM 5762 O O . ASP B 1 190 ? -10.531 -45.906 -8.32 1 98.5 190 ASP B O 1
ATOM 5766 N N . GLU B 1 191 ? -9.141 -44.469 -7.484 1 98.69 191 GLU B N 1
ATOM 5767 C CA . GLU B 1 191 ? -8.086 -44.688 -8.469 1 98.69 191 GLU B CA 1
ATOM 5768 C C . GLU B 1 191 ? -7.539 -46.094 -8.367 1 98.69 191 GLU B C 1
ATOM 5770 O O . GLU B 1 191 ? -7.492 -46.844 -9.359 1 98.69 191 GLU B O 1
ATOM 5775 N N . SER B 1 192 ? -7.109 -46.5 -7.172 1 98.62 192 SER B N 1
ATOM 5776 C CA . SER B 1 192 ? -6.461 -47.781 -6.98 1 98.62 192 SER B CA 1
ATOM 5777 C C . SER B 1 192 ? -7.402 -48.938 -7.328 1 98.62 192 SER B C 1
ATOM 5779 O O . SER B 1 192 ? -7.012 -49.875 -8.008 1 98.62 192 SER B O 1
ATOM 5781 N N . GLU B 1 193 ? -8.633 -48.812 -6.898 1 98.62 193 GLU B N 1
ATOM 5782 C CA . GLU B 1 193 ? -9.609 -49.875 -7.117 1 98.62 193 GLU B CA 1
ATOM 5783 C C . GLU B 1 193 ? -9.906 -50.062 -8.602 1 98.62 193 GLU B C 1
ATOM 5785 O O . GLU B 1 193 ? -9.914 -51.188 -9.109 1 98.62 193 GLU B O 1
ATOM 5790 N N . THR B 1 194 ? -10.148 -49 -9.273 1 98.75 194 THR B N 1
ATOM 5791 C CA . THR B 1 194 ? -10.523 -49.062 -10.68 1 98.75 194 THR B CA 1
ATOM 5792 C C . THR B 1 194 ? -9.336 -49.531 -11.531 1 98.75 194 THR B C 1
ATOM 5794 O O . THR B 1 194 ? -9.516 -50.312 -12.484 1 98.75 194 THR B O 1
ATOM 5797 N N . VAL B 1 195 ? -8.109 -49.062 -11.211 1 98.88 195 VAL B N 1
ATOM 5798 C CA . VAL B 1 195 ? -6.918 -49.5 -11.922 1 98.88 195 VAL B CA 1
ATOM 5799 C C . VAL B 1 195 ? -6.719 -51 -11.719 1 98.88 195 VAL B C 1
ATOM 5801 O O . VAL B 1 195 ? -6.414 -51.75 -12.664 1 98.88 195 VAL B O 1
ATOM 5804 N N . ARG B 1 196 ? -6.867 -51.469 -10.484 1 98.62 196 ARG B N 1
ATOM 5805 C CA . ARG B 1 196 ? -6.711 -52.906 -10.172 1 98.62 196 ARG B CA 1
ATOM 5806 C C . ARG B 1 196 ? -7.664 -53.75 -11 1 98.62 196 ARG B C 1
ATOM 5808 O O . ARG B 1 196 ? -7.246 -54.719 -11.633 1 98.62 196 ARG B O 1
ATOM 5815 N N . GLU B 1 197 ? -8.945 -53.375 -10.961 1 98.69 197 GLU B N 1
ATOM 5816 C CA . GLU B 1 197 ? -9.961 -54.156 -11.664 1 98.69 197 GLU B CA 1
ATOM 5817 C C . GLU B 1 197 ? -9.68 -54.188 -13.164 1 98.69 197 GLU B C 1
ATOM 5819 O O . GLU B 1 197 ? -9.789 -55.25 -13.789 1 98.69 197 GLU B O 1
ATOM 5824 N N . GLU B 1 198 ? -9.352 -53.062 -13.703 1 98.81 198 GLU B N 1
ATOM 5825 C CA . GLU B 1 198 ? -9.094 -53 -15.133 1 98.81 198 GLU B CA 1
ATOM 5826 C C . GLU B 1 198 ? -7.828 -53.781 -15.5 1 98.81 198 GLU B C 1
ATOM 5828 O O . GLU B 1 198 ? -7.762 -54.406 -16.562 1 98.81 198 GLU B O 1
ATOM 5833 N N . ALA B 1 199 ? -6.793 -53.719 -14.641 1 98.69 199 ALA B N 1
ATOM 5834 C CA . ALA B 1 199 ? -5.559 -54.469 -14.859 1 98.69 199 ALA B CA 1
ATOM 5835 C C . ALA B 1 199 ? -5.828 -55.969 -14.883 1 98.69 199 ALA B C 1
ATOM 5837 O O . ALA B 1 199 ? -5.273 -56.688 -15.711 1 98.69 199 ALA B O 1
ATOM 5838 N N . GLU B 1 200 ? -6.613 -56.438 -13.992 1 98.38 200 GLU B N 1
ATOM 5839 C CA . GLU B 1 200 ? -6.984 -57.844 -13.953 1 98.38 200 GLU B CA 1
ATOM 5840 C C . GLU B 1 200 ? -7.699 -58.281 -15.234 1 98.38 200 GLU B C 1
ATOM 5842 O O . GLU B 1 200 ? -7.438 -59.344 -15.781 1 98.38 200 GLU B O 1
ATOM 5847 N N . LEU B 1 201 ? -8.57 -57.406 -15.648 1 98.44 201 LEU B N 1
ATOM 5848 C CA . LEU B 1 201 ? -9.289 -57.688 -16.875 1 98.44 201 LEU B CA 1
ATOM 5849 C C . LEU B 1 201 ? -8.328 -57.812 -18.062 1 98.44 201 LEU B C 1
ATOM 5851 O O . LEU B 1 201 ? -8.453 -58.688 -18.891 1 98.44 201 LEU B O 1
ATOM 5855 N N . LEU B 1 202 ? -7.402 -56.906 -18.172 1 98.56 202 LEU B N 1
ATOM 5856 C CA . LEU B 1 202 ? -6.43 -56.875 -19.266 1 98.56 202 LEU B CA 1
ATOM 5857 C C . LEU B 1 202 ? -5.543 -58.125 -19.203 1 98.56 202 LEU B C 1
ATOM 5859 O O . LEU B 1 202 ? -5.18 -58.688 -20.25 1 98.56 202 LEU B O 1
ATOM 5863 N N . LYS B 1 203 ? -5.176 -58.562 -18 1 97.38 203 LYS B N 1
ATOM 5864 C CA . LYS B 1 203 ? -4.383 -59.781 -17.844 1 97.38 203 LYS B CA 1
ATOM 5865 C C . LYS B 1 203 ? -5.148 -61 -18.344 1 97.38 203 LYS B C 1
ATOM 5867 O O . LYS B 1 203 ? -4.578 -61.875 -18.984 1 97.38 203 LYS B O 1
ATOM 5872 N N . GLN B 1 204 ? -6.375 -61 -18.031 1 97.69 204 GLN B N 1
ATOM 5873 C CA . GLN B 1 204 ? -7.223 -62.094 -18.484 1 97.69 204 GLN B CA 1
ATOM 5874 C C . GLN B 1 204 ? -7.316 -62.125 -20.016 1 97.69 204 GLN B C 1
ATOM 5876 O O . GLN B 1 204 ? -7.469 -63.188 -20.625 1 97.69 204 GLN B O 1
ATOM 5881 N N . GLN B 1 205 ? -7.113 -60.969 -20.547 1 97.5 205 GLN B N 1
ATOM 5882 C CA . GLN B 1 205 ? -7.195 -60.844 -22 1 97.5 205 GLN B CA 1
ATOM 5883 C C . GLN B 1 205 ? -5.836 -61.094 -22.656 1 97.5 205 GLN B C 1
ATOM 5885 O O . GLN B 1 205 ? -5.707 -61.031 -23.875 1 97.5 205 GLN B O 1
ATOM 5890 N N . GLY B 1 206 ? -4.809 -61.281 -21.844 1 96.62 206 GLY B N 1
ATOM 5891 C CA . GLY B 1 206 ? -3.537 -61.719 -22.391 1 96.62 206 GLY B CA 1
ATOM 5892 C C . GLY B 1 206 ? -2.43 -60.688 -22.25 1 96.62 206 GLY B C 1
ATOM 5893 O O . GLY B 1 206 ? -1.313 -60.906 -22.734 1 96.62 206 GLY B O 1
ATOM 5894 N N . ALA B 1 207 ? -2.717 -59.625 -21.609 1 97.19 207 ALA B N 1
ATOM 5895 C CA . ALA B 1 207 ? -1.664 -58.656 -21.406 1 97.19 207 ALA B CA 1
ATOM 5896 C C . ALA B 1 207 ? -0.524 -59.219 -20.562 1 97.19 207 ALA B C 1
ATOM 5898 O O . ALA B 1 207 ? -0.762 -59.875 -19.547 1 97.19 207 ALA B O 1
ATOM 5899 N N . ASN B 1 208 ? 0.674 -58.969 -21.016 1 93.25 208 ASN B N 1
ATOM 5900 C CA . ASN B 1 208 ? 1.885 -59.406 -20.328 1 93.25 208 ASN B CA 1
ATOM 5901 C C . ASN B 1 208 ? 2.512 -58.281 -19.531 1 93.25 208 ASN B C 1
ATOM 5903 O O . ASN B 1 208 ? 3.211 -58.531 -18.547 1 93.25 208 ASN B O 1
ATOM 5907 N N . ILE B 1 209 ? 2.357 -57.156 -20.031 1 97.62 209 ILE B N 1
ATOM 5908 C CA . ILE B 1 209 ? 2.855 -55.906 -19.453 1 97.62 209 ILE B CA 1
ATOM 5909 C C . ILE B 1 209 ? 1.703 -54.938 -19.281 1 97.62 209 ILE B C 1
ATOM 5911 O O . ILE B 1 209 ? 0.854 -54.812 -20.172 1 97.62 209 ILE B O 1
ATOM 5915 N N . ILE B 1 210 ? 1.619 -54.281 -18.156 1 98.69 210 ILE B N 1
ATOM 5916 C CA . ILE B 1 210 ? 0.561 -53.281 -17.922 1 98.69 210 ILE B CA 1
ATOM 5917 C C . ILE B 1 210 ? 1.175 -51.938 -17.531 1 98.69 210 ILE B C 1
ATOM 5919 O O . ILE B 1 210 ? 1.941 -51.875 -16.562 1 98.69 210 ILE B O 1
ATOM 5923 N N . VAL B 1 211 ? 0.856 -50.906 -18.25 1 98.88 211 VAL B N 1
ATOM 5924 C CA . VAL B 1 211 ? 1.287 -49.531 -18.031 1 98.88 211 VAL B CA 1
ATOM 5925 C C . VAL B 1 211 ? 0.089 -48.656 -17.641 1 98.88 211 VAL B C 1
ATOM 5927 O O . VAL B 1 211 ? -0.944 -48.688 -18.312 1 98.88 211 VAL B O 1
ATOM 5930 N N . VAL B 1 212 ? 0.226 -47.906 -16.547 1 98.94 212 VAL B N 1
ATOM 5931 C CA . VAL B 1 212 ? -0.81 -46.969 -16.109 1 98.94 212 VAL B CA 1
ATOM 5932 C C . VAL B 1 212 ? -0.399 -45.531 -16.453 1 98.94 212 VAL B C 1
ATOM 5934 O O . VAL B 1 212 ? 0.699 -45.094 -16.109 1 98.94 212 VAL B O 1
ATOM 5937 N N . ILE B 1 213 ? -1.188 -44.844 -17.203 1 98.94 213 ILE B N 1
ATOM 5938 C CA . ILE B 1 213 ? -1.062 -43.406 -17.438 1 98.94 213 ILE B CA 1
ATOM 5939 C C . ILE B 1 213 ? -1.916 -42.625 -16.438 1 98.94 213 ILE B C 1
ATOM 5941 O O . ILE B 1 213 ? -3.146 -42.688 -16.5 1 98.94 213 ILE B O 1
ATOM 5945 N N . SER B 1 214 ? -1.258 -41.875 -15.555 1 98.88 214 SER B N 1
ATOM 5946 C CA . SER B 1 214 ? -1.939 -41.312 -14.391 1 98.88 214 SER B CA 1
ATOM 5947 C C . SER B 1 214 ? -1.8 -39.781 -14.359 1 98.88 214 SER B C 1
ATOM 5949 O O . SER B 1 214 ? -0.712 -39.25 -14.578 1 98.88 214 SER B O 1
ATOM 5951 N N . HIS B 1 215 ? -2.9 -39.125 -14.141 1 98.81 215 HIS B N 1
ATOM 5952 C CA . HIS B 1 215 ? -2.844 -37.719 -13.773 1 98.81 215 HIS B CA 1
ATOM 5953 C C . HIS B 1 215 ? -3.336 -37.5 -12.352 1 98.81 215 HIS B C 1
ATOM 5955 O O . HIS B 1 215 ? -4.281 -36.719 -12.125 1 98.81 215 HIS B O 1
ATOM 5961 N N . CYS B 1 216 ? -2.59 -38.094 -11.375 1 98.25 216 CYS B N 1
ATOM 5962 C CA . CYS B 1 216 ? -3.047 -38.094 -9.992 1 98.25 216 CYS B CA 1
ATOM 5963 C C . CYS B 1 216 ? -2.023 -37.469 -9.07 1 98.25 216 CYS B C 1
ATOM 5965 O O . CYS B 1 216 ? -2.336 -37.125 -7.926 1 98.25 216 CYS B O 1
ATOM 5967 N N . GLY B 1 217 ? -0.832 -37.25 -9.555 1 96.81 217 GLY B N 1
ATOM 5968 C CA . GLY B 1 217 ? 0.233 -36.75 -8.703 1 96.81 217 GLY B CA 1
ATOM 5969 C C . GLY B 1 217 ? 1.066 -37.844 -8.07 1 96.81 217 GLY B C 1
ATOM 5970 O O . GLY B 1 217 ? 0.574 -38.938 -7.836 1 96.81 217 GLY B O 1
ATOM 5971 N N . LEU B 1 218 ? 2.277 -37.5 -7.723 1 96.44 218 LEU B N 1
ATOM 5972 C CA . LEU B 1 218 ? 3.254 -38.5 -7.289 1 96.44 218 LEU B CA 1
ATOM 5973 C C . LEU B 1 218 ? 2.773 -39.219 -6.031 1 96.44 218 LEU B C 1
ATOM 5975 O O . LEU B 1 218 ? 2.885 -40.438 -5.934 1 96.44 218 LEU B O 1
ATOM 5979 N N . ASP B 1 219 ? 2.275 -38.531 -5.094 1 93.25 219 ASP B N 1
ATOM 5980 C CA . ASP B 1 219 ? 1.852 -39.125 -3.838 1 93.25 219 ASP B CA 1
ATOM 5981 C C . ASP B 1 219 ? 0.725 -40.125 -4.066 1 93.25 219 ASP B C 1
ATOM 5983 O O . ASP B 1 219 ? 0.74 -41.219 -3.508 1 93.25 219 ASP B O 1
ATOM 5987 N N . VAL B 1 220 ? -0.222 -39.719 -4.832 1 96.62 220 VAL B N 1
ATOM 5988 C CA . VAL B 1 220 ? -1.332 -40.625 -5.133 1 96.62 220 VAL B CA 1
ATOM 5989 C C . VAL B 1 220 ? -0.843 -41.781 -6.004 1 96.62 220 VAL B C 1
ATOM 5991 O O . VAL B 1 220 ? -1.314 -42.906 -5.867 1 96.62 220 VAL B O 1
ATOM 5994 N N . ASP B 1 221 ? 0.074 -41.531 -6.895 1 98.44 221 ASP B N 1
ATOM 5995 C CA . ASP B 1 221 ? 0.665 -42.594 -7.707 1 98.44 221 ASP B CA 1
ATOM 5996 C C . ASP B 1 221 ? 1.315 -43.656 -6.828 1 98.44 221 ASP B C 1
ATOM 5998 O O . ASP B 1 221 ? 1.241 -44.844 -7.133 1 98.44 221 ASP B O 1
ATOM 6002 N N . LYS B 1 222 ? 1.98 -43.25 -5.773 1 97.69 222 LYS B N 1
ATOM 6003 C CA . LYS B 1 222 ? 2.561 -44.188 -4.836 1 97.69 222 LYS B CA 1
ATOM 6004 C C . LYS B 1 222 ? 1.481 -45.062 -4.191 1 97.69 222 LYS B C 1
ATOM 6006 O O . LYS B 1 222 ? 1.67 -46.25 -4.012 1 97.69 222 LYS B O 1
ATOM 6011 N N . ILE B 1 223 ? 0.382 -44.438 -3.879 1 97.69 223 ILE B N 1
ATOM 6012 C CA . ILE B 1 223 ? -0.735 -45.156 -3.283 1 97.69 223 ILE B CA 1
ATOM 6013 C C . ILE B 1 223 ? -1.287 -46.156 -4.285 1 97.69 223 ILE B C 1
ATOM 6015 O O . ILE B 1 223 ? -1.563 -47.312 -3.926 1 97.69 223 ILE B O 1
ATOM 6019 N N . ILE B 1 224 ? -1.478 -45.781 -5.523 1 98.62 224 ILE B N 1
ATOM 6020 C CA . ILE B 1 224 ? -1.937 -46.688 -6.57 1 98.62 224 ILE B CA 1
ATOM 6021 C C . ILE B 1 224 ? -0.952 -47.844 -6.719 1 98.62 224 ILE B C 1
ATOM 6023 O O . ILE B 1 224 ? -1.356 -49 -6.762 1 98.62 224 ILE B O 1
ATOM 6027 N N . ALA B 1 225 ? 0.344 -47.531 -6.789 1 98.62 225 ALA B N 1
ATOM 6028 C CA . ALA B 1 225 ? 1.387 -48.531 -6.945 1 98.62 225 ALA B CA 1
ATOM 6029 C C . ALA B 1 225 ? 1.323 -49.562 -5.824 1 98.62 225 ALA B C 1
ATOM 6031 O O . ALA B 1 225 ? 1.545 -50.75 -6.055 1 98.62 225 ALA B O 1
ATOM 6032 N N . GLU B 1 226 ? 1.048 -49.125 -4.703 1 97.75 226 GLU B N 1
ATOM 6033 C CA . GLU B 1 226 ? 1.011 -50 -3.533 1 97.75 226 GLU B CA 1
ATOM 6034 C C . GLU B 1 226 ? -0.248 -50.875 -3.527 1 97.75 226 GLU B C 1
ATOM 6036 O O . GLU B 1 226 ? -0.218 -52 -3.082 1 97.75 226 GLU B O 1
ATOM 6041 N N . ASN B 1 227 ? -1.344 -50.312 -4.082 1 97 227 ASN B N 1
ATOM 6042 C CA . ASN B 1 227 ? -2.629 -50.906 -3.738 1 97 227 ASN B CA 1
ATOM 6043 C C . ASN B 1 227 ? -3.334 -51.469 -4.969 1 97 227 ASN B C 1
ATOM 6045 O O . ASN B 1 227 ? -4.348 -52.156 -4.848 1 97 227 ASN B O 1
ATOM 6049 N N . ALA B 1 228 ? -2.883 -51.188 -6.184 1 96.5 228 ALA B N 1
ATOM 6050 C CA . ALA B 1 228 ? -3.607 -51.562 -7.395 1 96.5 228 ALA B CA 1
ATOM 6051 C C . ALA B 1 228 ? -3.279 -53 -7.812 1 96.5 228 ALA B C 1
ATOM 6053 O O . ALA B 1 228 ? -3.492 -53.375 -8.961 1 96.5 228 ALA B O 1
ATOM 6054 N N . GLY B 1 229 ? -2.67 -53.812 -6.926 1 92.56 229 GLY B N 1
ATOM 6055 C CA . GLY B 1 229 ? -2.451 -55.25 -7.191 1 92.56 229 GLY B CA 1
ATOM 6056 C C . GLY B 1 229 ? -1.168 -55.5 -7.957 1 92.56 229 GLY B C 1
ATOM 6057 O O . GLY B 1 229 ? -0.485 -54.562 -8.383 1 92.56 229 GLY B O 1
ATOM 6058 N N . PRO B 1 230 ? -0.859 -56.719 -8.203 1 95.44 230 PRO B N 1
ATOM 6059 C CA . PRO B 1 230 ? 0.463 -57.094 -8.711 1 95.44 230 PRO B CA 1
ATOM 6060 C C . PRO B 1 230 ? 0.537 -57.094 -10.234 1 95.44 230 PRO B C 1
ATOM 6062 O O . PRO B 1 230 ? 1.58 -57.406 -10.812 1 95.44 230 PRO B O 1
ATOM 6065 N N . GLU B 1 231 ? -0.559 -56.656 -10.883 1 96.69 231 GLU B N 1
ATOM 6066 C CA . GLU B 1 231 ? -0.6 -56.781 -12.336 1 96.69 231 GLU B CA 1
ATOM 6067 C C . GLU B 1 231 ? 0.038 -55.562 -13.008 1 96.69 231 GLU B C 1
ATOM 6069 O O . GLU B 1 231 ? 0.45 -55.656 -14.172 1 96.69 231 GLU B O 1
ATOM 6074 N N . ILE B 1 232 ? 0.121 -54.469 -12.32 1 98.19 232 ILE B N 1
ATOM 6075 C CA . ILE B 1 232 ? 0.622 -53.25 -12.977 1 98.19 232 ILE B CA 1
ATOM 6076 C C . ILE B 1 232 ? 2.141 -53.188 -12.844 1 98.19 232 ILE B C 1
ATOM 6078 O O . ILE B 1 232 ? 2.697 -53.594 -11.812 1 98.19 232 ILE B O 1
ATOM 6082 N N . ASP B 1 233 ? 2.809 -52.656 -13.812 1 98.56 233 ASP B N 1
ATOM 6083 C CA . ASP B 1 233 ? 4.266 -52.688 -13.859 1 98.56 233 ASP B CA 1
ATOM 6084 C C . ASP B 1 233 ? 4.863 -51.281 -13.719 1 98.56 233 ASP B C 1
ATOM 6086 O O . ASP B 1 233 ? 5.918 -51.125 -13.102 1 98.56 233 ASP B O 1
ATOM 6090 N N . ILE B 1 234 ? 4.246 -50.312 -14.32 1 98.81 234 ILE B N 1
ATOM 6091 C CA . ILE B 1 234 ? 4.805 -48.969 -14.312 1 98.81 234 ILE B CA 1
ATOM 6092 C C . ILE B 1 234 ? 3.678 -47.938 -14.422 1 98.81 234 ILE B C 1
ATOM 6094 O O . ILE B 1 234 ? 2.648 -48.219 -15.047 1 98.81 234 ILE B O 1
ATOM 6098 N N . ILE B 1 235 ? 3.863 -46.812 -13.719 1 98.94 235 ILE B N 1
ATOM 6099 C CA . ILE B 1 235 ? 2.961 -45.656 -13.773 1 98.94 235 ILE B CA 1
ATOM 6100 C C . ILE B 1 235 ? 3.674 -44.469 -14.414 1 98.94 235 ILE B C 1
ATOM 6102 O O . ILE B 1 235 ? 4.746 -44.062 -13.961 1 98.94 235 ILE B O 1
ATOM 6106 N N . VAL B 1 236 ? 3.16 -43.969 -15.508 1 98.94 236 VAL B N 1
ATOM 6107 C CA . VAL B 1 236 ? 3.561 -42.719 -16.109 1 98.94 236 VAL B CA 1
ATOM 6108 C C . VAL B 1 236 ? 2.652 -41.594 -15.594 1 98.94 236 VAL B C 1
ATOM 6110 O O . VAL B 1 236 ? 1.498 -41.469 -16.016 1 98.94 236 VAL B O 1
ATOM 6113 N N . GLY B 1 237 ? 3.24 -40.688 -14.75 1 98.69 237 GLY B N 1
ATOM 6114 C CA . GLY B 1 237 ? 2.402 -39.781 -13.977 1 98.69 237 GLY B CA 1
ATOM 6115 C C . GLY B 1 237 ? 2.516 -38.344 -14.414 1 98.69 237 GLY B C 1
ATOM 6116 O O . GLY B 1 237 ? 3.32 -38.031 -15.289 1 98.69 237 GLY B O 1
ATOM 6117 N N . GLY B 1 238 ? 1.616 -37.469 -13.898 1 98.06 238 GLY B N 1
ATOM 6118 C CA . GLY B 1 238 ? 1.557 -36.031 -14.008 1 98.06 238 GLY B CA 1
ATOM 6119 C C . GLY B 1 238 ? 0.833 -35.375 -12.852 1 98.06 238 GLY B C 1
ATOM 6120 O O . GLY B 1 238 ? 0.839 -35.906 -11.734 1 98.06 238 GLY B O 1
ATOM 6121 N N . HIS B 1 239 ? 0.442 -34.156 -12.977 1 96.5 239 HIS B N 1
ATOM 6122 C CA . HIS B 1 239 ? -0.405 -33.438 -12.031 1 96.5 239 HIS B CA 1
ATOM 6123 C C . HIS B 1 239 ? 0.432 -32.719 -10.992 1 96.5 239 HIS B C 1
ATOM 6125 O O . HIS B 1 239 ? 0.193 -31.531 -10.711 1 96.5 239 HIS B O 1
ATOM 6131 N N . SER B 1 240 ? 1.451 -33.344 -10.344 1 94.38 240 SER B N 1
ATOM 6132 C CA . SER B 1 240 ? 2.221 -32.75 -9.25 1 94.38 240 SER B CA 1
ATOM 6133 C C . SER B 1 240 ? 3.436 -32 -9.773 1 94.38 240 SER B C 1
ATOM 6135 O O . SER B 1 240 ? 4.137 -31.328 -9.008 1 94.38 240 SER B O 1
ATOM 6137 N N . HIS B 1 241 ? 3.717 -32.062 -11.086 1 94.25 241 HIS B N 1
ATOM 6138 C CA . HIS B 1 241 ? 4.832 -31.344 -11.703 1 94.25 241 HIS B CA 1
ATOM 6139 C C . HIS B 1 241 ? 6.156 -31.75 -11.062 1 94.25 241 HIS B C 1
ATOM 6141 O O . HIS B 1 241 ? 7.043 -30.906 -10.875 1 94.25 241 HIS B O 1
ATOM 6147 N N . THR B 1 242 ? 6.32 -33.031 -10.711 1 95.94 242 THR B N 1
ATOM 6148 C CA . THR B 1 242 ? 7.48 -33.469 -9.938 1 95.94 242 THR B CA 1
ATOM 6149 C C . THR B 1 242 ? 8.672 -33.719 -10.859 1 95.94 242 THR B C 1
ATOM 6151 O O . THR B 1 242 ? 8.547 -34.438 -11.844 1 95.94 242 THR B O 1
ATOM 6154 N N . PHE B 1 243 ? 9.781 -33.125 -10.492 1 96.12 243 PHE B N 1
ATOM 6155 C CA . PHE B 1 243 ? 11.039 -33.375 -11.18 1 96.12 243 PHE B CA 1
ATOM 6156 C C . PHE B 1 243 ? 11.742 -34.594 -10.594 1 96.12 243 PHE B C 1
ATOM 6158 O O . PHE B 1 243 ? 12.32 -34.531 -9.508 1 96.12 243 PHE B O 1
ATOM 6165 N N . LEU B 1 244 ? 11.711 -35.688 -11.305 1 98 244 LEU B N 1
ATOM 6166 C CA . LEU B 1 244 ? 12.422 -36.906 -10.938 1 98 244 LEU B CA 1
ATOM 6167 C C . LEU B 1 244 ? 13.672 -37.094 -11.797 1 98 244 LEU B C 1
ATOM 6169 O O . LEU B 1 244 ? 13.648 -36.812 -13 1 98 244 LEU B O 1
ATOM 6173 N N . TYR B 1 245 ? 14.703 -37.469 -11.164 1 97.94 245 TYR B N 1
ATOM 6174 C CA . TYR B 1 245 ? 15.977 -37.656 -11.859 1 97.94 245 TYR B CA 1
ATOM 6175 C C . TYR B 1 245 ? 16.922 -38.531 -11.039 1 97.94 245 TYR B C 1
ATOM 6177 O O . TYR B 1 245 ? 17 -38.406 -9.812 1 97.94 245 TYR B O 1
ATOM 6185 N N . THR B 1 246 ? 17.594 -39.438 -11.695 1 97.56 246 THR B N 1
ATOM 6186 C CA . THR B 1 246 ? 18.594 -40.281 -11.023 1 97.56 246 THR B CA 1
ATOM 6187 C C . THR B 1 246 ? 20 -39.844 -11.422 1 97.56 246 THR B C 1
ATOM 6189 O O . THR B 1 246 ? 20.312 -39.75 -12.609 1 97.56 246 THR B O 1
ATOM 6192 N N . GLY B 1 247 ? 20.875 -39.688 -10.453 1 95.75 247 GLY B N 1
ATOM 6193 C CA . GLY B 1 247 ? 22.266 -39.281 -10.688 1 95.75 247 GLY B CA 1
ATOM 6194 C C . GLY B 1 247 ? 22.484 -37.781 -10.672 1 95.75 247 GLY B C 1
ATOM 6195 O O . GLY B 1 247 ? 21.547 -37.031 -10.438 1 95.75 247 GLY B O 1
ATOM 6196 N N . ASP B 1 248 ? 23.703 -37.375 -10.859 1 94.44 248 ASP B N 1
ATOM 6197 C CA . ASP B 1 248 ? 24.078 -35.969 -10.875 1 94.44 248 ASP B CA 1
ATOM 6198 C C . ASP B 1 248 ? 23.656 -35.281 -12.188 1 94.44 248 ASP B C 1
ATOM 6200 O O . ASP B 1 248 ? 23.719 -35.938 -13.25 1 94.44 248 ASP B O 1
ATOM 6204 N N . HIS B 1 249 ? 23.203 -34.156 -12.031 1 93.12 249 HIS B N 1
ATOM 6205 C CA . HIS B 1 249 ? 22.812 -33.406 -13.227 1 93.12 249 HIS B CA 1
ATOM 6206 C C . HIS B 1 249 ? 23.266 -31.953 -13.141 1 93.12 249 HIS B C 1
ATOM 6208 O O . HIS B 1 249 ? 22.438 -31.031 -13.086 1 93.12 249 HIS B O 1
ATOM 6214 N N . PRO B 1 250 ? 24.469 -31.562 -13.188 1 89.19 250 PRO B N 1
ATOM 6215 C CA . PRO B 1 250 ? 25.031 -30.219 -12.961 1 89.19 250 PRO B CA 1
ATOM 6216 C C . PRO B 1 250 ? 24.562 -29.219 -14.016 1 89.19 250 PRO B C 1
ATOM 6218 O O . PRO B 1 250 ? 24.609 -28 -13.781 1 89.19 250 PRO B O 1
ATOM 6221 N N . THR B 1 251 ? 24.141 -29.656 -15.164 1 90.81 251 THR B N 1
ATOM 6222 C CA . THR B 1 251 ? 23.781 -28.75 -16.234 1 90.81 251 THR B CA 1
ATOM 6223 C C . THR B 1 251 ? 22.266 -28.547 -16.297 1 90.81 251 THR B C 1
ATOM 6225 O O . THR B 1 251 ? 21.766 -27.828 -17.172 1 90.81 251 THR B O 1
ATOM 6228 N N . ILE B 1 252 ? 21.547 -29.266 -15.508 1 92.88 252 ILE B N 1
ATOM 6229 C CA . ILE B 1 252 ? 20.094 -29.156 -15.445 1 92.88 252 ILE B CA 1
ATOM 6230 C C . ILE B 1 252 ? 19.688 -28.344 -14.219 1 92.88 252 ILE B C 1
ATOM 6232 O O . ILE B 1 252 ? 19.984 -28.734 -13.086 1 92.88 252 ILE B O 1
ATOM 6236 N N . PRO B 1 253 ? 19.078 -27.203 -14.492 1 89.44 253 PRO B N 1
ATOM 6237 C CA . PRO B 1 253 ? 18.703 -26.375 -13.352 1 89.44 253 PRO B CA 1
ATOM 6238 C C . PRO B 1 253 ? 17.672 -27.047 -12.445 1 89.44 253 PRO B C 1
ATOM 6240 O O . PRO B 1 253 ? 16.812 -27.797 -12.93 1 89.44 253 PRO B O 1
ATOM 6243 N N . GLY B 1 254 ? 17.766 -26.734 -11.156 1 87.25 254 GLY B N 1
ATOM 6244 C CA . GLY B 1 254 ? 16.797 -27.234 -10.188 1 87.25 254 GLY B CA 1
ATOM 6245 C C . GLY B 1 254 ? 17.281 -28.453 -9.438 1 87.25 254 GLY B C 1
ATOM 6246 O O . GLY B 1 254 ? 18.344 -28.984 -9.75 1 87.25 254 GLY B O 1
ATOM 6247 N N . THR B 1 255 ? 16.531 -28.781 -8.406 1 90.38 255 THR B N 1
ATOM 6248 C CA . THR B 1 255 ? 16.828 -29.953 -7.59 1 90.38 255 THR B CA 1
ATOM 6249 C C . THR B 1 255 ? 15.766 -31.031 -7.793 1 90.38 255 THR B C 1
ATOM 6251 O O . THR B 1 255 ? 14.57 -30.766 -7.695 1 90.38 255 THR B O 1
ATOM 6254 N N . SER B 1 256 ? 16.234 -32.219 -8.102 1 94.06 256 SER B N 1
ATOM 6255 C CA . SER B 1 256 ? 15.305 -33.344 -8.25 1 94.06 256 SER B CA 1
ATOM 6256 C C . SER B 1 256 ? 14.594 -33.625 -6.93 1 94.06 256 SER B C 1
ATOM 6258 O O . SER B 1 256 ? 15.195 -33.531 -5.859 1 94.06 256 SER B O 1
ATOM 6260 N N . GLN B 1 257 ? 13.406 -34.094 -7.047 1 92.62 257 GLN B N 1
ATOM 6261 C CA . GLN B 1 257 ? 12.586 -34.375 -5.871 1 92.62 257 GLN B CA 1
ATOM 6262 C C . GLN B 1 257 ? 12.5 -35.875 -5.598 1 92.62 257 GLN B C 1
ATOM 6264 O O . GLN B 1 257 ? 11.836 -36.312 -4.656 1 92.62 257 GLN B O 1
ATOM 6269 N N . GLY B 1 258 ? 13.164 -36.688 -6.375 1 95.56 258 GLY B N 1
ATOM 6270 C CA . GLY B 1 258 ? 13.219 -38.125 -6.227 1 95.56 258 GLY B CA 1
ATOM 6271 C C . GLY B 1 258 ? 13.922 -38.812 -7.375 1 95.56 258 GLY B C 1
ATOM 6272 O O . GLY B 1 258 ? 14.398 -38.156 -8.305 1 95.56 258 GLY B O 1
ATOM 6273 N N . GLU B 1 259 ? 13.93 -40.094 -7.309 1 97.38 259 GLU B N 1
ATOM 6274 C CA . GLU B 1 259 ? 14.609 -40.875 -8.328 1 97.38 259 GLU B CA 1
ATOM 6275 C C . GLU B 1 259 ? 13.695 -41.156 -9.523 1 97.38 259 GLU B C 1
ATOM 6277 O O . GLU B 1 259 ? 12.477 -41.25 -9.367 1 97.38 259 GLU B O 1
ATOM 6282 N N . TYR B 1 260 ? 14.273 -41.25 -10.648 1 98.44 260 TYR B N 1
ATOM 6283 C CA . TYR B 1 260 ? 13.625 -41.656 -11.898 1 98.44 260 TYR B CA 1
ATOM 6284 C C . TYR B 1 260 ? 14.102 -43.031 -12.344 1 98.44 260 TYR B C 1
ATOM 6286 O O . TYR B 1 260 ? 15.242 -43.188 -12.789 1 98.44 260 TYR B O 1
ATOM 6294 N N . PRO B 1 261 ? 13.266 -44.094 -12.258 1 98.5 261 PRO B N 1
ATOM 6295 C CA . PRO B 1 261 ? 11.922 -44.062 -11.672 1 98.5 261 PRO B CA 1
ATOM 6296 C C . PRO B 1 261 ? 11.945 -44.156 -10.148 1 98.5 261 PRO B C 1
ATOM 6298 O O . PRO B 1 261 ? 12.938 -44.594 -9.562 1 98.5 261 PRO B O 1
ATOM 6301 N N . THR B 1 262 ? 10.93 -43.625 -9.562 1 98.38 262 THR B N 1
ATOM 6302 C CA . THR B 1 262 ? 10.625 -44.031 -8.188 1 98.38 262 THR B CA 1
ATOM 6303 C C . THR B 1 262 ? 10.125 -45.469 -8.133 1 98.38 262 THR B C 1
ATOM 6305 O O . THR B 1 262 ? 9.312 -45.875 -8.961 1 98.38 262 THR B O 1
ATOM 6308 N N . VAL B 1 263 ? 10.602 -46.25 -7.172 1 98.38 263 VAL B N 1
ATOM 6309 C CA . VAL B 1 263 ? 10.258 -47.656 -7.117 1 98.38 263 VAL B CA 1
ATOM 6310 C C . VAL B 1 263 ? 9.43 -47.938 -5.863 1 98.38 263 VAL B C 1
ATOM 6312 O O . VAL B 1 263 ? 9.844 -47.594 -4.754 1 98.38 263 VAL B O 1
ATOM 6315 N N . VAL B 1 264 ? 8.281 -48.438 -6.062 1 98.06 264 VAL B N 1
ATOM 6316 C CA . VAL B 1 264 ? 7.449 -48.938 -4.965 1 98.06 264 VAL B CA 1
ATOM 6317 C C . VAL B 1 264 ? 7.418 -50.469 -4.969 1 98.06 264 VAL B C 1
ATOM 6319 O O . VAL B 1 264 ? 7.074 -51.062 -5.98 1 98.06 264 VAL B O 1
ATOM 6322 N N . THR B 1 265 ? 7.773 -51.094 -3.898 1 97.12 265 THR B N 1
ATOM 6323 C CA . THR B 1 265 ? 7.727 -52.531 -3.76 1 97.12 265 THR B CA 1
ATOM 6324 C C . THR B 1 265 ? 6.504 -52.969 -2.951 1 97.12 265 THR B C 1
ATOM 6326 O O . THR B 1 265 ? 6.363 -52.594 -1.784 1 97.12 265 THR B O 1
ATOM 6329 N N . GLN B 1 266 ? 5.738 -53.719 -3.607 1 95.94 266 GLN B N 1
ATOM 6330 C CA . GLN B 1 266 ? 4.539 -54.219 -2.936 1 95.94 266 GLN B CA 1
ATOM 6331 C C . GLN B 1 266 ? 4.883 -55.281 -1.902 1 95.94 266 GLN B C 1
ATOM 6333 O O . GLN B 1 266 ? 6 -55.781 -1.887 1 95.94 266 GLN B O 1
ATOM 6338 N N . GLN B 1 267 ? 3.926 -55.594 -0.984 1 91.25 267 GLN B N 1
ATOM 6339 C CA . GLN B 1 267 ? 4.121 -56.594 0.054 1 91.25 267 GLN B CA 1
ATOM 6340 C C . GLN B 1 267 ? 4.516 -57.938 -0.551 1 91.25 267 GLN B C 1
ATOM 6342 O O . GLN B 1 267 ? 5.312 -58.688 0.032 1 91.25 267 GLN B O 1
ATOM 6347 N N . GLY B 1 268 ? 4.102 -58.344 -1.7 1 90.75 268 GLY B N 1
ATOM 6348 C CA . GLY B 1 268 ? 4.402 -59.625 -2.355 1 90.75 268 GLY B CA 1
ATOM 6349 C C . GLY B 1 268 ? 5.707 -59.594 -3.129 1 90.75 268 GLY B C 1
ATOM 6350 O O . GLY B 1 268 ? 6.086 -60.594 -3.748 1 90.75 268 GLY B O 1
ATOM 6351 N N . GLY B 1 269 ? 6.398 -58.406 -3.094 1 93.19 269 GLY B N 1
ATOM 6352 C CA . GLY B 1 269 ? 7.707 -58.312 -3.717 1 93.19 269 GLY B CA 1
ATOM 6353 C C . GLY B 1 269 ? 7.66 -57.719 -5.113 1 93.19 269 GLY B C 1
ATOM 6354 O O . GLY B 1 269 ? 8.695 -57.344 -5.68 1 93.19 269 GLY B O 1
ATOM 6355 N N . HIS B 1 270 ? 6.457 -57.594 -5.641 1 95.19 270 HIS B N 1
ATOM 6356 C CA . HIS B 1 270 ? 6.309 -57 -6.969 1 95.19 270 HIS B CA 1
ATOM 6357 C C . HIS B 1 270 ? 6.676 -55.531 -6.969 1 95.19 270 HIS B C 1
ATOM 6359 O O . HIS B 1 270 ? 6.242 -54.781 -6.094 1 95.19 270 HIS B O 1
ATOM 6365 N N . LYS B 1 271 ? 7.48 -55.094 -7.992 1 97.31 271 LYS B N 1
ATOM 6366 C CA . LYS B 1 271 ? 7.902 -53.719 -8.102 1 97.31 271 LYS B CA 1
ATOM 6367 C C . LYS B 1 271 ? 7.062 -52.969 -9.133 1 97.31 271 LYS B C 1
ATOM 6369 O O . LYS B 1 271 ? 6.812 -53.469 -10.227 1 97.31 271 LYS B O 1
ATOM 6374 N N . VAL B 1 272 ? 6.621 -51.875 -8.719 1 98.44 272 VAL B N 1
ATOM 6375 C CA . VAL B 1 272 ? 5.953 -50.938 -9.625 1 98.44 272 VAL B CA 1
ATOM 6376 C C . VAL B 1 272 ? 6.789 -49.656 -9.766 1 98.44 272 VAL B C 1
ATOM 6378 O O . VAL B 1 272 ? 7.133 -49.031 -8.773 1 98.44 272 VAL B O 1
ATOM 6381 N N . LEU B 1 273 ? 7.156 -49.312 -10.969 1 98.75 273 LEU B N 1
ATOM 6382 C CA . LEU B 1 273 ? 7.934 -48.094 -11.25 1 98.75 273 LEU B CA 1
ATOM 6383 C C . LEU B 1 273 ? 7.02 -46.906 -11.5 1 98.75 273 LEU B C 1
ATOM 6385 O O . LEU B 1 273 ? 5.918 -47.062 -12.031 1 98.75 273 LEU B O 1
ATOM 6389 N N . ILE B 1 274 ? 7.438 -45.719 -11.047 1 98.88 274 ILE B N 1
ATOM 6390 C CA . ILE B 1 274 ? 6.715 -44.469 -11.289 1 98.88 274 ILE B CA 1
ATOM 6391 C C . ILE B 1 274 ? 7.645 -43.438 -11.945 1 98.88 274 ILE B C 1
ATOM 6393 O O . ILE B 1 274 ? 8.734 -43.188 -11.438 1 98.88 274 ILE B O 1
ATOM 6397 N N . VAL B 1 275 ? 7.223 -42.875 -13.078 1 98.88 275 VAL B N 1
ATOM 6398 C CA . VAL B 1 275 ? 8.016 -41.844 -13.742 1 98.88 275 VAL B CA 1
ATOM 6399 C C . VAL B 1 275 ? 7.176 -40.594 -13.938 1 98.88 275 VAL B C 1
ATOM 6401 O O . VAL B 1 275 ? 5.949 -40.656 -14.047 1 98.88 275 VAL B O 1
ATOM 6404 N N . GLN B 1 276 ? 7.781 -39.406 -13.891 1 98.56 276 GLN B N 1
ATOM 6405 C CA . GLN B 1 276 ? 7.238 -38.094 -14.18 1 98.56 276 GLN B CA 1
ATOM 6406 C C . GLN B 1 276 ? 8.32 -37.156 -14.719 1 98.56 276 GLN B C 1
ATOM 6408 O O . GLN B 1 276 ? 9.484 -37.25 -14.312 1 98.56 276 GLN B O 1
ATOM 6413 N N . ALA B 1 277 ? 7.941 -36.281 -15.594 1 97.81 277 ALA B N 1
ATOM 6414 C CA . ALA B 1 277 ? 8.906 -35.406 -16.266 1 97.81 277 ALA B CA 1
ATOM 6415 C C . ALA B 1 277 ? 8.617 -33.938 -15.977 1 97.81 277 ALA B C 1
ATOM 6417 O O . ALA B 1 277 ? 8.523 -33.125 -16.891 1 97.81 277 ALA B O 1
ATOM 6418 N N . ALA B 1 278 ? 8.461 -33.625 -14.703 1 96.62 278 ALA B N 1
ATOM 6419 C CA . ALA B 1 278 ? 8.227 -32.25 -14.266 1 96.62 278 ALA B CA 1
ATOM 6420 C C . ALA B 1 278 ? 7.031 -31.641 -14.992 1 96.62 278 ALA B C 1
ATOM 6422 O O . ALA B 1 278 ? 5.926 -32.188 -14.953 1 96.62 278 ALA B O 1
ATOM 6423 N N . ALA B 1 279 ? 7.289 -30.516 -15.625 1 96.56 279 ALA B N 1
ATOM 6424 C CA . ALA B 1 279 ? 6.191 -29.828 -16.312 1 96.56 279 ALA B CA 1
ATOM 6425 C C . ALA B 1 279 ? 6.723 -28.797 -17.297 1 96.56 279 ALA B C 1
ATOM 6427 O O . ALA B 1 279 ? 7.934 -28.578 -17.391 1 96.56 279 ALA B O 1
ATOM 6428 N N . TYR B 1 280 ? 5.871 -28.281 -18.125 1 96.31 280 TYR B N 1
ATOM 6429 C CA . TYR B 1 280 ? 6.07 -27.078 -18.922 1 96.31 280 TYR B CA 1
ATOM 6430 C C . TYR B 1 280 ? 7.105 -27.312 -20.016 1 96.31 280 TYR B C 1
ATOM 6432 O O . TYR B 1 280 ? 7.883 -26.422 -20.344 1 96.31 280 TYR B O 1
ATOM 6440 N N . THR B 1 281 ? 7.191 -28.516 -20.469 1 96.81 281 THR B N 1
ATOM 6441 C CA . THR B 1 281 ? 7.977 -28.938 -21.625 1 96.81 281 THR B CA 1
ATOM 6442 C C . THR B 1 281 ? 9.469 -28.875 -21.312 1 96.81 281 THR B C 1
ATOM 6444 O O . THR B 1 281 ? 10.297 -28.906 -22.219 1 96.81 281 THR B O 1
ATOM 6447 N N . LYS B 1 282 ? 9.758 -28.797 -20.094 1 96.38 282 LYS B N 1
ATOM 6448 C CA . LYS B 1 282 ? 11.172 -28.703 -19.75 1 96.38 282 LYS B CA 1
ATOM 6449 C C . LYS B 1 282 ? 11.883 -30.031 -19.969 1 96.38 282 LYS B C 1
ATOM 6451 O O . LYS B 1 282 ? 13.102 -30.078 -20.141 1 96.38 282 LYS B O 1
ATOM 6456 N N . PHE B 1 283 ? 11.07 -31.109 -19.922 1 98 283 PHE B N 1
ATOM 6457 C CA . PHE B 1 283 ? 11.633 -32.438 -20.062 1 98 283 PHE B CA 1
ATOM 6458 C C . PHE B 1 283 ? 10.742 -33.312 -20.938 1 98 283 PHE B C 1
ATOM 6460 O O . PHE B 1 283 ? 9.531 -33.125 -21 1 98 283 PHE B O 1
ATOM 6467 N N . VAL B 1 284 ? 11.352 -34.281 -21.578 1 98.75 284 VAL B N 1
ATOM 6468 C CA . VAL B 1 284 ? 10.695 -35.469 -22.125 1 98.75 284 VAL B CA 1
ATOM 6469 C C . VAL B 1 284 ? 11.156 -36.719 -21.375 1 98.75 284 VAL B C 1
ATOM 6471 O O . VAL B 1 284 ? 12.352 -36.938 -21.219 1 98.75 284 VAL B O 1
ATOM 6474 N N . GLY B 1 285 ? 10.195 -37.438 -20.859 1 98.88 285 GLY B N 1
ATOM 6475 C CA . GLY B 1 285 ? 10.547 -38.656 -20.141 1 98.88 285 GLY B CA 1
ATOM 6476 C C . GLY B 1 285 ? 11.055 -39.75 -21.062 1 98.88 285 GLY B C 1
ATOM 6477 O O . GLY B 1 285 ? 10.555 -39.938 -22.172 1 98.88 285 GLY B O 1
ATOM 6478 N N . ASP B 1 286 ? 12.023 -40.531 -20.562 1 98.75 286 ASP B N 1
ATOM 6479 C CA . ASP B 1 286 ? 12.641 -41.594 -21.328 1 98.75 286 ASP B CA 1
ATOM 6480 C C . ASP B 1 286 ? 13.055 -42.75 -20.406 1 98.75 286 ASP B C 1
ATOM 6482 O O . ASP B 1 286 ? 14.055 -42.656 -19.688 1 98.75 286 ASP B O 1
ATOM 6486 N N . ILE B 1 287 ? 12.312 -43.844 -20.469 1 98.81 287 ILE B N 1
ATOM 6487 C CA . ILE B 1 287 ? 12.68 -45 -19.656 1 98.81 287 ILE B CA 1
ATOM 6488 C C . ILE B 1 287 ? 12.664 -46.25 -20.516 1 98.81 287 ILE B C 1
ATOM 6490 O O . ILE B 1 287 ? 11.789 -46.438 -21.359 1 98.81 287 ILE B O 1
ATOM 6494 N N . VAL B 1 288 ? 13.664 -47.094 -20.375 1 98.69 288 VAL B N 1
ATOM 6495 C CA . VAL B 1 288 ? 13.766 -48.375 -21.031 1 98.69 288 VAL B CA 1
ATOM 6496 C C . VAL B 1 288 ? 13.656 -49.5 -20 1 98.69 288 VAL B C 1
ATOM 6498 O O . VAL B 1 288 ? 14.414 -49.531 -19.031 1 98.69 288 VAL B O 1
ATOM 6501 N N . LEU B 1 289 ? 12.742 -50.344 -20.266 1 98.56 289 LEU B N 1
ATOM 6502 C CA . LEU B 1 289 ? 12.484 -51.469 -19.359 1 98.56 289 LEU B CA 1
ATOM 6503 C C . LEU B 1 289 ? 12.867 -52.781 -20 1 98.56 289 LEU B C 1
ATOM 6505 O O . LEU B 1 289 ? 12.695 -52.969 -21.219 1 98.56 289 LEU B O 1
ATOM 6509 N N . PHE B 1 290 ? 13.35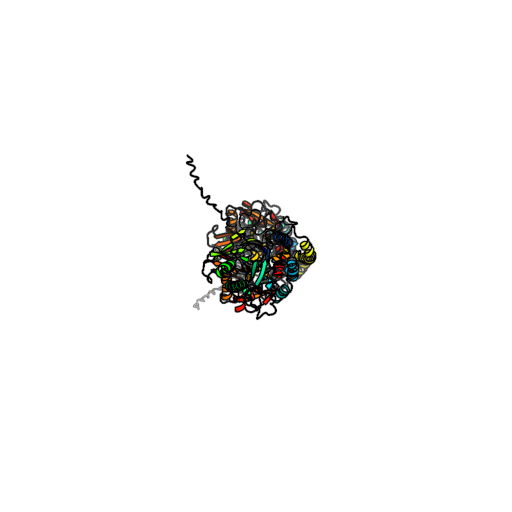9 -53.719 -19.188 1 98.12 290 PHE B N 1
ATOM 6510 C CA . PHE B 1 290 ? 13.711 -55.062 -19.641 1 98.12 290 PHE B CA 1
ATOM 6511 C C . PHE B 1 290 ? 12.922 -56.094 -18.875 1 98.12 290 PHE B C 1
ATOM 6513 O O . PHE B 1 290 ? 13.086 -56.25 -17.656 1 98.12 290 PHE B O 1
ATOM 6520 N N . PHE B 1 291 ? 12.086 -56.812 -19.688 1 97.44 291 PHE B N 1
ATOM 6521 C CA . PHE B 1 291 ? 11.188 -57.812 -19.078 1 97.44 291 PHE B CA 1
ATOM 6522 C C . PHE B 1 291 ? 11.648 -59.219 -19.391 1 97.44 291 PHE B C 1
ATOM 6524 O O . PHE B 1 291 ? 12.148 -59.5 -20.484 1 97.44 291 PHE B O 1
ATOM 6531 N N . ASP B 1 292 ? 11.383 -60.156 -18.5 1 96.19 292 ASP B N 1
ATOM 6532 C CA . ASP B 1 292 ? 11.57 -61.562 -18.797 1 96.19 292 ASP B CA 1
ATOM 6533 C C . ASP B 1 292 ? 10.328 -62.156 -19.453 1 96.19 292 ASP B C 1
ATOM 6535 O O . ASP B 1 292 ? 9.391 -61.438 -19.797 1 96.19 292 ASP B O 1
ATOM 6539 N N . GLU B 1 293 ? 10.328 -63.375 -19.703 1 92.75 293 GLU B N 1
ATOM 6540 C CA . GLU B 1 293 ? 9.242 -64.062 -20.422 1 92.75 293 GLU B CA 1
ATOM 6541 C C . GLU B 1 293 ? 7.938 -64 -19.641 1 92.75 293 GLU B C 1
ATOM 6543 O O . GLU B 1 293 ? 6.855 -63.938 -20.219 1 92.75 293 GLU B O 1
ATOM 6548 N N . ALA B 1 294 ? 8.078 -63.875 -18.375 1 91.12 294 ALA B N 1
ATOM 6549 C CA . ALA B 1 294 ? 6.91 -63.844 -17.5 1 91.12 294 ALA B CA 1
ATOM 6550 C C . ALA B 1 294 ? 6.332 -62.438 -17.375 1 91.12 294 ALA B C 1
ATOM 6552 O O . ALA B 1 294 ? 5.281 -62.25 -16.766 1 91.12 294 ALA B O 1
ATOM 6553 N N . GLY B 1 295 ? 7.027 -61.531 -17.984 1 93.19 295 GLY B N 1
ATOM 6554 C CA . GLY B 1 295 ? 6.551 -60.156 -17.922 1 93.19 295 GLY B CA 1
ATOM 6555 C C . GLY B 1 295 ? 6.996 -59.438 -16.672 1 93.19 295 GLY B C 1
ATOM 6556 O O . GLY B 1 295 ? 6.352 -58.469 -16.234 1 93.19 295 GLY B O 1
ATOM 6557 N N . ILE B 1 296 ? 8.016 -59.906 -16 1 94.62 296 ILE B N 1
ATOM 6558 C CA . ILE B 1 296 ? 8.555 -59.281 -14.805 1 94.62 296 ILE B CA 1
ATOM 6559 C C . ILE B 1 296 ? 9.75 -58.406 -15.164 1 94.62 296 ILE B C 1
ATOM 6561 O O . ILE B 1 296 ? 10.664 -58.844 -15.867 1 94.62 296 ILE B O 1
ATOM 6565 N N . ILE B 1 297 ? 9.758 -57.219 -14.656 1 97 297 ILE B N 1
ATOM 6566 C CA . ILE B 1 297 ? 10.836 -56.25 -14.93 1 97 297 ILE B CA 1
ATOM 6567 C C . ILE B 1 297 ? 12.125 -56.75 -14.266 1 97 297 ILE B C 1
ATOM 6569 O O . ILE B 1 297 ? 12.156 -57 -13.055 1 97 297 ILE B O 1
ATOM 6573 N N . GLN B 1 298 ? 13.156 -56.812 -15.008 1 96.31 298 GLN B N 1
ATOM 6574 C CA . GLN B 1 298 ? 14.43 -57.25 -14.477 1 96.31 298 GLN B CA 1
ATOM 6575 C C . GLN B 1 298 ? 15.398 -56.094 -14.273 1 96.31 298 GLN B C 1
ATOM 6577 O O . GLN B 1 298 ? 16.234 -56.125 -13.367 1 96.31 298 GLN B O 1
ATOM 6582 N N . ARG B 1 299 ? 15.312 -55.188 -15.117 1 96.75 299 ARG B N 1
ATOM 6583 C CA . ARG B 1 299 ? 16.141 -54 -15.031 1 96.75 299 ARG B CA 1
ATOM 6584 C C . ARG B 1 299 ? 15.547 -52.844 -15.844 1 96.75 299 ARG B C 1
ATOM 6586 O O . ARG B 1 299 ? 14.648 -53.062 -16.672 1 96.75 299 ARG B O 1
ATOM 6593 N N . TRP B 1 300 ? 15.984 -51.656 -15.547 1 98.12 300 TRP B N 1
ATOM 6594 C CA . TRP B 1 300 ? 15.562 -50.469 -16.266 1 98.12 300 TRP B CA 1
ATOM 6595 C C . TRP B 1 300 ? 16.703 -49.469 -16.406 1 98.12 300 TRP B C 1
ATOM 6597 O O . TRP B 1 300 ? 17.703 -49.562 -15.672 1 98.12 300 TRP B O 1
ATOM 6607 N N . GLU B 1 301 ? 16.594 -48.594 -17.312 1 97.75 301 GLU B N 1
ATOM 6608 C CA . GLU B 1 301 ? 17.531 -47.469 -17.484 1 97.75 301 GLU B CA 1
ATOM 6609 C C . GLU B 1 301 ? 16.844 -46.281 -18.125 1 97.75 301 GLU B C 1
ATOM 6611 O O . GLU B 1 301 ? 15.781 -46.406 -18.75 1 97.75 301 GLU B O 1
ATOM 6616 N N . GLY B 1 302 ? 17.469 -45.125 -17.891 1 97.44 302 GLY B N 1
ATOM 6617 C CA . GLY B 1 302 ? 16.969 -43.906 -18.5 1 97.44 302 GLY B CA 1
ATOM 6618 C C . GLY B 1 302 ? 16.766 -42.781 -17.516 1 97.44 302 GLY B C 1
ATOM 6619 O O . GLY B 1 302 ? 16.875 -42.969 -16.312 1 97.44 302 GLY B O 1
ATOM 6620 N N . ASN B 1 303 ? 16.516 -41.594 -18.031 1 98.25 303 ASN B N 1
ATOM 6621 C CA . ASN B 1 303 ? 16.203 -40.344 -17.359 1 98.25 303 ASN B CA 1
ATOM 6622 C C . ASN B 1 303 ? 15.414 -39.406 -18.266 1 98.25 303 ASN B C 1
ATOM 6624 O O . ASN B 1 303 ? 15.414 -39.562 -19.484 1 98.25 303 ASN B O 1
ATOM 6628 N N . PRO B 1 304 ? 14.68 -38.469 -17.625 1 98.5 304 PRO B N 1
ATOM 6629 C CA . PRO B 1 304 ? 14.086 -37.438 -18.516 1 98.5 304 PRO B CA 1
ATOM 6630 C C . PRO B 1 304 ? 15.133 -36.656 -19.266 1 98.5 304 PRO B C 1
ATOM 6632 O O . PRO B 1 304 ? 16.188 -36.312 -18.719 1 98.5 304 PRO B O 1
ATOM 6635 N N . VAL B 1 305 ? 14.852 -36.344 -20.484 1 98.25 305 VAL B N 1
ATOM 6636 C CA . VAL B 1 305 ? 15.734 -35.531 -21.328 1 98.25 305 VAL B CA 1
ATOM 6637 C C . VAL B 1 305 ? 15.406 -34.062 -21.156 1 98.25 305 VAL B C 1
ATOM 6639 O O . VAL B 1 305 ? 14.289 -33.625 -21.438 1 98.25 305 VAL B O 1
ATOM 6642 N N . TYR B 1 306 ? 16.406 -33.312 -20.703 1 97.75 306 TYR B N 1
ATOM 6643 C CA . TYR B 1 306 ? 16.234 -31.859 -20.516 1 97.75 306 TYR B CA 1
ATOM 6644 C C . TYR B 1 306 ? 16.25 -31.141 -21.859 1 97.75 306 TYR B C 1
ATOM 6646 O O . TYR B 1 306 ? 17.125 -31.375 -22.688 1 97.75 306 TYR B O 1
ATOM 6654 N N . LEU B 1 307 ? 15.281 -30.281 -22.047 1 98 307 LEU B N 1
ATOM 6655 C CA . LEU B 1 307 ? 15.164 -29.562 -23.312 1 98 307 LEU B CA 1
ATOM 6656 C C . LEU B 1 307 ? 15.82 -28.188 -23.219 1 98 307 LEU B C 1
ATOM 6658 O O . LEU B 1 307 ? 15.141 -27.172 -23.297 1 98 307 LEU B O 1
ATOM 6662 N N . GLY B 1 308 ? 17.109 -28.188 -23.172 1 95.75 308 GLY B N 1
ATOM 6663 C CA . GLY B 1 308 ? 17.891 -26.969 -23.078 1 95.75 308 GLY B CA 1
ATOM 6664 C C . GLY B 1 308 ? 18.062 -26.25 -24.406 1 95.75 308 GLY B C 1
ATOM 6665 O O . GLY B 1 308 ? 17.438 -26.625 -25.406 1 95.75 308 GLY B O 1
ATOM 6666 N N . ALA B 1 309 ? 18.906 -25.266 -24.391 1 92.44 309 ALA B N 1
ATOM 6667 C CA . ALA B 1 309 ? 19.141 -24.406 -25.562 1 92.44 309 ALA B CA 1
ATOM 6668 C C . ALA B 1 309 ? 19.828 -25.188 -26.672 1 92.44 309 ALA B C 1
ATOM 6670 O O . ALA B 1 309 ? 19.766 -24.781 -27.844 1 92.44 309 ALA B O 1
ATOM 6671 N N . ASP B 1 310 ? 20.391 -26.266 -26.375 1 94.62 310 ASP B N 1
ATOM 6672 C CA . ASP B 1 310 ? 21.156 -27.047 -27.328 1 94.62 310 ASP B CA 1
ATOM 6673 C C . ASP B 1 310 ? 20.219 -27.922 -28.172 1 94.62 310 ASP B C 1
ATOM 6675 O O . ASP B 1 310 ? 20.641 -28.453 -29.219 1 94.62 310 ASP B O 1
ATOM 6679 N N . VAL B 1 311 ? 19.016 -28.188 -27.75 1 97.5 311 VAL B N 1
ATOM 6680 C CA . VAL B 1 311 ? 18.062 -28.953 -28.547 1 97.5 311 VAL B CA 1
ATOM 6681 C C . VAL B 1 311 ? 17.5 -28.078 -29.656 1 97.5 311 VAL B C 1
ATOM 6683 O O . VAL B 1 311 ? 16.875 -27.062 -29.391 1 97.5 311 VAL B O 1
ATOM 6686 N N . VAL B 1 312 ? 17.719 -28.469 -30.875 1 97.38 312 VAL B N 1
ATOM 6687 C CA . VAL B 1 312 ? 17.25 -27.719 -32.031 1 97.38 312 VAL B CA 1
ATOM 6688 C C . VAL B 1 312 ? 15.742 -27.891 -32.219 1 97.38 312 VAL B C 1
ATOM 6690 O O . VAL B 1 312 ? 15.25 -29.031 -32.281 1 97.38 312 VAL B O 1
ATOM 6693 N N . PRO B 1 313 ? 15.016 -26.828 -32.25 1 98.06 313 PRO B N 1
ATOM 6694 C CA . PRO B 1 313 ? 13.562 -26.953 -32.438 1 98.06 313 PRO B CA 1
ATOM 6695 C C . PRO B 1 313 ? 13.188 -27.625 -33.75 1 98.06 313 PRO B C 1
ATOM 6697 O O . PRO B 1 313 ? 13.836 -27.391 -34.781 1 98.06 313 PRO B O 1
ATOM 6700 N N . ASP B 1 314 ? 12.148 -28.438 -33.781 1 98.75 314 ASP B N 1
ATOM 6701 C CA . ASP B 1 314 ? 11.641 -29.078 -35 1 98.75 314 ASP B CA 1
ATOM 6702 C C . ASP B 1 314 ? 11.133 -28.031 -36 1 98.75 314 ASP B C 1
ATOM 6704 O O . ASP B 1 314 ? 10.227 -27.25 -35.688 1 98.75 314 ASP B O 1
ATOM 6708 N N . PRO B 1 315 ? 11.648 -28.047 -37.125 1 98.25 315 PRO B N 1
ATOM 6709 C CA . PRO B 1 315 ? 11.32 -26.969 -38.062 1 98.25 315 PRO B CA 1
ATOM 6710 C C . PRO B 1 315 ? 9.859 -27 -38.531 1 98.25 315 PRO B C 1
ATOM 6712 O O . PRO B 1 315 ? 9.273 -25.953 -38.781 1 98.25 315 PRO B O 1
ATOM 6715 N N . ALA B 1 316 ? 9.289 -28.141 -38.656 1 98.38 316 ALA B N 1
ATOM 6716 C CA . ALA B 1 316 ? 7.887 -28.234 -39.062 1 98.38 316 ALA B CA 1
ATOM 6717 C C . ALA B 1 316 ? 6.969 -27.609 -38 1 98.38 316 ALA B C 1
ATOM 6719 O O . ALA B 1 316 ? 5.988 -26.938 -38.344 1 98.38 316 ALA B O 1
ATOM 6720 N N . VAL B 1 317 ? 7.285 -27.906 -36.75 1 98.5 317 VAL B N 1
ATOM 6721 C CA . VAL B 1 317 ? 6.492 -27.328 -35.656 1 98.5 317 VAL B CA 1
ATOM 6722 C C . VAL B 1 317 ? 6.66 -25.812 -35.656 1 98.5 317 VAL B C 1
ATOM 6724 O O . VAL B 1 317 ? 5.684 -25.078 -35.5 1 98.5 317 VAL B O 1
ATOM 6727 N N . VAL B 1 318 ? 7.902 -25.328 -35.781 1 98.06 318 VAL B N 1
ATOM 6728 C CA . VAL B 1 318 ? 8.188 -23.906 -35.781 1 98.06 318 VAL B CA 1
ATOM 6729 C C . VAL B 1 318 ? 7.363 -23.219 -36.875 1 98.06 318 VAL B C 1
ATOM 6731 O O . VAL B 1 318 ? 6.73 -22.188 -36.625 1 98.06 318 VAL B O 1
ATOM 6734 N N . ALA B 1 319 ? 7.336 -23.828 -38.031 1 98.19 319 ALA B N 1
ATOM 6735 C CA . ALA B 1 319 ? 6.598 -23.266 -39.156 1 98.19 319 ALA B CA 1
ATOM 6736 C C . ALA B 1 319 ? 5.098 -23.25 -38.875 1 98.19 319 ALA B C 1
ATOM 6738 O O . ALA B 1 319 ? 4.406 -22.281 -39.219 1 98.19 319 ALA B O 1
ATOM 6739 N N . ALA B 1 320 ? 4.625 -24.297 -38.281 1 98.19 320 ALA B N 1
ATOM 6740 C CA . ALA B 1 320 ? 3.195 -24.422 -38.031 1 98.19 320 ALA B CA 1
ATOM 6741 C C . ALA B 1 320 ? 2.744 -23.422 -36.969 1 98.19 320 ALA B C 1
ATOM 6743 O O . ALA B 1 320 ? 1.575 -23.031 -36.938 1 98.19 320 ALA B O 1
ATOM 6744 N N . MET B 1 321 ? 3.604 -22.984 -36.094 1 98.12 321 MET B N 1
ATOM 6745 C CA . MET B 1 321 ? 3.262 -22.109 -35 1 98.12 321 MET B CA 1
ATOM 6746 C C . MET B 1 321 ? 3.09 -20.672 -35.469 1 98.12 321 MET B C 1
ATOM 6748 O O . MET B 1 321 ? 2.396 -19.875 -34.812 1 98.12 321 MET B O 1
ATOM 6752 N N . ILE B 1 322 ? 3.648 -20.281 -36.594 1 97.44 322 ILE B N 1
ATOM 6753 C CA . ILE B 1 322 ? 3.787 -18.906 -37.031 1 97.44 322 ILE B CA 1
ATOM 6754 C C . ILE B 1 322 ? 2.41 -18.25 -37.125 1 97.44 322 ILE B C 1
ATOM 6756 O O . ILE B 1 322 ? 2.184 -17.188 -36.531 1 97.44 322 ILE B O 1
ATOM 6760 N N . PRO B 1 323 ? 1.409 -18.859 -37.781 1 97.44 323 PRO B N 1
ATOM 6761 C CA . PRO B 1 323 ? 0.114 -18.188 -37.875 1 97.44 323 PRO B CA 1
ATOM 6762 C C . PRO B 1 323 ? -0.579 -18.031 -36.531 1 97.44 323 PRO B C 1
ATOM 6764 O O . PRO B 1 323 ? -1.288 -17.047 -36.281 1 97.44 323 PRO B O 1
ATOM 6767 N N . TRP B 1 324 ? -0.434 -18.984 -35.625 1 97.38 324 TRP B N 1
ATOM 6768 C CA . TRP B 1 324 ? -1.061 -18.969 -34.312 1 97.38 324 TRP B CA 1
ATOM 6769 C C . TRP B 1 324 ? -0.422 -17.906 -33.438 1 97.38 324 TRP B C 1
ATOM 6771 O O . TRP B 1 324 ? -1.088 -17.328 -32.562 1 97.38 324 TRP B O 1
ATOM 6781 N N . LYS B 1 325 ? 0.832 -17.625 -33.625 1 96.69 325 LYS B N 1
ATOM 6782 C CA . LYS B 1 325 ? 1.624 -16.734 -32.781 1 96.69 325 LYS B CA 1
ATOM 6783 C C . LYS B 1 325 ? 1.255 -15.281 -33.031 1 96.69 325 LYS B C 1
ATOM 6785 O O . LYS B 1 325 ? 1.407 -14.438 -32.125 1 96.69 325 LYS B O 1
ATOM 6790 N N . VAL B 1 326 ? 0.708 -14.961 -34.125 1 96.69 326 VAL B N 1
ATOM 6791 C CA . VAL B 1 326 ? 0.415 -13.586 -34.5 1 96.69 326 VAL B CA 1
ATOM 6792 C C . VAL B 1 326 ? -0.529 -12.961 -33.5 1 96.69 326 VAL B C 1
ATOM 6794 O O . VAL B 1 326 ? -0.223 -11.914 -32.906 1 96.69 326 VAL B O 1
ATOM 6797 N N . SER B 1 327 ? -1.657 -13.602 -33.25 1 95.56 327 SER B N 1
ATOM 6798 C CA . SER B 1 327 ? -2.633 -13.062 -32.312 1 95.56 327 SER B CA 1
ATOM 6799 C C . SER B 1 327 ? -2.098 -13.094 -30.875 1 95.56 327 SER B C 1
ATOM 6801 O O . SER B 1 327 ? -2.387 -12.195 -30.078 1 95.56 327 SER B O 1
ATOM 6803 N N . VAL B 1 328 ? -1.342 -14.102 -30.547 1 96.75 328 VAL B N 1
ATOM 6804 C CA . VAL B 1 328 ? -0.76 -14.234 -29.203 1 96.75 328 VAL B CA 1
ATOM 6805 C C . VAL B 1 328 ? 0.205 -13.078 -28.953 1 96.75 328 VAL B C 1
ATOM 6807 O O . VAL B 1 328 ? 0.15 -12.438 -27.891 1 96.75 328 VAL B O 1
ATOM 6810 N N . ASP B 1 329 ? 1.011 -12.781 -29.969 1 95.69 329 ASP B N 1
ATOM 6811 C CA . ASP B 1 329 ? 1.994 -11.711 -29.828 1 95.69 329 ASP B CA 1
ATOM 6812 C C . ASP B 1 329 ? 1.316 -10.344 -29.781 1 95.69 329 ASP B C 1
ATOM 6814 O O . ASP B 1 329 ? 1.737 -9.461 -29.031 1 95.69 329 ASP B O 1
ATOM 6818 N N . GLU B 1 330 ? 0.362 -10.172 -30.594 1 96.25 330 GLU B N 1
ATOM 6819 C CA . GLU B 1 330 ? -0.35 -8.898 -30.656 1 96.25 330 GLU B CA 1
ATOM 6820 C C . GLU B 1 330 ? -0.922 -8.531 -29.297 1 96.25 330 GLU B C 1
ATOM 6822 O O . GLU B 1 330 ? -0.761 -7.395 -28.828 1 96.25 330 GLU B O 1
ATOM 6827 N N . GLN B 1 331 ? -1.501 -9.438 -28.625 1 96.06 331 GLN B N 1
ATOM 6828 C CA . GLN B 1 331 ? -2.1 -9.164 -27.312 1 96.06 331 GLN B CA 1
ATOM 6829 C C . GLN B 1 331 ? -1.064 -9.281 -26.203 1 96.06 331 GLN B C 1
ATOM 6831 O O . GLN B 1 331 ? -1.039 -8.461 -25.281 1 96.06 331 GLN B O 1
ATOM 6836 N N . GLY B 1 332 ? -0.278 -10.266 -26.328 1 96.5 332 GLY B N 1
ATOM 6837 C CA . GLY B 1 332 ? 0.62 -10.633 -25.25 1 96.5 332 GLY B CA 1
ATOM 6838 C C . GLY B 1 332 ? 1.726 -9.617 -25.016 1 96.5 332 GLY B C 1
ATOM 6839 O O . GLY B 1 332 ? 2.201 -9.461 -23.891 1 96.5 332 GLY B O 1
ATOM 6840 N N . ASN B 1 333 ? 2.111 -8.883 -26.047 1 94.69 333 ASN B N 1
ATOM 6841 C CA . ASN B 1 333 ? 3.25 -7.977 -25.953 1 94.69 333 ASN B CA 1
ATOM 6842 C C . ASN B 1 333 ? 2.826 -6.59 -25.469 1 94.69 333 ASN B C 1
ATOM 6844 O O . ASN B 1 333 ? 3.672 -5.73 -25.219 1 94.69 333 ASN B O 1
ATOM 6848 N N . ARG B 1 334 ? 1.572 -6.402 -25.266 1 96.25 334 ARG B N 1
ATOM 6849 C CA . ARG B 1 334 ? 1.11 -5.125 -24.734 1 96.25 334 ARG B CA 1
ATOM 6850 C C . ARG B 1 334 ? 1.634 -4.91 -23.312 1 96.25 334 ARG B C 1
ATOM 6852 O O . ARG B 1 334 ? 1.406 -5.738 -22.438 1 96.25 334 ARG B O 1
ATOM 6859 N N . GLN B 1 335 ? 2.326 -3.791 -23.125 1 96.31 335 GLN B N 1
ATOM 6860 C CA . GLN B 1 335 ? 2.855 -3.488 -21.797 1 96.31 335 GLN B CA 1
ATOM 6861 C C . GLN B 1 335 ? 1.748 -3.033 -20.844 1 96.31 335 GLN B C 1
ATOM 6863 O O . GLN B 1 335 ? 0.945 -2.166 -21.203 1 96.31 335 GLN B O 1
ATOM 6868 N N . VAL B 1 336 ? 1.72 -3.598 -19.703 1 97 336 VAL B N 1
ATOM 6869 C CA . VAL B 1 336 ? 0.714 -3.322 -18.672 1 97 336 VAL B CA 1
ATOM 6870 C C . VAL B 1 336 ? 1.316 -2.443 -17.578 1 97 336 VAL B C 1
ATOM 6872 O O . VAL B 1 336 ? 0.614 -1.641 -16.969 1 97 336 VAL B O 1
ATOM 6875 N N . GLY B 1 337 ? 2.535 -2.57 -17.297 1 96.88 337 GLY B N 1
ATOM 6876 C CA . GLY B 1 337 ? 3.238 -1.852 -16.25 1 96.88 337 GLY B CA 1
ATOM 6877 C C . GLY B 1 337 ? 4.656 -2.344 -16.031 1 96.88 337 GLY B C 1
ATOM 6878 O O . GLY B 1 337 ? 5.301 -2.816 -16.969 1 96.88 337 GLY B O 1
ATOM 6879 N N . SER B 1 338 ? 5.164 -2.107 -14.875 1 97.25 338 SER B N 1
ATOM 6880 C CA . SER B 1 338 ? 6.496 -2.568 -14.492 1 97.25 338 SER B CA 1
ATOM 6881 C C . SER B 1 338 ? 6.574 -2.867 -13 1 97.25 338 SER B C 1
ATOM 6883 O O . SER B 1 338 ? 5.688 -2.479 -12.234 1 97.25 338 SER B O 1
ATOM 6885 N N . THR B 1 339 ? 7.492 -3.621 -12.625 1 97.56 339 THR B N 1
ATOM 6886 C CA . THR B 1 339 ? 7.758 -3.902 -11.227 1 97.56 339 THR B CA 1
ATOM 6887 C C . THR B 1 339 ? 9.234 -3.67 -10.898 1 97.56 339 THR B C 1
ATOM 6889 O O . THR B 1 339 ? 10.109 -3.977 -11.711 1 97.56 339 THR B O 1
ATOM 6892 N N . ALA B 1 340 ? 9.508 -3.088 -9.703 1 97.44 340 ALA B N 1
ATOM 6893 C CA . ALA B 1 340 ? 10.875 -2.838 -9.234 1 97.44 340 ALA B CA 1
ATOM 6894 C C . ALA B 1 340 ? 11.391 -4.008 -8.398 1 97.44 340 ALA B C 1
ATOM 6896 O O . ALA B 1 340 ? 12.57 -4.055 -8.047 1 97.44 340 ALA B O 1
ATOM 6897 N N . VAL B 1 341 ? 10.516 -4.969 -8.141 1 97.69 341 VAL B N 1
ATOM 6898 C CA . VAL B 1 341 ? 10.852 -6.09 -7.27 1 97.69 341 VAL B CA 1
ATOM 6899 C C . VAL B 1 341 ? 10.484 -7.406 -7.949 1 97.69 341 VAL B C 1
ATOM 6901 O O . VAL B 1 341 ? 9.719 -7.418 -8.922 1 97.69 341 VAL B O 1
ATOM 6904 N N . ASP B 1 342 ? 11.07 -8.484 -7.398 1 96.25 342 ASP B N 1
ATOM 6905 C CA . ASP B 1 342 ? 10.578 -9.797 -7.793 1 96.25 342 ASP B CA 1
ATOM 6906 C C . ASP B 1 342 ? 9.289 -10.141 -7.055 1 96.25 342 ASP B C 1
ATOM 6908 O O . ASP B 1 342 ? 9.172 -9.922 -5.848 1 96.25 342 ASP B O 1
ATOM 6912 N N . LEU B 1 343 ? 8.344 -10.484 -7.773 1 97.62 343 LEU B N 1
ATOM 6913 C CA . LEU B 1 343 ? 7.082 -10.977 -7.23 1 97.62 343 LEU B CA 1
ATOM 6914 C C . LEU B 1 343 ? 7.031 -12.5 -7.273 1 97.62 343 LEU B C 1
ATOM 6916 O O . LEU B 1 343 ? 6.754 -13.086 -8.32 1 97.62 343 LEU B O 1
ATOM 6920 N N . LEU B 1 344 ? 7.199 -13.141 -6.133 1 96.75 344 LEU B N 1
ATOM 6921 C CA . LEU B 1 344 ? 7.531 -14.562 -6.105 1 96.75 344 LEU B CA 1
ATOM 6922 C C . LEU B 1 344 ? 6.332 -15.391 -5.645 1 96.75 344 LEU B C 1
ATOM 6924 O O . LEU B 1 344 ? 5.656 -15.023 -4.68 1 96.75 344 LEU B O 1
ATOM 6928 N N . LYS B 1 345 ? 6.156 -16.5 -6.305 1 95.25 345 LYS B N 1
ATOM 6929 C CA . LYS B 1 345 ? 5.137 -17.484 -5.938 1 95.25 345 LYS B CA 1
ATOM 6930 C C . LYS B 1 345 ? 5.664 -18.453 -4.887 1 95.25 345 LYS B C 1
ATOM 6932 O O . LYS B 1 345 ? 4.883 -19.062 -4.148 1 95.25 345 LYS B O 1
ATOM 6937 N N . SER B 1 346 ? 6.922 -18.641 -4.719 1 89.44 346 SER B N 1
ATOM 6938 C CA . SER B 1 346 ? 7.582 -19.734 -4.012 1 89.44 346 SER B CA 1
ATOM 6939 C C . SER B 1 346 ? 7.148 -19.797 -2.549 1 89.44 346 SER B C 1
ATOM 6941 O O . SER B 1 346 ? 7.059 -20.875 -1.963 1 89.44 346 SER B O 1
ATOM 6943 N N . ASN B 1 347 ? 6.766 -18.656 -1.964 1 91.75 347 ASN B N 1
ATOM 6944 C CA . ASN B 1 347 ? 6.438 -18.672 -0.542 1 91.75 347 ASN B CA 1
ATOM 6945 C C . ASN B 1 347 ? 4.93 -18.656 -0.315 1 91.75 347 ASN B C 1
ATOM 6947 O O . ASN B 1 347 ? 4.469 -18.656 0.829 1 91.75 347 ASN B O 1
ATOM 6951 N N . CYS B 1 348 ? 4.184 -18.766 -1.316 1 96.31 348 CYS B N 1
ATOM 6952 C CA . CYS B 1 348 ? 2.744 -18.594 -1.172 1 96.31 348 CYS B CA 1
ATOM 6953 C C . CYS B 1 348 ? 2.123 -19.766 -0.428 1 96.31 348 CYS B C 1
ATOM 6955 O O . CYS B 1 348 ? 1.05 -19.641 0.164 1 96.31 348 CYS B O 1
ATOM 6957 N N . ASN B 1 349 ? 2.787 -20.938 -0.415 1 95.94 349 ASN B N 1
ATOM 6958 C CA . ASN B 1 349 ? 2.229 -22.125 0.212 1 95.94 349 ASN B CA 1
ATOM 6959 C C . ASN B 1 349 ? 2.609 -22.219 1.688 1 95.94 349 ASN B C 1
ATOM 6961 O O . ASN B 1 349 ? 2.039 -23.016 2.432 1 95.94 349 ASN B O 1
ATOM 6965 N N . VAL B 1 350 ? 3.57 -21.438 2.129 1 95.56 350 VAL B N 1
ATOM 6966 C CA . VAL B 1 350 ? 4.07 -21.656 3.48 1 95.56 350 VAL B CA 1
ATOM 6967 C C . VAL B 1 350 ? 3.863 -20.406 4.316 1 95.56 350 VAL B C 1
ATOM 6969 O O . VAL B 1 350 ? 4.129 -20.391 5.523 1 95.56 350 VAL B O 1
ATOM 6972 N N . GLY B 1 351 ? 3.455 -19.391 3.736 1 96.56 351 GLY B N 1
ATOM 6973 C CA . GLY B 1 351 ? 3.217 -18.109 4.387 1 96.56 351 GLY B CA 1
ATOM 6974 C C . GLY B 1 351 ? 2.836 -17.016 3.418 1 96.56 351 GLY B C 1
ATOM 6975 O O . GLY B 1 351 ? 2.24 -17.281 2.371 1 96.56 351 GLY B O 1
ATOM 6976 N N . GLU B 1 352 ? 3.131 -15.766 3.803 1 97.69 352 GLU B N 1
ATOM 6977 C CA . GLU B 1 352 ? 2.838 -14.625 2.943 1 97.69 352 GLU B CA 1
ATOM 6978 C C . GLU B 1 352 ? 3.816 -14.547 1.775 1 97.69 352 GLU B C 1
ATOM 6980 O O . GLU B 1 352 ? 5.027 -14.688 1.964 1 97.69 352 GLU B O 1
ATOM 6985 N N . CYS B 1 353 ? 3.355 -14.453 0.63 1 97.94 353 CYS B N 1
ATOM 6986 C CA . CYS B 1 353 ? 4.188 -14.102 -0.513 1 97.94 353 CYS B CA 1
ATOM 6987 C C . CYS B 1 353 ? 3.742 -12.781 -1.128 1 97.94 353 CYS B C 1
ATOM 6989 O O . CYS B 1 353 ? 2.555 -12.453 -1.118 1 97.94 353 CYS B O 1
ATOM 6991 N N . ASN B 1 354 ? 4.668 -11.977 -1.638 1 98.19 354 ASN B N 1
ATOM 6992 C CA . ASN B 1 354 ? 4.352 -10.625 -2.096 1 98.19 354 ASN B CA 1
ATOM 6993 C C . ASN B 1 354 ? 3.477 -10.648 -3.346 1 98.19 354 ASN B C 1
ATOM 6995 O O . ASN B 1 354 ? 2.645 -9.758 -3.543 1 98.19 354 ASN B O 1
ATOM 6999 N N . LEU B 1 355 ? 3.631 -11.688 -4.176 1 98.5 355 LEU B N 1
ATOM 7000 C CA . LEU B 1 355 ? 2.756 -11.82 -5.336 1 98.5 355 LEU B CA 1
ATOM 7001 C C . LEU B 1 355 ? 1.312 -12.055 -4.906 1 98.5 355 LEU B C 1
ATOM 7003 O O . LEU B 1 355 ? 0.39 -11.438 -5.441 1 98.5 355 LEU B O 1
ATOM 7007 N N . GLY B 1 356 ? 1.144 -12.977 -3.99 1 98.62 356 GLY B N 1
ATOM 7008 C CA . GLY B 1 356 ? -0.189 -13.258 -3.479 1 98.62 356 GLY B CA 1
ATOM 7009 C C . GLY B 1 356 ? -0.851 -12.039 -2.854 1 98.62 356 GLY B C 1
ATOM 7010 O O . GLY B 1 356 ? -2.033 -11.781 -3.086 1 98.62 356 GLY B O 1
ATOM 7011 N N . THR B 1 357 ? -0.113 -11.297 -2.064 1 98.06 357 THR B N 1
ATOM 7012 C CA . THR B 1 357 ? -0.616 -10.078 -1.442 1 98.06 357 THR B CA 1
ATOM 7013 C C . THR B 1 357 ? -1.016 -9.062 -2.502 1 98.06 357 THR B C 1
ATOM 7015 O O . THR B 1 357 ? -2.037 -8.383 -2.365 1 98.06 357 THR B O 1
ATOM 7018 N N . LEU B 1 358 ? -0.195 -8.891 -3.52 1 98.56 358 LEU B N 1
ATOM 7019 C CA . LEU B 1 358 ? -0.465 -7.953 -4.602 1 98.56 358 LEU B CA 1
ATOM 7020 C C . LEU B 1 358 ? -1.761 -8.312 -5.324 1 98.56 358 LEU B C 1
ATOM 7022 O O . LEU B 1 358 ? -2.582 -7.438 -5.605 1 98.56 358 LEU B O 1
ATOM 7026 N N . ILE B 1 359 ? -1.926 -9.602 -5.613 1 98.81 359 ILE B N 1
ATOM 7027 C CA . ILE B 1 359 ? -3.125 -10.062 -6.301 1 98.81 359 ILE B CA 1
ATOM 7028 C C . ILE B 1 359 ? -4.352 -9.82 -5.422 1 98.81 359 ILE B C 1
ATOM 7030 O O . ILE B 1 359 ? -5.371 -9.312 -5.891 1 98.81 359 ILE B O 1
ATOM 7034 N N . ALA B 1 360 ? -4.266 -10.172 -4.164 1 98.81 360 ALA B N 1
ATOM 7035 C CA . ALA B 1 360 ? -5.379 -9.961 -3.244 1 98.81 360 ALA B CA 1
ATOM 7036 C C . ALA B 1 360 ? -5.746 -8.484 -3.152 1 98.81 360 ALA B C 1
ATOM 7038 O O . ALA B 1 360 ? -6.93 -8.133 -3.115 1 98.81 360 ALA B O 1
ATOM 7039 N N . ASP B 1 361 ? -4.766 -7.609 -3.109 1 98.44 361 ASP B N 1
ATOM 7040 C CA . ASP B 1 361 ? -5.02 -6.172 -3.092 1 98.44 361 ASP B CA 1
ATOM 7041 C C . ASP B 1 361 ? -5.746 -5.727 -4.359 1 98.44 361 ASP B C 1
ATOM 7043 O O . ASP B 1 361 ? -6.609 -4.848 -4.309 1 98.44 361 ASP B O 1
ATOM 7047 N N . SER B 1 362 ? -5.359 -6.258 -5.5 1 98.69 362 SER B N 1
ATOM 7048 C CA . SER B 1 362 ? -6.023 -5.918 -6.754 1 98.69 362 SER B CA 1
ATOM 7049 C C . SER B 1 362 ? -7.5 -6.297 -6.719 1 98.69 362 SER B C 1
ATOM 7051 O O . SER B 1 362 ? -8.336 -5.617 -7.324 1 98.69 362 SER B O 1
ATOM 7053 N N . MET B 1 363 ? -7.816 -7.367 -5.992 1 98.81 363 MET B N 1
ATOM 7054 C CA . MET B 1 363 ? -9.203 -7.809 -5.867 1 98.81 363 MET B CA 1
ATOM 7055 C C . MET B 1 363 ? -10.023 -6.797 -5.07 1 98.81 363 MET B C 1
ATOM 7057 O O . MET B 1 363 ? -11.125 -6.434 -5.473 1 98.81 363 MET B O 1
ATOM 7061 N N . VAL B 1 364 ? -9.477 -6.328 -3.994 1 98.69 364 VAL B N 1
ATOM 7062 C CA . VAL B 1 364 ? -10.156 -5.305 -3.209 1 98.69 364 VAL B CA 1
ATOM 7063 C C . VAL B 1 364 ? -10.305 -4.031 -4.039 1 98.69 364 VAL B C 1
ATOM 7065 O O . VAL B 1 364 ? -11.375 -3.42 -4.059 1 98.69 364 VAL B O 1
ATOM 7068 N N . SER B 1 365 ? -9.242 -3.65 -4.707 1 98 365 SER B N 1
ATOM 7069 C CA . SER B 1 365 ? -9.258 -2.439 -5.52 1 98 365 SER B CA 1
ATOM 7070 C C . SER B 1 365 ? -10.398 -2.463 -6.531 1 98 365 SER B C 1
ATOM 7072 O O . SER B 1 365 ? -11.008 -1.428 -6.812 1 98 365 SER B O 1
ATOM 7074 N N . ALA B 1 366 ? -10.734 -3.607 -7.047 1 98.25 366 ALA B N 1
ATOM 7075 C CA . ALA B 1 366 ? -11.758 -3.76 -8.078 1 98.25 366 ALA B CA 1
ATOM 7076 C C . ALA B 1 366 ? -13.148 -3.438 -7.527 1 98.25 366 ALA B C 1
ATOM 7078 O O . ALA B 1 366 ? -14.086 -3.207 -8.289 1 98.25 366 ALA B O 1
ATOM 7079 N N . PHE B 1 367 ? -13.281 -3.416 -6.234 1 98.5 367 PHE B N 1
ATOM 7080 C CA . PHE B 1 367 ? -14.602 -3.223 -5.656 1 98.5 367 PHE B CA 1
ATOM 7081 C C . PHE B 1 367 ? -14.727 -1.836 -5.035 1 98.5 367 PHE B C 1
ATOM 7083 O O . PHE B 1 367 ? -15.773 -1.48 -4.5 1 98.5 367 PHE B O 1
ATOM 7090 N N . VAL B 1 368 ? -13.711 -1.013 -5.102 1 97.81 368 VAL B N 1
ATOM 7091 C CA . VAL B 1 368 ? -13.719 0.33 -4.531 1 97.81 368 VAL B CA 1
ATOM 7092 C C . VAL B 1 368 ? -14.766 1.186 -5.238 1 97.81 368 VAL B C 1
ATOM 7094 O O . VAL B 1 368 ? -15.508 1.935 -4.598 1 97.81 368 VAL B O 1
ATOM 7097 N N . SER B 1 369 ? -14.891 1.054 -6.578 1 95.94 369 SER B N 1
ATOM 7098 C CA . SER B 1 369 ? -15.828 1.854 -7.367 1 95.94 369 SER B CA 1
ATOM 7099 C C . SER B 1 369 ? -17.266 1.449 -7.086 1 95.94 369 SER B C 1
ATOM 7101 O O . SER B 1 369 ? -18.203 2.158 -7.469 1 95.94 369 SER B O 1
ATOM 7103 N N . MET B 1 370 ? -17.422 0.312 -6.395 1 97.06 370 MET B N 1
ATOM 7104 C CA . MET B 1 370 ? -18.75 -0.193 -6.098 1 97.06 370 MET B CA 1
ATOM 7105 C C . MET B 1 370 ? -19.172 0.182 -4.684 1 97.06 370 MET B C 1
ATOM 7107 O O . MET B 1 370 ? -20.172 -0.331 -4.172 1 97.06 370 MET B O 1
ATOM 7111 N N . ALA B 1 371 ? -18.438 1.017 -4.059 1 97.12 371 ALA B N 1
ATOM 7112 C CA . ALA B 1 371 ? -18.688 1.422 -2.676 1 97.12 371 ALA B CA 1
ATOM 7113 C C . ALA B 1 371 ? -20.094 1.992 -2.521 1 97.12 371 ALA B C 1
ATOM 7115 O O . ALA B 1 371 ? -20.562 2.732 -3.385 1 97.12 371 ALA B O 1
ATOM 7116 N N . GLU B 1 372 ? -20.75 1.672 -1.453 1 96.31 372 GLU B N 1
ATOM 7117 C CA . GLU B 1 372 ? -22.016 2.301 -1.062 1 96.31 372 GLU B CA 1
ATOM 7118 C C . GLU B 1 372 ? -21.766 3.648 -0.388 1 96.31 372 GLU B C 1
ATOM 7120 O O . GLU B 1 372 ? -20.656 3.938 0.048 1 96.31 372 GLU B O 1
ATOM 7125 N N . PRO B 1 373 ? -22.844 4.477 -0.349 1 93.19 373 PRO B N 1
ATOM 7126 C CA . PRO B 1 373 ? -22.672 5.773 0.31 1 93.19 373 PRO B CA 1
ATOM 7127 C C . PRO B 1 373 ? -22.109 5.641 1.726 1 93.19 373 PRO B C 1
ATOM 7129 O O . PRO B 1 373 ? -22.594 4.828 2.512 1 93.19 373 PRO B O 1
ATOM 7132 N N . GLY B 1 374 ? -21.109 6.395 1.951 1 91.88 374 GLY B N 1
ATOM 7133 C CA . GLY B 1 374 ? -20.5 6.398 3.27 1 91.88 374 GLY B CA 1
ATOM 7134 C C . GLY B 1 374 ? -19.391 5.367 3.418 1 91.88 374 GLY B C 1
ATOM 7135 O O . GLY B 1 374 ? -18.641 5.387 4.398 1 91.88 374 GLY B O 1
ATOM 7136 N N . HIS B 1 375 ? -19.312 4.422 2.441 1 96 375 HIS B N 1
ATOM 7137 C CA . HIS B 1 375 ? -18.281 3.395 2.467 1 96 375 HIS B CA 1
ATOM 7138 C C . HIS B 1 375 ? -17.141 3.73 1.506 1 96 375 HIS B C 1
ATOM 7140 O O . HIS B 1 375 ? -17.328 4.484 0.55 1 96 375 HIS B O 1
ATOM 7146 N N . TRP B 1 376 ? -15.922 3.285 1.819 1 96.94 376 TRP B N 1
ATOM 7147 C CA . TRP B 1 376 ? -14.82 3.559 0.905 1 96.94 376 TRP B CA 1
ATOM 7148 C C . TRP B 1 376 ? -14.695 2.457 -0.141 1 96.94 376 TRP B C 1
ATOM 7150 O O . TRP B 1 376 ? -14.055 2.648 -1.18 1 96.94 376 TRP B O 1
ATOM 7160 N N . THR B 1 377 ? -15.289 1.295 0.12 1 97.94 377 THR B N 1
ATOM 7161 C CA . THR B 1 377 ? -15.32 0.144 -0.777 1 97.94 377 THR B CA 1
ATOM 7162 C C . THR B 1 377 ? -16.562 -0.699 -0.54 1 97.94 377 THR B C 1
ATOM 7164 O O . THR B 1 377 ? -17.281 -0.504 0.45 1 97.94 377 THR B O 1
ATOM 7167 N N . TYR B 1 378 ? -16.891 -1.557 -1.504 1 98.25 378 TYR B N 1
ATOM 7168 C CA . TYR B 1 378 ? -17.953 -2.529 -1.275 1 98.25 378 TYR B CA 1
ATOM 7169 C C . TYR B 1 378 ? -17.469 -3.672 -0.391 1 98.25 378 TYR B C 1
ATOM 7171 O O . TYR B 1 378 ? -18.203 -4.16 0.467 1 98.25 378 TYR B O 1
ATOM 7179 N N . GLY B 1 379 ? -16.25 -4.121 -0.593 1 98.38 379 GLY B N 1
ATOM 7180 C CA . GLY B 1 379 ? -15.594 -5.152 0.194 1 98.38 379 GLY B CA 1
ATOM 7181 C C . GLY B 1 379 ? -14.141 -4.84 0.491 1 98.38 379 GLY B C 1
ATOM 7182 O O . GLY B 1 379 ? -13.383 -4.457 -0.406 1 98.38 379 GLY B O 1
ATOM 7183 N N . ALA B 1 380 ? -13.766 -5.055 1.756 1 98.31 380 ALA B N 1
ATOM 7184 C CA . ALA B 1 380 ? -12.43 -4.645 2.184 1 98.31 380 ALA B CA 1
ATOM 7185 C C . ALA B 1 380 ? -11.531 -5.855 2.41 1 98.31 380 ALA B C 1
ATOM 7187 O O . ALA B 1 380 ? -10.352 -5.711 2.748 1 98.31 380 ALA B O 1
ATOM 7188 N N . ILE B 1 381 ? -12.039 -7.074 2.229 1 98.62 381 ILE B N 1
ATOM 7189 C CA . ILE B 1 381 ? -11.344 -8.336 2.48 1 98.62 381 ILE B CA 1
ATOM 7190 C C . ILE B 1 381 ? -11.32 -9.172 1.203 1 98.62 381 ILE B C 1
ATOM 7192 O O . ILE B 1 381 ? -12.336 -9.289 0.511 1 98.62 381 ILE B O 1
ATOM 7196 N N . ALA B 1 382 ? -10.172 -9.695 0.858 1 98.94 382 ALA B N 1
ATOM 7197 C CA . ALA B 1 382 ? -10.062 -10.617 -0.266 1 98.94 382 ALA B CA 1
ATOM 7198 C C . ALA B 1 382 ? -9.172 -11.805 0.085 1 98.94 382 ALA B C 1
ATOM 7200 O O . ALA B 1 382 ? -8.227 -11.672 0.865 1 98.94 382 ALA B O 1
ATOM 7201 N N . VAL B 1 383 ? -9.469 -12.938 -0.436 1 98.88 383 VAL B N 1
ATOM 7202 C CA . VAL B 1 383 ? -8.641 -14.133 -0.302 1 98.88 383 VAL B CA 1
ATOM 7203 C C . VAL B 1 383 ? -8.453 -14.789 -1.669 1 98.88 383 VAL B C 1
ATOM 7205 O O . VAL B 1 383 ? -9.367 -14.797 -2.492 1 98.88 383 VAL B O 1
ATOM 7208 N N . ILE B 1 384 ? -7.289 -15.297 -1.932 1 98.62 384 ILE B N 1
ATOM 7209 C CA . ILE B 1 384 ? -6.984 -16.047 -3.141 1 98.62 384 ILE B CA 1
ATOM 7210 C C . ILE B 1 384 ? -6.191 -17.312 -2.775 1 98.62 384 ILE B C 1
ATOM 7212 O O . ILE B 1 384 ? -5.227 -17.234 -2.012 1 98.62 384 ILE B O 1
ATOM 7216 N N . ALA B 1 385 ? -6.68 -18.391 -3.258 1 97.94 385 ALA B N 1
ATOM 7217 C CA . ALA B 1 385 ? -6.02 -19.672 -2.994 1 97.94 385 ALA B CA 1
ATOM 7218 C C . ALA B 1 385 ? -4.738 -19.812 -3.809 1 97.94 385 ALA B C 1
ATOM 7220 O O . ALA B 1 385 ? -4.684 -19.391 -4.969 1 97.94 385 ALA B O 1
ATOM 7221 N N . VAL B 1 386 ? -3.781 -20.438 -3.262 1 96.69 386 VAL B N 1
ATOM 7222 C CA . VAL B 1 386 ? -2.453 -20.562 -3.854 1 96.69 386 VAL B CA 1
ATOM 7223 C C . VAL B 1 386 ? -2.545 -21.281 -5.191 1 96.69 386 VAL B C 1
ATOM 7225 O O . VAL B 1 386 ? -1.781 -21 -6.117 1 96.69 386 VAL B O 1
ATOM 7228 N N . GLY B 1 387 ? -3.477 -22.141 -5.383 1 94.12 387 GLY B N 1
ATOM 7229 C CA . GLY B 1 387 ? -3.646 -22.891 -6.621 1 94.12 387 GLY B CA 1
ATOM 7230 C C . GLY B 1 387 ? -3.979 -22 -7.805 1 94.12 387 GLY B C 1
ATOM 7231 O O . GLY B 1 387 ? -3.783 -22.391 -8.961 1 94.12 387 GLY B O 1
ATOM 7232 N N . GLY B 1 388 ? -4.48 -20.797 -7.465 1 95.56 388 GLY B N 1
ATOM 7233 C CA . GLY B 1 388 ? -4.824 -19.859 -8.523 1 95.56 388 GLY B CA 1
ATOM 7234 C C . GLY B 1 388 ? -3.641 -19.047 -9.016 1 95.56 388 GLY B C 1
ATOM 7235 O O . GLY B 1 388 ? -3.713 -18.406 -10.062 1 95.56 388 GLY B O 1
ATOM 7236 N N . ILE B 1 389 ? -2.572 -19.078 -8.32 1 96.62 389 ILE B N 1
ATOM 7237 C CA . ILE B 1 389 ? -1.342 -18.375 -8.664 1 96.62 389 ILE B CA 1
ATOM 7238 C C . ILE B 1 389 ? -0.341 -19.359 -9.273 1 96.62 389 ILE B C 1
ATOM 7240 O O . ILE B 1 389 ? 0.127 -20.281 -8.602 1 96.62 389 ILE B O 1
ATOM 7244 N N . ARG B 1 390 ? 0.065 -19.078 -10.492 1 94.44 390 ARG B N 1
ATOM 7245 C CA . ARG B 1 390 ? 0.684 -20.188 -11.188 1 94.44 390 ARG B CA 1
ATOM 7246 C C . ARG B 1 390 ? 2.193 -20 -11.289 1 94.44 390 ARG B C 1
ATOM 7248 O O . ARG B 1 390 ? 2.953 -20.969 -11.18 1 94.44 390 ARG B O 1
ATOM 7255 N N . VAL B 1 391 ? 2.641 -18.781 -11.562 1 94.62 391 VAL B N 1
ATOM 7256 C CA . VAL B 1 391 ? 4.07 -18.531 -11.711 1 94.62 391 VAL B CA 1
ATOM 7257 C C . VAL B 1 391 ? 4.434 -17.188 -11.094 1 94.62 391 VAL B C 1
ATOM 7259 O O . VAL B 1 391 ? 3.553 -16.406 -10.727 1 94.62 391 VAL B O 1
ATOM 7262 N N . SER B 1 392 ? 5.738 -16.969 -10.914 1 95.62 392 SER B N 1
ATOM 7263 C CA . SER B 1 392 ? 6.258 -15.695 -10.422 1 95.62 392 SER B CA 1
ATOM 7264 C C . SER B 1 392 ? 6.336 -14.656 -11.539 1 95.62 392 SER B C 1
ATOM 7266 O O . SER B 1 392 ? 6.156 -14.984 -12.711 1 95.62 392 SER B O 1
ATOM 7268 N N . MET B 1 393 ? 6.473 -13.484 -11.172 1 94.62 393 MET B N 1
ATOM 7269 C CA . MET B 1 393 ? 6.777 -12.359 -12.047 1 94.62 393 MET B CA 1
ATOM 7270 C C . MET B 1 393 ? 8.055 -11.656 -11.602 1 94.62 393 MET B C 1
ATOM 7272 O O . MET B 1 393 ? 8.289 -11.477 -10.406 1 94.62 393 MET B O 1
ATOM 7276 N N . PHE B 1 394 ? 8.852 -11.25 -12.562 1 92.69 394 PHE B N 1
ATOM 7277 C CA . PHE B 1 394 ? 10.172 -10.758 -12.195 1 92.69 394 PHE B CA 1
ATOM 7278 C C . PHE B 1 394 ? 10.336 -9.297 -12.586 1 92.69 394 PHE B C 1
ATOM 7280 O O . PHE B 1 394 ? 9.578 -8.781 -13.406 1 92.69 394 PHE B O 1
ATOM 7287 N N . ARG B 1 395 ? 11.352 -8.648 -12.016 1 93 395 ARG B N 1
ATOM 7288 C CA . ARG B 1 395 ? 11.625 -7.227 -12.188 1 93 395 ARG B CA 1
ATOM 7289 C C . ARG B 1 395 ? 11.695 -6.859 -13.664 1 93 395 ARG B C 1
ATOM 7291 O O . ARG B 1 395 ? 12.234 -7.621 -14.477 1 93 395 ARG B O 1
ATOM 7298 N N . GLY B 1 396 ? 11.219 -5.574 -13.945 1 93.12 396 GLY B N 1
ATOM 7299 C CA . GLY B 1 396 ? 11.219 -5.082 -15.312 1 93.12 396 GLY B CA 1
ATOM 7300 C C . GLY B 1 396 ? 9.82 -4.82 -15.852 1 93.12 396 GLY B C 1
ATOM 7301 O O . GLY B 1 396 ? 8.883 -4.617 -15.078 1 93.12 396 GLY B O 1
ATOM 7302 N N . ALA B 1 397 ? 9.711 -4.773 -17.156 1 94.88 397 ALA B N 1
ATOM 7303 C CA . ALA B 1 397 ? 8.43 -4.523 -17.812 1 94.88 397 ALA B CA 1
ATOM 7304 C C . ALA B 1 397 ? 7.477 -5.703 -17.641 1 94.88 397 ALA B C 1
ATOM 7306 O O . ALA B 1 397 ? 7.895 -6.863 -17.703 1 94.88 397 ALA B O 1
ATOM 7307 N N . ILE B 1 398 ? 6.273 -5.438 -17.344 1 96.69 398 ILE B N 1
ATOM 7308 C CA . ILE B 1 398 ? 5.207 -6.43 -17.281 1 96.69 398 ILE B CA 1
ATOM 7309 C C . ILE B 1 398 ? 4.332 -6.336 -18.516 1 96.69 398 ILE B C 1
ATOM 7311 O O . ILE B 1 398 ? 3.762 -5.281 -18.812 1 96.69 398 ILE B O 1
ATOM 7315 N N . ASN B 1 399 ? 4.234 -7.395 -19.266 1 96.12 399 ASN B N 1
ATOM 7316 C CA . ASN B 1 399 ? 3.35 -7.477 -20.422 1 96.12 399 ASN B CA 1
ATOM 7317 C C . ASN B 1 399 ? 2.1 -8.289 -20.109 1 96.12 399 ASN B C 1
ATOM 7319 O O . ASN B 1 399 ? 2.031 -8.969 -19.078 1 96.12 399 ASN B O 1
ATOM 7323 N N . TYR B 1 400 ? 1.123 -8.172 -20.984 1 97.31 400 TYR B N 1
ATOM 7324 C CA . TYR B 1 400 ? -0.146 -8.859 -20.781 1 97.31 400 TYR B CA 1
ATOM 7325 C C . TYR B 1 400 ? 0.06 -10.367 -20.672 1 97.31 400 TYR B C 1
ATOM 7327 O O . TYR B 1 400 ? -0.628 -11.047 -19.906 1 97.31 400 TYR B O 1
ATOM 7335 N N . ALA B 1 401 ? 0.968 -10.93 -21.422 1 96.5 401 ALA B N 1
ATOM 7336 C CA . ALA B 1 401 ? 1.273 -12.359 -21.344 1 96.5 401 ALA B CA 1
ATOM 7337 C C . ALA B 1 401 ? 1.685 -12.766 -19.938 1 96.5 401 ALA B C 1
ATOM 7339 O O . ALA B 1 401 ? 1.318 -13.844 -19.469 1 96.5 401 ALA B O 1
ATOM 7340 N N . ASN B 1 402 ? 2.469 -11.906 -19.234 1 96.38 402 ASN B N 1
ATOM 7341 C CA . ASN B 1 402 ? 2.875 -12.18 -17.859 1 96.38 402 ASN B CA 1
ATOM 7342 C C . ASN B 1 402 ? 1.67 -12.281 -16.922 1 96.38 402 ASN B C 1
ATOM 7344 O O . ASN B 1 402 ? 1.632 -13.148 -16.047 1 96.38 402 ASN B O 1
ATOM 7348 N N . VAL B 1 403 ? 0.729 -11.406 -17.141 1 98.06 403 VAL B N 1
ATOM 7349 C CA . VAL B 1 403 ? -0.479 -11.383 -16.328 1 98.06 403 VAL B CA 1
ATOM 7350 C C . VAL B 1 403 ? -1.23 -12.703 -16.469 1 98.06 403 VAL B C 1
ATOM 7352 O O . VAL B 1 403 ? -1.639 -13.305 -15.484 1 98.06 403 VAL B O 1
ATOM 7355 N N . ILE B 1 404 ? -1.337 -13.18 -17.688 1 97.25 404 ILE B N 1
ATOM 7356 C CA . ILE B 1 404 ? -2.092 -14.398 -17.984 1 97.25 404 ILE B CA 1
ATOM 7357 C C . ILE B 1 404 ? -1.341 -15.617 -17.438 1 97.25 404 ILE B C 1
ATOM 7359 O O . ILE B 1 404 ? -1.955 -16.562 -16.938 1 97.25 404 ILE B O 1
ATOM 7363 N N . GLU B 1 405 ? -0.05 -15.609 -17.5 1 96.19 405 GLU B N 1
ATOM 7364 C CA . GLU B 1 405 ? 0.738 -16.734 -16.984 1 96.19 405 GLU B CA 1
ATOM 7365 C C . GLU B 1 405 ? 0.565 -16.875 -15.477 1 96.19 405 GLU B C 1
ATOM 7367 O O . GLU B 1 405 ? 0.566 -17.984 -14.953 1 96.19 405 GLU B O 1
ATOM 7372 N N . VAL B 1 406 ? 0.402 -15.734 -14.812 1 97.44 406 VAL B N 1
ATOM 7373 C CA . VAL B 1 406 ? 0.239 -15.734 -13.359 1 97.44 406 VAL B CA 1
ATOM 7374 C C . VAL B 1 406 ? -1.188 -16.141 -13 1 97.44 406 VAL B C 1
ATOM 7376 O O . VAL B 1 406 ? -1.399 -16.953 -12.102 1 97.44 406 VAL B O 1
ATOM 7379 N N . LEU B 1 407 ? -2.17 -15.531 -13.688 1 97.38 407 LEU B N 1
ATOM 7380 C CA . LEU B 1 407 ? -3.592 -15.758 -13.461 1 97.38 407 LEU B CA 1
ATOM 7381 C C . LEU B 1 407 ? -4.285 -16.172 -14.75 1 97.38 407 LEU B C 1
ATOM 7383 O O . LEU B 1 407 ? -5.066 -15.406 -15.32 1 97.38 407 LEU B O 1
ATOM 7387 N N . PRO B 1 408 ? -4.289 -17.344 -15.125 1 95.75 408 PRO B N 1
ATOM 7388 C CA . PRO B 1 408 ? -4.742 -17.719 -16.469 1 95.75 408 PRO B CA 1
ATOM 7389 C C . PRO B 1 408 ? -6.234 -18.047 -16.516 1 95.75 408 PRO B C 1
ATOM 7391 O O . PRO B 1 408 ? -6.812 -18.141 -17.609 1 95.75 408 PRO B O 1
ATOM 7394 N N . PHE B 1 409 ? -6.945 -18.109 -15.406 1 94.88 409 PHE B N 1
ATOM 7395 C CA . PHE B 1 409 ? -8.18 -18.891 -15.344 1 94.88 409 PHE B CA 1
ATOM 7396 C C . PHE B 1 409 ? -9.383 -18.016 -15.688 1 94.88 409 PHE B C 1
ATOM 7398 O O . PHE B 1 409 ? -10.469 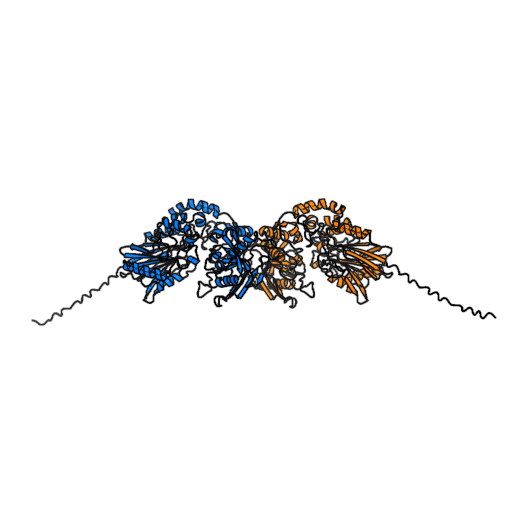-18.516 -15.961 1 94.88 409 PHE B O 1
ATOM 7405 N N . GLU B 1 410 ? -9.289 -16.688 -15.656 1 94.5 410 GLU B N 1
ATOM 7406 C CA . GLU B 1 410 ? -10.328 -15.742 -16.062 1 94.5 410 GLU B CA 1
ATOM 7407 C C . GLU B 1 410 ? -11.594 -15.922 -15.242 1 94.5 410 GLU B C 1
ATOM 7409 O O . GLU B 1 410 ? -12.703 -15.938 -15.781 1 94.5 410 GLU B O 1
ATOM 7414 N N . ASN B 1 411 ? -11.477 -16.109 -13.977 1 96.25 411 ASN B N 1
ATOM 7415 C CA . ASN B 1 411 ? -12.617 -16.172 -13.07 1 96.25 411 ASN B CA 1
ATOM 7416 C C . ASN B 1 411 ? -13.172 -14.789 -12.75 1 96.25 411 ASN B C 1
ATOM 7418 O O . ASN B 1 411 ? -12.414 -13.828 -12.625 1 96.25 411 ASN B O 1
ATOM 7422 N N . ASN B 1 412 ? -14.484 -14.742 -12.625 1 97.69 412 ASN B N 1
ATOM 7423 C CA . ASN B 1 412 ? -15.047 -13.523 -12.07 1 97.69 412 ASN B CA 1
ATOM 7424 C C . ASN B 1 412 ? -14.672 -13.344 -10.602 1 97.69 412 ASN B C 1
ATOM 7426 O O . ASN B 1 412 ? -14.664 -14.312 -9.844 1 97.69 412 ASN B O 1
ATOM 7430 N N . LEU B 1 413 ? -14.383 -12.109 -10.281 1 98.69 413 LEU B N 1
ATOM 7431 C CA . LEU B 1 413 ? -14.359 -11.797 -8.859 1 98.69 413 LEU B CA 1
ATOM 7432 C C . LEU B 1 413 ? -15.766 -11.781 -8.273 1 98.69 413 LEU B C 1
ATOM 7434 O O . LEU B 1 413 ? -16.719 -11.367 -8.945 1 98.69 413 LEU B O 1
ATOM 7438 N N . VAL B 1 414 ? -15.906 -12.266 -7.098 1 98.75 414 VAL B N 1
ATOM 7439 C CA . VAL B 1 414 ? -17.188 -12.297 -6.406 1 98.75 414 VAL B CA 1
ATOM 7440 C C . VAL B 1 414 ? -17.016 -11.867 -4.957 1 98.75 414 VAL B C 1
ATOM 7442 O O . VAL B 1 414 ? -16.094 -12.336 -4.27 1 98.75 414 VAL B O 1
ATOM 7445 N N . CYS B 1 415 ? -17.75 -10.906 -4.527 1 98.75 415 CYS B N 1
ATOM 7446 C CA . CYS B 1 415 ? -17.828 -10.555 -3.113 1 98.75 415 CYS B CA 1
ATOM 7447 C C . CYS B 1 415 ? -19.016 -11.242 -2.447 1 98.75 415 CYS B C 1
ATOM 7449 O O . CYS B 1 415 ? -20.156 -11.125 -2.912 1 98.75 415 CYS B O 1
ATOM 7451 N N . VAL B 1 416 ? -18.766 -12 -1.365 1 98.5 416 VAL B N 1
ATOM 7452 C CA . VAL B 1 416 ? -19.797 -12.742 -0.663 1 98.5 416 VAL B CA 1
ATOM 7453 C C . VAL B 1 416 ? -19.812 -12.344 0.813 1 98.5 416 VAL B C 1
ATOM 7455 O O . VAL B 1 416 ? -18.766 -12.008 1.378 1 98.5 416 VAL B O 1
ATOM 7458 N N . GLU B 1 417 ? -21 -12.359 1.406 1 98.62 417 GLU B N 1
ATOM 7459 C CA . GLU B 1 417 ? -21.109 -12.156 2.848 1 98.62 417 GLU B CA 1
ATOM 7460 C C . GLU B 1 417 ? -20.938 -13.469 3.605 1 98.62 417 GLU B C 1
ATOM 7462 O O . GLU B 1 417 ? -21.625 -14.453 3.307 1 98.62 417 GLU B O 1
ATOM 7467 N N . LEU B 1 418 ? -20.016 -13.484 4.516 1 98.5 418 LEU B N 1
ATOM 7468 C CA . LEU B 1 418 ? -19.781 -14.602 5.422 1 98.5 418 LEU B CA 1
ATOM 7469 C C . LEU B 1 418 ? -19.812 -14.141 6.875 1 98.5 418 LEU B C 1
ATOM 7471 O O . LEU B 1 418 ? -19.281 -13.086 7.203 1 98.5 418 LEU B O 1
ATOM 7475 N N . ARG B 1 419 ? -20.484 -14.945 7.637 1 98.56 419 ARG B N 1
ATOM 7476 C CA . ARG B 1 419 ? -20.406 -14.664 9.07 1 98.56 419 ARG B CA 1
ATOM 7477 C C . ARG B 1 419 ? -19 -14.945 9.602 1 98.56 419 ARG B C 1
ATOM 7479 O O . ARG B 1 419 ? -18.281 -15.781 9.055 1 98.56 419 ARG B O 1
ATOM 7486 N N . GLY B 1 420 ? -18.672 -14.266 10.703 1 98.69 420 GLY B N 1
ATOM 7487 C CA . GLY B 1 420 ? -17.312 -14.312 11.227 1 98.69 420 GLY B CA 1
ATOM 7488 C C . GLY B 1 420 ? -16.859 -15.719 11.57 1 98.69 420 GLY B C 1
ATOM 7489 O O . GLY B 1 420 ? -15.695 -16.062 11.352 1 98.69 420 GLY B O 1
ATOM 7490 N N . ASP B 1 421 ? -17.719 -16.531 12.055 1 98.69 421 ASP B N 1
ATOM 7491 C CA . ASP B 1 421 ? -17.328 -17.891 12.391 1 98.69 421 ASP B CA 1
ATOM 7492 C C . ASP B 1 421 ? -17.031 -18.703 11.133 1 98.69 421 ASP B C 1
ATOM 7494 O O . ASP B 1 421 ? -16.156 -19.562 11.125 1 98.69 421 ASP B O 1
ATOM 7498 N N . TYR B 1 422 ? -17.781 -18.438 10.023 1 98.75 422 TYR B N 1
ATOM 7499 C CA . TYR B 1 422 ? -17.5 -19.125 8.766 1 98.75 422 TYR B CA 1
ATOM 7500 C C . TYR B 1 422 ? -16.219 -18.609 8.133 1 98.75 422 TYR B C 1
ATOM 7502 O O . TYR B 1 422 ? -15.484 -19.375 7.508 1 98.75 422 TYR B O 1
ATOM 7510 N N . LEU B 1 423 ? -15.977 -17.312 8.25 1 98.81 423 LEU B N 1
ATOM 7511 C CA . LEU B 1 423 ? -14.703 -16.797 7.777 1 98.81 423 LEU B CA 1
ATOM 7512 C C . LEU B 1 423 ? -13.531 -17.422 8.523 1 98.81 423 LEU B C 1
ATOM 7514 O O . LEU B 1 423 ? -12.523 -17.781 7.918 1 98.81 423 LEU B O 1
ATOM 7518 N N . LEU B 1 424 ? -13.688 -17.594 9.805 1 98.75 424 LEU B N 1
ATOM 7519 C CA . LEU B 1 424 ? -12.68 -18.281 10.602 1 98.75 424 LEU B CA 1
ATOM 7520 C C . LEU B 1 424 ? -12.484 -19.703 10.102 1 98.75 424 LEU B C 1
ATOM 7522 O O . LEU B 1 424 ? -11.352 -20.188 10 1 98.75 424 LEU B O 1
ATOM 7526 N N . ALA B 1 425 ? -13.547 -20.375 9.766 1 98.69 425 ALA B N 1
ATOM 7527 C CA . ALA B 1 425 ? -13.484 -21.734 9.25 1 98.69 425 ALA B CA 1
ATOM 7528 C C . ALA B 1 425 ? -12.766 -21.781 7.906 1 98.69 425 ALA B C 1
ATOM 7530 O O . ALA B 1 425 ? -12.031 -22.734 7.617 1 98.69 425 ALA B O 1
ATOM 7531 N N . VAL B 1 426 ? -13.008 -20.797 7.102 1 98.81 426 VAL B N 1
ATOM 7532 C CA . VAL B 1 426 ? -12.305 -20.688 5.828 1 98.81 426 VAL B CA 1
ATOM 7533 C C . VAL B 1 426 ? -10.797 -20.594 6.074 1 98.81 426 VAL B C 1
ATOM 7535 O O . VAL B 1 426 ? -10.008 -21.266 5.418 1 98.81 426 VAL B O 1
ATOM 7538 N N . LEU B 1 427 ? -10.398 -19.781 7.02 1 98.81 427 LEU B N 1
ATOM 7539 C CA . LEU B 1 427 ? -8.984 -19.609 7.355 1 98.81 427 LEU B CA 1
ATOM 7540 C C . LEU B 1 427 ? -8.398 -20.891 7.914 1 98.81 427 LEU B C 1
ATOM 7542 O O . LEU B 1 427 ? -7.273 -21.266 7.574 1 98.81 427 LEU B O 1
ATOM 7546 N N . GLU B 1 428 ? -9.164 -21.562 8.711 1 98.69 428 GLU B N 1
ATOM 7547 C CA . GLU B 1 428 ? -8.719 -22.844 9.234 1 98.69 428 GLU B CA 1
ATOM 7548 C C . GLU B 1 428 ? -8.516 -23.859 8.109 1 98.69 428 GLU B C 1
ATOM 7550 O O . GLU B 1 428 ? -7.512 -24.562 8.07 1 98.69 428 GLU B O 1
ATOM 7555 N N . TYR B 1 429 ? -9.453 -23.875 7.23 1 98.19 429 TYR B N 1
ATOM 7556 C CA . TYR B 1 429 ? -9.383 -24.812 6.109 1 98.19 429 TYR B CA 1
ATOM 7557 C C . TYR B 1 429 ? -8.164 -24.531 5.238 1 98.19 429 TYR B C 1
ATOM 7559 O O . TYR B 1 429 ? -7.555 -25.453 4.691 1 98.19 429 TYR B O 1
ATOM 7567 N N . SER B 1 430 ? -7.758 -23.328 5.168 1 98.12 430 SER B N 1
ATOM 7568 C CA . SER B 1 430 ? -6.648 -22.906 4.32 1 98.12 430 SER B CA 1
ATOM 7569 C C . SER B 1 430 ? -5.332 -23.516 4.785 1 98.12 430 SER B C 1
ATOM 7571 O O . SER B 1 430 ? -4.371 -23.594 4.012 1 98.12 430 SER B O 1
ATOM 7573 N N . VAL B 1 431 ? -5.238 -23.953 6.023 1 97.56 431 VAL B N 1
ATOM 7574 C CA . VAL B 1 431 ? -3.986 -24.5 6.539 1 97.56 431 VAL B CA 1
ATOM 7575 C C . VAL B 1 431 ? -4.203 -25.938 7.02 1 97.56 431 VAL B C 1
ATOM 7577 O O . VAL B 1 431 ? -3.447 -26.438 7.855 1 97.56 431 VAL B O 1
ATOM 7580 N N . GLU B 1 432 ? -5.254 -26.5 6.547 1 95.81 432 GLU B N 1
ATOM 7581 C CA . GLU B 1 432 ? -5.609 -27.844 6.988 1 95.81 432 GLU B CA 1
ATOM 7582 C C . GLU B 1 432 ? -4.707 -28.906 6.344 1 95.81 432 GLU B C 1
ATOM 7584 O O . GLU B 1 432 ? -4.176 -29.781 7.027 1 95.81 432 GLU B O 1
ATOM 7589 N N . LYS B 1 433 ? -4.598 -28.75 5.012 1 89.69 433 LYS B N 1
ATOM 7590 C CA . LYS B 1 433 ? -3.908 -29.781 4.246 1 89.69 433 LYS B CA 1
ATOM 7591 C C . LYS B 1 433 ? -2.484 -29.344 3.9 1 89.69 433 LYS B C 1
ATOM 7593 O O . LYS B 1 433 ? -2.256 -28.203 3.494 1 89.69 433 LYS B O 1
ATOM 7598 N N . SER B 1 434 ? -1.541 -30.266 4.148 1 88.25 434 SER B N 1
ATOM 7599 C CA . SER B 1 434 ? -0.14 -30.062 3.799 1 88.25 434 SER B CA 1
ATOM 7600 C C . SER B 1 434 ? 0.347 -31.109 2.811 1 88.25 434 SER B C 1
ATOM 7602 O O . SER B 1 434 ? 0.056 -32.312 2.967 1 88.25 434 SER B O 1
ATOM 7604 N N . TRP B 1 435 ? 1.034 -30.719 1.753 1 78.44 435 TRP B N 1
ATOM 7605 C CA . TRP B 1 435 ? 1.586 -31.641 0.756 1 78.44 435 TRP B CA 1
ATOM 7606 C C . TRP B 1 435 ? 2.783 -32.406 1.317 1 78.44 435 TRP B C 1
ATOM 7608 O O . TRP B 1 435 ? 3.129 -33.469 0.825 1 78.44 435 TRP B O 1
ATOM 7618 N N . ASP B 1 436 ? 3.375 -31.75 2.32 1 77.38 436 ASP B N 1
ATOM 7619 C CA . ASP B 1 436 ? 4.559 -32.375 2.914 1 77.38 436 ASP B CA 1
ATOM 7620 C C . ASP B 1 436 ? 4.277 -32.844 4.34 1 77.38 436 ASP B C 1
ATOM 7622 O O . ASP B 1 436 ? 3.568 -32.156 5.09 1 77.38 436 ASP B O 1
ATOM 7626 N N . GLU B 1 437 ? 4.832 -34 4.613 1 73.25 437 GLU B N 1
ATOM 7627 C CA . GLU B 1 437 ? 4.617 -34.562 5.949 1 73.25 437 GLU B CA 1
ATOM 7628 C C . GLU B 1 437 ? 5.574 -33.938 6.961 1 73.25 437 GLU B C 1
ATOM 7630 O O . GLU B 1 437 ? 5.227 -33.75 8.133 1 73.25 437 GLU B O 1
ATOM 7635 N N . ASP B 1 438 ? 6.77 -33.594 6.477 1 77.75 438 ASP B N 1
ATOM 7636 C CA . ASP B 1 438 ? 7.82 -33.188 7.398 1 77.75 438 ASP B CA 1
ATOM 7637 C C . ASP B 1 438 ? 7.82 -31.672 7.586 1 77.75 438 ASP B C 1
ATOM 7639 O O . ASP B 1 438 ? 8.328 -31.156 8.586 1 77.75 438 ASP B O 1
ATOM 7643 N N . LYS B 1 439 ? 7.336 -31 6.574 1 87.69 439 LYS B N 1
ATOM 7644 C CA . LYS B 1 439 ? 7.312 -29.547 6.605 1 87.69 439 LYS B CA 1
ATOM 7645 C C . LYS B 1 439 ? 6 -29 6.047 1 87.69 439 LYS B C 1
ATOM 7647 O O . LYS B 1 439 ? 5.469 -29.531 5.07 1 87.69 439 LYS B O 1
ATOM 7652 N N . PHE B 1 440 ? 5.559 -27.969 6.734 1 90.62 440 PHE B N 1
ATOM 7653 C CA . PHE B 1 440 ? 4.293 -27.406 6.281 1 90.62 440 PHE B CA 1
ATOM 7654 C C . PHE B 1 440 ? 4.422 -26.844 4.871 1 90.62 440 PHE B C 1
ATOM 7656 O O . PHE B 1 440 ? 5.301 -26.031 4.602 1 90.62 440 PHE B O 1
ATOM 7663 N N . ASN B 1 441 ? 3.639 -27.312 4.031 1 91.31 441 ASN B N 1
ATOM 7664 C CA . ASN B 1 441 ? 3.424 -26.906 2.645 1 91.31 441 ASN B CA 1
ATOM 7665 C C . ASN B 1 441 ? 1.942 -26.922 2.279 1 91.31 441 ASN B C 1
ATOM 7667 O O . ASN B 1 441 ? 1.419 -27.953 1.841 1 91.31 441 ASN B O 1
ATOM 7671 N N . GLY B 1 442 ? 1.354 -25.75 2.467 1 91.69 442 GLY B N 1
ATOM 7672 C CA . GLY B 1 442 ? -0.097 -25.672 2.432 1 91.69 442 GLY B CA 1
ATOM 7673 C C . GLY B 1 442 ? -0.669 -25.859 1.038 1 91.69 442 GLY B C 1
ATOM 7674 O O . GLY B 1 442 ? -0.403 -25.047 0.14 1 91.69 442 GLY B O 1
ATOM 7675 N N . ALA B 1 443 ? -1.554 -26.828 0.896 1 89.69 443 ALA B N 1
ATOM 7676 C CA . ALA B 1 443 ? -2.16 -27.156 -0.391 1 89.69 443 ALA B CA 1
ATOM 7677 C C . ALA B 1 443 ? -3.26 -26.156 -0.751 1 89.69 443 ALA B C 1
ATOM 7679 O O . ALA B 1 443 ? -3.516 -25.906 -1.931 1 89.69 443 ALA B O 1
ATOM 7680 N N . ASN B 1 444 ? -3.863 -25.625 0.332 1 94.69 444 ASN B N 1
ATOM 7681 C CA . ASN B 1 444 ? -5 -24.734 0.125 1 94.69 444 ASN B CA 1
ATOM 7682 C C . ASN B 1 444 ? -4.73 -23.344 0.682 1 94.69 444 ASN B C 1
ATOM 7684 O O . ASN B 1 444 ? -5.664 -22.562 0.902 1 94.69 444 ASN B O 1
ATOM 7688 N N . MET B 1 445 ? -3.533 -23.094 0.904 1 97.44 445 MET B N 1
ATOM 7689 C CA . MET B 1 445 ? -3.203 -21.844 1.586 1 97.44 445 MET B CA 1
ATOM 7690 C C . MET B 1 445 ? -3.816 -20.656 0.862 1 97.44 445 MET B C 1
ATOM 7692 O O . MET B 1 445 ? -3.818 -20.594 -0.369 1 97.44 445 MET B O 1
ATOM 7696 N N . LEU B 1 446 ? -4.309 -19.734 1.688 1 98.62 446 LEU B N 1
ATOM 7697 C CA . LEU B 1 446 ? -4.883 -18.5 1.156 1 98.62 446 LEU B CA 1
ATOM 7698 C C . LEU B 1 446 ? -3.928 -17.328 1.352 1 98.62 446 LEU B C 1
ATOM 7700 O O . LEU B 1 446 ? -3.295 -17.203 2.402 1 98.62 446 LEU B O 1
ATOM 7704 N N . GLN B 1 447 ? -3.691 -16.547 0.326 1 98.75 447 GLN B N 1
ATOM 7705 C CA . GLN B 1 447 ? -3.15 -15.195 0.455 1 98.75 447 GLN B CA 1
ATOM 7706 C C . GLN B 1 447 ? -4.262 -14.172 0.678 1 98.75 447 GLN B C 1
ATOM 7708 O O . GLN B 1 447 ? -5.398 -14.383 0.238 1 98.75 447 GLN B O 1
ATOM 7713 N N . VAL B 1 448 ? -3.951 -13.008 1.367 1 98.81 448 VAL B N 1
ATOM 7714 C CA . VAL B 1 448 ? -5.074 -12.227 1.883 1 98.81 448 VAL B CA 1
ATOM 7715 C C . VAL B 1 448 ? -4.828 -10.742 1.644 1 98.81 448 VAL B C 1
ATOM 7717 O O . VAL B 1 448 ? -3.678 -10.305 1.526 1 98.81 448 VAL B O 1
ATOM 7720 N N . SER B 1 449 ? -5.793 -9.984 1.533 1 98.75 449 SER B N 1
ATOM 7721 C CA . SER B 1 449 ? -5.887 -8.539 1.684 1 98.75 449 SER B CA 1
ATOM 7722 C C . SER B 1 449 ? -6.977 -8.156 2.682 1 98.75 449 SER B C 1
ATOM 7724 O O . SER B 1 449 ? -8.047 -8.766 2.705 1 98.75 449 SER B O 1
ATOM 7726 N N . GLY B 1 450 ? -6.695 -7.203 3.557 1 98.62 450 GLY B N 1
ATOM 7727 C CA . GLY B 1 450 ? -7.672 -6.762 4.543 1 98.62 450 GLY B CA 1
ATOM 7728 C C . GLY B 1 450 ? -7.773 -7.688 5.738 1 98.62 450 GLY B C 1
ATOM 7729 O O . GLY B 1 450 ? -8.727 -7.605 6.516 1 98.62 450 GLY B O 1
ATOM 7730 N N . LEU B 1 451 ? -6.859 -8.648 5.852 1 98.75 451 LEU B N 1
ATOM 7731 C CA . LEU B 1 451 ? -6.746 -9.555 6.984 1 98.75 451 LEU B CA 1
ATOM 7732 C C . LEU B 1 451 ? -5.312 -9.594 7.504 1 98.75 451 LEU B C 1
ATOM 7734 O O . LEU B 1 451 ? -4.363 -9.438 6.734 1 98.75 451 LEU B O 1
ATOM 7738 N N . LYS B 1 452 ? -5.164 -9.695 8.711 1 98.38 452 LYS B N 1
ATOM 7739 C CA . LYS B 1 452 ? -3.934 -10.109 9.383 1 98.38 452 LYS B CA 1
ATOM 7740 C C . LYS B 1 452 ? -4.152 -11.383 10.195 1 98.38 452 LYS B C 1
ATOM 7742 O O . LYS B 1 452 ? -4.961 -11.398 11.125 1 98.38 452 LYS B O 1
ATOM 7747 N N . VAL B 1 453 ? -3.436 -12.398 9.867 1 98.75 453 VAL B N 1
ATOM 7748 C CA . VAL B 1 453 ? -3.727 -13.695 10.461 1 98.75 453 VAL B CA 1
ATOM 7749 C C . VAL B 1 453 ? -2.439 -14.32 10.992 1 98.75 453 VAL B C 1
ATOM 7751 O O . VAL B 1 453 ? -1.393 -14.25 10.352 1 98.75 453 VAL B O 1
ATOM 7754 N N . GLU B 1 454 ? -2.5 -14.938 12.109 1 98.69 454 GLU B N 1
ATOM 7755 C CA . GLU B 1 454 ? -1.437 -15.758 12.688 1 98.69 454 GLU B CA 1
ATOM 7756 C C . GLU B 1 454 ? -1.858 -17.219 12.789 1 98.69 454 GLU B C 1
ATOM 7758 O O . GLU B 1 454 ? -2.895 -17.531 13.375 1 98.69 454 GLU B O 1
ATOM 7763 N N . TYR B 1 455 ? -1.068 -18.047 12.234 1 98.5 455 TYR B N 1
ATOM 7764 C CA . TYR B 1 455 ? -1.319 -19.469 12.281 1 98.5 455 TYR B CA 1
ATOM 7765 C C . TYR B 1 455 ? -0.273 -20.188 13.133 1 98.5 455 TYR B C 1
ATOM 7767 O O . TYR B 1 455 ? 0.9 -19.812 13.133 1 98.5 455 TYR B O 1
ATOM 7775 N N . ASN B 1 456 ? -0.678 -21.156 13.828 1 98.31 456 ASN B N 1
ATOM 7776 C CA . ASN B 1 456 ? 0.202 -22.203 14.352 1 98.31 456 ASN B CA 1
ATOM 7777 C C . ASN B 1 456 ? -0.154 -23.578 13.781 1 98.31 456 ASN B C 1
ATOM 7779 O O . ASN B 1 456 ? -1.093 -24.219 14.25 1 98.31 456 ASN B O 1
ATOM 7783 N N . VAL B 1 457 ? 0.625 -24.031 12.852 1 96.44 457 VAL B N 1
ATOM 7784 C CA . VAL B 1 457 ? 0.231 -25.188 12.055 1 96.44 457 VAL B CA 1
ATOM 7785 C C . VAL B 1 457 ? 0.6 -26.484 12.789 1 96.44 457 VAL B C 1
ATOM 7787 O O . VAL B 1 457 ? 0.33 -27.578 12.305 1 96.44 457 VAL B O 1
ATOM 7790 N N . THR B 1 458 ? 1.222 -26.359 13.953 1 95.25 458 THR B N 1
ATOM 7791 C CA . THR B 1 458 ? 1.494 -27.531 14.773 1 95.25 458 THR B CA 1
ATOM 7792 C C . THR B 1 458 ? 0.275 -27.906 15.609 1 95.25 458 THR B C 1
ATOM 7794 O O . THR B 1 458 ? 0.206 -29 16.172 1 95.25 458 THR B O 1
ATOM 7797 N N . LYS B 1 459 ? -0.612 -27.031 15.711 1 96.88 459 LYS B N 1
ATOM 7798 C CA . LYS B 1 459 ? -1.848 -27.312 16.438 1 96.88 459 LYS B CA 1
ATOM 7799 C C . LYS B 1 459 ? -2.777 -28.203 15.625 1 96.88 459 LYS B C 1
ATOM 7801 O O . LYS B 1 459 ? -2.598 -28.359 14.414 1 96.88 459 LYS B O 1
ATOM 7806 N N . PRO B 1 460 ? -3.799 -28.828 16.297 1 96.56 460 PRO B N 1
ATOM 7807 C CA . PRO B 1 460 ? -4.73 -29.703 15.578 1 96.56 460 PRO B CA 1
ATOM 7808 C C . PRO B 1 460 ? -5.52 -28.953 14.5 1 96.56 460 PRO B C 1
ATOM 7810 O O . PRO B 1 460 ? -5.762 -27.75 14.625 1 96.56 460 PRO B O 1
ATOM 7813 N N . ILE B 1 461 ? -5.906 -29.719 13.492 1 96.38 461 ILE B N 1
ATOM 7814 C CA . ILE B 1 461 ? -6.754 -29.188 12.43 1 96.38 461 ILE B CA 1
ATOM 7815 C C . ILE B 1 461 ? -8.008 -28.562 13.031 1 96.38 461 ILE B C 1
ATOM 7817 O O . ILE B 1 461 ? -8.641 -29.141 13.914 1 96.38 461 ILE B O 1
ATOM 7821 N N . GLY B 1 462 ? -8.25 -27.359 12.688 1 97.12 462 GLY B N 1
ATOM 7822 C CA . GLY B 1 462 ? -9.422 -26.656 13.172 1 97.12 462 GLY B CA 1
ATOM 7823 C C . GLY B 1 462 ? -9.117 -25.703 14.312 1 97.12 462 GLY B C 1
ATOM 7824 O O . GLY B 1 462 ? -9.969 -24.906 14.719 1 97.12 462 GLY B O 1
ATOM 7825 N N . GLU B 1 463 ? -7.891 -25.719 14.789 1 98.12 463 GLU B N 1
ATOM 7826 C CA . GLU B 1 463 ? -7.488 -24.859 15.898 1 98.12 463 GLU B CA 1
ATOM 7827 C C . GLU B 1 463 ? -6.188 -24.125 15.586 1 98.12 463 GLU B C 1
ATOM 7829 O O . GLU B 1 463 ? -5.434 -23.781 16.5 1 98.12 463 GLU B O 1
ATOM 7834 N N . ARG B 1 464 ? -5.91 -23.859 14.375 1 98.44 464 ARG B N 1
ATOM 7835 C CA . ARG B 1 464 ? -4.586 -23.406 13.977 1 98.44 464 ARG B CA 1
ATOM 7836 C C . ARG B 1 464 ? -4.562 -21.875 13.836 1 98.44 464 ARG B C 1
ATOM 7838 O O . ARG B 1 464 ? -3.488 -21.281 13.773 1 98.44 464 ARG B O 1
ATOM 7845 N N . VAL B 1 465 ? -5.68 -21.266 13.758 1 98.75 465 VAL B N 1
ATOM 7846 C CA . VAL B 1 465 ? -5.73 -19.797 13.719 1 98.75 465 VAL B CA 1
ATOM 7847 C C . VAL B 1 465 ? -5.586 -19.25 15.133 1 98.75 465 VAL B C 1
ATOM 7849 O O . VAL B 1 465 ? -6.461 -19.453 15.984 1 98.75 465 VAL B O 1
ATOM 7852 N N . LEU B 1 466 ? -4.512 -18.547 15.359 1 98.69 466 LEU B N 1
ATOM 7853 C CA . LEU B 1 466 ? -4.273 -17.953 16.672 1 98.69 466 LEU B CA 1
ATOM 7854 C C . LEU B 1 466 ? -4.992 -16.609 16.797 1 98.69 466 LEU B C 1
ATOM 7856 O O . LEU B 1 466 ? -5.52 -16.281 17.859 1 98.69 466 LEU B O 1
ATOM 7860 N N . SER B 1 467 ? -4.945 -15.805 15.789 1 98.44 467 SER B N 1
ATOM 7861 C CA . SER B 1 467 ? -5.59 -14.5 15.742 1 98.44 467 SER B CA 1
ATOM 7862 C C . SER B 1 467 ? -5.891 -14.086 14.305 1 98.44 467 SER B C 1
ATOM 7864 O O . SER B 1 467 ? -5.223 -14.539 13.367 1 98.44 467 SER B O 1
ATOM 7866 N N . ALA B 1 468 ? -6.938 -13.312 14.172 1 98.75 468 ALA B N 1
ATOM 7867 C CA . ALA B 1 468 ? -7.32 -12.742 12.883 1 98.75 468 ALA B CA 1
ATOM 7868 C C . ALA B 1 468 ? -7.902 -11.344 13.062 1 98.75 468 ALA B C 1
ATOM 7870 O O . ALA B 1 468 ? -8.875 -11.156 13.797 1 98.75 468 ALA B O 1
ATOM 7871 N N . ASP B 1 469 ? -7.281 -10.336 12.438 1 98.56 469 ASP B N 1
ATOM 7872 C CA . ASP B 1 469 ? -7.812 -8.977 12.375 1 98.56 469 ASP B CA 1
ATOM 7873 C C . ASP B 1 469 ? -8.383 -8.68 10.992 1 98.56 469 ASP B C 1
ATOM 7875 O O . ASP B 1 469 ? -7.871 -9.164 9.984 1 98.56 469 ASP B O 1
ATOM 7879 N N . VAL B 1 470 ? -9.445 -7.922 11.023 1 98.62 470 VAL B N 1
ATOM 7880 C CA . VAL B 1 470 ? -10.188 -7.676 9.789 1 98.62 470 VAL B CA 1
ATOM 7881 C C . VAL B 1 470 ? -10.289 -6.172 9.547 1 98.62 470 VAL B C 1
ATOM 7883 O O . VAL B 1 470 ? -10.555 -5.398 10.469 1 98.62 470 VAL B O 1
ATOM 7886 N N . ARG B 1 471 ? -10.039 -5.746 8.297 1 98.31 471 ARG B N 1
ATOM 7887 C CA . ARG B 1 471 ? -10.148 -4.352 7.887 1 98.31 471 ARG B CA 1
ATOM 7888 C C . ARG B 1 471 ? -11.609 -3.955 7.676 1 98.31 471 ARG B C 1
ATOM 7890 O O . ARG B 1 471 ? -12.383 -4.715 7.09 1 98.31 471 ARG B O 1
ATOM 7897 N N . CYS B 1 472 ? -12 -2.809 8.039 1 97.88 472 CYS B N 1
ATOM 7898 C CA . CYS B 1 472 ? -13.375 -2.346 7.895 1 97.88 472 CYS B CA 1
ATOM 7899 C C . CYS B 1 472 ? -13.609 -1.754 6.512 1 97.88 472 CYS B C 1
ATOM 7901 O O . CYS B 1 472 ? -12.719 -1.118 5.945 1 97.88 472 CYS B O 1
ATOM 7903 N N . TYR B 1 473 ? -14.805 -2.006 5.926 1 97.06 473 TYR B N 1
ATOM 7904 C CA . TYR B 1 473 ? -15.172 -1.446 4.629 1 97.06 473 TYR B CA 1
ATOM 7905 C C . TYR B 1 473 ? -16.062 -0.224 4.797 1 97.06 473 TYR B C 1
ATOM 7907 O O . TYR B 1 473 ? -16.156 0.61 3.895 1 97.06 473 TYR B O 1
ATOM 7915 N N . ASP B 1 474 ? -16.656 -0.019 5.938 1 95.12 474 ASP B N 1
ATOM 7916 C CA . ASP B 1 474 ? -17.688 0.994 6.16 1 95.12 474 ASP B CA 1
ATOM 7917 C C . ASP B 1 474 ? -17.172 2.107 7.07 1 95.12 474 ASP B C 1
ATOM 7919 O O . ASP B 1 474 ? -17.953 2.854 7.652 1 95.12 474 ASP B O 1
ATOM 7923 N N . CYS B 1 475 ? -15.898 2.248 7.23 1 94.5 475 CYS B N 1
ATOM 7924 C CA . CYS B 1 475 ? -15.289 3.262 8.078 1 94.5 475 CYS B CA 1
ATOM 7925 C C . CYS B 1 475 ? -14.758 4.422 7.25 1 94.5 475 CYS B C 1
ATOM 7927 O O . CYS B 1 475 ? -14.562 4.285 6.039 1 94.5 475 CYS B O 1
ATOM 7929 N N . MET B 1 476 ? -14.461 5.547 7.879 1 92.81 476 MET B N 1
ATOM 7930 C CA . MET B 1 476 ? -13.906 6.719 7.211 1 92.81 476 MET B CA 1
ATOM 7931 C C . MET B 1 476 ? -12.422 6.523 6.906 1 92.81 476 MET B C 1
ATOM 7933 O O . MET B 1 476 ? -11.945 6.938 5.848 1 92.81 476 MET B O 1
ATOM 7937 N N . VAL B 1 477 ? -11.766 5.883 7.82 1 95.81 477 VAL B N 1
ATOM 7938 C CA . VAL B 1 477 ? -10.359 5.508 7.688 1 95.81 477 VAL B CA 1
ATOM 7939 C C . VAL B 1 477 ? -10.211 4.004 7.875 1 95.81 477 VAL B C 1
ATOM 7941 O O . VAL B 1 477 ? -10.477 3.477 8.961 1 95.81 477 VAL B O 1
ATOM 7944 N N . PRO B 1 478 ? -9.82 3.334 6.797 1 97.69 478 PRO B N 1
ATOM 7945 C CA . PRO B 1 478 ? -9.656 1.887 6.941 1 97.69 478 PRO B CA 1
ATOM 7946 C C . PRO B 1 478 ? -8.758 1.51 8.117 1 97.69 478 PRO B C 1
ATOM 7948 O O . PRO B 1 478 ? -7.672 2.074 8.273 1 97.69 478 PRO B O 1
ATOM 7951 N N . SER B 1 479 ? -9.188 0.625 8.953 1 97 479 SER B N 1
ATOM 7952 C CA . SER B 1 479 ? -8.469 0.141 10.125 1 97 479 SER B CA 1
ATOM 7953 C C . SER B 1 479 ? -8.797 -1.319 10.414 1 97 479 SER B C 1
ATOM 7955 O O . SER B 1 479 ? -9.773 -1.855 9.883 1 97 479 SER B O 1
ATOM 7957 N N . TYR B 1 480 ? -7.992 -1.97 11.18 1 97.69 480 TYR B N 1
ATOM 7958 C CA . TYR B 1 480 ? -8.172 -3.379 11.516 1 97.69 480 TYR B CA 1
ATOM 7959 C C . TYR B 1 480 ? -8.742 -3.535 12.914 1 97.69 480 TYR B C 1
ATOM 7961 O O . TYR B 1 480 ? -8.414 -2.766 13.82 1 97.69 480 TYR B O 1
ATOM 7969 N N . SER B 1 481 ? -9.555 -4.488 13.109 1 97.69 481 SER B N 1
ATOM 7970 C CA . SER B 1 481 ? -10.062 -4.922 14.398 1 97.69 481 SER B CA 1
ATOM 7971 C C . SER B 1 481 ? -10.18 -6.441 14.469 1 97.69 481 SER B C 1
ATOM 7973 O O . SER B 1 481 ? -10.25 -7.109 13.43 1 97.69 481 SER B O 1
ATOM 7975 N N . PRO B 1 482 ? -10.164 -7.008 15.625 1 98.38 482 PRO B N 1
ATOM 7976 C CA . PRO B 1 482 ? -10.266 -8.469 15.727 1 98.38 482 PRO B CA 1
ATOM 7977 C C . PRO B 1 482 ? -11.531 -9.016 15.062 1 98.38 482 PRO B C 1
ATOM 7979 O O . PRO B 1 482 ? -12.594 -8.398 15.156 1 98.38 482 PRO B O 1
ATOM 7982 N N . LEU B 1 483 ? -11.398 -10.141 14.484 1 98.69 483 LEU B N 1
ATOM 7983 C CA . LEU B 1 483 ? -12.531 -10.82 13.859 1 98.69 483 LEU B CA 1
ATOM 7984 C C . LEU B 1 483 ? -13.617 -11.125 14.891 1 98.69 483 LEU B C 1
ATOM 7986 O O . LEU B 1 483 ? -13.328 -11.664 15.961 1 98.69 483 LEU B O 1
ATOM 7990 N N . ASN B 1 484 ? -14.82 -10.695 14.594 1 98.38 484 ASN B N 1
ATOM 7991 C CA . ASN B 1 484 ? -16 -11.008 15.383 1 98.38 484 ASN B CA 1
ATOM 7992 C C . ASN B 1 484 ? -16.766 -12.188 14.789 1 98.38 484 ASN B C 1
ATOM 7994 O O . ASN B 1 484 ? -17.344 -12.078 13.695 1 98.38 484 ASN B O 1
ATOM 7998 N N . PRO B 1 485 ? -16.844 -13.297 15.508 1 97.88 485 PRO B N 1
ATOM 7999 C CA . PRO B 1 485 ? -17.438 -14.5 14.938 1 97.88 485 PRO B CA 1
ATOM 8000 C C . PRO B 1 485 ? -18.922 -14.312 14.609 1 97.88 485 PRO B C 1
ATOM 8002 O O . PRO B 1 485 ? -19.5 -15.102 13.852 1 97.88 485 PRO B O 1
ATOM 8005 N N . PHE B 1 486 ? -19.547 -13.242 15.078 1 97.94 486 PHE B N 1
ATOM 8006 C CA . PHE B 1 486 ? -21 -13.117 14.938 1 97.94 486 PHE B CA 1
ATOM 8007 C C . PHE B 1 486 ? -21.344 -12.008 13.953 1 97.94 486 PHE B C 1
ATOM 8009 O O . PHE B 1 486 ? -22.531 -11.812 13.625 1 97.94 486 PHE B O 1
ATOM 8016 N N . LYS B 1 487 ? -20.391 -11.352 13.469 1 97.75 487 LYS B N 1
ATOM 8017 C CA . LYS B 1 487 ? -20.609 -10.297 12.484 1 97.75 487 LYS B CA 1
ATOM 8018 C C . LYS B 1 487 ? -20.422 -10.812 11.062 1 97.75 487 LYS B C 1
ATOM 8020 O O . LYS B 1 487 ? -19.625 -11.727 10.828 1 97.75 487 LYS B O 1
ATOM 8025 N N . TYR B 1 488 ? -21.219 -10.219 10.148 1 98.19 488 TYR B N 1
ATOM 8026 C CA . TYR B 1 488 ? -21.031 -10.562 8.742 1 98.19 488 TYR B CA 1
ATOM 8027 C C . TYR B 1 488 ? -19.938 -9.703 8.109 1 98.19 488 TYR B C 1
ATOM 8029 O O . TYR B 1 488 ? -19.859 -8.5 8.367 1 98.19 488 TYR B O 1
ATOM 8037 N N . TYR B 1 489 ? -19.156 -10.336 7.359 1 98.62 489 TYR B N 1
ATOM 8038 C CA . TYR B 1 489 ? -18.094 -9.688 6.609 1 98.62 489 TYR B CA 1
ATOM 8039 C C . TYR B 1 489 ? -18.281 -9.891 5.109 1 98.62 489 TYR B C 1
ATOM 8041 O O . TYR B 1 489 ? -18.891 -10.875 4.68 1 98.62 489 TYR B O 1
ATOM 8049 N N . ARG B 1 490 ? -17.891 -8.938 4.293 1 98.69 490 ARG B N 1
ATOM 8050 C CA . ARG B 1 490 ? -17.859 -9.055 2.84 1 98.69 490 ARG B CA 1
ATOM 8051 C C . ARG B 1 490 ? -16.5 -9.531 2.352 1 98.69 490 ARG B C 1
ATOM 8053 O O . ARG B 1 490 ? -15.508 -8.805 2.443 1 98.69 490 ARG B O 1
ATOM 8060 N N . VAL B 1 491 ? -16.469 -10.734 1.837 1 98.88 491 VAL B N 1
ATOM 8061 C CA . VAL B 1 491 ? -15.234 -11.398 1.453 1 98.88 491 VAL B CA 1
ATOM 8062 C C . VAL B 1 491 ? -15.18 -11.555 -0.065 1 98.88 491 VAL B C 1
ATOM 8064 O O . VAL B 1 491 ? -16.062 -12.164 -0.665 1 98.88 491 VAL B O 1
ATOM 8067 N N . ILE B 1 492 ? -14.141 -10.977 -0.68 1 98.94 492 ILE B N 1
ATOM 8068 C CA . ILE B 1 492 ? -13.945 -11.062 -2.123 1 98.94 492 ILE B CA 1
ATOM 8069 C C . ILE B 1 492 ? -13.07 -12.266 -2.453 1 98.94 492 ILE B C 1
ATOM 8071 O O . ILE B 1 492 ? -12.055 -12.5 -1.799 1 98.94 492 ILE B O 1
ATOM 8075 N N . THR B 1 493 ? -13.453 -13.055 -3.338 1 98.75 493 THR B N 1
ATOM 8076 C CA . THR B 1 493 ? -12.664 -14.109 -3.973 1 98.75 493 THR B CA 1
ATOM 8077 C C . THR B 1 493 ? -13.117 -14.328 -5.414 1 98.75 493 THR B C 1
ATOM 8079 O O . THR B 1 493 ? -13.594 -13.398 -6.066 1 98.75 493 THR B O 1
ATOM 8082 N N . ASN B 1 494 ? -12.82 -15.453 -5.988 1 98.12 494 ASN B N 1
ATOM 8083 C CA . ASN B 1 494 ? -13.227 -15.672 -7.375 1 98.12 494 ASN B CA 1
ATOM 8084 C C . ASN B 1 494 ? -14.352 -16.703 -7.48 1 98.12 494 ASN B C 1
ATOM 8086 O O . ASN B 1 494 ? -14.688 -17.359 -6.492 1 98.12 494 ASN B O 1
ATOM 8090 N N . SER B 1 495 ? -14.953 -16.781 -8.633 1 97.31 495 SER B N 1
ATOM 8091 C CA . SER B 1 495 ? -16.141 -17.594 -8.852 1 97.31 495 SER B CA 1
ATOM 8092 C C . SER B 1 495 ? -15.836 -19.078 -8.641 1 97.31 495 SER B C 1
ATOM 8094 O O . SER B 1 495 ? -16.703 -19.844 -8.211 1 97.31 495 SER B O 1
ATOM 8096 N N . PHE B 1 496 ? -14.641 -19.516 -8.883 1 96.88 496 PHE B N 1
ATOM 8097 C CA . PHE B 1 496 ? -14.258 -20.906 -8.68 1 96.88 496 PHE B CA 1
ATOM 8098 C C . PHE B 1 496 ? -14.328 -21.281 -7.203 1 96.88 496 PHE B C 1
ATOM 8100 O O . PHE B 1 496 ? -14.938 -22.281 -6.836 1 96.88 496 PHE B O 1
ATOM 8107 N N . ILE B 1 497 ? -13.75 -20.469 -6.352 1 97.75 497 ILE B N 1
ATOM 8108 C CA . ILE B 1 497 ? -13.703 -20.703 -4.914 1 97.75 497 ILE B CA 1
ATOM 8109 C C . ILE B 1 497 ? -15.102 -20.562 -4.32 1 97.75 497 ILE B C 1
ATOM 8111 O O . ILE B 1 497 ? -15.508 -21.359 -3.48 1 97.75 497 ILE B O 1
ATOM 8115 N N . VAL B 1 498 ? -15.836 -19.578 -4.75 1 97.62 498 VAL B N 1
ATOM 8116 C CA . VAL B 1 498 ? -17.188 -19.359 -4.262 1 97.62 498 VAL B CA 1
ATOM 8117 C C . VAL B 1 498 ? -18.062 -20.562 -4.59 1 97.62 498 VAL B C 1
ATOM 8119 O O . VAL B 1 498 ? -18.969 -20.906 -3.824 1 97.62 498 VAL B O 1
ATOM 8122 N N . GLY B 1 499 ? -17.766 -21.188 -5.695 1 95.31 499 GLY B N 1
ATOM 8123 C CA . GLY B 1 499 ? -18.5 -22.375 -6.105 1 95.31 499 GLY B CA 1
ATOM 8124 C C . GLY B 1 499 ? -18.047 -23.625 -5.387 1 95.31 499 GLY B C 1
ATOM 8125 O O . GLY B 1 499 ? -18.578 -24.719 -5.641 1 95.31 499 GLY B O 1
ATOM 8126 N N . GLY B 1 500 ? -17.078 -23.5 -4.516 1 95.94 500 GLY B N 1
ATOM 8127 C CA . GLY B 1 500 ? -16.594 -24.641 -3.742 1 95.94 500 GLY B CA 1
ATOM 8128 C C . GLY B 1 500 ? -15.289 -25.203 -4.266 1 95.94 500 GLY B C 1
ATOM 8129 O O . GLY B 1 500 ? -14.82 -26.234 -3.785 1 95.94 500 GLY B O 1
ATOM 8130 N N . GLY B 1 501 ? -14.734 -24.547 -5.188 1 95.19 501 GLY B N 1
ATOM 8131 C CA . GLY B 1 501 ? -13.484 -25 -5.766 1 95.19 501 GLY B CA 1
ATOM 8132 C C . GLY B 1 501 ? -12.383 -25.188 -4.734 1 95.19 501 GLY B C 1
ATOM 8133 O O . GLY B 1 501 ? -12.305 -24.438 -3.762 1 95.19 501 GLY B O 1
ATOM 8134 N N . ASP B 1 502 ? -11.492 -26.219 -4.953 1 94.69 502 ASP B N 1
ATOM 8135 C CA . ASP B 1 502 ? -10.383 -26.594 -4.082 1 94.69 502 ASP B CA 1
ATOM 8136 C C . ASP B 1 502 ? -10.883 -27.016 -2.707 1 94.69 502 ASP B C 1
ATOM 8138 O O . ASP B 1 502 ? -10.141 -26.969 -1.726 1 94.69 502 ASP B O 1
ATOM 8142 N N . GLY B 1 503 ? -12.164 -27.297 -2.643 1 94.94 503 GLY B N 1
ATOM 8143 C CA . GLY B 1 503 ? -12.734 -27.812 -1.41 1 94.94 503 GLY B CA 1
ATOM 8144 C C . GLY B 1 503 ? -13.281 -26.734 -0.5 1 94.94 503 GLY B C 1
ATOM 8145 O O . GLY B 1 503 ? -13.711 -27.016 0.621 1 94.94 503 GLY B O 1
ATOM 8146 N N . PHE B 1 504 ? -13.297 -25.516 -0.884 1 97.56 504 PHE B N 1
ATOM 8147 C CA . PHE B 1 504 ? -13.812 -24.438 -0.065 1 97.56 504 PHE B CA 1
ATOM 8148 C C . PHE B 1 504 ? -15.336 -24.406 -0.093 1 97.56 504 PHE B C 1
ATOM 8150 O O . PHE B 1 504 ? -15.945 -23.375 -0.41 1 97.56 504 PHE B O 1
ATOM 8157 N N . HIS B 1 505 ? -15.953 -25.438 0.408 1 97.25 505 HIS B N 1
ATOM 8158 C CA . HIS B 1 505 ? -17.391 -25.625 0.364 1 97.25 505 HIS B CA 1
ATOM 8159 C C . HIS B 1 505 ? -18.109 -24.672 1.306 1 97.25 505 HIS B C 1
ATOM 8161 O O . HIS B 1 505 ? -19.312 -24.438 1.177 1 97.25 505 HIS B O 1
ATOM 8167 N N . ILE B 1 506 ? -17.375 -24.078 2.242 1 98.19 506 ILE B N 1
ATOM 8168 C CA . ILE B 1 506 ? -17.953 -23.125 3.172 1 98.19 506 ILE B CA 1
ATOM 8169 C C . ILE B 1 506 ? -18.562 -21.953 2.396 1 98.19 506 ILE B C 1
ATOM 8171 O O . ILE B 1 506 ? -19.609 -21.422 2.77 1 98.19 506 ILE B O 1
ATOM 8175 N N . PHE B 1 507 ? -17.969 -21.547 1.357 1 98.06 507 PHE B N 1
ATOM 8176 C CA . PHE B 1 507 ? -18.484 -20.453 0.55 1 98.06 507 PHE B CA 1
ATOM 8177 C C . PHE B 1 507 ? -19.812 -20.812 -0.084 1 98.06 507 PHE B C 1
ATOM 8179 O O . PHE B 1 507 ? -20.734 -20 -0.115 1 98.06 507 PHE B O 1
ATOM 8186 N N . THR B 1 508 ? -19.875 -22.016 -0.667 1 96.56 508 THR B N 1
ATOM 8187 C CA . THR B 1 508 ? -21.109 -22.438 -1.315 1 96.56 508 THR B CA 1
ATOM 8188 C C . THR B 1 508 ? -22.219 -22.672 -0.284 1 96.56 508 THR B C 1
ATOM 8190 O O . THR B 1 508 ? -23.391 -22.375 -0.542 1 96.56 508 THR B O 1
ATOM 8193 N N . GLN B 1 509 ? -21.875 -23.109 0.841 1 98.06 509 GLN B N 1
ATOM 8194 C CA . GLN B 1 509 ? -22.844 -23.5 1.863 1 98.06 509 GLN B CA 1
ATOM 8195 C C . GLN B 1 509 ? -23.344 -22.281 2.639 1 98.06 509 GLN B C 1
ATOM 8197 O O . GLN B 1 509 ? -24.516 -22.234 3.025 1 98.06 509 GLN B O 1
ATOM 8202 N N . HIS B 1 510 ? -22.516 -21.312 2.838 1 98.25 510 HIS B N 1
ATOM 8203 C CA . HIS B 1 510 ? -22.859 -20.297 3.822 1 98.25 510 HIS B CA 1
ATOM 8204 C C . HIS B 1 510 ? -22.75 -18.891 3.23 1 98.25 510 HIS B C 1
ATOM 8206 O O . HIS B 1 510 ? -23.172 -17.922 3.85 1 98.25 510 HIS B O 1
ATOM 8212 N N . GLY B 1 511 ? -22.188 -18.797 2.062 1 97.69 511 GLY B N 1
ATOM 8213 C CA . GLY B 1 511 ? -22.078 -17.5 1.435 1 97.69 511 GLY B CA 1
ATOM 8214 C C . GLY B 1 511 ? -23.406 -16.938 0.976 1 97.69 511 GLY B C 1
ATOM 8215 O O . GLY B 1 511 ? -24.219 -17.672 0.396 1 97.69 511 GLY B O 1
ATOM 8216 N N . ARG B 1 512 ? -23.641 -15.617 1.252 1 97.69 512 ARG B N 1
ATOM 8217 C CA . ARG B 1 512 ? -24.891 -14.992 0.818 1 97.69 512 ARG B CA 1
ATOM 8218 C C . ARG B 1 512 ? -24.625 -13.664 0.126 1 97.69 512 ARG B C 1
ATOM 8220 O O . ARG B 1 512 ? -23.484 -13.18 0.111 1 97.69 512 ARG B O 1
ATOM 8227 N N . ASN B 1 513 ? -25.562 -13.055 -0.607 1 97.69 513 ASN B N 1
ATOM 8228 C CA . ASN B 1 513 ? -25.547 -11.742 -1.246 1 97.69 513 ASN B CA 1
ATOM 8229 C C . ASN B 1 513 ? -24.344 -11.594 -2.174 1 97.69 513 ASN B C 1
ATOM 8231 O O . ASN B 1 513 ? -23.578 -10.633 -2.053 1 97.69 513 ASN B O 1
ATOM 8235 N N . LYS B 1 514 ? -24.297 -12.492 -3.068 1 97.81 514 LYS B N 1
ATOM 8236 C CA . LYS B 1 514 ? -23.172 -12.484 -4 1 97.81 514 LYS B CA 1
ATOM 8237 C C . LYS B 1 514 ? -23.219 -11.273 -4.922 1 97.81 514 LYS B C 1
ATOM 8239 O O . LYS B 1 514 ? -24.281 -10.953 -5.477 1 97.81 514 LYS B O 1
ATOM 8244 N N . ARG B 1 515 ? -22.109 -10.539 -5.031 1 98 515 ARG B N 1
ATOM 8245 C CA . ARG B 1 515 ? -21.922 -9.438 -5.977 1 98 515 ARG B CA 1
ATOM 8246 C C . ARG B 1 515 ? -20.75 -9.703 -6.902 1 98 515 ARG B C 1
ATOM 8248 O O . ARG B 1 515 ? -19.609 -9.852 -6.449 1 98 515 ARG B O 1
ATOM 8255 N N . PHE B 1 516 ? -21.031 -9.773 -8.188 1 97.81 516 PHE B N 1
ATOM 8256 C CA . PHE B 1 516 ? -20 -10.109 -9.172 1 97.81 516 PHE B CA 1
ATOM 8257 C C . PHE B 1 516 ? -19.219 -8.867 -9.578 1 97.81 516 PHE B C 1
ATOM 8259 O O . PHE B 1 516 ? -19.781 -7.789 -9.727 1 97.81 516 PHE B O 1
ATOM 8266 N N . GLY B 1 517 ? -17.906 -9 -9.625 1 97.44 517 GLY B N 1
ATOM 8267 C CA . GLY B 1 517 ? -17 -7.988 -10.164 1 97.44 517 GLY B CA 1
ATOM 8268 C C . GLY B 1 517 ? -16.391 -8.375 -11.492 1 97.44 517 GLY B C 1
ATOM 8269 O O . GLY B 1 517 ? -16.938 -9.219 -12.211 1 97.44 517 GLY B O 1
ATOM 8270 N N . THR B 1 518 ? -15.383 -7.695 -11.867 1 97.62 518 THR B N 1
ATOM 8271 C CA . THR B 1 518 ? -14.695 -7.945 -13.133 1 97.62 518 THR B CA 1
ATOM 8272 C C . THR B 1 518 ? -13.93 -9.266 -13.078 1 97.62 518 THR B C 1
ATOM 8274 O O . THR B 1 518 ? -13.945 -9.953 -12.055 1 97.62 518 THR B O 1
ATOM 8277 N N . ILE B 1 519 ? -13.398 -9.656 -14.18 1 98 519 ILE B N 1
ATOM 8278 C CA . ILE B 1 519 ? -12.578 -10.859 -14.281 1 98 519 ILE B CA 1
ATOM 8279 C C . ILE B 1 519 ? -11.258 -10.648 -13.539 1 98 519 ILE B C 1
ATOM 8281 O O . ILE B 1 519 ? -10.695 -9.555 -13.57 1 98 519 ILE B O 1
ATOM 8285 N N . ASP B 1 520 ? -10.773 -11.648 -12.852 1 97.94 520 ASP B N 1
ATOM 8286 C CA . ASP B 1 520 ? -9.641 -11.547 -11.93 1 97.94 520 ASP B CA 1
ATOM 8287 C C . ASP B 1 520 ? -8.398 -11.039 -12.648 1 97.94 520 ASP B C 1
ATOM 8289 O O . ASP B 1 520 ? -7.711 -10.141 -12.156 1 97.94 520 ASP B O 1
ATOM 8293 N N . ASN B 1 521 ? -8.078 -11.562 -13.898 1 97.62 521 ASN B N 1
ATOM 8294 C CA . ASN B 1 521 ? -6.867 -11.109 -14.57 1 97.62 521 ASN B CA 1
ATOM 8295 C C . ASN B 1 521 ? -7.02 -9.688 -15.102 1 97.62 521 ASN B C 1
ATOM 8297 O O . ASN B 1 521 ? -6.035 -8.961 -15.234 1 97.62 521 ASN B O 1
ATOM 8301 N N . VAL B 1 522 ? -8.25 -9.266 -15.383 1 97.94 522 VAL B N 1
ATOM 8302 C CA . VAL B 1 522 ? -8.508 -7.883 -15.766 1 97.94 522 VAL B CA 1
ATOM 8303 C C . VAL B 1 522 ? -8.289 -6.957 -14.57 1 97.94 522 VAL B C 1
ATOM 8305 O O . VAL B 1 522 ? -7.676 -5.898 -14.703 1 97.94 522 VAL B O 1
ATOM 8308 N N . ALA B 1 523 ? -8.875 -7.371 -13.445 1 98.5 523 ALA B N 1
ATOM 8309 C CA . ALA B 1 523 ? -8.656 -6.602 -12.219 1 98.5 523 ALA B CA 1
ATOM 8310 C C . ALA B 1 523 ? -7.172 -6.461 -11.922 1 98.5 523 ALA B C 1
ATOM 8312 O O . ALA B 1 523 ? -6.703 -5.379 -11.555 1 98.5 523 ALA B O 1
ATOM 8313 N N . PHE B 1 524 ? -6.441 -7.492 -12.023 1 98.69 524 PHE B N 1
ATOM 8314 C CA . PHE B 1 524 ? -5.008 -7.492 -11.742 1 98.69 524 PHE B CA 1
ATOM 8315 C C . PHE B 1 524 ? -4.266 -6.594 -12.719 1 98.69 524 PHE B C 1
ATOM 8317 O O . PHE B 1 524 ? -3.402 -5.809 -12.32 1 98.69 524 PHE B O 1
ATOM 8324 N N . GLU B 1 525 ? -4.559 -6.73 -14.055 1 98.38 525 GLU B N 1
ATOM 8325 C CA . GLU B 1 525 ? -3.965 -5.871 -15.07 1 98.38 525 GLU B CA 1
ATOM 8326 C C . GLU B 1 525 ? -4.18 -4.395 -14.742 1 98.38 525 GLU B C 1
ATOM 8328 O O . GLU B 1 525 ? -3.24 -3.598 -14.797 1 98.38 525 GLU B O 1
ATOM 8333 N N . ASN B 1 526 ? -5.398 -4.055 -14.438 1 97.69 526 ASN B N 1
ATOM 8334 C CA . ASN B 1 526 ? -5.723 -2.67 -14.102 1 97.69 526 ASN B CA 1
ATOM 8335 C C . ASN B 1 526 ? -4.941 -2.188 -12.883 1 97.69 526 ASN B C 1
ATOM 8337 O O . ASN B 1 526 ? -4.461 -1.053 -12.859 1 97.69 526 ASN B O 1
ATOM 8341 N N . TYR B 1 527 ? -4.875 -3.006 -11.906 1 97.94 527 TYR B N 1
ATOM 8342 C CA . TYR B 1 527 ? -4.156 -2.656 -10.68 1 97.94 527 TYR B CA 1
ATOM 8343 C C . TYR B 1 527 ? -2.676 -2.432 -10.961 1 97.94 527 TYR B C 1
ATOM 8345 O O . TYR B 1 527 ? -2.07 -1.5 -10.43 1 97.94 527 TYR B O 1
ATOM 8353 N N . LEU B 1 528 ? -2.086 -3.324 -11.758 1 97.94 528 LEU B N 1
ATOM 8354 C CA . LEU B 1 528 ? -0.684 -3.184 -12.133 1 97.94 528 LEU B CA 1
ATOM 8355 C C . LEU B 1 528 ? -0.445 -1.859 -12.852 1 97.94 528 LEU B C 1
ATOM 8357 O O . LEU B 1 528 ? 0.559 -1.187 -12.602 1 97.94 528 LEU B O 1
ATOM 8361 N N . LYS B 1 529 ? -1.322 -1.486 -13.758 1 95.62 529 LYS B N 1
ATOM 8362 C CA . LYS B 1 529 ? -1.211 -0.214 -14.461 1 95.62 529 LYS B CA 1
ATOM 8363 C C . LYS B 1 529 ? -1.204 0.958 -13.484 1 95.62 529 LYS B C 1
ATOM 8365 O O . LYS B 1 529 ? -0.396 1.881 -13.617 1 95.62 529 LYS B O 1
ATOM 8370 N N . GLN B 1 530 ? -2.023 0.814 -12.516 1 92.75 530 GLN B N 1
ATOM 8371 C CA . GLN B 1 530 ? -2.227 1.897 -11.555 1 92.75 530 GLN B CA 1
ATOM 8372 C C . GLN B 1 530 ? -1.069 1.981 -10.562 1 92.75 530 GLN B C 1
ATOM 8374 O O . GLN B 1 530 ? -0.784 3.053 -10.023 1 92.75 530 GLN B O 1
ATOM 8379 N N . ARG B 1 531 ? -0.401 0.948 -10.359 1 94.44 531 ARG B N 1
ATOM 8380 C CA . ARG B 1 531 ? 0.583 0.89 -9.281 1 94.44 531 ARG B CA 1
ATOM 8381 C C . ARG B 1 531 ? 2 0.818 -9.844 1 94.44 531 ARG B C 1
ATOM 8383 O O . ARG B 1 531 ? 2.957 0.592 -9.094 1 94.44 531 ARG B O 1
ATOM 8390 N N . SER B 1 532 ? 2.209 0.992 -11.047 1 95.31 532 SER B N 1
ATOM 8391 C CA . SER B 1 532 ? 3.51 0.892 -11.695 1 95.31 532 SER B CA 1
ATOM 8392 C C . SER B 1 532 ? 4.43 2.033 -11.273 1 95.31 532 SER B C 1
ATOM 8394 O O . SER B 1 532 ? 4.035 3.199 -11.305 1 95.31 532 SER B O 1
ATOM 8396 N N . PRO B 1 533 ? 5.715 1.779 -10.961 1 96.62 533 PRO B N 1
ATOM 8397 C CA . PRO B 1 533 ? 6.266 0.437 -10.766 1 96.62 533 PRO B CA 1
ATOM 8398 C C . PRO B 1 533 ? 5.82 -0.196 -9.445 1 96.62 533 PRO B C 1
ATOM 8400 O O . PRO B 1 533 ? 5.703 0.497 -8.43 1 96.62 533 PRO B O 1
ATOM 8403 N N . VAL B 1 534 ? 5.57 -1.431 -9.469 1 97.75 534 VAL B N 1
ATOM 8404 C CA . VAL B 1 534 ? 5.164 -2.195 -8.297 1 97.75 534 VAL B CA 1
ATOM 8405 C C . VAL B 1 534 ? 6.359 -2.377 -7.359 1 97.75 534 VAL B C 1
ATOM 8407 O O . VAL B 1 534 ? 7.465 -2.689 -7.805 1 97.75 534 VAL B O 1
ATOM 8410 N N . ILE B 1 535 ? 6.172 -2.152 -6.082 1 97.44 535 ILE B N 1
ATOM 8411 C CA . ILE B 1 535 ? 7.23 -2.314 -5.094 1 97.44 535 ILE B CA 1
ATOM 8412 C C . ILE B 1 535 ? 6.742 -3.205 -3.953 1 97.44 535 ILE B C 1
ATOM 8414 O O . ILE B 1 535 ? 7.219 -3.096 -2.82 1 97.44 535 ILE B O 1
ATOM 8418 N N . GLN B 1 536 ? 5.754 -4.051 -4.215 1 97.25 536 GLN B N 1
ATOM 8419 C CA . GLN B 1 536 ? 5.09 -4.871 -3.207 1 97.25 536 GLN B CA 1
ATOM 8420 C C . GLN B 1 536 ? 6.086 -5.773 -2.488 1 97.25 536 GLN B C 1
ATOM 8422 O O . GLN B 1 536 ? 6.91 -6.43 -3.127 1 97.25 536 GLN B O 1
ATOM 8427 N N . GLY B 1 537 ? 6.105 -5.75 -1.189 1 97.12 537 GLY B N 1
ATOM 8428 C CA . GLY B 1 537 ? 6.875 -6.664 -0.361 1 97.12 537 GLY B CA 1
ATOM 8429 C C . GLY B 1 537 ? 6.008 -7.516 0.549 1 97.12 537 GLY B C 1
ATOM 8430 O O . GLY B 1 537 ? 4.809 -7.676 0.302 1 97.12 537 GLY B O 1
ATOM 8431 N N . VAL B 1 538 ? 6.66 -8.172 1.478 1 96.44 538 VAL B N 1
ATOM 8432 C CA . VAL B 1 538 ? 5.961 -8.906 2.525 1 96.44 538 VAL B CA 1
ATOM 8433 C C . VAL B 1 538 ? 5.727 -7.992 3.727 1 96.44 538 VAL B C 1
ATOM 8435 O O . VAL B 1 538 ? 6.664 -7.375 4.238 1 96.44 538 VAL B O 1
ATOM 8438 N N . GLU B 1 539 ? 4.477 -7.879 4.164 1 92.75 539 GLU B N 1
ATOM 8439 C CA . GLU B 1 539 ? 4.109 -6.871 5.156 1 92.75 539 GLU B CA 1
ATOM 8440 C C . GLU B 1 539 ? 3.783 -7.512 6.5 1 92.75 539 GLU B C 1
ATOM 8442 O O . GLU B 1 539 ? 3.527 -6.812 7.48 1 92.75 539 GLU B O 1
ATOM 8447 N N . GLY B 1 540 ? 3.725 -8.789 6.527 1 94.88 540 GLY B N 1
ATOM 8448 C CA . GLY B 1 540 ? 3.41 -9.484 7.766 1 94.88 540 GLY B CA 1
ATOM 8449 C C . GLY B 1 540 ? 1.927 -9.734 7.949 1 94.88 540 GLY B C 1
ATOM 8450 O O . GLY B 1 540 ? 1.443 -9.844 9.078 1 94.88 540 GLY B O 1
ATOM 8451 N N . ARG B 1 541 ? 1.167 -9.805 6.867 1 97.31 541 ARG B N 1
ATOM 8452 C CA . ARG B 1 541 ? -0.264 -10.078 6.926 1 97.31 541 ARG B CA 1
ATOM 8453 C C . ARG B 1 541 ? -0.524 -11.516 7.379 1 97.31 541 ARG B C 1
ATOM 8455 O O . ARG B 1 541 ? -1.581 -11.812 7.938 1 97.31 541 ARG B O 1
ATOM 8462 N N . ILE B 1 542 ? 0.39 -12.406 7.062 1 98.38 542 ILE B N 1
ATOM 8463 C CA . ILE B 1 542 ? 0.301 -13.812 7.445 1 98.38 542 ILE B CA 1
ATOM 8464 C C . ILE B 1 542 ? 1.558 -14.219 8.211 1 98.38 542 ILE B C 1
ATOM 8466 O O . ILE B 1 542 ? 2.676 -14.047 7.719 1 98.38 542 ILE B O 1
ATOM 8470 N N . LYS B 1 543 ? 1.434 -14.672 9.375 1 96.81 543 LYS B N 1
ATOM 8471 C CA . LYS B 1 543 ? 2.5 -15.281 10.172 1 96.81 543 LYS B CA 1
ATOM 8472 C C . LYS B 1 543 ? 2.197 -16.75 10.461 1 96.81 543 LYS B C 1
ATOM 8474 O O . LYS B 1 543 ? 1.101 -17.078 10.922 1 96.81 543 LYS B O 1
ATOM 8479 N N . VAL B 1 544 ? 3.102 -17.594 10.172 1 97.44 544 VAL B N 1
ATOM 8480 C CA . VAL B 1 544 ? 2.924 -19.016 10.391 1 97.44 544 VAL B CA 1
ATOM 8481 C C . VAL B 1 544 ? 3.979 -19.531 11.367 1 97.44 544 VAL B C 1
ATOM 8483 O O . VAL B 1 544 ? 5.18 -19.422 11.109 1 97.44 544 VAL B O 1
ATOM 8486 N N . TYR B 1 545 ? 3.516 -20.031 12.438 1 96.19 545 TYR B N 1
ATOM 8487 C CA . TYR B 1 545 ? 4.395 -20.688 13.406 1 96.19 545 TYR B CA 1
ATOM 8488 C C . TYR B 1 545 ? 4.434 -22.188 13.18 1 96.19 545 TYR B C 1
ATOM 8490 O O . TYR B 1 545 ? 3.396 -22.828 12.969 1 96.19 545 TYR B O 1
ATOM 8498 N N . THR B 1 546 ? 5.609 -22.797 13.195 1 91.81 546 THR B N 1
ATOM 8499 C CA . THR B 1 546 ? 5.793 -24.219 12.93 1 91.81 546 THR B CA 1
ATOM 8500 C C . THR B 1 546 ? 6.48 -24.891 14.109 1 91.81 546 THR B C 1
ATOM 8502 O O . THR B 1 546 ? 7.203 -24.25 14.875 1 91.81 546 THR B O 1
#

Secondary structure (DSSP, 8-state):
-----------------------PEEEEEEEE---TT--S-B-TTSSB--GGGTPPPB--HHHHHHHHHHHHHHSSSEEEEE-S--S-SSHHHHHHTHHHHHHHHTTS--SEE---GGGGTTHHHHHHHHHHH-SSEEB-TTEE-TT-TT----BSEEEEEETTEEEEEEEEE-TTHHHHS--TT-EE--HHHHHHHHHHHHHHTT-SEEEEEEES-HHHHHHHHHHS-TT--EEE--SS--BB--S--TTS-S---B-SSEEEE-TTS-EEEEE-B-STTSEEEEEEEEE-TTS-EEEEE--PEE--TTSPPPHHHHHHHHHHHHHHHHHHT-EEEEESS-B-STTTTTS--HHHHHHHHHHHHTTGGGPPTT-S-S--EEEEEGGG----B-SEEEEHHHHHHHSTT-PEEEEEEEEHHHHHHHHHHHTT-BS-SSS--BSS-EEEESEEEEEETTSPTT--EEEEEEE-SSSSS--EEE--TTSEEEEEEEHHHHTTGGG-HHHHHH-EEEEEEEEHHHHHHHHHHHHPSB-----SSEEEE-/-----------------------PEEEEEEEE---TT--S-B-TTSSB--GGGTPPPB--HHHHHHHHHHHHHHSSSEEEEE-S--S-SSHHHHHHTHHHHHHHHTTS--SEE---GGGGTTHHHHHHHHHHH-SSEEB-TTEE-TT-TT----BSEEEEEETTEEEEEEEEE-TTHHHHS--TT-EE--HHHHHHHHHHHHHHTT-SEEEEEEES-HHHHHHHHHHS-TT--EEE--SS--BB--S--TTS-S---B-SSEEEE-TTS-EEEEE-B-STTSEEEEEEEEE-TTS-EEEEEE-PEE--TTSPPPHHHHHHHHHHHHHHHHHHT-EEEEESS-B-STTTTTS--HHHHHHHHHHHHTTGGGPPTT-S-S--EEEEEGGG----B-SEEEEHHHHHHHSTT-PEEEEEEEEHHHHHHHHHHHTT-BS-SSS--BSS-EEEESEEEEEETTSPTT--EEEEEEE-SSSSS--EEE--TTSEEEEEEEHHHHTTGGG-HHHHHH-EEEEEEEEHHHHHHHHHHHHPSB-----SSEEEE-

InterPro domains:
  IPR004843 Calcineurin-like, phosphoesterase domain [PF00149] (28-242)
  IPR006146 5'-Nucleotidase, conserved site [PS00785] (27-39)
  IPR006179 5'-Nucleotidase/apyrase [PR01607] (25-43)
  IPR006179 5'-Nucleotidase/apyrase [PR01607] (205-222)
  IPR006179 5'-Nucleotidase/apyrase [PR01607] (225-248)
  IPR006179 5'-Nucleotidase/apyrase [PR01607] (272-292)
  IPR006179 5'-Nucleotidase/apyrase [PR01607] (397-420)
  IPR006179 5'-Nucleotidase/apyrase [PR01607] (482-501)
  IPR006179 5'-Nucleotidase/apyrase [PTHR11575] (3-544)
  IPR008334 5'-Nucleotidase, C-terminal [PF02872] (336-508)
  IPR029052 Metallo-dependent phosphatase-like [G3DSA:3.60.21.10] (18-331)
  IPR029052 Metallo-dependent phosphatase-like [SSF56300] (22-332)
  IPR036907 5'-Nucleotidase, C-terminal domain superfamily [G3DSA:3.90.780.10] (334-545)
  IPR036907 5'-Nucleotidase, C-terminal domain superfamily [SSF55816] (333-545)

pLDDT: mean 93.98, std 12.69, range [21.38, 98.94]